Protein 4ZD6 (pdb70)

Foldseek 3Di:
DFLQAPAEEEEELLVFDLNVLLCVVVVVRHYHYDRDNDQLLDPPVLLVSQVVRPDHAEYEQEWDDALQAQQDPVNCDPVNLVCLCSTRPPSVCSNCVNPLVVCLVVLHHAYEYEAALLLVDPDPRRPSNSVSSVNVLVCLQVVFVVSVVSLYAGEYEHEDLEDGCRHHDPVNCPDPVNQVVQCVQAQQSHGHYSNVVSVVVSCRSGPVCSVHTSYYHYHYNPRND/DFLQAPAEEEEELQVADLNPLLVVLVVVSHYHYDRDNDQLLDPPRQLVVVVVRPDHAEYEQEFDDALQAQQDPVNCDPVNLVVLCSGRPVSVCSNCVNPLVVCLVVLHHAYEYEAALLLVDPDHRRPSNSVRSVNVLVCLQVVFVVSVVSLYAGEYEHEDLEDGCRPCNPVVCVDPVVQVCLVPQQQQSHGHYSNVVSVVVSCRSGPVCSVHTSYYHYHYNPRND/DLQAPAEEEEELLVFDLNVLLVVQVVVVHYHYDRDNDDLLDPPGLLVSPVVRDDHAEYEQEWDDALQAQQDPVRCDPVNLVCLCSTRPVSVCVNCVNNVVVLLVVLHHAYEYEAALLLVDPDHRRPSNSVNSVNVLVCLQVVFVVSVVSLYAHEYEHEDLEDGCRHHDPVNCVDPVNLVVCCVQAVQSHGHYSNVVSVVVSCRSGPVNSVHTSYYHYHYNPRND/DLQAPAEEEEELLVFDLNVLLCVQVVVVHYHYDRDRDQLLDPPVLLVSDVVSPDHAEYEQEFDDALQAQQDPVRCDPVNLVCLCSGRPVSVCVNVVNNLVVCLVVLHHAYEYEAALLLVDPDHRRPSNSVRSVNVLVCLQVVFVVSVVSLYAHEYEHEDLADGCRHCNPVVCPDPCNQVVCVVQQQQSHGHYSNVVSVVVSCRSGPVNSVHTSYYHYHYNPRND/DLQAPAEEEEECLVADLNVLLVVLVVVVHYHYDRDNDQLLDPPVLLVSDVVSDDHAEYEQEWDDAQQAQQDPVRCDPVNLVVLCSTRPVSVCVNCVNNLVVLLVVLHHAYEYEAALLLVDPDPRRPSNSVNSVNVLVCLQVVFVVSVVSLYAGEYEHEDLEEGDRHHDPVVCPDPVNQVVLCVQAQQSHGHYSNVVSVVVSCRSGPVNSVHTSYYHYHYNPRND/DALQAPAEEEEELLVADLNVLLVVVVVVRHYHYDRDNDQLLDPPVLLVSPVVSDDHAEYEQEWDDALQAQQDPVRCDPVNLVCLCSTRPPSVCVNCVNNLVVLLVVLHHAYEYEAACLLVDPDPRRPSNSVNSVNVLVCLQVVFVVSVVSLYAHEYEHEDLEDGCRHHDVVNCPDPVNLVVQCVQAVQSHGHYSNVVSVVVSCRSGPVNSPHTSYYHYHYNPRND

Solvent-accessible surface area: 45880 Å² total; per-residue (Å²): 193,30,51,2,43,75,58,58,0,0,0,0,35,5,127,35,21,1,0,147,12,0,38,103,2,0,94,101,41,42,10,95,19,39,45,18,113,39,91,4,54,139,92,21,3,1,84,89,6,14,151,176,11,39,81,0,28,1,0,0,0,0,6,19,16,86,4,63,69,56,37,57,1,72,106,2,70,48,122,26,5,37,53,3,0,68,36,0,4,2,1,2,2,8,0,0,42,17,0,0,64,36,0,41,115,71,76,52,1,4,2,0,0,0,0,5,0,1,0,30,32,53,20,114,21,3,6,3,7,2,0,0,0,2,1,0,33,0,1,0,11,4,0,0,0,20,0,1,120,62,44,0,2,0,0,0,0,0,7,17,13,1,75,17,166,44,12,8,77,100,126,68,42,61,71,110,122,16,97,111,31,26,54,97,94,0,13,19,34,76,18,0,61,30,104,21,0,0,24,1,0,0,1,1,3,1,63,23,0,18,0,0,0,4,10,33,5,22,2,0,0,2,36,0,14,198,27,49,1,55,73,54,58,0,0,0,1,36,3,84,38,20,2,0,95,17,0,26,120,11,0,87,144,34,40,9,92,18,38,44,10,112,39,91,4,58,134,75,23,10,0,69,110,6,13,137,166,13,41,82,0,28,1,0,0,0,0,4,21,18,87,3,66,71,56,36,55,0,70,109,2,78,49,132,30,7,36,53,4,0,84,35,0,3,8,0,2,2,16,0,0,38,16,0,0,66,34,0,38,149,94,76,52,1,4,1,0,0,0,0,6,0,1,0,26,56,51,18,136,21,2,8,3,7,1,0,0,0,2,1,1,33,0,2,0,11,4,0,0,2,30,0,1,104,64,42,0,1,0,1,0,0,0,8,14,6,0,36,12,62,50,15,15,50,18,19,42,18,62,43,119,127,15,112,76,38,25,88,141,64,4,19,19,41,45,23,1,12,11,67,6,0,1,20,0,0,0,2,2,3,2,70,25,1,18,0,0,0,4,10,33,6,31,1,0,0,2,21,5,16,78,50,1,65,75,54,58,0,0,0,0,36,7,118,36,19,1,0,141,13,0,36,96,0,0,93,86,36,42,9,94,18,39,42,19,118,42,70,4,51,123,109,43,12,5,96,93,6,11,123,162,11,38,85,0,29,1,0,0,0,0,4,18,16,84,4,67,66,56,43,65,0,62,124,2,77,45,133,27,5,34,53,4,0,84,38,0,3,7,1,1,2,19,0,0,57,12,0,0,66,32,0,43,153,84,76,54,1,4,1,0,0,0,0,4,0,1,0,25,64,36,19,108,14,2,6,3,8,1,0,0,0,2,1,0,32,0,2,0,11,5,0,0,3,39,0,1,121,65,42,0,2,0,1,0,0,0,7,17,14,0,72,16,169,43,12,7,85,94,129,71,26,65,69,117,136,22,116,95,42,11,41,118,103,0,13,17,35,78,24,0,61,31,102,21,0,0,21,2,0,0,1,1,3,1,68,26,1,18,0,0,0,5,10,33,5,28,2,0,0,2,40,4,17,78,50,2,62,74,56,58,0,0,0,0,38,3,96,33,19,2,0,125,6,0,36,84,1,0,94,105,40,42,8,94,18,40,45,18,111,50,58,4,58,120,106,19,10,0,89,102,14,14,129,213,10,38,83,0,27,1,0,0,0,0,5,18,16,82,3,65,62,56,43,64,0,61,121,2,80,48,132,28,5,31,47,4,0,84,37,0,3,8,0,2,2,16,0,0,43,16,0,0,64,36,0,44,155,91,72,53,1,3,1,0,0,0,0,5,0,1,0,28,18,32,18,126,14,2,5,3,7,1,0,0,0,2,1,1,32,0,2,0,10,4,0,0,3,38,0,1,121,63,41,0,1,0,0,0,0,0,7,18,14,1,65,9,145,42,12,5,91,105,136,60,44,68,56,114,144,14,81,111,53,34,42,80,61,0,13,18,33,75,29,2,71,27,93,22,0,0,20,3,0,0,4,2,3,1,68,25,1,19,1,1,0,4,9,30,6,26,2,0,0,2,21,0,12,77,105,2,61,74,55,59,0,0,0,0,37,4,102,36,20,1,0,114,13,0,37,126,1,0,92,98,33,41,9,94,18,41,45,11,117,38,88,4,54,148,98,21,8,0,88,109,3,12,140,152,8,36,81,0,30,1,0,0,0,0,5,19,17,58,4,33,35,28,21,59,0,59,66,2,44,35,75,16,6,39,68,3,0,68,36,0,2,2,1,2,2,10,0,0,40,18,0,0,65,33,0,38,152,92,75,53,1,3,1,0,0,0,0,8,0,5,0,32,126,70,32,88,15,3,6,3,12,1,0,0,0,1,1,0,34,0,2,0,21,4,0,0,34,30,0,34,182,63,65,0,4,0,0,0,0,0,6,22,9,0,66,17,138,37,10,8,18,92,124,19,34,64,32,101,94,0,106,110,31,28,78,166,99,2,104,110,38,105,18,17,58,31,107,56,0,0,67,34,0,0,68,1,3,1,74,92,2,57,199,43,38,11,114,32,49,74,35,10,30,21,36,10,153,148,38,109,1,49,74,57,82,0,0,0,0,36,4,92,32,12,1,0,106,13,0,38,113,3,0,91,110,40,18,8,98,12,46,42,15,115,41,94,4,50,141,94,26,6,0,89,110,4,16,92,164,5,39,79,1,28,2,0,0,0,0,5,19,16,86,4,64,65,56,43,66,0,63,118,2,70,48,118,19,6,40,48,4,0,69,40,0,3,4,1,2,2,10,0,0,44,17,0,0,64,29,0,41,148,92,78,54,1,3,1,0,0,0,0,6,0,1,0,27,148,56,19,109,14,1,6,3,7,0,0,0,0,2,1,0,34,0,2,0,20,4,0,0,38,27,0,34,212,62,66,0,5,0,1,0,0,0,6,18,15,0,72,17,116,42,12,7,75,105,126,66,29,66,62,120,136,16,115,127,47,19,67,209,116,1,102,111,40,106,20,17,58,31,114,57,0,0,68,31,0,0,67,1,2,1,76,102,2,59,199,40,40,11,114,31,49,70,36,8,33,22,45,14,161

Radius of gyration: 34.37 Å; Cα contacts (8 Å, |Δi|>4): 3088; chains: 6; bounding box: 72×103×83 Å

B-factor: mean 18.22, std 7.5, range [6.45, 67.37]

Organism: Corynebacterium sp. (NCBI:txid1720)

Structure (mmCIF, N/CA/C/O backbone):
data_4ZD6
#
_entry.id   4ZD6
#
_cell.length_a   121.484
_cell.length_b   216.380
_cell.length_c   104.517
_cell.angle_alpha   90.00
_cell.angle_beta   90.00
_cell.angle_gamma   90.00
#
_symmetry.space_group_name_H-M   'C 2 2 21'
#
loop_
_entity.id
_entity.type
_entity.pdbx_description
1 polymer 'Halohydrin epoxidase B'
2 non-polymer 'CHLORIDE ION'
3 non-polymer '2-(N-MORPHOLINO)-ETHANESULFONIC ACID'
4 non-polymer 'MAGNESIUM ION'
5 water water
#
loop_
_atom_site.group_PDB
_atom_site.id
_atom_site.type_symbol
_atom_site.label_atom_id
_atom_site.label_alt_id
_atom_site.label_comp_id
_atom_site.label_asym_id
_atom_site.label_entity_id
_atom_site.label_seq_id
_atom_site.pdbx_PDB_ins_code
_atom_site.Cartn_x
_atom_site.Cartn_y
_atom_site.Cartn_z
_atom_site.occupancy
_atom_site.B_iso_or_equiv
_atom_site.auth_seq_id
_atom_site.auth_comp_id
_atom_site.auth_asym_id
_atom_site.auth_atom_id
_atom_site.pdbx_PDB_model_num
ATOM 1 N N . ASN A 1 3 ? -28.106 -1.242 -9.093 1.00 35.31 3 ASN A N 1
ATOM 2 C CA . ASN A 1 3 ? -27.017 -0.705 -8.282 1.00 29.66 3 ASN A CA 1
ATOM 3 C C . ASN A 1 3 ? -27.389 0.644 -7.663 1.00 24.32 3 ASN A C 1
ATOM 4 O O . ASN A 1 3 ? -28.474 1.178 -7.914 1.00 29.93 3 ASN A O 1
ATOM 9 N N . GLY A 1 4 ? -26.467 1.182 -6.854 1.00 17.65 4 GLY A N 1
ATOM 10 C CA . GLY A 1 4 ? -26.678 2.451 -6.191 1.00 16.52 4 GLY A CA 1
ATOM 11 C C . GLY A 1 4 ? -26.396 3.627 -7.094 1.00 15.66 4 GLY A C 1
ATOM 12 O O . GLY A 1 4 ? -25.820 3.500 -8.176 1.00 16.18 4 GLY A O 1
ATOM 13 N N . ARG A 1 5 ? -26.789 4.810 -6.611 1.00 13.73 5 ARG A N 1
ATOM 14 C CA . ARG A 1 5 ? -26.741 6.012 -7.442 1.00 12.21 5 ARG A CA 1
ATOM 15 C C . ARG A 1 5 ? -25.334 6.586 -7.591 1.00 16.54 5 ARG A C 1
ATOM 16 O O . ARG A 1 5 ? -25.142 7.470 -8.432 1.00 14.71 5 ARG A O 1
ATOM 24 N N . LEU A 1 6 ? -24.359 6.107 -6.804 1.00 12.64 6 LEU A N 1
ATOM 25 C CA . LEU A 1 6 ? -22.944 6.421 -6.976 1.00 15.63 6 LEU A CA 1
ATOM 26 C C . LEU A 1 6 ? -22.124 5.154 -7.214 1.00 14.09 6 LEU A C 1
ATOM 27 O O . LEU A 1 6 ? -20.937 5.095 -6.867 1.00 14.83 6 LEU A O 1
ATOM 32 N N . ALA A 1 7 ? -22.748 4.126 -7.785 1.00 14.13 7 ALA A N 1
ATOM 33 C CA . ALA A 1 7 ? -22.043 2.874 -8.036 1.00 12.46 7 ALA A CA 1
ATOM 34 C C . ALA A 1 7 ? -20.778 3.130 -8.845 1.00 14.97 7 ALA A C 1
ATOM 35 O O . ALA A 1 7 ? -20.802 3.856 -9.843 1.00 18.14 7 ALA A O 1
ATOM 37 N N . GLY A 1 8 ? -19.672 2.529 -8.400 1.00 16.62 8 GLY A N 1
ATOM 38 C CA . GLY A 1 8 ? -18.400 2.633 -9.088 1.00 15.27 8 GLY A CA 1
ATOM 39 C C . GLY A 1 8 ? -17.653 3.925 -8.864 1.00 17.83 8 GLY A C 1
ATOM 40 O O . GLY A 1 8 ? -16.512 4.048 -9.326 1.00 22.43 8 GLY A O 1
ATOM 41 N N . LYS A 1 9 ? -18.248 4.888 -8.176 1.00 15.61 9 LYS A N 1
ATOM 42 C CA . LYS A 1 9 ? -17.643 6.203 -8.028 1.00 13.45 9 LYS A CA 1
ATOM 43 C C . LYS A 1 9 ? -16.737 6.274 -6.805 1.00 15.35 9 LYS A C 1
ATOM 44 O O . LYS A 1 9 ? -16.989 5.643 -5.775 1.00 16.83 9 LYS A O 1
ATOM 50 N N . ARG A 1 10 ? -15.685 7.082 -6.920 1.00 13.81 10 ARG A N 1
ATOM 51 C CA . ARG A 1 10 ? -14.774 7.356 -5.813 1.00 13.12 10 ARG A CA 1
ATOM 52 C C . ARG A 1 10 ? -14.892 8.825 -5.432 1.00 11.81 10 ARG A C 1
ATOM 53 O O . ARG A 1 10 ? -14.830 9.703 -6.303 1.00 13.88 10 ARG A O 1
ATOM 61 N N . VAL A 1 11 ? -15.091 9.081 -4.142 1.00 13.23 11 VAL A N 1
ATOM 62 C CA . VAL A 1 11 ? -15.425 10.407 -3.633 1.00 11.62 11 VAL A CA 1
ATOM 63 C C . VAL A 1 11 ? -14.363 10.831 -2.635 1.00 15.34 11 VAL A C 1
ATOM 64 O O . VAL A 1 11 ? -14.123 10.128 -1.644 1.00 14.50 11 VAL A O 1
ATOM 68 N N . LEU A 1 12 ? -13.756 11.996 -2.875 1.00 13.23 12 LEU A N 1
ATOM 69 C CA . LEU A 1 12 ? -12.841 12.611 -1.922 1.00 14.55 12 LEU A CA 1
ATOM 70 C C . LEU A 1 12 ? -13.617 13.587 -1.045 1.00 12.00 12 LEU A C 1
ATOM 71 O O . LEU A 1 12 ? -14.182 14.565 -1.548 1.00 15.29 12 LEU A O 1
ATOM 76 N N . LEU A 1 13 ? -13.636 13.331 0.257 1.00 11.31 13 LEU A N 1
ATOM 77 C CA . LEU A 1 13 ? -14.363 14.150 1.217 1.00 12.95 13 LEU A CA 1
ATOM 78 C C . LEU A 1 13 ? -13.358 14.835 2.136 1.00 15.48 13 LEU A C 1
ATOM 79 O O . LEU A 1 13 ? -12.575 14.159 2.810 1.00 16.14 13 LEU A O 1
ATOM 84 N N . THR A 1 14 ? -13.374 16.168 2.156 1.00 13.63 14 THR A N 1
ATOM 85 C CA . THR A 1 14 ? -12.481 16.920 3.033 1.00 14.52 14 THR A CA 1
ATOM 86 C C . THR A 1 14 ? -13.034 16.998 4.450 1.00 14.42 14 THR A C 1
ATOM 87 O O . THR A 1 14 ? -14.246 16.938 4.673 1.00 18.16 14 THR A O 1
ATOM 91 N N . ASN A 1 15 ? -12.117 17.137 5.404 1.00 15.92 15 ASN A N 1
ATOM 92 C CA . ASN A 1 15 ? -12.426 17.337 6.821 1.00 16.33 15 ASN A CA 1
ATOM 93 C C . ASN A 1 15 ? -13.576 16.435 7.262 1.00 17.92 15 ASN A C 1
ATOM 94 O O . ASN A 1 15 ? -14.607 16.873 7.777 1.00 18.32 15 ASN A O 1
ATOM 99 N N . ALA A 1 16 ? -13.359 15.132 7.050 1.00 17.06 16 ALA A N 1
ATOM 100 C CA . ALA A 1 16 ? -14.450 14.168 7.052 1.00 17.52 16 ALA A CA 1
ATOM 101 C C . ALA A 1 16 ? -15.100 13.989 8.418 1.00 21.42 16 ALA A C 1
ATOM 102 O O . ALA A 1 16 ? -16.242 13.526 8.480 1.00 20.04 16 ALA A O 1
ATOM 104 N N . ASP A 1 17 ? -14.413 14.326 9.509 1.00 21.81 17 ASP A N 1
ATOM 105 C CA . ASP A 1 17 ? -15.050 14.280 10.821 1.00 22.82 17 ASP A CA 1
ATOM 106 C C . ASP A 1 17 ? -15.851 15.534 11.143 1.00 23.43 17 ASP A C 1
ATOM 107 O O . ASP A 1 17 ? -16.647 15.515 12.091 1.00 26.67 17 ASP A O 1
ATOM 112 N N . ALA A 1 18 ? -15.667 16.609 10.389 1.00 19.72 18 ALA A N 1
ATOM 113 C CA . ALA A 1 18 ? -16.263 17.896 10.711 1.00 19.83 18 ALA A CA 1
ATOM 114 C C . ALA A 1 18 ? -17.522 18.133 9.887 1.00 17.70 18 ALA A C 1
ATOM 115 O O . ALA A 1 18 ? -17.755 17.469 8.871 1.00 15.65 18 ALA A O 1
ATOM 117 N N . TYR A 1 19 ? -18.332 19.096 10.350 1.00 16.58 19 TYR A N 1
ATOM 118 C CA . TYR A 1 19 ? -19.463 19.651 9.604 1.00 15.31 19 TYR A CA 1
ATOM 119 C C . TYR A 1 19 ? -20.371 18.546 9.074 1.00 14.13 19 TYR A C 1
ATOM 120 O O . TYR A 1 19 ? -20.975 17.820 9.868 1.00 13.80 19 TYR A O 1
ATOM 129 N N . MET A 1 20 ? -20.471 18.391 7.751 1.00 14.43 20 MET A N 1
ATOM 130 C CA . MET A 1 20 ? -21.411 17.441 7.166 1.00 12.99 20 MET A CA 1
ATOM 131 C C . MET A 1 20 ? -20.743 16.144 6.722 1.00 15.93 20 MET A C 1
ATOM 132 O O . MET A 1 20 ? -21.302 15.412 5.894 1.00 16.86 20 MET A O 1
ATOM 137 N N . GLY A 1 21 ? -19.571 15.831 7.266 1.00 14.74 21 GLY A N 1
ATOM 138 C CA . GLY A 1 21 ? -18.834 14.683 6.776 1.00 15.62 21 GLY A CA 1
ATOM 139 C C . GLY A 1 21 ? -19.472 13.363 7.150 1.00 14.85 21 GLY A C 1
ATOM 140 O O . GLY A 1 21 ? -19.545 12.449 6.326 1.00 15.57 21 GLY A O 1
ATOM 141 N N . GLU A 1 22 ? -19.930 13.229 8.397 1.00 16.28 22 GLU A N 1
ATOM 142 C CA . GLU A 1 22 ? -20.439 11.926 8.828 1.00 19.73 22 GLU A CA 1
ATOM 143 C C . GLU A 1 22 ? -21.635 11.489 7.989 1.00 16.71 22 GLU A C 1
ATOM 144 O O . GLU A 1 22 ? -21.715 10.327 7.565 1.00 20.93 22 GLU A O 1
ATOM 150 N N . ALA A 1 23 ? -22.567 12.407 7.724 1.00 14.51 23 ALA A N 1
ATOM 151 C CA . ALA A 1 23 ? -23.750 12.037 6.961 1.00 15.54 23 ALA A CA 1
ATOM 152 C C . ALA A 1 23 ? -23.406 11.794 5.500 1.00 17.05 23 ALA A C 1
ATOM 153 O O . ALA A 1 23 ? -24.050 10.970 4.843 1.00 15.15 23 ALA A O 1
ATOM 155 N N . THR A 1 24 ? -22.406 12.510 4.981 1.00 13.06 24 THR A N 1
ATOM 156 C CA . THR A 1 24 ? -21.933 12.264 3.621 1.00 13.57 24 THR A CA 1
ATOM 157 C C . THR A 1 24 ? -21.415 10.841 3.474 1.00 12.78 24 THR A C 1
ATOM 158 O O . THR A 1 24 ? -21.747 10.142 2.512 1.00 13.46 24 THR A O 1
ATOM 162 N N . VAL A 1 25 ? -20.587 10.392 4.418 1.00 13.10 25 VAL A N 1
ATOM 163 C CA . VAL A 1 25 ? -20.078 9.025 4.357 1.00 13.59 25 VAL A CA 1
ATOM 164 C C . VAL A 1 25 ? -21.233 8.030 4.364 1.00 15.68 25 VAL A C 1
ATOM 165 O O . VAL A 1 25 ? -21.273 7.090 3.559 1.00 17.01 25 VAL A O 1
ATOM 169 N N . GLN A 1 26 ? -22.199 8.234 5.265 1.00 15.44 26 GLN A N 1
ATOM 170 C CA . GLN A 1 26 ? -23.309 7.294 5.399 1.00 15.62 26 GLN A CA 1
ATOM 171 C C . GLN A 1 26 ? -24.126 7.208 4.116 1.00 17.56 26 GLN A C 1
ATOM 172 O O . GLN A 1 26 ? -24.309 6.122 3.555 1.00 16.86 26 GLN A O 1
ATOM 178 N N . VAL A 1 27 ? -24.602 8.352 3.622 1.00 15.32 27 VAL A N 1
ATOM 179 C CA . VAL A 1 27 ? -25.457 8.360 2.440 1.00 15.45 27 VAL A CA 1
ATOM 180 C C . VAL A 1 27 ? -24.679 7.894 1.216 1.00 16.38 27 VAL A C 1
ATOM 181 O O . VAL A 1 27 ? -25.162 7.071 0.434 1.00 15.34 27 VAL A O 1
ATOM 185 N N . PHE A 1 28 ? -23.462 8.409 1.029 1.00 12.30 28 PHE A N 1
ATOM 186 C CA . PHE A 1 28 ? -22.745 8.104 -0.203 1.00 12.09 28 PHE A CA 1
ATOM 187 C C . PHE A 1 28 ? -22.335 6.639 -0.254 1.00 14.34 28 PHE A C 1
ATOM 188 O O . PHE A 1 28 ? -22.402 6.016 -1.321 1.00 14.51 28 PHE A O 1
ATOM 196 N N . GLU A 1 29 ? -21.926 6.065 0.887 1.00 13.72 29 GLU A N 1
ATOM 197 C CA . GLU A 1 29 ? -21.553 4.647 0.898 1.00 15.89 29 GLU A CA 1
ATOM 198 C C . GLU A 1 29 ? -22.762 3.750 0.679 1.00 16.82 29 GLU A C 1
ATOM 199 O O . GLU A 1 29 ? -22.657 2.715 0.008 1.00 17.49 29 GLU A O 1
ATOM 205 N N . GLU A 1 30 ? -23.920 4.126 1.225 1.00 14.36 30 GLU A N 1
ATOM 206 C CA . GLU A 1 30 ? -25.129 3.356 0.947 1.00 15.24 30 GLU A CA 1
ATOM 207 C C . GLU A 1 30 ? -25.477 3.349 -0.530 1.00 18.22 30 GLU A C 1
ATOM 208 O O . GLU A 1 30 ? -26.109 2.397 -0.998 1.00 16.41 30 GLU A O 1
ATOM 214 N N . GLU A 1 31 ? -25.072 4.376 -1.278 1.00 15.43 31 GLU A N 1
ATOM 215 C CA . GLU A 1 31 ? -25.346 4.444 -2.708 1.00 13.44 31 GLU A CA 1
ATOM 216 C C . GLU A 1 31 ? -24.193 3.906 -3.558 1.00 15.60 31 GLU A C 1
ATOM 217 O O . GLU A 1 31 ? -24.161 4.147 -4.768 1.00 14.62 31 GLU A O 1
ATOM 223 N N . GLY A 1 32 ? -23.264 3.155 -2.962 1.00 15.62 32 GLY A N 1
ATOM 224 C CA . GLY A 1 32 ? -22.258 2.438 -3.716 1.00 16.39 32 GLY A CA 1
ATOM 225 C C . GLY A 1 32 ? -20.921 3.126 -3.871 1.00 15.97 32 GLY A C 1
ATOM 226 O O . GLY A 1 32 ? -20.028 2.563 -4.518 1.00 18.78 32 GLY A O 1
ATOM 227 N N . ALA A 1 33 ? -20.748 4.316 -3.308 1.00 13.70 33 ALA A N 1
ATOM 228 C CA . ALA A 1 33 ? -19.508 5.049 -3.499 1.00 13.15 33 ALA A CA 1
ATOM 229 C C . ALA A 1 33 ? -18.413 4.529 -2.577 1.00 15.29 33 ALA A C 1
ATOM 230 O O . ALA A 1 33 ? -18.675 4.068 -1.464 1.00 19.45 33 ALA A O 1
ATOM 232 N N . GLU A 1 34 ? -17.172 4.635 -3.052 1.00 15.63 34 GLU A N 1
ATOM 233 C CA . GLU A 1 34 ? -15.993 4.533 -2.198 1.00 17.68 34 GLU A CA 1
ATOM 234 C C . GLU A 1 34 ? -15.651 5.949 -1.752 1.00 13.96 34 GLU A C 1
ATOM 235 O O . GLU A 1 34 ? -15.318 6.797 -2.584 1.00 15.37 34 GLU A O 1
ATOM 241 N N . VAL A 1 35 ? -15.780 6.218 -0.454 1.00 13.75 35 VAL A N 1
ATOM 242 C CA . VAL A 1 35 ? -15.557 7.551 0.095 1.00 15.96 35 VAL A CA 1
ATOM 243 C C . VAL A 1 35 ? -14.185 7.582 0.752 1.00 18.25 35 VAL A C 1
ATOM 244 O O . VAL A 1 35 ? -13.926 6.850 1.717 1.00 19.94 35 VAL A O 1
ATOM 248 N N . ILE A 1 36 ? -13.306 8.423 0.217 1.00 16.28 36 ILE A N 1
ATOM 249 C CA . ILE A 1 36 ? -12.014 8.694 0.834 1.00 15.27 36 ILE A CA 1
ATOM 250 C C . ILE A 1 36 ? -12.237 9.780 1.882 1.00 17.80 36 ILE A C 1
ATOM 251 O O . ILE A 1 36 ? -12.428 10.949 1.544 1.00 19.48 36 ILE A O 1
ATOM 256 N N . ALA A 1 37 ? -12.224 9.391 3.156 1.00 20.03 37 ALA A N 1
ATOM 257 C CA . ALA A 1 37 ? -12.527 10.298 4.264 1.00 17.88 37 ALA A CA 1
ATOM 258 C C . ALA A 1 37 ? -11.231 10.953 4.719 1.00 21.12 37 ALA A C 1
ATOM 259 O O . ALA A 1 37 ? -10.522 10.439 5.583 1.00 24.36 37 ALA A O 1
ATOM 261 N N . ASP A 1 38 ? -10.915 12.105 4.138 1.00 18.53 38 ASP A N 1
ATOM 262 C CA . ASP A 1 38 ? -9.662 12.780 4.438 1.00 19.24 38 ASP A CA 1
ATOM 263 C C . ASP A 1 38 ? -9.810 13.643 5.682 1.00 21.09 38 ASP A C 1
ATOM 264 O O . ASP A 1 38 ? -10.871 14.216 5.939 1.00 18.52 38 ASP A O 1
ATOM 269 N N . HIS A 1 39 ? -8.725 13.722 6.461 1.00 17.90 39 HIS A N 1
ATOM 270 C CA . HIS A 1 39 ? -8.677 14.526 7.678 1.00 21.55 39 HIS A CA 1
ATOM 271 C C . HIS A 1 39 ? -7.511 15.505 7.658 1.00 24.33 39 HIS A C 1
ATOM 272 O O . HIS A 1 39 ? -7.106 16.001 8.713 1.00 29.20 39 HIS A O 1
ATOM 279 N N . THR A 1 40 ? -6.964 15.788 6.485 1.00 20.00 40 THR A N 1
ATOM 280 C CA . THR A 1 40 ? -5.829 16.694 6.386 1.00 20.81 40 THR A CA 1
ATOM 281 C C . THR A 1 40 ? -6.260 18.145 6.581 1.00 21.61 40 THR A C 1
ATOM 282 O O . THR A 1 40 ? -7.336 18.566 6.138 1.00 21.22 40 THR A O 1
ATOM 286 N N . ASP A 1 41 ? -5.398 18.913 7.245 1.00 17.36 41 ASP A N 1
ATOM 287 C CA . ASP A 1 41 ? -5.573 20.352 7.394 1.00 19.53 41 ASP A CA 1
ATOM 288 C C . ASP A 1 41 ? -5.153 21.028 6.096 1.00 20.74 41 ASP A C 1
ATOM 289 O O . ASP A 1 41 ? -3.958 21.137 5.800 1.00 20.05 41 ASP A O 1
ATOM 294 N N . LEU A 1 42 ? -6.126 21.496 5.322 1.00 16.77 42 LEU A N 1
ATOM 295 C CA . LEU A 1 42 ? -5.833 22.113 4.044 1.00 16.72 42 LEU A CA 1
ATOM 296 C C . LEU A 1 42 ? -5.527 23.604 4.155 1.00 20.31 42 LEU A C 1
ATOM 297 O O . LEU A 1 42 ? -5.428 24.271 3.124 1.00 18.74 42 LEU A O 1
ATOM 302 N N . THR A 1 43 ? -5.348 24.134 5.372 1.00 18.37 43 THR A N 1
ATOM 303 C CA . THR A 1 43 ? -4.786 25.479 5.505 1.00 20.42 43 THR A CA 1
ATOM 304 C C . THR A 1 43 ? -3.293 25.503 5.229 1.00 23.15 43 THR A C 1
ATOM 305 O O . THR A 1 43 ? -2.721 26.586 5.069 1.00 23.84 43 THR A O 1
ATOM 309 N N . LYS A 1 44 ? -2.648 24.346 5.185 1.00 23.50 44 LYS A N 1
ATOM 310 C CA . LYS A 1 44 ? -1.234 24.280 4.858 1.00 22.03 44 LYS A CA 1
ATOM 311 C C . LYS A 1 44 ? -1.046 24.297 3.348 1.00 24.52 44 LYS A C 1
ATOM 312 O O . LYS A 1 44 ? -1.630 23.476 2.632 1.00 21.25 44 LYS A O 1
ATOM 318 N N . VAL A 1 45 ? -0.223 25.233 2.865 1.00 21.88 45 VAL A N 1
ATOM 319 C CA . VAL A 1 45 ? 0.043 25.309 1.434 1.00 21.74 45 VAL A CA 1
ATOM 320 C C . VAL A 1 45 ? 0.766 24.048 0.988 1.00 24.24 45 VAL A C 1
ATOM 321 O O . VAL A 1 45 ? 1.753 23.624 1.604 1.00 26.77 45 VAL A O 1
ATOM 325 N N . GLY A 1 46 ? 0.265 23.432 -0.081 1.00 22.52 46 GLY A N 1
ATOM 326 C CA . GLY A 1 46 ? 0.821 22.217 -0.621 1.00 22.28 46 GLY A CA 1
ATOM 327 C C . GLY A 1 46 ? 0.121 20.951 -0.173 1.00 23.33 46 GLY A C 1
ATOM 328 O O . GLY A 1 46 ? 0.321 19.900 -0.793 1.00 23.14 46 GLY A O 1
ATOM 329 N N . ALA A 1 47 ? -0.702 21.027 0.877 1.00 21.86 47 ALA A N 1
ATOM 330 C CA . ALA A 1 47 ? -1.339 19.825 1.405 1.00 21.40 47 ALA A CA 1
ATOM 331 C C . ALA A 1 47 ? -2.368 19.271 0.430 1.00 22.79 47 ALA A C 1
ATOM 332 O O . ALA A 1 47 ? -2.510 18.050 0.301 1.00 23.48 47 ALA A O 1
ATOM 334 N N . ALA A 1 48 ? -3.079 20.153 -0.274 1.00 22.80 48 ALA A N 1
ATOM 335 C CA . ALA A 1 48 ? -4.153 19.708 -1.159 1.00 20.26 48 ALA A CA 1
ATOM 336 C C . ALA A 1 48 ? -3.623 18.818 -2.279 1.00 20.59 48 ALA A C 1
ATOM 337 O O . ALA A 1 48 ? -4.216 17.776 -2.588 1.00 20.48 48 ALA A O 1
ATOM 339 N N . GLU A 1 49 ? -2.510 19.209 -2.909 1.00 19.21 49 GLU A N 1
ATOM 340 C CA . GLU A 1 49 ? -1.976 18.375 -3.982 1.00 18.90 49 GLU A CA 1
ATOM 341 C C . GLU A 1 49 ? -1.544 17.014 -3.456 1.00 21.66 49 GLU A C 1
ATOM 342 O O . GLU A 1 49 ? -1.666 16.006 -4.163 1.00 20.92 49 GLU A O 1
ATOM 348 N N . GLU A 1 50 ? -1.062 16.958 -2.210 1.00 19.66 50 GLU A N 1
ATOM 349 C CA . GLU A 1 50 ? -0.663 15.675 -1.636 1.00 21.77 50 GLU A CA 1
ATOM 350 C C . GLU A 1 50 ? -1.865 14.782 -1.362 1.00 22.23 50 GLU A C 1
ATOM 351 O O . GLU A 1 50 ? -1.814 13.573 -1.616 1.00 22.31 50 GLU A O 1
ATOM 357 N N . VAL A 1 51 ? -2.954 15.349 -0.840 1.00 18.83 51 VAL A N 1
ATOM 358 C CA . VAL A 1 51 ? -4.156 14.555 -0.593 1.00 18.50 51 VAL A CA 1
ATOM 359 C C . VAL A 1 51 ? -4.676 13.965 -1.895 1.00 20.02 51 VAL A C 1
ATOM 360 O O . VAL A 1 51 ? -5.050 12.787 -1.959 1.00 19.73 51 VAL A O 1
ATOM 364 N N . VAL A 1 52 ? -4.686 14.767 -2.959 1.00 18.71 52 VAL A N 1
ATOM 365 C CA . VAL A 1 52 ? -5.227 14.308 -4.232 1.00 17.38 52 VAL A CA 1
ATOM 366 C C . VAL A 1 52 ? -4.325 13.253 -4.852 1.00 22.54 52 VAL A C 1
ATOM 367 O O . VAL A 1 52 ? -4.808 12.251 -5.398 1.00 21.25 52 VAL A O 1
ATOM 371 N N . GLU A 1 53 ? -3.006 13.453 -4.771 1.00 21.37 53 GLU A N 1
ATOM 372 C CA . GLU A 1 53 ? -2.078 12.468 -5.316 1.00 27.78 53 GLU A CA 1
ATOM 373 C C . GLU A 1 53 ? -2.201 11.134 -4.589 1.00 25.58 53 GLU A C 1
ATOM 374 O O . GLU A 1 53 ? -2.147 10.070 -5.218 1.00 30.02 53 GLU A O 1
ATOM 380 N N . ARG A 1 54 ? -2.396 11.166 -3.268 1.00 25.79 54 ARG A N 1
ATOM 381 C CA . ARG A 1 54 ? -2.570 9.924 -2.521 1.00 24.82 54 ARG A CA 1
ATOM 382 C C . ARG A 1 54 ? -3.921 9.276 -2.768 1.00 26.53 54 ARG A C 1
ATOM 383 O O . ARG A 1 54 ? -4.047 8.060 -2.590 1.00 26.28 54 ARG A O 1
ATOM 391 N N . ALA A 1 55 ? -4.929 10.057 -3.158 1.00 25.34 55 ALA A N 1
ATOM 392 C CA . ALA A 1 55 ? -6.272 9.515 -3.314 1.00 23.79 55 ALA A CA 1
ATOM 393 C C . ALA A 1 55 ? -6.411 8.675 -4.573 1.00 21.97 55 ALA A C 1
ATOM 394 O O . ALA A 1 55 ? -7.240 7.761 -4.608 1.00 26.68 55 ALA A O 1
ATOM 396 N N . GLY A 1 56 ? -5.623 8.966 -5.608 1.00 23.09 56 GLY A N 1
ATOM 397 C CA . GLY A 1 56 ? -5.773 8.282 -6.876 1.00 23.32 56 GLY A CA 1
ATOM 398 C C . GLY A 1 56 ? -6.913 8.832 -7.710 1.00 17.68 56 GLY A C 1
ATOM 399 O O . GLY A 1 56 ? -7.098 10.047 -7.809 1.00 22.72 56 GLY A O 1
ATOM 400 N N . HIS A 1 57 ? -7.692 7.934 -8.308 1.00 18.13 57 HIS A N 1
ATOM 401 C CA . HIS A 1 57 ? -8.787 8.335 -9.181 1.00 17.66 57 HIS A CA 1
ATOM 402 C C . HIS A 1 57 ? -9.940 8.904 -8.361 1.00 16.28 57 HIS A C 1
ATOM 403 O O . HIS A 1 57 ? -10.454 8.244 -7.454 1.00 20.02 57 HIS A O 1
ATOM 410 N N . ILE A 1 58 ? -10.354 10.123 -8.689 1.00 14.41 58 ILE A N 1
ATOM 411 C CA . ILE A 1 58 ? -11.428 10.812 -7.989 1.00 17.64 58 ILE A CA 1
ATOM 412 C C . ILE A 1 58 ? -12.512 11.146 -9.003 1.00 13.79 58 ILE A C 1
ATOM 413 O O . ILE A 1 58 ? -12.218 11.745 -10.037 1.00 15.67 58 ILE A O 1
ATOM 418 N N . ASP A 1 59 ? -13.759 10.763 -8.705 1.00 10.71 59 ASP A N 1
ATOM 419 C CA . ASP A 1 59 ? -14.911 11.172 -9.512 1.00 13.11 59 ASP A CA 1
ATOM 420 C C . ASP A 1 59 ? -15.644 12.374 -8.942 1.00 12.64 59 ASP A C 1
ATOM 421 O O . ASP A 1 59 ? -16.261 13.136 -9.700 1.00 15.82 59 ASP A O 1
ATOM 426 N N . VAL A 1 60 ? -15.609 12.545 -7.626 1.00 12.30 60 VAL A N 1
ATOM 427 C CA . VAL A 1 60 ? -16.399 13.546 -6.919 1.00 13.04 60 VAL A CA 1
ATOM 428 C C . VAL A 1 60 ? -15.527 14.118 -5.817 1.00 12.65 60 VAL A C 1
ATOM 429 O O . VAL A 1 60 ? -14.938 13.362 -5.039 1.00 13.51 60 VAL A O 1
ATOM 433 N N . LEU A 1 61 ? -15.482 15.443 -5.721 1.00 13.42 61 LEU A N 1
ATOM 434 C CA . LEU A 1 61 ? -14.915 16.135 -4.571 1.00 13.02 61 LEU A CA 1
ATOM 435 C C . LEU A 1 61 ? -16.054 16.731 -3.768 1.00 12.12 61 LEU A C 1
ATOM 436 O O . LEU A 1 61 ? -16.849 17.500 -4.307 1.00 13.27 61 LEU A O 1
ATOM 441 N N . VAL A 1 62 ? -16.136 16.378 -2.488 1.00 11.71 62 VAL A N 1
ATOM 442 C CA . VAL A 1 62 ? -17.049 17.048 -1.567 1.00 11.39 62 VAL A CA 1
ATOM 443 C C . VAL A 1 62 ? -16.212 17.993 -0.714 1.00 12.95 62 VAL A C 1
ATOM 444 O O . VAL A 1 62 ? -15.430 17.554 0.138 1.00 13.93 62 VAL A O 1
ATOM 448 N N . ALA A 1 63 ? -16.363 19.295 -0.963 1.00 13.47 63 ALA A N 1
ATOM 449 C CA . ALA A 1 63 ? -15.608 20.335 -0.271 1.00 15.27 63 ALA A CA 1
ATOM 450 C C . ALA A 1 63 ? -16.368 20.715 0.995 1.00 15.61 63 ALA A C 1
ATOM 451 O O . ALA A 1 63 ? -17.332 21.487 0.959 1.00 15.91 63 ALA A O 1
ATOM 453 N N . ASN A 1 64 ? -15.921 20.171 2.122 1.00 15.20 64 ASN A N 1
ATOM 454 C CA . ASN A 1 64 ? -16.623 20.211 3.400 1.00 14.49 64 ASN A CA 1
ATOM 455 C C . ASN A 1 64 ? -15.712 20.992 4.342 1.00 18.06 64 ASN A C 1
ATOM 456 O O . ASN A 1 64 ? -14.695 20.469 4.808 1.00 16.73 64 ASN A O 1
ATOM 461 N N . PHE A 1 65 ? -16.039 22.261 4.564 1.00 14.48 65 PHE A N 1
ATOM 462 C CA . PHE A 1 65 ? -15.215 23.160 5.364 1.00 15.36 65 PHE A CA 1
ATOM 463 C C . PHE A 1 65 ? -16.112 23.905 6.327 1.00 14.86 65 PHE A C 1
ATOM 464 O O . PHE A 1 65 ? -17.205 24.339 5.947 1.00 13.64 65 PHE A O 1
ATOM 472 N N . ALA A 1 66 ? -15.637 24.095 7.557 1.00 16.65 66 ALA A N 1
ATOM 473 C CA . ALA A 1 66 ? -16.410 24.855 8.525 1.00 16.40 66 ALA A CA 1
ATOM 474 C C . ALA A 1 66 ? -15.475 25.621 9.448 1.00 14.77 66 ALA A C 1
ATOM 475 O O . ALA A 1 66 ? -14.309 25.262 9.626 1.00 17.27 66 ALA A O 1
ATOM 477 N N . VAL A 1 67 ? -16.014 26.692 10.026 1.00 13.54 67 VAL A N 1
ATOM 478 C CA . VAL A 1 67 ? -15.306 27.509 11.004 1.00 16.54 67 VAL A CA 1
ATOM 479 C C . VAL A 1 67 ? -16.343 28.055 11.972 1.00 13.94 67 VAL A C 1
ATOM 480 O O . VAL A 1 67 ? -17.506 28.256 11.613 1.00 16.12 67 VAL A O 1
ATOM 484 N N . ASP A 1 68 ? -15.915 28.282 13.212 1.00 14.61 68 ASP A N 1
ATOM 485 C CA . ASP A 1 68 ? -16.748 28.955 14.200 1.00 17.99 68 ASP A CA 1
ATOM 486 C C . ASP A 1 68 ? -17.369 30.212 13.598 1.00 16.85 68 ASP A C 1
ATOM 487 O O . ASP A 1 68 ? -16.668 31.050 13.030 1.00 17.21 68 ASP A O 1
ATOM 492 N N . ALA A 1 69 ? -18.696 30.325 13.690 1.00 15.77 69 ALA A N 1
ATOM 493 C CA . ALA A 1 69 ? -19.352 31.517 13.162 1.00 16.37 69 ALA A CA 1
ATOM 494 C C . ALA A 1 69 ? -19.251 32.705 14.113 1.00 17.14 69 ALA A C 1
ATOM 495 O O . ALA A 1 69 ? -19.480 33.849 13.688 1.00 16.28 69 ALA A O 1
ATOM 497 N N . HIS A 1 70 ? -18.925 32.453 15.382 1.00 17.29 70 HIS A N 1
ATOM 498 C CA . HIS A 1 70 ? -18.824 33.499 16.404 1.00 18.36 70 HIS A CA 1
ATOM 499 C C . HIS A 1 70 ? -20.147 34.252 16.536 1.00 17.19 70 HIS A C 1
ATOM 500 O O . HIS A 1 70 ? -20.206 35.487 16.455 1.00 15.86 70 HIS A O 1
ATOM 507 N N . PHE A 1 71 ? -21.220 33.480 16.748 1.00 17.25 71 PHE A N 1
ATOM 508 C CA . PHE A 1 71 ? -22.566 34.015 16.912 1.00 18.13 71 PHE A CA 1
ATOM 509 C C . PHE A 1 71 ? -22.577 35.157 17.908 1.00 17.46 71 PHE A C 1
ATOM 510 O O . PHE A 1 71 ? -22.149 34.994 19.055 1.00 20.37 71 PHE A O 1
ATOM 518 N N . GLY A 1 72 ? -23.064 36.316 17.463 1.00 17.44 72 GLY A N 1
ATOM 519 C CA . GLY A 1 72 ? -23.254 37.459 18.326 1.00 18.95 72 GLY A CA 1
ATOM 520 C C . GLY A 1 72 ? -22.095 38.424 18.380 1.00 17.78 72 GLY A C 1
ATOM 521 O O . GLY A 1 72 ? -22.245 39.520 18.942 1.00 21.21 72 GLY A O 1
ATOM 522 N N . VAL A 1 73 ? -20.944 38.062 17.818 1.00 16.75 73 VAL A N 1
ATOM 523 C CA . VAL A 1 73 ? -19.818 38.984 17.770 1.00 15.03 73 VAL A CA 1
ATOM 524 C C . VAL A 1 73 ? -20.118 40.091 16.768 1.00 20.49 73 VAL A C 1
ATOM 525 O O . VAL A 1 73 ? -20.477 39.827 15.611 1.00 18.49 73 VAL A O 1
ATOM 529 N N . THR A 1 74 ? -19.980 41.339 17.212 1.00 14.30 74 THR A N 1
ATOM 530 C CA . THR A 1 74 ? -20.343 42.494 16.404 1.00 15.38 74 THR A CA 1
ATOM 531 C C . THR A 1 74 ? -19.224 42.863 15.430 1.00 13.72 74 THR A C 1
ATOM 532 O O . THR A 1 74 ? -18.111 42.346 15.491 1.00 15.38 74 THR A O 1
ATOM 536 N N . VAL A 1 75 ? -19.533 43.816 14.544 1.00 15.32 75 VAL A N 1
ATOM 537 C CA . VAL A 1 75 ? -18.537 44.308 13.596 1.00 12.64 75 VAL A CA 1
ATOM 538 C C . VAL A 1 75 ? -17.347 44.920 14.329 1.00 12.86 75 VAL A C 1
ATOM 539 O O . VAL A 1 75 ? -16.192 44.711 13.942 1.00 16.17 75 VAL A O 1
ATOM 543 N N . LEU A 1 76 ? -17.604 45.675 15.403 1.00 14.73 76 LEU A N 1
ATOM 544 C CA . LEU A 1 76 ? -16.496 46.305 16.112 1.00 16.23 76 LEU A CA 1
ATOM 545 C C . LEU A 1 76 ? -15.684 45.299 16.903 1.00 14.82 76 LEU A C 1
ATOM 546 O O . LEU A 1 76 ? -14.506 45.551 17.172 1.00 16.34 76 LEU A O 1
ATOM 551 N N . GLU A 1 77 ? -16.278 44.157 17.255 1.00 16.74 77 GLU A N 1
ATOM 552 C CA . GLU A 1 77 ? -15.569 43.091 17.951 1.00 15.55 77 GLU A CA 1
ATOM 553 C C . GLU A 1 77 ? -14.921 42.087 17.004 1.00 14.58 77 GLU A C 1
ATOM 554 O O . GLU A 1 77 ? -14.266 41.147 17.476 1.00 18.70 77 GLU A O 1
ATOM 560 N N . THR A 1 78 ? -15.070 42.265 15.690 1.00 14.28 78 THR A N 1
ATOM 561 C CA . THR A 1 78 ? -14.501 41.330 14.721 1.00 15.19 78 THR A CA 1
ATOM 562 C C . THR A 1 78 ? -13.061 41.769 14.466 1.00 16.45 78 THR A C 1
ATOM 563 O O . THR A 1 78 ? -12.766 42.589 13.595 1.00 16.56 78 THR A O 1
ATOM 567 N N . ASP A 1 79 ? -12.151 41.230 15.266 1.00 17.35 79 ASP A N 1
ATOM 568 C CA . ASP A 1 79 ? -10.768 41.657 15.222 1.00 16.87 79 ASP A CA 1
ATOM 569 C C . ASP A 1 79 ? -10.050 41.034 14.034 1.00 18.87 79 ASP A C 1
ATOM 570 O O . ASP A 1 79 ? -10.577 40.161 13.335 1.00 18.37 79 ASP A O 1
ATOM 575 N N . GLU A 1 80 ? -8.797 41.455 13.851 1.00 18.83 80 GLU A N 1
ATOM 576 C CA . GLU A 1 80 ? -8.000 40.993 12.722 1.00 18.56 80 GLU A CA 1
ATOM 577 C C . GLU A 1 80 ? -7.874 39.473 12.706 1.00 18.71 80 GLU A C 1
ATOM 578 O O . GLU A 1 80 ? -8.026 38.847 11.651 1.00 17.77 80 GLU A O 1
ATOM 584 N N . GLU A 1 81 ? -7.608 38.858 13.859 1.00 18.38 81 GLU A N 1
ATOM 585 C CA . GLU A 1 81 ? -7.402 37.413 13.857 1.00 19.08 81 GLU A CA 1
ATOM 586 C C . GLU A 1 81 ? -8.701 36.664 13.574 1.00 23.61 81 GLU A C 1
ATOM 587 O O . GLU A 1 81 ? -8.699 35.678 12.824 1.00 21.35 81 GLU A O 1
ATOM 593 N N . LEU A 1 82 ? -9.814 37.106 14.162 1.00 17.56 82 LEU A N 1
ATOM 594 C CA . LEU A 1 82 ? -11.098 36.462 13.882 1.00 17.30 82 LEU A CA 1
ATOM 595 C C . LEU A 1 82 ? -11.420 36.550 12.398 1.00 18.99 82 LEU A C 1
ATOM 596 O O . LEU A 1 82 ? -11.818 35.560 11.769 1.00 17.50 82 LEU A O 1
ATOM 601 N N . TRP A 1 83 ? -11.240 37.738 11.822 1.00 16.87 83 TRP A N 1
ATOM 602 C CA . TRP A 1 83 ? -11.490 37.934 10.402 1.00 15.27 83 TRP A CA 1
ATOM 603 C C . TRP A 1 83 ? -10.617 37.015 9.554 1.00 16.95 83 TRP A C 1
ATOM 604 O O . TRP A 1 83 ? -11.123 36.264 8.712 1.00 16.81 83 TRP A O 1
ATOM 615 N N . GLN A 1 84 ? -9.301 37.041 9.781 1.00 14.87 84 GLN A N 1
ATOM 616 C CA . GLN A 1 84 ? -8.397 36.228 8.974 1.00 14.51 84 GLN A CA 1
ATOM 617 C C . GLN A 1 84 ? -8.708 34.738 9.109 1.00 17.18 84 GLN A C 1
ATOM 618 O O . GLN A 1 84 ? -8.600 33.983 8.133 1.00 18.74 84 GLN A O 1
ATOM 624 N N . THR A 1 85 ? -9.097 34.290 10.308 1.00 15.57 85 THR A N 1
ATOM 625 C CA . THR A 1 85 ? -9.307 32.859 10.510 1.00 16.89 85 THR A CA 1
ATOM 626 C C . THR A 1 85 ? -10.487 32.342 9.688 1.00 15.77 85 THR A C 1
ATOM 627 O O . THR A 1 85 ? -10.454 31.205 9.198 1.00 17.74 85 THR A O 1
ATOM 631 N N . ALA A 1 86 ? -11.515 33.166 9.483 1.00 16.64 86 ALA A N 1
ATOM 632 C CA . ALA A 1 86 ? -12.620 32.743 8.624 1.00 15.26 86 ALA A CA 1
ATOM 633 C C . ALA A 1 86 ? -12.120 32.437 7.216 1.00 15.42 86 ALA A C 1
ATOM 634 O O . ALA A 1 86 ? -12.464 31.401 6.630 1.00 16.47 86 ALA A O 1
ATOM 636 N N . TYR A 1 87 ? -11.293 33.325 6.667 1.00 16.54 87 TYR A N 1
ATOM 637 C CA . TYR A 1 87 ? -10.787 33.143 5.312 1.00 14.69 87 TYR A CA 1
ATOM 638 C C . TYR A 1 87 ? -9.786 32.000 5.240 1.00 16.21 87 TYR A C 1
ATOM 639 O O . TYR A 1 87 ? -9.826 31.193 4.306 1.00 16.36 87 TYR A O 1
ATOM 648 N N . GLU A 1 88 ? -8.897 31.896 6.229 1.00 16.29 88 GLU A N 1
ATOM 649 C CA . GLU A 1 88 ? -7.898 30.830 6.215 1.00 15.24 88 GLU A CA 1
ATOM 650 C C . GLU A 1 88 ? -8.542 29.457 6.301 1.00 13.19 88 GLU A C 1
ATOM 651 O O . GLU A 1 88 ? -8.011 28.485 5.752 1.00 16.16 88 GLU A O 1
ATOM 657 N N . THR A 1 89 ? -9.677 29.356 6.990 1.00 15.32 89 THR A N 1
ATOM 658 C CA . THR A 1 89 ? -10.263 28.062 7.301 1.00 13.54 89 THR A CA 1
ATOM 659 C C . THR A 1 89 ? -11.166 27.547 6.186 1.00 15.32 89 THR A C 1
ATOM 660 O O . THR A 1 89 ? -11.093 26.361 5.851 1.00 14.26 89 THR A O 1
ATOM 664 N N . ILE A 1 90 ? -12.008 28.392 5.584 1.00 14.44 90 ILE A N 1
ATOM 665 C CA . ILE A 1 90 ? -12.986 27.898 4.617 1.00 14.11 90 ILE A CA 1
ATOM 666 C C . ILE A 1 90 ? -12.850 28.504 3.229 1.00 15.16 90 ILE A C 1
ATOM 667 O O . ILE A 1 90 ? -13.484 27.989 2.299 1.00 13.48 90 ILE A O 1
ATOM 672 N N . VAL A 1 91 ? -12.057 29.565 3.034 1.00 12.02 91 VAL A N 1
ATOM 673 C CA . VAL A 1 91 ? -11.950 30.188 1.714 1.00 13.38 91 VAL A CA 1
ATOM 674 C C . VAL A 1 91 ? -10.704 29.742 0.952 1.00 15.71 91 VAL A C 1
ATOM 675 O O . VAL A 1 91 ? -10.803 29.159 -0.137 1.00 14.21 91 VAL A O 1
ATOM 679 N N . HIS A 1 92 ? -9.519 30.033 1.486 1.00 14.81 92 HIS A N 1
ATOM 680 C CA . HIS A 1 92 ? -8.313 29.673 0.748 1.00 12.60 92 HIS A CA 1
ATOM 681 C C . HIS A 1 92 ? -8.202 28.173 0.523 1.00 14.25 92 HIS A C 1
ATOM 682 O O . HIS A 1 92 ? -7.790 27.780 -0.582 1.00 14.15 92 HIS A O 1
ATOM 689 N N . PRO A 1 93 ? -8.552 27.295 1.475 1.00 15.36 93 PRO A N 1
ATOM 690 C CA . PRO A 1 93 ? -8.461 25.855 1.187 1.00 14.09 93 PRO A CA 1
ATOM 691 C C . PRO A 1 93 ? -9.416 25.388 0.108 1.00 14.31 93 PRO A C 1
ATOM 692 O O . PRO A 1 93 ? -9.140 24.375 -0.541 1.00 14.47 93 PRO A O 1
ATOM 696 N N . LEU A 1 94 ? -10.531 26.093 -0.108 1.00 14.03 94 LEU A N 1
ATOM 697 C CA . LEU A 1 94 ? -11.465 25.674 -1.145 1.00 14.65 94 LEU A CA 1
ATOM 698 C C . LEU A 1 94 ? -10.817 25.737 -2.520 1.00 14.73 94 LEU A C 1
ATOM 699 O O . LEU A 1 94 ? -10.913 24.792 -3.309 1.00 14.92 94 LEU A O 1
ATOM 704 N N . HIS A 1 95 ? -10.126 26.838 -2.824 1.00 13.01 95 HIS A N 1
ATOM 705 C CA . HIS A 1 95 ? -9.472 26.917 -4.123 1.00 12.45 95 HIS A CA 1
ATOM 706 C C . HIS A 1 95 ? -8.307 25.933 -4.219 1.00 12.83 95 HIS A C 1
ATOM 707 O O . HIS A 1 95 ? -8.086 25.330 -5.272 1.00 12.99 95 HIS A O 1
ATOM 714 N N . ARG A 1 96 ? -7.574 25.727 -3.123 1.00 13.29 96 ARG A N 1
ATOM 715 C CA . ARG A 1 96 ? -6.454 24.788 -3.170 1.00 14.13 96 ARG A CA 1
ATOM 716 C C . ARG A 1 96 ? -6.916 23.387 -3.542 1.00 15.80 96 ARG A C 1
ATOM 717 O O . ARG A 1 96 ? -6.311 22.743 -4.407 1.00 15.24 96 ARG A O 1
ATOM 725 N N . ILE A 1 97 ? -7.995 22.904 -2.918 1.00 14.80 97 ILE A N 1
ATOM 726 C CA . ILE A 1 97 ? -8.414 21.527 -3.164 1.00 13.22 97 ILE A CA 1
ATOM 727 C C . ILE A 1 97 ? -9.082 21.410 -4.533 1.00 13.73 97 ILE A C 1
ATOM 728 O O . ILE A 1 97 ? -8.866 20.432 -5.259 1.00 14.50 97 ILE A O 1
ATOM 733 N N . CYS A 1 98 ? -9.866 22.415 -4.937 1.00 14.84 98 CYS A N 1
ATOM 734 C CA . CYS A 1 98 ? -10.468 22.340 -6.264 1.00 13.89 98 CYS A CA 1
ATOM 735 C C . CYS A 1 98 ? -9.402 22.407 -7.348 1.00 17.35 98 CYS A C 1
ATOM 736 O O . CYS A 1 98 ? -9.422 21.623 -8.304 1.00 15.53 98 CYS A O 1
ATOM 739 N N . ARG A 1 99 ? -8.452 23.332 -7.214 1.00 13.91 99 ARG A N 1
ATOM 740 C CA . ARG A 1 99 ? -7.377 23.403 -8.200 1.00 16.32 99 ARG A CA 1
ATOM 741 C C . ARG A 1 99 ? -6.608 22.090 -8.277 1.00 17.11 99 ARG A C 1
ATOM 742 O O . ARG A 1 99 ? -6.112 21.724 -9.348 1.00 15.82 99 ARG A O 1
ATOM 750 N N . ALA A 1 100 ? -6.515 21.364 -7.161 1.00 15.64 100 ALA A N 1
ATOM 751 C CA . ALA A 1 100 ? -5.748 20.122 -7.156 1.00 14.67 100 ALA A CA 1
ATOM 752 C C . ALA A 1 100 ? -6.479 19.001 -7.888 1.00 18.65 100 ALA A C 1
ATOM 753 O O . ALA A 1 100 ? -5.836 18.160 -8.521 1.00 17.34 100 ALA A O 1
ATOM 755 N N . VAL A 1 101 ? -7.814 18.959 -7.806 1.00 15.28 101 VAL A N 1
ATOM 756 C CA . VAL A 1 101 ? -8.565 17.872 -8.433 1.00 15.31 101 VAL A CA 1
ATOM 757 C C . VAL A 1 101 ? -8.909 18.148 -9.893 1.00 15.83 101 VAL A C 1
ATOM 758 O O . VAL A 1 101 ? -9.118 17.200 -10.665 1.00 14.27 101 VAL A O 1
ATOM 762 N N . LEU A 1 102 ? -8.983 19.413 -10.299 1.00 13.44 102 LEU A N 1
ATOM 763 C CA . LEU A 1 102 ? -9.471 19.705 -11.641 1.00 13.76 102 LEU A CA 1
ATOM 764 C C . LEU A 1 102 ? -8.620 19.112 -12.763 1.00 14.80 102 LEU A C 1
ATOM 765 O O . LEU A 1 102 ? -9.214 18.703 -13.774 1.00 15.42 102 LEU A O 1
ATOM 770 N N . PRO A 1 103 ? -7.285 18.993 -12.666 1.00 14.57 103 PRO A N 1
ATOM 771 C CA . PRO A 1 103 ? -6.547 18.386 -13.788 1.00 14.88 103 PRO A CA 1
ATOM 772 C C . PRO A 1 103 ? -7.036 17.015 -14.203 1.00 13.75 103 PRO A C 1
ATOM 773 O O . PRO A 1 103 ? -7.193 16.772 -15.407 1.00 15.10 103 PRO A O 1
ATOM 777 N N . GLN A 1 104 ? -7.299 16.108 -13.257 1.00 15.30 104 GLN A N 1
ATOM 778 C CA . GLN A 1 104 ? -7.766 14.790 -13.678 1.00 13.96 104 GLN A CA 1
ATOM 779 C C . GLN A 1 104 ? -9.202 14.850 -14.192 1.00 14.78 104 GLN A C 1
ATOM 780 O O . GLN A 1 104 ? -9.560 14.100 -15.110 1.00 15.65 104 GLN A O 1
ATOM 786 N N . PHE A 1 105 ? -10.023 15.754 -13.641 1.00 11.61 105 PHE A N 1
ATOM 787 C CA . PHE A 1 105 ? -11.351 15.980 -14.203 1.00 13.92 105 PHE A CA 1
ATOM 788 C C . PHE A 1 105 ? -11.252 16.452 -15.646 1.00 15.41 105 PHE A C 1
ATOM 789 O O . PHE A 1 105 ? -11.997 15.986 -16.519 1.00 13.98 105 PHE A O 1
ATOM 797 N N . TYR A 1 106 ? -10.348 17.399 -15.911 1.00 14.72 106 TYR A N 1
ATOM 798 C CA . TYR A 1 106 ? -10.196 17.924 -17.263 1.00 14.76 106 TYR A CA 1
ATOM 799 C C . TYR A 1 106 ? -9.658 16.863 -18.216 1.00 15.22 106 TYR A C 1
ATOM 800 O O . TYR A 1 106 ? -10.045 16.825 -19.387 1.00 15.78 106 TYR A O 1
ATOM 809 N N . GLU A 1 107 ? -8.754 16.005 -17.740 1.00 16.19 107 GLU A N 1
ATOM 810 C CA . GLU A 1 107 ? -8.231 14.941 -18.589 1.00 18.21 107 GLU A CA 1
ATOM 811 C C . GLU A 1 107 ? -9.348 14.011 -19.062 1.00 19.08 107 GLU A C 1
ATOM 812 O O . GLU A 1 107 ? -9.364 13.575 -20.222 1.00 21.01 107 GLU A O 1
ATOM 818 N N . ARG A 1 108 ? -10.304 13.720 -18.189 1.00 15.85 108 ARG A N 1
ATOM 819 C CA . ARG A 1 108 ? -11.389 12.807 -18.515 1.00 16.00 108 ARG A CA 1
ATOM 820 C C . ARG A 1 108 ? -12.635 13.521 -19.006 1.00 19.15 108 ARG A C 1
ATOM 821 O O . ARG A 1 108 ? -13.623 12.854 -19.333 1.00 18.25 108 ARG A O 1
ATOM 829 N N . ASN A 1 109 ? -12.609 14.853 -19.066 1.00 16.18 109 ASN A N 1
ATOM 830 C CA . ASN A 1 109 ? -13.772 15.658 -19.425 1.00 14.61 109 ASN A CA 1
ATOM 831 C C . ASN A 1 109 ? -15.001 15.241 -18.610 1.00 15.32 109 ASN A C 1
ATOM 832 O O . ASN A 1 109 ? -16.087 15.026 -19.149 1.00 14.80 109 ASN A O 1
ATOM 837 N N . LYS A 1 110 ? -14.811 15.096 -17.295 1.00 14.64 110 LYS A N 1
ATOM 838 C CA . LYS A 1 110 ? -15.894 14.727 -16.390 1.00 14.36 110 LYS A CA 1
ATOM 839 C C . LYS A 1 110 ? -15.460 14.979 -14.950 1.00 13.41 110 LYS A C 1
ATOM 840 O O . LYS A 1 110 ? -14.330 14.656 -14.575 1.00 16.23 110 LYS A O 1
ATOM 846 N N . GLY A 1 111 ? -16.364 15.525 -14.146 1.00 13.34 111 GLY A N 1
ATOM 847 C CA . GLY A 1 111 ? -16.088 15.641 -12.723 1.00 11.94 111 GLY A CA 1
ATOM 848 C C . GLY A 1 111 ? -17.239 16.309 -12.002 1.00 12.09 111 GLY A C 1
ATOM 849 O O . GLY A 1 111 ? -18.151 16.873 -12.620 1.00 12.41 111 GLY A O 1
ATOM 850 N N . LYS A 1 112 ? -17.173 16.232 -10.671 1.00 11.42 112 LYS A N 1
ATOM 851 C CA . LYS A 1 112 ? -18.213 16.714 -9.769 1.00 13.13 112 LYS A CA 1
ATOM 852 C C . LYS A 1 112 ? -17.564 17.334 -8.544 1.00 14.67 112 LYS A C 1
ATOM 853 O O . LYS A 1 112 ? -16.695 16.715 -7.925 1.00 14.10 112 LYS A O 1
ATOM 859 N N . ILE A 1 113 ? -17.986 18.547 -8.200 1.00 11.39 113 ILE A N 1
ATOM 860 C CA . ILE A 1 113 ? -17.582 19.216 -6.967 1.00 11.49 113 ILE A CA 1
ATOM 861 C C . ILE A 1 113 ? -18.844 19.715 -6.282 1.00 10.77 113 ILE A C 1
ATOM 862 O O . ILE A 1 113 ? -19.636 20.436 -6.896 1.00 13.35 113 ILE A O 1
ATOM 867 N N . VAL A 1 114 ? -19.032 19.331 -5.026 1.00 10.84 114 VAL A N 1
ATOM 868 C CA . VAL A 1 114 ? -20.143 19.792 -4.204 1.00 11.15 114 VAL A CA 1
ATOM 869 C C . VAL A 1 114 ? -19.559 20.525 -3.006 1.00 12.63 114 VAL A C 1
ATOM 870 O O . VAL A 1 114 ? -18.743 19.959 -2.269 1.00 13.17 114 VAL A O 1
ATOM 874 N N . VAL A 1 115 ? -19.985 21.769 -2.802 1.00 14.35 115 VAL A N 1
ATOM 875 C CA . VAL A 1 115 ? -19.526 22.587 -1.684 1.00 10.41 115 VAL A CA 1
ATOM 876 C C . VAL A 1 115 ? -20.643 22.678 -0.660 1.00 14.11 115 VAL A C 1
ATOM 877 O O . VAL A 1 115 ? -21.737 23.165 -0.973 1.00 14.96 115 VAL A O 1
ATOM 881 N N . TYR A 1 116 ? -20.367 22.252 0.576 1.00 13.33 116 TYR A N 1
ATOM 882 C CA . TYR A 1 116 ? -21.309 22.504 1.659 1.00 14.67 116 TYR A CA 1
ATOM 883 C C . TYR A 1 116 ? -21.053 23.919 2.150 1.00 14.25 116 TYR A C 1
ATOM 884 O O . TYR A 1 116 ? -20.023 24.185 2.778 1.00 13.91 116 TYR A O 1
ATOM 893 N N . GLY A 1 117 ? -21.981 24.820 1.865 1.00 13.40 117 GLY A N 1
ATOM 894 C CA . GLY A 1 117 ? -21.777 26.225 2.155 1.00 12.91 117 GLY A CA 1
ATOM 895 C C . GLY A 1 117 ? -22.694 26.707 3.253 1.00 15.43 117 GLY A C 1
ATOM 896 O O . GLY A 1 117 ? -22.805 26.066 4.299 1.00 17.42 117 GLY A O 1
ATOM 897 N N . SER A 1 118 ? -23.365 27.831 3.026 1.00 12.47 118 SER A N 1
ATOM 898 C CA . SER A 1 118 ? -24.221 28.402 4.051 1.00 12.47 118 SER A CA 1
ATOM 899 C C . SER A 1 118 ? -25.216 29.338 3.387 1.00 13.14 118 SER A C 1
ATOM 900 O O . SER A 1 118 ? -24.891 30.001 2.402 1.00 14.40 118 SER A O 1
ATOM 903 N N . ALA A 1 119 ? -26.431 29.370 3.919 1.00 12.28 119 ALA A N 1
ATOM 904 C CA . ALA A 1 119 ? -27.392 30.375 3.492 1.00 12.80 119 ALA A CA 1
ATOM 905 C C . ALA A 1 119 ? -26.987 31.780 3.911 1.00 13.70 119 ALA A C 1
ATOM 906 O O . ALA A 1 119 ? -27.553 32.745 3.392 1.00 14.44 119 ALA A O 1
ATOM 908 N N . ALA A 1 120 ? -26.017 31.915 4.818 1.00 14.27 120 ALA A N 1
ATOM 909 C CA . ALA A 1 120 ? -25.457 33.231 5.105 1.00 14.25 120 ALA A CA 1
ATOM 910 C C . ALA A 1 120 ? -24.697 33.803 3.921 1.00 15.16 120 ALA A C 1
ATOM 911 O O . ALA A 1 120 ? -24.366 34.996 3.938 1.00 16.24 120 ALA A O 1
ATOM 913 N N . ALA A 1 121 ? -24.403 32.987 2.907 1.00 13.11 121 ALA A N 1
ATOM 914 C CA . ALA A 1 121 ? -23.873 33.496 1.651 1.00 14.99 121 ALA A CA 1
ATOM 915 C C . ALA A 1 121 ? -24.958 34.024 0.729 1.00 11.45 121 ALA A C 1
ATOM 916 O O . ALA A 1 121 ? -24.630 34.538 -0.349 1.00 13.62 121 ALA A O 1
ATOM 918 N N . MET A 1 122 ? -26.230 33.918 1.117 1.00 14.16 122 MET A N 1
ATOM 919 C CA . MET A 1 122 ? -27.343 34.343 0.273 1.00 16.47 122 MET A CA 1
ATOM 920 C C . MET A 1 122 ? -28.071 35.557 0.813 1.00 14.09 122 MET A C 1
ATOM 921 O O . MET A 1 122 ? -28.454 36.442 0.040 1.00 18.58 122 MET A O 1
ATOM 926 N N . ARG A 1 123 ? -28.275 35.603 2.126 1.00 15.43 123 ARG A N 1
ATOM 927 C CA . ARG A 1 123 ? -29.024 36.670 2.771 1.00 15.80 123 ARG A CA 1
ATOM 928 C C . ARG A 1 123 ? -28.401 36.946 4.132 1.00 16.93 123 ARG A C 1
ATOM 929 O O . ARG A 1 123 ? -27.567 36.181 4.629 1.00 18.26 123 ARG A O 1
ATOM 937 N N . TYR A 1 124 ? -28.811 38.069 4.726 1.00 15.92 124 TYR A N 1
ATOM 938 C CA . TYR A 1 124 ? -28.291 38.492 6.022 1.00 14.17 124 TYR A CA 1
ATOM 939 C C . TYR A 1 124 ? -28.628 37.485 7.111 1.00 14.69 124 TYR A C 1
ATOM 940 O O . TYR A 1 124 ? -29.796 37.154 7.322 1.00 15.44 124 TYR A O 1
ATOM 949 N N . GLN A 1 125 ? -27.598 37.018 7.814 1.00 15.72 125 GLN A N 1
ATOM 950 C CA . GLN A 1 125 ? -27.751 36.178 8.995 1.00 17.91 125 GLN A CA 1
ATOM 951 C C . GLN A 1 125 ? -27.173 36.943 10.174 1.00 16.44 125 GLN A C 1
ATOM 952 O O . GLN A 1 125 ? -25.979 37.257 10.179 1.00 20.63 125 GLN A O 1
ATOM 958 N N . GLU A 1 126 ? -28.010 37.254 11.159 1.00 18.16 126 GLU A N 1
ATOM 959 C CA . GLU A 1 126 ? -27.588 38.201 12.185 1.00 18.39 126 GLU A CA 1
ATOM 960 C C . GLU A 1 126 ? -26.470 37.622 13.052 1.00 18.59 126 GLU A C 1
ATOM 961 O O . GLU A 1 126 ? -26.436 36.421 13.346 1.00 20.72 126 GLU A O 1
ATOM 967 N N . GLY A 1 127 ? -25.507 38.479 13.394 1.00 18.34 127 GLY A N 1
ATOM 968 C CA . GLY A 1 127 ? -24.453 38.128 14.329 1.00 16.44 127 GLY A CA 1
ATOM 969 C C . GLY A 1 127 ? -23.432 37.117 13.851 1.00 18.26 127 GLY A C 1
ATOM 970 O O . GLY A 1 127 ? -22.940 36.331 14.657 1.00 18.41 127 GLY A O 1
ATOM 971 N N . ALA A 1 128 ? -23.101 37.114 12.564 1.00 16.45 128 ALA A N 1
ATOM 972 C CA . ALA A 1 128 ? -22.114 36.178 12.027 1.00 16.09 128 ALA A CA 1
ATOM 973 C C . ALA A 1 128 ? -21.339 36.837 10.883 1.00 16.24 128 ALA A C 1
ATOM 974 O O . ALA A 1 128 ? -21.259 36.313 9.772 1.00 14.88 128 ALA A O 1
ATOM 976 N N . LEU A 1 129 ? -20.745 37.998 11.152 1.00 16.25 129 LEU A N 1
ATOM 977 C CA . LEU A 1 129 ? -20.210 38.870 10.113 1.00 16.66 129 LEU A CA 1
ATOM 978 C C . LEU A 1 129 ? -19.064 38.257 9.317 1.00 17.69 129 LEU A C 1
ATOM 979 O O . LEU A 1 129 ? -19.209 38.017 8.113 1.00 15.71 129 LEU A O 1
ATOM 984 N N . ALA A 1 130 ? -17.914 38.017 9.954 1.00 15.01 130 ALA A N 1
ATOM 985 C CA . ALA A 1 130 ? -16.777 37.479 9.206 1.00 13.90 130 ALA A CA 1
ATOM 986 C C . ALA A 1 130 ? -17.151 36.167 8.529 1.00 14.39 130 ALA A C 1
ATOM 987 O O . ALA A 1 130 ? -16.807 35.934 7.362 1.00 13.53 130 ALA A O 1
ATOM 989 N N . TYR A 1 131 ? -17.889 35.320 9.247 1.00 14.23 131 TYR A N 1
ATOM 990 C CA . TYR A 1 131 ? -18.301 34.029 8.713 1.00 13.10 131 TYR A CA 1
ATOM 991 C C . TYR A 1 131 ? -19.104 34.204 7.432 1.00 13.39 131 TYR A C 1
ATOM 992 O O . TYR A 1 131 ? -18.868 33.503 6.440 1.00 12.75 131 TYR A O 1
ATOM 1001 N N . SER A 1 132 ? -20.075 35.124 7.453 1.00 14.42 132 SER A N 1
ATOM 1002 C CA . SER A 1 132 ? -20.939 35.353 6.298 1.00 13.65 132 SER A CA 1
ATOM 1003 C C . SER A 1 132 ? -20.125 35.770 5.091 1.00 14.88 132 SER A C 1
ATOM 1004 O O . SER A 1 132 ? -20.353 35.290 3.974 1.00 13.95 132 SER A O 1
ATOM 1007 N N . THR A 1 133 ? -19.191 36.699 5.289 1.00 12.31 133 THR A N 1
ATOM 1008 C CA . THR A 1 133 ? -18.395 37.163 4.159 1.00 13.16 133 THR A CA 1
ATOM 1009 C C . THR A 1 133 ? -17.550 36.023 3.600 1.00 13.86 133 THR A C 1
ATOM 1010 O O . THR A 1 133 ? -17.381 35.906 2.384 1.00 13.68 133 THR A O 1
ATOM 1014 N N . ALA A 1 134 ? -17.056 35.142 4.469 1.00 14.10 134 ALA A N 1
ATOM 1015 C CA . ALA A 1 134 ? -16.263 34.021 3.982 1.00 11.29 134 ALA A CA 1
ATOM 1016 C C . ALA A 1 134 ? -17.133 33.021 3.224 1.00 12.58 134 ALA A C 1
ATOM 1017 O O . ALA A 1 134 ? -16.702 32.460 2.206 1.00 12.96 134 ALA A O 1
ATOM 1019 N N . ARG A 1 135 ? -18.370 32.807 3.678 1.00 11.79 135 ARG A N 1
ATOM 1020 C CA . ARG A 1 135 ? -19.273 31.954 2.911 1.00 12.38 135 ARG A CA 1
ATOM 1021 C C . ARG A 1 135 ? -19.665 32.600 1.584 1.00 14.66 135 ARG A C 1
ATOM 1022 O O . ARG A 1 135 ? -19.778 31.901 0.570 1.00 12.06 135 ARG A O 1
ATOM 1030 N N . PHE A 1 136 ? -19.846 33.933 1.555 1.00 12.92 136 PHE A N 1
ATOM 1031 C CA . PHE A 1 136 ? -20.012 34.626 0.275 1.00 10.74 136 PHE A CA 1
ATOM 1032 C C . PHE A 1 136 ? -18.834 34.369 -0.660 1.00 11.86 136 PHE A C 1
ATOM 1033 O O . PHE A 1 136 ? -19.021 34.179 -1.867 1.00 11.51 136 PHE A O 1
ATOM 1041 N N . ALA A 1 137 ? -17.607 34.391 -0.133 1.00 12.17 137 ALA A N 1
ATOM 1042 C CA . ALA A 1 137 ? -16.454 34.104 -0.978 1.00 13.04 137 ALA A CA 1
ATOM 1043 C C . ALA A 1 137 ? -16.524 32.692 -1.559 1.00 12.01 137 ALA A C 1
ATOM 1044 O O . ALA A 1 137 ? -16.191 32.486 -2.732 1.00 14.20 137 ALA A O 1
ATOM 1046 N N . GLN A 1 138 ? -16.968 31.715 -0.761 1.00 11.35 138 GLN A N 1
ATOM 1047 C CA . GLN A 1 138 ? -17.159 30.354 -1.270 1.00 11.46 138 GLN A CA 1
ATOM 1048 C C . GLN A 1 138 ? -18.209 30.323 -2.366 1.00 12.68 138 GLN A C 1
ATOM 1049 O O . GLN A 1 138 ? -18.031 29.646 -3.389 1.00 11.80 138 GLN A O 1
ATOM 1055 N N . ARG A 1 139 ? -19.330 31.018 -2.142 1.00 11.80 139 ARG A N 1
ATOM 1056 C CA . ARG A 1 139 ? -20.385 31.071 -3.146 1.00 11.35 139 ARG A CA 1
ATOM 1057 C C . ARG A 1 139 ? -19.870 31.712 -4.419 1.00 13.06 139 ARG A C 1
ATOM 1058 O O . ARG A 1 139 ? -20.202 31.274 -5.534 1.00 13.82 139 ARG A O 1
ATOM 1066 N N . GLY A 1 140 ? -19.034 32.743 -4.274 1.00 10.89 140 GLY A N 1
ATOM 1067 C CA . GLY A 1 140 ? -18.453 33.365 -5.446 1.00 12.57 140 GLY A CA 1
ATOM 1068 C C . GLY A 1 140 ? -17.515 32.435 -6.185 1.00 13.19 140 GLY A C 1
ATOM 1069 O O . GLY A 1 140 ? -17.432 32.471 -7.414 1.00 13.94 140 GLY A O 1
ATOM 1070 N N . TYR A 1 141 ? -16.788 31.597 -5.449 1.00 11.66 141 TYR A N 1
ATOM 1071 C CA . TYR A 1 141 ? -15.908 30.643 -6.110 1.00 12.66 141 TYR A CA 1
ATOM 1072 C C . TYR A 1 141 ? -16.712 29.671 -6.963 1.00 13.06 141 TYR A C 1
ATOM 1073 O O . TYR A 1 141 ? -16.332 29.359 -8.099 1.00 13.32 141 TYR A O 1
ATOM 1082 N N . VAL A 1 142 ? -17.856 29.218 -6.453 1.00 10.88 142 VAL A N 1
ATOM 1083 C CA . VAL A 1 142 ? -18.693 28.321 -7.244 1.00 11.72 142 VAL A CA 1
ATOM 1084 C C . VAL A 1 142 ? -19.284 29.063 -8.435 1.00 11.47 142 VAL A C 1
ATOM 1085 O O . VAL A 1 142 ? -19.374 28.525 -9.548 1.00 11.45 142 VAL A O 1
ATOM 1089 N N . THR A 1 143 ? -19.707 30.308 -8.215 1.00 11.76 143 THR A N 1
ATOM 1090 C CA . THR A 1 143 ? -20.307 31.099 -9.285 1.00 12.32 143 THR A CA 1
ATOM 1091 C C . THR A 1 143 ? -19.312 31.360 -10.410 1.00 12.58 143 THR A C 1
ATOM 1092 O O . THR A 1 143 ? -19.673 31.316 -11.594 1.00 14.50 143 THR A O 1
ATOM 1096 N N . ALA A 1 144 ? -18.060 31.655 -10.059 1.00 10.68 144 ALA A N 1
ATOM 1097 C CA . ALA A 1 144 ? -17.054 31.975 -11.060 1.00 13.56 144 ALA A CA 1
ATOM 1098 C C . ALA A 1 144 ? -16.438 30.715 -11.663 1.00 16.05 144 ALA A C 1
ATOM 1099 O O . ALA A 1 144 ? -16.197 30.660 -12.876 1.00 16.70 144 ALA A O 1
ATOM 1101 N N . LEU A 1 145 ? -16.173 29.687 -10.851 1.00 13.66 145 LEU A N 1
ATOM 1102 C CA . LEU A 1 145 ? -15.551 28.486 -11.409 1.00 11.04 145 LEU A CA 1
ATOM 1103 C C . LEU A 1 145 ? -16.553 27.633 -12.177 1.00 14.07 145 LEU A C 1
ATOM 1104 O O . LEU A 1 145 ? -16.200 27.027 -13.189 1.00 14.88 145 LEU A O 1
ATOM 1109 N N . GLY A 1 146 ? -17.796 27.580 -11.707 1.00 15.46 146 GLY A N 1
ATOM 1110 C CA . GLY A 1 146 ? -18.815 26.731 -12.284 1.00 12.40 146 GLY A CA 1
ATOM 1111 C C . GLY A 1 146 ? -18.888 26.782 -13.801 1.00 13.58 146 GLY A C 1
ATOM 1112 O O . GLY A 1 146 ? -18.754 25.762 -14.477 1.00 13.67 146 GLY A O 1
ATOM 1113 N N . PRO A 1 147 ? -19.105 27.970 -14.370 1.00 13.14 147 PRO A N 1
ATOM 1114 C CA . PRO A 1 147 ? -19.221 28.054 -15.831 1.00 13.16 147 PRO A CA 1
ATOM 1115 C C . PRO A 1 147 ? -17.922 27.780 -16.551 1.00 14.50 147 PRO A C 1
ATOM 1116 O O . PRO A 1 147 ? -17.948 27.277 -17.680 1.00 18.34 147 PRO A O 1
ATOM 1120 N N . GLU A 1 148 ? -16.785 28.104 -15.937 1.00 14.10 148 GLU A N 1
ATOM 1121 C CA . GLU A 1 148 ? -15.493 27.764 -16.524 1.00 16.29 148 GLU A CA 1
ATOM 1122 C C . GLU A 1 148 ? -15.296 26.251 -16.574 1.00 15.36 148 GLU A C 1
ATOM 1123 O O . GLU A 1 148 ? -14.931 25.692 -17.619 1.00 16.39 148 GLU A O 1
ATOM 1129 N N . ALA A 1 149 ? -15.559 25.563 -15.458 1.00 12.61 149 ALA A N 1
ATOM 1130 C CA . ALA A 1 149 ? -15.362 24.119 -15.420 1.00 11.61 149 ALA A CA 1
ATOM 1131 C C . ALA A 1 149 ? -16.395 23.373 -16.257 1.00 15.55 149 ALA A C 1
ATOM 1132 O O . ALA A 1 149 ? -16.119 22.254 -16.710 1.00 12.39 149 ALA A O 1
ATOM 1134 N N . ALA A 1 150 ? -17.570 23.971 -16.477 1.00 12.92 150 ALA A N 1
ATOM 1135 C CA . ALA A 1 150 ? -18.622 23.305 -17.241 1.00 13.77 150 ALA A CA 1
ATOM 1136 C C . ALA A 1 150 ? -18.208 23.071 -18.683 1.00 11.81 150 ALA A C 1
ATOM 1137 O O . ALA A 1 150 ? -18.726 22.156 -19.339 1.00 13.34 150 ALA A O 1
ATOM 1139 N N . ARG A 1 151 ? -17.289 23.886 -19.196 1.00 13.11 151 ARG A N 1
ATOM 1140 C CA . ARG A 1 151 ? -16.815 23.680 -20.556 1.00 13.51 151 ARG A CA 1
ATOM 1141 C C . ARG A 1 151 ? -16.023 22.389 -20.681 1.00 15.50 151 ARG A C 1
ATOM 1142 O O . ARG A 1 151 ? -15.833 21.890 -21.798 1.00 19.52 151 ARG A O 1
ATOM 1150 N N . HIS A 1 152 ? -15.588 21.828 -19.555 1.00 13.90 152 HIS A N 1
ATOM 1151 C CA . HIS A 1 152 ? -14.936 20.529 -19.491 1.00 13.90 152 HIS A CA 1
ATOM 1152 C C . HIS A 1 152 ? -15.860 19.455 -18.929 1.00 16.72 152 HIS A C 1
ATOM 1153 O O . HIS A 1 152 ? -15.381 18.402 -18.500 1.00 15.63 152 HIS A O 1
ATOM 1160 N N . ASN A 1 153 ? -17.179 19.709 -18.917 1.00 13.84 153 ASN A N 1
ATOM 1161 C CA . ASN A 1 153 ? -18.168 18.749 -18.420 1.00 15.12 153 ASN A CA 1
ATOM 1162 C C . ASN A 1 153 ? -17.933 18.434 -16.939 1.00 12.86 153 ASN A C 1
ATOM 1163 O O . ASN A 1 153 ? -18.143 17.312 -16.478 1.00 14.08 153 ASN A O 1
ATOM 1168 N N . VAL A 1 154 ? -17.505 19.445 -16.179 1.00 11.92 154 VAL A N 1
ATOM 1169 C CA . VAL A 1 154 ? -17.349 19.342 -14.732 1.00 12.50 154 VAL A CA 1
ATOM 1170 C C . VAL A 1 154 ? -18.412 20.214 -14.070 1.00 11.36 154 VAL A C 1
ATOM 1171 O O . VAL A 1 154 ? -18.576 21.383 -14.438 1.00 11.98 154 VAL A O 1
ATOM 1175 N N . ASN A 1 155 ? -19.145 19.642 -13.117 1.00 11.50 155 ASN A N 1
ATOM 1176 C CA . ASN A 1 155 ? -20.157 20.361 -12.349 1.00 11.92 155 ASN A CA 1
ATOM 1177 C C . ASN A 1 155 ? -19.582 20.835 -11.025 1.00 12.43 155 ASN A C 1
ATOM 1178 O O . ASN A 1 155 ? -18.984 20.042 -10.285 1.00 14.19 155 ASN A O 1
ATOM 1183 N N . VAL A 1 156 ? -19.809 22.112 -10.716 1.00 11.41 156 VAL A N 1
ATOM 1184 C CA . VAL A 1 156 ? -19.453 22.714 -9.434 1.00 12.77 156 VAL A CA 1
ATOM 1185 C C . VAL A 1 156 ? -20.689 23.414 -8.885 1.00 10.89 156 VAL A C 1
ATOM 1186 O O . VAL A 1 156 ? -21.233 24.317 -9.534 1.00 11.07 156 VAL A O 1
ATOM 1190 N N . ASN A 1 157 ? -21.125 23.013 -7.692 1.00 10.34 157 ASN A N 1
ATOM 1191 C CA . ASN A 1 157 ? -22.356 23.546 -7.120 1.00 9.08 157 ASN A CA 1
ATOM 1192 C C . ASN A 1 157 ? -22.219 23.758 -5.613 1.00 10.51 157 ASN A C 1
ATOM 1193 O O . ASN A 1 157 ? -21.420 23.108 -4.941 1.00 11.82 157 ASN A O 1
ATOM 1198 N N . PHE A 1 158 ? -23.054 24.660 -5.092 1.00 10.67 158 PHE A N 1
ATOM 1199 C CA . PHE A 1 158 ? -22.943 25.185 -3.730 1.00 11.92 158 PHE A CA 1
ATOM 1200 C C . PHE A 1 158 ? -24.250 24.927 -2.992 1.00 12.04 158 PHE A C 1
ATOM 1201 O O . PHE A 1 158 ? -25.315 25.337 -3.467 1.00 13.65 158 PHE A O 1
ATOM 1209 N N . ILE A 1 159 ? -24.174 24.242 -1.847 1.00 11.60 159 ILE A N 1
ATOM 1210 C CA . ILE A 1 159 ? -25.335 24.024 -0.984 1.00 9.12 159 ILE A CA 1
ATOM 1211 C C . ILE A 1 159 ? -25.366 25.148 0.044 1.00 12.09 159 ILE A C 1
ATOM 1212 O O . ILE A 1 159 ? -24.511 25.212 0.932 1.00 14.30 159 ILE A O 1
ATOM 1217 N N . ALA A 1 160 ? -26.366 26.020 -0.057 1.00 14.05 160 ALA A N 1
ATOM 1218 C CA . ALA A 1 160 ? -26.485 27.166 0.847 1.00 11.66 160 ALA A CA 1
ATOM 1219 C C . ALA A 1 160 ? -27.373 26.750 2.015 1.00 10.99 160 ALA A C 1
ATOM 1220 O O . ALA A 1 160 ? -28.560 27.062 2.077 1.00 11.45 160 ALA A O 1
ATOM 1222 N N . GLN A 1 161 ? -26.773 26.027 2.954 1.00 13.78 161 GLN A N 1
ATOM 1223 C CA . GLN A 1 161 ? -27.537 25.399 4.024 1.00 11.38 161 GLN A CA 1
ATOM 1224 C C . GLN A 1 161 ? -27.646 26.294 5.254 1.00 12.43 161 GLN A C 1
ATOM 1225 O O . GLN A 1 161 ? -26.807 27.167 5.511 1.00 14.62 161 GLN A O 1
ATOM 1231 N N . HIS A 1 162 ? -28.710 26.054 6.010 1.00 12.37 162 HIS A N 1
ATOM 1232 C CA . HIS A 1 162 ? -28.977 26.716 7.274 1.00 13.60 162 HIS A CA 1
ATOM 1233 C C . HIS A 1 162 ? -29.917 25.801 8.038 1.00 13.00 162 HIS A C 1
ATOM 1234 O O . HIS A 1 162 ? -30.549 24.922 7.453 1.00 13.11 162 HIS A O 1
ATOM 1241 N N . TRP A 1 163 ? -29.965 25.980 9.357 1.00 13.16 163 TRP A N 1
ATOM 1242 C CA . TRP A 1 163 ? -30.907 25.253 10.209 1.00 13.20 163 TRP A CA 1
ATOM 1243 C C . TRP A 1 163 ? -30.785 23.742 10.027 1.00 14.04 163 TRP A C 1
ATOM 1244 O O . TRP A 1 163 ? -31.789 23.028 9.966 1.00 13.46 163 TRP A O 1
ATOM 1255 N N . THR A 1 164 ? -29.549 23.253 9.915 1.00 13.31 164 THR A N 1
ATOM 1256 C CA . THR A 1 164 ? -29.271 21.841 9.688 1.00 12.24 164 THR A CA 1
ATOM 1257 C C . THR A 1 164 ? -28.415 21.316 10.830 1.00 17.70 164 THR A C 1
ATOM 1258 O O . THR A 1 164 ? -27.490 21.991 11.289 1.00 18.07 164 THR A O 1
ATOM 1262 N N . GLN A 1 165 ? -28.698 20.097 11.266 1.00 16.83 165 GLN A N 1
ATOM 1263 C CA . GLN A 1 165 ? -28.013 19.577 12.442 1.00 16.44 165 GLN A CA 1
ATOM 1264 C C . GLN A 1 165 ? -26.529 19.350 12.156 1.00 18.45 165 GLN A C 1
ATOM 1265 O O . GLN A 1 165 ? -26.160 18.692 11.177 1.00 18.82 165 GLN A O 1
ATOM 1271 N N . ASN A 1 166 ? -25.680 19.955 12.989 1.00 14.97 166 ASN A N 1
ATOM 1272 C CA . ASN A 1 166 ? -24.237 19.776 12.941 1.00 14.22 166 ASN A CA 1
ATOM 1273 C C . ASN A 1 166 ? -23.664 20.298 14.250 1.00 17.18 166 ASN A C 1
ATOM 1274 O O . ASN A 1 166 ? -24.332 21.026 14.986 1.00 16.89 166 ASN A O 1
ATOM 1279 N N . LYS A 1 167 ? -22.405 19.938 14.518 1.00 16.71 167 LYS A N 1
ATOM 1280 C CA . LYS A 1 167 ? -21.775 20.340 15.774 1.00 19.87 167 LYS A CA 1
ATOM 1281 C C . LYS A 1 167 ? -21.377 21.815 15.770 1.00 20.78 167 LYS A C 1
ATOM 1282 O O . LYS A 1 167 ? -21.380 22.463 16.826 1.00 20.32 167 LYS A O 1
ATOM 1288 N N . GLU A 1 168 ? -21.067 22.371 14.598 1.00 18.35 168 GLU A N 1
ATOM 1289 C CA . GLU A 1 168 ? -20.491 23.709 14.535 1.00 17.98 168 GLU A CA 1
ATOM 1290 C C . GLU A 1 168 ? -21.533 24.799 14.736 1.00 19.48 168 GLU A C 1
ATOM 1291 O O . GLU A 1 168 ? -21.225 25.850 15.312 1.00 22.17 168 GLU A O 1
ATOM 1297 N N . TYR A 1 169 ? -22.751 24.594 14.238 1.00 15.63 169 TYR A N 1
ATOM 1298 C CA . TYR A 1 169 ? -23.739 25.661 14.234 1.00 17.38 169 TYR A CA 1
ATOM 1299 C C . TYR A 1 169 ? -25.038 25.315 14.938 1.00 17.70 169 TYR A C 1
ATOM 1300 O O . TYR A 1 169 ? -25.694 26.223 15.443 1.00 15.81 169 TYR A O 1
ATOM 1309 N N . PHE A 1 170 ? -25.432 24.042 14.995 1.00 20.14 170 PHE A N 1
ATOM 1310 C CA . PHE A 1 170 ? -26.703 23.655 15.604 1.00 18.46 170 PHE A CA 1
ATOM 1311 C C . PHE A 1 170 ? -26.478 22.439 16.502 1.00 21.95 170 PHE A C 1
ATOM 1312 O O . PHE A 1 170 ? -27.094 21.384 16.357 1.00 28.25 170 PHE A O 1
ATOM 1320 N N . TRP A 1 171 ? -25.558 22.592 17.447 1.00 19.67 171 TRP A N 1
ATOM 1321 C CA . TRP A 1 171 ? -25.190 21.496 18.315 1.00 27.25 171 TRP A CA 1
ATOM 1322 C C . TRP A 1 171 ? -26.333 21.216 19.289 1.00 29.42 171 TRP A C 1
ATOM 1323 O O . TRP A 1 171 ? -27.185 22.078 19.520 1.00 26.46 171 TRP A O 1
ATOM 1334 N N . PRO A 1 172 ? -26.406 19.990 19.823 1.00 29.54 172 PRO A N 1
ATOM 1335 C CA . PRO A 1 172 ? -27.580 19.602 20.631 1.00 29.92 172 PRO A CA 1
ATOM 1336 C C . PRO A 1 172 ? -27.940 20.567 21.753 1.00 30.72 172 PRO A C 1
ATOM 1337 O O . PRO A 1 172 ? -29.134 20.814 21.979 1.00 31.78 172 PRO A O 1
ATOM 1341 N N . GLU A 1 173 ? -26.953 21.127 22.457 1.00 29.87 173 GLU A N 1
ATOM 1342 C CA . GLU A 1 173 ? -27.258 22.021 23.573 1.00 30.58 173 GLU A CA 1
ATOM 1343 C C . GLU A 1 173 ? -27.886 23.325 23.093 1.00 31.67 173 GLU A C 1
ATOM 1344 O O . GLU A 1 173 ? -28.776 23.873 23.754 1.00 29.76 173 GLU A O 1
ATOM 1350 N N . ARG A 1 174 ? -27.429 23.843 21.951 1.00 32.63 174 ARG A N 1
ATOM 1351 C CA . ARG A 1 174 ? -27.963 25.104 21.447 1.00 27.68 174 ARG A CA 1
ATOM 1352 C C . ARG A 1 174 ? -29.416 24.962 21.012 1.00 25.08 174 ARG A C 1
ATOM 1353 O O . ARG A 1 174 ? -30.234 25.854 21.264 1.00 25.36 174 ARG A O 1
ATOM 1361 N N . ILE A 1 175 ? -29.762 23.845 20.364 1.00 24.19 175 ILE A N 1
ATOM 1362 C CA . ILE A 1 175 ? -31.090 23.698 19.770 1.00 23.25 175 ILE A CA 1
ATOM 1363 C C . ILE A 1 175 ? -32.149 23.281 20.777 1.00 28.22 175 ILE A C 1
ATOM 1364 O O . ILE A 1 175 ? -33.337 23.233 20.426 1.00 30.46 175 ILE A O 1
ATOM 1369 N N . ALA A 1 176 ? -31.766 23.005 22.023 1.00 29.73 176 ALA A N 1
ATOM 1370 C CA . ALA A 1 176 ? -32.706 22.542 23.036 1.00 30.65 176 ALA A CA 1
ATOM 1371 C C . ALA A 1 176 ? -33.410 23.669 23.783 1.00 35.31 176 ALA A C 1
ATOM 1372 O O . ALA A 1 176 ? -34.480 23.432 24.360 1.00 36.21 176 ALA A O 1
ATOM 1374 N N . THR A 1 177 ? -32.852 24.880 23.789 1.00 33.23 177 THR A N 1
ATOM 1375 C CA . THR A 1 177 ? -33.420 25.952 24.595 1.00 32.15 177 THR A CA 1
ATOM 1376 C C . THR A 1 177 ? -34.750 26.438 24.022 1.00 36.12 177 THR A C 1
ATOM 1377 O O . THR A 1 177 ? -35.034 26.317 22.824 1.00 31.13 177 THR A O 1
ATOM 1381 N N . ASP A 1 178 ? -35.567 27.010 24.911 1.00 34.50 178 ASP A N 1
ATOM 1382 C CA . ASP A 1 178 ? -36.823 27.624 24.492 1.00 35.76 178 ASP A CA 1
ATOM 1383 C C . ASP A 1 178 ? -36.576 28.785 23.534 1.00 34.13 178 ASP A C 1
ATOM 1384 O O . ASP A 1 178 ? -37.319 28.970 22.562 1.00 33.58 178 ASP A O 1
ATOM 1389 N N . GLU A 1 179 ? -35.543 29.587 23.804 1.00 31.30 179 GLU A N 1
ATOM 1390 C CA . GLU A 1 179 ? -35.255 30.744 22.963 1.00 35.60 179 GLU A CA 1
ATOM 1391 C C . GLU A 1 179 ? -34.918 30.323 21.537 1.00 32.26 179 GLU A C 1
ATOM 1392 O O . GLU A 1 179 ? -35.385 30.938 20.571 1.00 31.33 179 GLU A O 1
ATOM 1398 N N . PHE A 1 180 ? -34.112 29.270 21.382 1.00 29.85 180 PHE A N 1
ATOM 1399 C CA . PHE A 1 180 ? -33.817 28.787 20.037 1.00 27.32 180 PHE A CA 1
ATOM 1400 C C . PHE A 1 180 ? -35.079 28.289 19.345 1.00 26.39 180 PHE A C 1
ATOM 1401 O O . PHE A 1 180 ? -35.296 28.562 18.156 1.00 22.51 180 PHE A O 1
ATOM 1409 N N . LYS A 1 181 ? -35.917 27.548 20.071 1.00 26.00 181 LYS A N 1
ATOM 1410 C CA . LYS A 1 181 ? -37.104 26.958 19.462 1.00 26.57 181 LYS A CA 1
ATOM 1411 C C . LYS A 1 181 ? -38.061 28.030 18.967 1.00 26.32 181 LYS A C 1
ATOM 1412 O O . LYS A 1 181 ? -38.636 27.903 17.882 1.00 25.79 181 LYS A O 1
ATOM 1418 N N . GLU A 1 182 ? -38.248 29.096 19.750 1.00 27.95 182 GLU A N 1
ATOM 1419 C CA . GLU A 1 182 ? -39.137 30.168 19.318 1.00 28.59 182 GLU A CA 1
ATOM 1420 C C . GLU A 1 182 ? -38.551 30.918 18.131 1.00 27.24 182 GLU A C 1
ATOM 1421 O O . GLU A 1 182 ? -39.285 31.327 17.224 1.00 25.21 182 GLU A O 1
ATOM 1427 N N . ASP A 1 183 ? -37.225 31.074 18.105 1.00 25.20 183 ASP A N 1
ATOM 1428 C CA . ASP A 1 183 ? -36.583 31.741 16.979 1.00 26.52 183 ASP A CA 1
ATOM 1429 C C . ASP A 1 183 ? -36.675 30.894 15.711 1.00 25.01 183 ASP A C 1
ATOM 1430 O O . ASP A 1 183 ? -36.860 31.430 14.612 1.00 21.68 183 ASP A O 1
ATOM 1435 N N . MET A 1 184 ? -36.564 29.568 15.842 1.00 25.27 184 MET A N 1
ATOM 1436 C CA . MET A 1 184 ? -36.716 28.706 14.669 1.00 23.78 184 MET A CA 1
ATOM 1437 C C . MET A 1 184 ? -38.142 28.744 14.138 1.00 24.11 184 MET A C 1
ATOM 1438 O O . MET A 1 184 ? -38.355 28.784 12.921 1.00 25.06 184 MET A O 1
ATOM 1443 N N . ALA A 1 185 ? -39.137 28.737 15.030 1.00 25.97 185 ALA A N 1
ATOM 1444 C CA . ALA A 1 185 ? -40.520 28.779 14.570 1.00 24.08 185 ALA A CA 1
ATOM 1445 C C . ALA A 1 185 ? -40.851 30.103 13.899 1.00 24.68 185 ALA A C 1
ATOM 1446 O O . ALA A 1 185 ? -41.715 30.151 13.018 1.00 29.05 185 ALA A O 1
ATOM 1448 N N . ARG A 1 186 ? -40.185 31.185 14.296 1.00 21.86 186 ARG A N 1
ATOM 1449 C CA . ARG A 1 186 ? -40.448 32.466 13.655 1.00 23.51 186 ARG A CA 1
ATOM 1450 C C . ARG A 1 186 ? -39.850 32.535 12.252 1.00 20.53 186 ARG A C 1
ATOM 1451 O O . ARG A 1 186 ? -40.493 33.042 11.326 1.00 25.19 186 ARG A O 1
ATOM 1459 N N . ARG A 1 187 ? -38.637 32.014 12.072 1.00 20.17 187 ARG A N 1
ATOM 1460 C CA . ARG A 1 187 ? -37.838 32.300 10.888 1.00 18.21 187 ARG A CA 1
ATOM 1461 C C . ARG A 1 187 ? -37.746 31.156 9.883 1.00 17.50 187 ARG A C 1
ATOM 1462 O O . ARG A 1 187 ? -37.276 31.387 8.760 1.00 17.07 187 ARG A O 1
ATOM 1470 N N . VAL A 1 188 ? -38.158 29.942 10.237 1.00 16.44 188 VAL A N 1
ATOM 1471 C CA . VAL A 1 188 ? -38.045 28.785 9.356 1.00 14.84 188 VAL A CA 1
ATOM 1472 C C . VAL A 1 188 ? -39.458 28.365 8.964 1.00 14.25 188 VAL A C 1
ATOM 1473 O O . VAL A 1 188 ? -40.180 27.808 9.801 1.00 15.77 188 VAL A O 1
ATOM 1477 N N . PRO A 1 189 ? -39.900 28.604 7.723 1.00 15.63 189 PRO A N 1
ATOM 1478 C CA . PRO A 1 189 ? -41.273 28.221 7.351 1.00 15.88 189 PRO A CA 1
ATOM 1479 C C . PRO A 1 189 ? -41.615 26.761 7.618 1.00 17.02 189 PRO A C 1
ATOM 1480 O O . PRO A 1 189 ? -42.728 26.465 8.071 1.00 17.11 189 PRO A O 1
ATOM 1484 N N . LEU A 1 190 ? -40.694 25.834 7.347 1.00 15.53 190 LEU A N 1
ATOM 1485 C CA . LEU A 1 190 ? -40.978 24.427 7.613 1.00 14.29 190 LEU A CA 1
ATOM 1486 C C . LEU A 1 190 ? -41.086 24.130 9.107 1.00 19.24 190 LEU A C 1
ATOM 1487 O O . LEU A 1 190 ? -41.714 23.135 9.486 1.00 18.29 190 LEU A O 1
ATOM 1492 N N . GLY A 1 191 ? -40.501 24.966 9.960 1.00 15.19 191 GLY A N 1
ATOM 1493 C CA . GLY A 1 191 ? -40.711 24.842 11.392 1.00 17.77 191 GLY A CA 1
ATOM 1494 C C . GLY A 1 191 ? -39.880 23.787 12.084 1.00 20.10 191 GLY A C 1
ATOM 1495 O O . GLY A 1 191 ? -40.196 23.414 13.224 1.00 20.73 191 GLY A O 1
ATOM 1496 N N . ARG A 1 192 ? -38.837 23.283 11.432 1.00 16.52 192 ARG A N 1
ATOM 1497 C CA . ARG A 1 192 ? -37.968 22.278 12.016 1.00 13.95 192 ARG A CA 1
ATOM 1498 C C . ARG A 1 192 ? -36.574 22.428 11.432 1.00 13.54 192 ARG A C 1
ATOM 1499 O O . ARG A 1 192 ? -36.373 23.067 10.392 1.00 17.71 192 ARG A O 1
ATOM 1507 N N . LEU A 1 193 ? -35.614 21.822 12.115 1.00 15.72 193 LEU A N 1
ATOM 1508 C CA . LEU A 1 193 ? -34.278 21.669 11.570 1.00 16.29 193 LEU A CA 1
ATOM 1509 C C . LEU A 1 193 ? -34.250 20.513 10.575 1.00 14.53 193 LEU A C 1
ATOM 1510 O O . LEU A 1 193 ? -35.004 19.540 10.696 1.00 17.10 193 LEU A O 1
ATOM 1515 N N . ALA A 1 194 ? -33.358 20.618 9.591 1.00 13.28 194 ALA A N 1
ATOM 1516 C CA . ALA A 1 194 ? -33.051 19.477 8.743 1.00 13.03 194 ALA A CA 1
ATOM 1517 C C . ALA A 1 194 ? -32.168 18.488 9.487 1.00 13.21 194 ALA A C 1
ATOM 1518 O O . ALA A 1 194 ? -31.385 18.866 10.354 1.00 16.34 194 ALA A O 1
ATOM 1520 N N . THR A 1 195 ? -32.287 17.214 9.126 1.00 14.89 195 THR A N 1
ATOM 1521 C CA . THR A 1 195 ? -31.299 16.251 9.573 1.00 12.29 195 THR A CA 1
ATOM 1522 C C . THR A 1 195 ? -30.058 16.337 8.689 1.00 13.78 195 THR A C 1
ATOM 1523 O O . THR A 1 195 ? -30.113 16.768 7.529 1.00 13.95 195 THR A O 1
ATOM 1527 N N . ALA A 1 196 ? -28.927 15.879 9.233 1.00 14.70 196 ALA A N 1
ATOM 1528 C CA . ALA A 1 196 ? -27.704 15.839 8.440 1.00 14.31 196 ALA A CA 1
ATOM 1529 C C . ALA A 1 196 ? -27.874 14.949 7.214 1.00 13.84 196 ALA A C 1
ATOM 1530 O O . ALA A 1 196 ? -27.338 15.246 6.139 1.00 15.16 196 ALA A O 1
ATOM 1532 N N . ARG A 1 197 ? -28.639 13.868 7.351 1.00 15.53 197 ARG A N 1
ATOM 1533 C CA . ARG A 1 197 ? -28.887 12.987 6.212 1.00 14.51 197 ARG A CA 1
ATOM 1534 C C . ARG A 1 197 ? -29.610 13.711 5.079 1.00 13.30 197 ARG A C 1
ATOM 1535 O O . ARG A 1 197 ? -29.285 13.509 3.899 1.00 12.91 197 ARG A O 1
ATOM 1543 N N . GLU A 1 198 ? -30.610 14.542 5.409 1.00 12.92 198 GLU A N 1
ATOM 1544 C CA . GLU A 1 198 ? -31.313 15.289 4.362 1.00 12.82 198 GLU A CA 1
ATOM 1545 C C . GLU A 1 198 ? -30.351 16.164 3.564 1.00 13.52 198 GLU A C 1
ATOM 1546 O O . GLU A 1 198 ? -30.469 16.272 2.334 1.00 13.33 198 GLU A O 1
ATOM 1552 N N . ASP A 1 199 ? -29.373 16.770 4.247 1.00 12.02 199 ASP A N 1
ATOM 1553 C CA . ASP A 1 199 ? -28.367 17.581 3.569 1.00 12.90 199 ASP A CA 1
ATOM 1554 C C . ASP A 1 199 ? -27.514 16.714 2.652 1.00 12.03 199 ASP A C 1
ATOM 1555 O O . ASP A 1 199 ? -27.259 17.073 1.499 1.00 12.25 199 ASP A O 1
ATOM 1560 N N . ALA A 1 200 ? -27.112 15.537 3.135 1.00 13.31 200 ALA A N 1
ATOM 1561 C CA . ALA A 1 200 ? -26.311 14.644 2.313 1.00 11.97 200 ALA A CA 1
ATOM 1562 C C . ALA A 1 200 ? -27.100 14.083 1.139 1.00 12.38 200 ALA A C 1
ATOM 1563 O O . ALA A 1 200 ? -26.498 13.699 0.126 1.00 12.85 200 ALA A O 1
ATOM 1565 N N . LEU A 1 201 ? -28.437 14.005 1.256 1.00 10.93 201 LEU A N 1
ATOM 1566 C CA . LEU A 1 201 ? -29.240 13.557 0.119 1.00 13.45 201 LEU A CA 1
ATOM 1567 C C . LEU A 1 201 ? -29.248 14.592 -1.002 1.00 13.98 201 LEU A C 1
ATOM 1568 O O . LEU A 1 201 ? -29.286 14.217 -2.183 1.00 11.35 201 LEU A O 1
ATOM 1573 N N . LEU A 1 202 ? -29.201 15.890 -0.662 1.00 11.18 202 LEU A N 1
ATOM 1574 C CA . LEU A 1 202 ? -29.034 16.902 -1.698 1.00 11.48 202 LEU A CA 1
ATOM 1575 C C . LEU A 1 202 ? -27.638 16.823 -2.291 1.00 12.12 202 LEU A C 1
ATOM 1576 O O . LEU A 1 202 ? -27.465 16.910 -3.510 1.00 10.74 202 LEU A O 1
ATOM 1581 N N . ALA A 1 203 ? -26.634 16.643 -1.439 1.00 13.62 203 ALA A N 1
ATOM 1582 C CA . ALA A 1 203 ? -25.278 16.473 -1.935 1.00 10.46 203 ALA A CA 1
ATOM 1583 C C . ALA A 1 203 ? -25.185 15.256 -2.848 1.00 9.62 203 ALA A C 1
ATOM 1584 O O . ALA A 1 203 ? -24.494 15.292 -3.872 1.00 11.41 203 ALA A O 1
ATOM 1586 N N . LEU A 1 204 ? -25.906 14.185 -2.508 1.00 9.83 204 LEU A N 1
ATOM 1587 C CA . LEU A 1 204 ? -25.933 12.990 -3.342 1.00 12.40 204 LEU A CA 1
ATOM 1588 C C . LEU A 1 204 ? -26.484 13.300 -4.729 1.00 12.69 204 LEU A C 1
ATOM 1589 O O . LEU A 1 204 ? -25.910 12.890 -5.746 1.00 11.11 204 LEU A O 1
ATOM 1594 N N . PHE A 1 205 ? -27.605 14.028 -4.790 1.00 11.10 205 PHE A N 1
ATOM 1595 C CA . PHE A 1 205 ? -28.146 14.423 -6.082 1.00 11.76 205 PHE A CA 1
ATOM 1596 C C . PHE A 1 205 ? -27.113 15.209 -6.887 1.00 12.37 205 PHE A C 1
ATOM 1597 O O . PHE A 1 205 ? -26.840 14.886 -8.046 1.00 11.22 205 PHE A O 1
ATOM 1605 N N . LEU A 1 206 ? -26.485 16.212 -6.261 1.00 12.41 206 LEU A N 1
ATOM 1606 C CA . LEU A 1 206 ? -25.506 17.057 -6.942 1.00 12.10 206 LEU A CA 1
ATOM 1607 C C . LEU A 1 206 ? -24.210 16.324 -7.275 1.00 13.22 206 LEU A C 1
ATOM 1608 O O . LEU A 1 206 ? -23.476 16.767 -8.168 1.00 12.26 206 LEU A O 1
ATOM 1613 N N . ALA A 1 207 ? -23.898 15.234 -6.565 1.00 10.86 207 ALA A N 1
ATOM 1614 C CA . ALA A 1 207 ? -22.702 14.464 -6.868 1.00 10.71 207 ALA A CA 1
ATOM 1615 C C . ALA A 1 207 ? -22.952 13.398 -7.918 1.00 11.75 207 ALA A C 1
ATOM 1616 O O . ALA A 1 207 ? -21.993 12.915 -8.531 1.00 14.58 207 ALA A O 1
ATOM 1618 N N . SER A 1 208 ? -24.217 13.043 -8.144 1.00 12.64 208 SER A N 1
ATOM 1619 C CA . SER A 1 208 ? -24.578 11.956 -9.035 1.00 12.40 208 SER A CA 1
ATOM 1620 C C . SER A 1 208 ? -24.645 12.443 -10.478 1.00 12.68 208 SER A C 1
ATOM 1621 O O . SER A 1 208 ? -24.699 13.639 -10.768 1.00 12.76 208 SER A O 1
ATOM 1624 N N . ASP A 1 209 ? -24.693 11.495 -11.397 1.00 13.22 209 ASP A N 1
ATOM 1625 C CA . ASP A 1 209 ? -24.866 11.859 -12.795 1.00 10.53 209 ASP A CA 1
ATOM 1626 C C . ASP A 1 209 ? -26.303 12.200 -13.146 1.00 12.78 209 ASP A C 1
ATOM 1627 O O . ASP A 1 209 ? -26.610 12.306 -14.339 1.00 15.95 209 ASP A O 1
ATOM 1632 N N . GLU A 1 210 ? -27.182 12.355 -12.148 1.00 13.10 210 GLU A N 1
ATOM 1633 C CA . GLU A 1 210 ? -28.541 12.842 -12.365 1.00 13.89 210 GLU A CA 1
ATOM 1634 C C . GLU A 1 210 ? -28.605 14.357 -12.425 1.00 12.12 210 GLU A C 1
ATOM 1635 O O . GLU A 1 210 ? -29.670 14.907 -12.727 1.00 14.53 210 GLU A O 1
ATOM 1641 N N . SER A 1 211 ? -27.491 15.037 -12.149 1.00 11.64 211 SER A N 1
ATOM 1642 C CA . SER A 1 211 ? -27.483 16.485 -11.983 1.00 12.25 211 SER A CA 1
ATOM 1643 C C . SER A 1 211 ? -26.490 17.174 -12.912 1.00 11.48 211 SER A C 1
ATOM 1644 O O . SER A 1 211 ? -26.052 18.291 -12.626 1.00 12.76 211 SER A O 1
ATOM 1647 N N . ASP A 1 212 ? -26.133 16.536 -14.032 1.00 11.81 212 ASP A N 1
ATOM 1648 C CA . ASP A 1 212 ? -25.126 17.077 -14.941 1.00 13.95 212 ASP A CA 1
ATOM 1649 C C . ASP A 1 212 ? -25.482 18.445 -15.515 1.00 14.13 212 ASP A C 1
ATOM 1650 O O . ASP A 1 212 ? -24.584 19.181 -15.937 1.00 14.41 212 ASP A O 1
ATOM 1655 N N . PHE A 1 213 ? -26.754 18.804 -15.576 1.00 10.96 213 PHE A N 1
ATOM 1656 C CA . PHE A 1 213 ? -27.113 20.085 -16.163 1.00 11.67 213 PHE A CA 1
ATOM 1657 C C . PHE A 1 213 ? -27.114 21.221 -15.145 1.00 12.59 213 PHE A C 1
ATOM 1658 O O . PHE A 1 213 ? -27.465 22.349 -15.500 1.00 14.60 213 PHE A O 1
ATOM 1666 N N . ILE A 1 214 ? -26.735 20.962 -13.895 1.00 12.49 214 ILE A N 1
ATOM 1667 C CA . ILE A 1 214 ? -26.735 21.981 -12.850 1.00 12.64 214 ILE A CA 1
ATOM 1668 C C . ILE A 1 214 ? -25.306 22.500 -12.718 1.00 10.44 214 ILE A C 1
ATOM 1669 O O . ILE A 1 214 ? -24.384 21.732 -12.427 1.00 12.69 214 ILE A O 1
ATOM 1674 N N . VAL A 1 215 ? -25.113 23.796 -12.988 1.00 12.35 215 VAL A N 1
ATOM 1675 C CA . VAL A 1 215 ? -23.795 24.383 -13.222 1.00 11.04 215 VAL A CA 1
ATOM 1676 C C . VAL A 1 215 ? -23.657 25.675 -12.426 1.00 11.66 215 VAL A C 1
ATOM 1677 O O . VAL A 1 215 ? -24.314 26.676 -12.737 1.00 12.36 215 VAL A O 1
ATOM 1681 N N . GLY A 1 216 ? -22.742 25.679 -11.454 1.00 12.23 216 GLY A N 1
ATOM 1682 C CA . GLY A 1 216 ? -22.415 26.902 -10.744 1.00 12.02 216 GLY A CA 1
ATOM 1683 C C . GLY A 1 216 ? -23.524 27.462 -9.883 1.00 11.29 216 GLY A C 1
ATOM 1684 O O . GLY A 1 216 ? -23.556 28.675 -9.634 1.00 13.06 216 GLY A O 1
ATOM 1685 N N . LYS A 1 217 ? -24.435 26.620 -9.421 1.00 11.73 217 LYS A N 1
ATOM 1686 C CA . LYS A 1 217 ? -25.637 27.086 -8.753 1.00 12.41 217 LYS A CA 1
ATOM 1687 C C . LYS A 1 217 ? -25.488 27.077 -7.240 1.00 11.27 217 LYS A C 1
ATOM 1688 O O . LYS A 1 217 ? -24.706 26.312 -6.666 1.00 13.42 217 LYS A O 1
ATOM 1694 N N . SER A 1 218 ? -26.267 27.950 -6.597 1.00 12.40 218 SER A N 1
ATOM 1695 C CA . SER A 1 218 ? -26.430 27.980 -5.145 1.00 13.63 218 SER A CA 1
ATOM 1696 C C . SER A 1 218 ? -27.824 27.451 -4.832 1.00 13.72 218 SER A C 1
ATOM 1697 O O . SER A 1 218 ? -28.825 28.096 -5.166 1.00 19.49 218 SER A O 1
ATOM 1700 N N . ILE A 1 219 ? -27.896 26.279 -4.208 1.00 13.17 219 ILE A N 1
ATOM 1701 C CA . ILE A 1 219 ? -29.171 25.655 -3.864 1.00 12.62 219 ILE A CA 1
ATOM 1702 C C . ILE A 1 219 ? -29.443 25.910 -2.391 1.00 12.73 219 ILE A C 1
ATOM 1703 O O . ILE A 1 219 ? -28.683 25.460 -1.523 1.00 15.74 219 ILE A O 1
ATOM 1708 N N . GLU A 1 220 ? -30.520 26.642 -2.104 1.00 15.03 220 GLU A N 1
ATOM 1709 C CA . GLU A 1 220 ? -30.816 27.034 -0.730 1.00 13.71 220 GLU A CA 1
ATOM 1710 C C . GLU A 1 220 ? -31.471 25.879 0.008 1.00 15.14 220 GLU A C 1
ATOM 1711 O O . GLU A 1 220 ? -32.565 25.429 -0.355 1.00 17.31 220 GLU A O 1
ATOM 1717 N N . PHE A 1 221 ? -30.796 25.412 1.051 1.00 13.00 221 PHE A N 1
ATOM 1718 C CA . PHE A 1 221 ? -31.193 24.241 1.826 1.00 13.57 221 PHE A CA 1
ATOM 1719 C C . PHE A 1 221 ? -31.470 24.751 3.229 1.00 12.84 221 PHE A C 1
ATOM 1720 O O . PHE A 1 221 ? -30.616 24.675 4.107 1.00 13.33 221 PHE A O 1
ATOM 1728 N N . ASP A 1 222 ? -32.661 25.324 3.427 1.00 12.56 222 ASP A N 1
ATOM 1729 C CA . ASP A 1 222 ? -32.850 26.138 4.628 1.00 12.38 222 ASP A CA 1
ATOM 1730 C C . ASP A 1 222 ? -34.293 26.173 5.124 1.00 12.41 222 ASP A C 1
ATOM 1731 O O . ASP A 1 222 ? -34.654 27.087 5.878 1.00 13.20 222 ASP A O 1
ATOM 1736 N N . GLY A 1 223 ? -35.126 25.214 4.736 1.00 13.92 223 GLY A N 1
ATOM 1737 C CA . GLY A 1 223 ? -36.483 25.153 5.238 1.00 11.88 223 GLY A CA 1
ATOM 1738 C C . GLY A 1 223 ? -37.323 26.339 4.811 1.00 13.57 223 GLY A C 1
ATOM 1739 O O . GLY A 1 223 ? -38.427 26.544 5.312 1.00 12.61 223 GLY A O 1
ATOM 1740 N N . GLY A 1 224 ? -36.822 27.120 3.858 1.00 13.19 224 GLY A N 1
ATOM 1741 C CA . GLY A 1 224 ? -37.533 28.298 3.400 1.00 13.42 224 GLY A CA 1
ATOM 1742 C C . GLY A 1 224 ? -37.043 29.600 3.990 1.00 13.62 224 GLY A C 1
ATOM 1743 O O . GLY A 1 224 ? -37.620 30.649 3.689 1.00 15.04 224 GLY A O 1
ATOM 1744 N N . TRP A 1 225 ? -35.987 29.560 4.805 1.00 13.84 225 TRP A N 1
ATOM 1745 C CA . TRP A 1 225 ? -35.549 30.734 5.552 1.00 14.13 225 TRP A CA 1
ATOM 1746 C C . TRP A 1 225 ? -35.259 31.926 4.641 1.00 14.37 225 TRP A C 1
ATOM 1747 O O . TRP A 1 225 ? -35.645 33.061 4.953 1.00 16.53 225 TRP A O 1
ATOM 1758 N N . ALA A 1 226 ? -34.586 31.693 3.516 1.00 12.98 226 ALA A N 1
ATOM 1759 C CA . ALA A 1 226 ? -34.165 32.768 2.619 1.00 16.34 226 ALA A CA 1
ATOM 1760 C C . ALA A 1 226 ? -35.147 33.042 1.495 1.00 17.00 226 ALA A C 1
ATOM 1761 O O . ALA A 1 226 ? -34.889 33.932 0.676 1.00 18.02 226 ALA A O 1
ATOM 1763 N N . THR A 1 227 ? -36.252 32.312 1.425 1.00 14.21 227 THR A N 1
ATOM 1764 C CA . THR A 1 227 ? -37.251 32.565 0.396 1.00 16.39 227 THR A CA 1
ATOM 1765 C C . THR A 1 227 ? -37.909 33.931 0.606 1.00 19.19 227 THR A C 1
ATOM 1766 O O . THR A 1 227 ? -38.094 34.400 1.738 1.00 21.66 227 THR A O 1
ATOM 1771 N N . ASN B 1 3 ? -38.694 -0.528 -4.044 1.00 42.20 3 ASN B N 1
ATOM 1772 C CA . ASN B 1 3 ? -37.608 0.331 -3.588 1.00 36.67 3 ASN B CA 1
ATOM 1773 C C . ASN B 1 3 ? -37.363 1.451 -4.587 1.00 29.73 3 ASN B C 1
ATOM 1774 O O . ASN B 1 3 ? -36.270 2.017 -4.664 1.00 29.94 3 ASN B O 1
ATOM 1779 N N . GLY B 1 4 ? -38.399 1.768 -5.357 1.00 22.55 4 GLY B N 1
ATOM 1780 C CA . GLY B 1 4 ? -38.372 2.980 -6.142 1.00 18.77 4 GLY B CA 1
ATOM 1781 C C . GLY B 1 4 ? -38.456 4.205 -5.251 1.00 14.38 4 GLY B C 1
ATOM 1782 O O . GLY B 1 4 ? -39.049 4.185 -4.172 1.00 16.30 4 GLY B O 1
ATOM 1783 N N . ARG B 1 5 ? -37.853 5.297 -5.722 1.00 14.16 5 ARG B N 1
ATOM 1784 C CA . ARG B 1 5 ? -37.804 6.516 -4.920 1.00 14.37 5 ARG B CA 1
ATOM 1785 C C . ARG B 1 5 ? -39.155 7.215 -4.814 1.00 13.72 5 ARG B C 1
ATOM 1786 O O . ARG B 1 5 ? -39.300 8.111 -3.977 1.00 15.93 5 ARG B O 1
ATOM 1794 N N . LEU B 1 6 ? -40.142 6.828 -5.623 1.00 13.67 6 LEU B N 1
ATOM 1795 C CA . LEU B 1 6 ? -41.515 7.310 -5.492 1.00 13.20 6 LEU B CA 1
ATOM 1796 C C . LEU B 1 6 ? -42.477 6.164 -5.212 1.00 14.39 6 LEU B C 1
ATOM 1797 O O . LEU B 1 6 ? -43.660 6.234 -5.566 1.00 15.56 6 LEU B O 1
ATOM 1802 N N . ALA B 1 7 ? -41.973 5.101 -4.592 1.00 13.88 7 ALA B N 1
ATOM 1803 C CA . ALA B 1 7 ? -42.776 3.913 -4.340 1.00 16.72 7 ALA B CA 1
ATOM 1804 C C . ALA B 1 7 ? -44.036 4.268 -3.565 1.00 15.39 7 ALA B C 1
ATOM 1805 O O . ALA B 1 7 ? -43.980 4.970 -2.554 1.00 19.28 7 ALA B O 1
ATOM 1807 N N . GLY B 1 8 ? -45.173 3.805 -4.063 1.00 18.68 8 GLY B N 1
ATOM 1808 C CA . GLY B 1 8 ? -46.438 4.039 -3.398 1.00 19.32 8 GLY B CA 1
ATOM 1809 C C . GLY B 1 8 ? -47.060 5.402 -3.616 1.00 20.51 8 GLY B C 1
ATOM 1810 O O . GLY B 1 8 ? -48.161 5.645 -3.104 1.00 27.27 8 GLY B O 1
ATOM 1811 N N . LYS B 1 9 ? -46.409 6.295 -4.357 1.00 18.71 9 LYS B N 1
ATOM 1812 C CA . LYS B 1 9 ? -46.901 7.656 -4.520 1.00 14.69 9 LYS B CA 1
ATOM 1813 C C . LYS B 1 9 ? -47.789 7.772 -5.750 1.00 14.37 9 LYS B C 1
ATOM 1814 O O . LYS B 1 9 ? -47.566 7.109 -6.763 1.00 18.35 9 LYS B O 1
ATOM 1820 N N . ARG 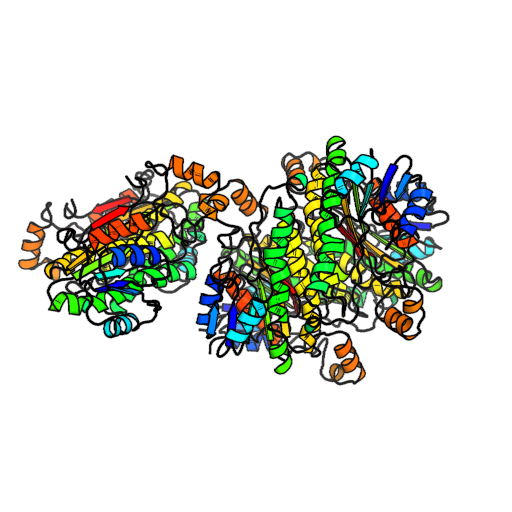B 1 10 ? -48.805 8.629 -5.651 1.00 14.21 10 ARG B N 1
ATOM 1821 C CA . ARG B 1 10 ? -49.675 8.952 -6.773 1.00 13.21 10 ARG B CA 1
ATOM 1822 C C . ARG B 1 10 ? -49.435 10.397 -7.185 1.00 12.25 10 ARG B C 1
ATOM 1823 O O . ARG B 1 10 ? -49.484 11.304 -6.347 1.00 13.16 10 ARG B O 1
ATOM 1831 N N . VAL B 1 11 ? -49.156 10.603 -8.470 1.00 12.48 11 VAL B N 1
ATOM 1832 C CA . VAL B 1 11 ? -48.688 11.886 -8.995 1.00 13.45 11 VAL B CA 1
ATOM 1833 C C . VAL B 1 11 ? -49.709 12.396 -10.005 1.00 13.15 11 VAL B C 1
ATOM 1834 O O . VAL B 1 11 ? -50.009 11.707 -10.984 1.00 15.40 11 VAL B O 1
ATOM 1838 N N . LEU B 1 12 ? -50.225 13.604 -9.787 1.00 11.81 12 LEU B N 1
ATOM 1839 C CA . LEU B 1 12 ? -51.069 14.261 -10.782 1.00 11.83 12 LEU B CA 1
ATOM 1840 C C . LEU B 1 12 ? -50.199 15.141 -11.670 1.00 10.88 12 LEU B C 1
ATOM 1841 O O . LEU B 1 12 ? -49.551 16.076 -11.181 1.00 12.01 12 LEU B O 1
ATOM 1846 N N . LEU B 1 13 ? -50.175 14.832 -12.966 1.00 10.42 13 LEU B N 1
ATOM 1847 C CA . LEU B 1 13 ? -49.384 15.564 -13.955 1.00 12.32 13 LEU B CA 1
ATOM 1848 C C . LEU B 1 13 ? -50.325 16.301 -14.904 1.00 13.21 13 LEU B C 1
ATOM 1849 O O . LEU B 1 13 ? -51.176 15.673 -15.543 1.00 14.76 13 LEU B O 1
ATOM 1854 N N . THR B 1 14 ? -50.190 17.627 -14.982 1.00 11.27 14 THR B N 1
ATOM 1855 C CA . THR B 1 14 ? -51.008 18.413 -15.894 1.00 10.57 14 THR B CA 1
ATOM 1856 C C . THR B 1 14 ? -50.441 18.373 -17.304 1.00 11.81 14 THR B C 1
ATOM 1857 O O . THR B 1 14 ? -49.233 18.191 -17.511 1.00 11.49 14 THR B O 1
ATOM 1861 N N . ASN B 1 15 ? -51.334 18.545 -18.271 1.00 12.49 15 ASN B N 1
ATOM 1862 C CA . ASN B 1 15 ? -50.992 18.646 -19.689 1.00 12.24 15 ASN B CA 1
ATOM 1863 C C . ASN B 1 15 ? -49.915 17.631 -20.054 1.00 14.16 15 ASN B C 1
ATOM 1864 O O . ASN B 1 15 ? -48.823 17.962 -20.516 1.00 12.39 15 ASN B O 1
ATOM 1869 N N . ALA B 1 16 ? -50.245 16.360 -19.817 1.00 13.08 16 ALA B N 1
ATOM 1870 C CA . ALA B 1 16 ? -49.203 15.342 -19.717 1.00 12.30 16 ALA B CA 1
ATOM 1871 C C . ALA B 1 16 ? -48.483 15.053 -21.031 1.00 13.65 16 ALA B C 1
ATOM 1872 O O . ALA B 1 16 ? -47.373 14.503 -21.000 1.00 16.73 16 ALA B O 1
ATOM 1874 N N . ASP B 1 17 ? -49.083 15.367 -22.180 1.00 14.32 17 ASP B N 1
ATOM 1875 C CA . ASP B 1 17 ? -48.413 15.172 -23.459 1.00 18.42 17 ASP B CA 1
ATOM 1876 C C . ASP B 1 17 ? -47.554 16.357 -23.868 1.00 18.80 17 ASP B C 1
ATOM 1877 O O . ASP B 1 17 ? -46.820 16.258 -24.856 1.00 22.65 17 ASP B O 1
ATOM 1882 N N . ALA B 1 18 ? -47.644 17.468 -23.158 1.00 11.87 18 ALA B N 1
ATOM 1883 C CA . ALA B 1 18 ? -46.986 18.702 -23.553 1.00 12.60 18 ALA B CA 1
ATOM 1884 C C . ALA B 1 18 ? -45.719 18.923 -22.741 1.00 11.52 18 ALA B C 1
ATOM 1885 O O . ALA B 1 18 ? -45.507 18.297 -21.698 1.00 11.89 18 ALA B O 1
ATOM 1887 N N . TYR B 1 19 ? -44.883 19.844 -23.234 1.00 11.44 19 TYR B N 1
ATOM 1888 C CA . TYR B 1 19 ? -43.741 20.363 -22.483 1.00 11.02 19 TYR B CA 1
ATOM 1889 C C . TYR B 1 19 ? -42.913 19.242 -21.877 1.00 10.70 19 TYR B C 1
ATOM 1890 O O . TYR B 1 19 ? -42.310 18.459 -22.623 1.00 11.86 19 TYR B O 1
ATOM 1899 N N . MET B 1 20 ? -42.876 19.133 -20.545 1.00 9.83 20 MET B N 1
ATOM 1900 C CA . MET B 1 20 ? -42.007 18.150 -19.905 1.00 9.68 20 MET B CA 1
ATOM 1901 C C . MET B 1 20 ? -42.758 16.907 -19.448 1.00 9.86 20 MET B C 1
ATOM 1902 O O . MET B 1 20 ? -42.214 16.106 -18.680 1.00 11.52 20 MET B O 1
ATOM 1907 N N . GLY B 1 21 ? -43.988 16.710 -19.933 1.00 11.37 21 GLY B N 1
ATOM 1908 C CA . GLY B 1 21 ? -44.829 15.658 -19.380 1.00 13.41 21 GLY B CA 1
ATOM 1909 C C . GLY B 1 21 ? -44.356 14.249 -19.684 1.00 12.23 21 GLY B C 1
ATOM 1910 O O . GLY B 1 21 ? -44.431 13.367 -18.824 1.00 13.43 21 GLY B O 1
ATOM 1911 N N . GLU B 1 22 ? -43.895 13.996 -20.908 1.00 11.28 22 GLU B N 1
ATOM 1912 C CA . GLU B 1 22 ? -43.647 12.601 -21.267 1.00 11.49 22 GLU B CA 1
ATOM 1913 C C . GLU B 1 22 ? -42.467 12.025 -20.491 1.00 13.71 22 GLU B C 1
ATOM 1914 O O . GLU B 1 22 ? -42.535 10.887 -20.000 1.00 14.57 22 GLU B O 1
ATOM 1920 N N . ALA B 1 23 ? -41.392 12.803 -20.322 1.00 13.60 23 ALA B N 1
ATOM 1921 C CA . ALA B 1 23 ? -40.275 12.297 -19.539 1.00 14.44 23 ALA B CA 1
ATOM 1922 C C . ALA B 1 23 ? -40.633 12.181 -18.068 1.00 11.39 23 ALA B C 1
ATOM 1923 O O . ALA B 1 23 ? -40.084 11.323 -17.370 1.00 13.29 23 ALA B O 1
ATOM 1925 N N . THR B 1 24 ? -41.534 13.039 -17.582 1.00 11.66 24 THR B N 1
ATOM 1926 C CA . THR B 1 24 ? -42.002 12.918 -16.207 1.00 12.25 24 THR B CA 1
ATOM 1927 C C . THR B 1 24 ? -42.688 11.578 -15.992 1.00 11.96 24 THR B C 1
ATOM 1928 O O . THR B 1 24 ? -42.426 10.887 -14.997 1.00 13.32 24 THR B O 1
ATOM 1932 N N . VAL B 1 25 ? -43.568 11.193 -16.923 1.00 13.44 25 VAL B N 1
ATOM 1933 C CA . VAL B 1 25 ? -44.239 9.900 -16.825 1.00 13.26 25 VAL B CA 1
ATOM 1934 C C . VAL B 1 25 ? -43.212 8.781 -16.785 1.00 12.69 25 VAL B C 1
ATOM 1935 O O . VAL B 1 25 ? -43.251 7.913 -15.907 1.00 14.47 25 VAL B O 1
ATOM 1939 N N . GLN B 1 26 ? -42.247 8.809 -17.714 1.00 16.41 26 GLN B N 1
ATOM 1940 C CA . GLN B 1 26 ? -41.291 7.711 -17.815 1.00 15.37 26 GLN B CA 1
ATOM 1941 C C . GLN B 1 26 ? -40.419 7.618 -16.573 1.00 15.12 26 GLN B C 1
ATOM 1942 O O . GLN B 1 26 ? -40.290 6.542 -15.964 1.00 16.59 26 GLN B O 1
ATOM 1948 N N . VAL B 1 27 ? -39.813 8.735 -16.172 1.00 13.17 27 VAL B N 1
ATOM 1949 C CA . VAL B 1 27 ? -38.912 8.704 -15.026 1.00 12.75 27 VAL B CA 1
ATOM 1950 C C . VAL B 1 27 ? -39.675 8.386 -13.740 1.00 15.50 27 VAL B C 1
ATOM 1951 O O . VAL B 1 27 ? -39.209 7.595 -12.914 1.00 15.53 27 VAL B O 1
ATOM 1955 N N . PHE B 1 28 ? -40.850 8.992 -13.539 1.00 14.02 28 PHE B N 1
ATOM 1956 C CA . PHE B 1 28 ? -41.549 8.789 -12.268 1.00 10.46 28 PHE B CA 1
ATOM 1957 C C . PHE B 1 28 ? -42.098 7.372 -12.158 1.00 14.50 28 PHE B C 1
ATOM 1958 O O . PHE B 1 28 ? -42.082 6.777 -11.073 1.00 15.51 28 PHE B O 1
ATOM 1966 N N . GLU B 1 29 ? -42.623 6.827 -13.257 1.00 13.61 29 GLU B N 1
ATOM 1967 C CA . GLU B 1 29 ? -43.115 5.454 -13.220 1.00 16.33 29 GLU B CA 1
ATOM 1968 C C . GLU B 1 29 ? -41.987 4.460 -12.999 1.00 16.87 29 GLU B C 1
ATOM 1969 O O . GLU B 1 29 ? -42.198 3.431 -12.356 1.00 14.99 29 GLU B O 1
ATOM 1975 N N . GLU B 1 30 ? -40.791 4.738 -13.523 1.00 14.04 30 GLU B N 1
ATOM 1976 C CA . GLU B 1 30 ? -39.677 3.828 -13.278 1.00 18.11 30 GLU B CA 1
ATOM 1977 C C . GLU B 1 30 ? -39.289 3.804 -11.805 1.00 18.06 30 GLU B C 1
ATOM 1978 O O . GLU B 1 30 ? -38.767 2.795 -11.316 1.00 17.62 30 GLU B O 1
ATOM 1984 N N . GLU B 1 31 ? -39.555 4.888 -11.078 1.00 14.89 31 GLU B N 1
ATOM 1985 C CA . GLU B 1 31 ? -39.312 4.947 -9.647 1.00 13.55 31 GLU B CA 1
ATOM 1986 C C . GLU B 1 31 ? -40.536 4.556 -8.817 1.00 16.10 31 GLU B C 1
ATOM 1987 O O . GLU B 1 31 ? -40.574 4.839 -7.615 1.00 15.02 31 GLU B O 1
ATOM 1993 N N . GLY B 1 32 ? -41.529 3.911 -9.420 1.00 15.25 32 GLY B N 1
ATOM 1994 C CA . GLY B 1 32 ? -42.605 3.305 -8.654 1.00 16.59 32 GLY B CA 1
ATOM 1995 C C . GLY B 1 32 ? -43.853 4.143 -8.487 1.00 15.51 32 GLY B C 1
ATOM 1996 O O . GLY B 1 32 ? -44.805 3.685 -7.847 1.00 17.45 32 GLY B O 1
ATOM 1997 N N . ALA B 1 33 ? -43.887 5.345 -9.040 1.00 14.36 33 ALA B N 1
ATOM 1998 C CA . ALA B 1 33 ? -45.056 6.192 -8.915 1.00 11.05 33 ALA B CA 1
ATOM 1999 C C . ALA B 1 33 ? -46.191 5.710 -9.814 1.00 14.91 33 ALA B C 1
ATOM 2000 O O . ALA B 1 33 ? -45.971 5.139 -10.884 1.00 15.63 33 ALA B O 1
ATOM 2002 N N . GLU B 1 34 ? -47.418 5.938 -9.361 1.00 14.86 34 GLU B N 1
ATOM 2003 C CA . GLU B 1 34 ? -48.575 5.900 -10.243 1.00 14.92 34 GLU B CA 1
ATOM 2004 C C . GLU B 1 34 ? -48.804 7.320 -10.736 1.00 14.86 34 GLU B C 1
ATOM 2005 O O . GLU B 1 34 ? -49.014 8.231 -9.927 1.00 15.61 34 GLU B O 1
ATOM 2011 N N . VAL B 1 35 ? -48.710 7.525 -12.042 1.00 13.74 35 VAL B N 1
ATOM 2012 C CA . VAL B 1 35 ? -48.832 8.860 -12.618 1.00 13.73 35 VAL B CA 1
ATOM 2013 C C . VAL B 1 35 ? -50.202 9.001 -13.267 1.00 16.20 35 VAL B C 1
ATOM 2014 O O . VAL B 1 35 ? -50.525 8.284 -14.225 1.00 19.71 35 VAL B O 1
ATOM 2018 N N . ILE B 1 36 ? -51.006 9.923 -12.739 1.00 13.01 36 ILE B N 1
ATOM 2019 C CA . ILE B 1 36 ? -52.286 10.290 -13.328 1.00 13.88 36 ILE B CA 1
ATOM 2020 C C . ILE B 1 36 ? -51.973 11.352 -14.376 1.00 15.90 36 ILE B C 1
ATOM 2021 O O . ILE B 1 36 ? -51.701 12.514 -14.046 1.00 17.43 36 ILE B O 1
ATOM 2026 N N . ALA B 1 37 ? -51.969 10.940 -15.644 1.00 17.42 37 ALA B N 1
ATOM 2027 C CA . ALA B 1 37 ? -51.540 11.798 -16.746 1.00 16.37 37 ALA B CA 1
ATOM 2028 C C . ALA B 1 37 ? -52.767 12.516 -17.280 1.00 17.53 37 ALA B C 1
ATOM 2029 O O . ALA B 1 37 ? -53.524 11.962 -18.082 1.00 24.08 37 ALA B O 1
ATOM 2031 N N . ASP B 1 38 ? -52.967 13.754 -16.841 1.00 14.95 38 ASP B N 1
ATOM 2032 C CA . ASP B 1 38 ? -54.165 14.491 -17.196 1.00 16.29 38 ASP B CA 1
ATOM 2033 C C . ASP B 1 38 ? -53.938 15.303 -18.464 1.00 15.95 38 ASP B C 1
ATOM 2034 O O . ASP B 1 38 ? -52.845 15.812 -18.711 1.00 15.10 38 ASP B O 1
ATOM 2039 N N . HIS B 1 39 ? -54.993 15.418 -19.270 1.00 16.16 39 HIS B N 1
ATOM 2040 C CA . HIS B 1 39 ? -54.953 16.175 -20.516 1.00 19.43 39 HIS B CA 1
ATOM 2041 C C . HIS B 1 39 ? -56.036 17.250 -20.566 1.00 22.03 39 HIS B C 1
ATOM 2042 O O . HIS B 1 39 ? -56.376 17.737 -21.648 1.00 22.52 39 HIS B O 1
ATOM 2049 N N . THR B 1 40 ? -56.562 17.649 -19.413 1.00 17.70 40 THR B N 1
ATOM 2050 C CA . THR B 1 40 ? -57.641 18.625 -19.351 1.00 19.22 40 THR B CA 1
ATOM 2051 C C . THR B 1 40 ? -57.121 20.039 -19.600 1.00 18.77 40 THR B C 1
ATOM 2052 O O . THR B 1 40 ? -56.032 20.404 -19.145 1.00 20.03 40 THR B O 1
ATOM 2056 N N . ASP B 1 41 ? -57.920 20.837 -20.314 1.00 18.53 41 ASP B N 1
ATOM 2057 C CA . ASP B 1 41 ? -57.627 22.253 -20.533 1.00 18.36 41 ASP B CA 1
ATOM 2058 C C . ASP B 1 41 ? -57.968 23.028 -19.262 1.00 18.11 41 ASP B C 1
ATOM 2059 O O . ASP B 1 41 ? -59.146 23.231 -18.940 1.00 19.82 41 ASP B O 1
ATOM 2064 N N . LEU B 1 42 ? -56.943 23.463 -18.530 1.00 16.93 42 LEU B N 1
ATOM 2065 C CA . LEU B 1 42 ? -57.135 24.094 -17.236 1.00 14.98 42 LEU B CA 1
ATOM 2066 C C . LEU B 1 42 ? -57.311 25.605 -17.338 1.00 15.40 42 LEU B C 1
ATOM 2067 O O . LEU B 1 42 ? -57.378 26.280 -16.307 1.00 17.67 42 LEU B O 1
ATOM 2072 N N . THR B 1 43 ? -57.401 26.142 -18.558 1.00 18.20 43 THR B N 1
ATOM 2073 C CA . THR B 1 43 ? -57.758 27.545 -18.729 1.00 17.32 43 THR B CA 1
ATOM 2074 C C . THR B 1 43 ? -59.233 27.803 -18.443 1.00 18.10 43 THR B C 1
ATOM 2075 O O . THR B 1 43 ? -59.638 28.968 -18.372 1.00 22.96 43 THR B O 1
ATOM 2079 N N . LYS B 1 44 ? -60.043 26.755 -18.288 1.00 17.85 44 LYS B N 1
ATOM 2080 C CA . LYS B 1 44 ? -61.470 26.905 -18.011 1.00 22.79 44 LYS B CA 1
ATOM 2081 C C . LYS B 1 44 ? -61.681 26.898 -16.501 1.00 22.71 44 LYS B C 1
ATOM 2082 O O . LYS B 1 44 ? -61.243 25.970 -15.809 1.00 20.00 44 LYS B O 1
ATOM 2088 N N . VAL B 1 45 ? -62.334 27.948 -15.989 1.00 19.45 45 VAL B N 1
ATOM 2089 C CA . VAL B 1 45 ? -62.689 27.996 -14.577 1.00 19.72 45 VAL B CA 1
ATOM 2090 C C . VAL B 1 45 ? -63.475 26.749 -14.206 1.00 22.80 45 VAL B C 1
ATOM 2091 O O . VAL B 1 45 ? -64.388 26.329 -14.928 1.00 24.45 45 VAL B O 1
ATOM 2095 N N . GLY B 1 46 ? -63.117 26.150 -13.074 1.00 19.58 46 GLY B N 1
ATOM 2096 C CA . GLY B 1 46 ? -63.770 24.958 -12.585 1.00 20.17 46 GLY B CA 1
ATOM 2097 C C . GLY B 1 46 ? -63.099 23.660 -12.977 1.00 22.88 46 GLY B C 1
ATOM 2098 O O . GLY B 1 46 ? -63.287 22.649 -12.290 1.00 21.20 46 GLY B O 1
ATOM 2099 N N . ALA B 1 47 ? -62.320 23.663 -14.058 1.00 18.02 47 ALA B N 1
ATOM 2100 C CA . ALA B 1 47 ? -61.735 22.426 -14.562 1.00 15.30 47 ALA B CA 1
ATOM 2101 C C . ALA B 1 47 ? -60.733 21.830 -13.578 1.00 19.29 47 ALA B C 1
ATOM 2102 O O . ALA B 1 47 ? -60.619 20.602 -13.484 1.00 19.54 47 ALA B O 1
ATOM 2104 N N . ALA B 1 48 ? -60.032 22.668 -12.806 1.00 18.26 48 ALA B N 1
ATOM 2105 C CA . ALA B 1 48 ? -58.983 22.154 -11.926 1.00 17.33 48 ALA B CA 1
ATOM 2106 C C . ALA B 1 48 ? -59.564 21.340 -10.777 1.00 17.65 48 ALA B C 1
ATOM 2107 O O . ALA B 1 48 ? -59.053 20.260 -10.454 1.00 17.33 48 ALA B O 1
ATOM 2109 N N . GLU B 1 49 ? -60.625 21.841 -10.134 1.00 18.94 49 GLU B N 1
ATOM 2110 C CA . GLU B 1 49 ? -61.192 21.079 -9.027 1.00 20.55 49 GLU B CA 1
ATOM 2111 C C . GLU B 1 49 ? -61.801 19.784 -9.529 1.00 19.80 49 GLU B C 1
ATOM 2112 O O . GLU B 1 49 ? -61.756 18.764 -8.835 1.00 21.87 49 GLU B O 1
ATOM 2118 N N . GLU B 1 50 ? -62.351 19.801 -10.743 1.00 20.71 50 GLU B N 1
ATOM 2119 C CA . GLU B 1 50 ? -62.947 18.589 -11.291 1.00 20.92 50 GLU B CA 1
ATOM 2120 C C . GLU B 1 50 ? -61.882 17.545 -11.596 1.00 17.47 50 GLU B C 1
ATOM 2121 O O . GLU B 1 50 ? -62.061 16.363 -11.288 1.00 21.62 50 GLU B O 1
ATOM 2127 N N . VAL B 1 51 ? -60.741 17.967 -12.148 1.00 16.45 51 VAL B N 1
ATOM 2128 C CA . VAL B 1 51 ? -59.631 17.032 -12.329 1.00 15.24 51 VAL B CA 1
ATOM 2129 C C . VAL B 1 51 ? -59.183 16.447 -10.989 1.00 17.15 51 VAL B C 1
ATOM 2130 O O . VAL B 1 51 ? -58.955 15.242 -10.873 1.00 15.98 51 VAL B O 1
ATOM 2134 N N . VAL B 1 52 ? -59.051 17.284 -9.959 1.00 17.50 52 VAL B N 1
ATOM 2135 C CA . VAL B 1 52 ? -58.520 16.812 -8.680 1.00 15.63 52 VAL B CA 1
ATOM 2136 C C . VAL B 1 52 ? -59.518 15.895 -7.984 1.00 18.06 52 VAL B C 1
ATOM 2137 O O . VAL B 1 52 ? -59.138 14.877 -7.386 1.00 19.42 52 VAL B O 1
ATOM 2141 N N . GLU B 1 53 ? -60.803 16.236 -8.036 1.00 17.93 53 GLU B N 1
ATOM 2142 C CA . GLU B 1 53 ? -61.808 15.346 -7.473 1.00 18.72 53 GLU B CA 1
ATOM 2143 C C . GLU B 1 53 ? -61.765 13.985 -8.158 1.00 22.42 53 GLU B C 1
ATOM 2144 O O . GLU B 1 53 ? -61.703 12.945 -7.486 1.00 22.38 53 GLU B O 1
ATOM 2150 N N . ARG B 1 54 ? -61.749 13.972 -9.500 1.00 18.49 54 ARG B N 1
ATOM 2151 C CA . ARG B 1 54 ? -61.708 12.706 -10.233 1.00 18.01 54 ARG B CA 1
ATOM 2152 C C . ARG B 1 54 ? -60.474 11.891 -9.887 1.00 18.51 54 ARG B C 1
ATOM 2153 O O . ARG B 1 54 ? -60.510 10.656 -9.951 1.00 21.25 54 ARG B O 1
ATOM 2161 N N . ALA B 1 55 ? -59.372 12.560 -9.543 1.00 18.13 55 ALA B N 1
ATOM 2162 C CA . ALA B 1 55 ? -58.083 11.886 -9.438 1.00 15.81 55 ALA B CA 1
ATOM 2163 C C . ALA B 1 55 ? -57.990 10.985 -8.218 1.00 16.88 55 ALA B C 1
ATOM 2164 O O . ALA B 1 55 ? -57.224 10.017 -8.236 1.00 18.77 55 ALA B O 1
ATOM 2166 N N . GLY B 1 56 ? -58.740 11.285 -7.158 1.00 19.10 56 GLY B N 1
ATOM 2167 C CA . GLY B 1 56 ? -58.574 10.576 -5.904 1.00 19.40 56 GLY B CA 1
ATOM 2168 C C . GLY B 1 56 ? -57.349 11.019 -5.123 1.00 15.77 56 GLY B C 1
ATOM 2169 O O . GLY B 1 56 ? -57.031 12.213 -5.074 1.00 19.80 56 GLY B O 1
ATOM 2170 N N . HIS B 1 57 ? -56.660 10.066 -4.503 1.00 17.48 57 HIS B N 1
ATOM 2171 C CA . HIS B 1 57 ? -55.570 10.391 -3.587 1.00 14.54 57 HIS B CA 1
ATOM 2172 C C . HIS B 1 57 ? -54.355 10.862 -4.376 1.00 12.81 57 HIS B C 1
ATOM 2173 O O . HIS B 1 57 ? -53.873 10.149 -5.259 1.00 16.74 57 HIS B O 1
ATOM 2180 N N . ILE B 1 58 ? -53.877 12.067 -4.066 1.00 13.66 58 ILE B N 1
ATOM 2181 C CA . ILE B 1 58 ? -52.738 12.679 -4.740 1.00 16.37 58 ILE B CA 1
ATOM 2182 C C . ILE B 1 58 ? -51.657 12.957 -3.707 1.00 12.81 58 ILE B C 1
ATOM 2183 O O . ILE B 1 58 ? -51.930 13.585 -2.679 1.00 13.48 58 ILE B O 1
ATOM 2188 N N . ASP B 1 59 ? -50.424 12.527 -3.997 1.00 11.93 59 ASP B N 1
ATOM 2189 C CA . ASP B 1 59 ? -49.265 12.836 -3.158 1.00 14.03 59 ASP B CA 1
ATOM 2190 C C . ASP B 1 59 ? -48.386 13.933 -3.737 1.00 13.38 59 ASP B C 1
ATOM 2191 O O . ASP B 1 59 ? -47.735 14.656 -2.978 1.00 13.27 59 ASP B O 1
ATOM 2196 N N . VAL B 1 60 ? -48.357 14.049 -5.062 1.00 12.88 60 VAL B N 1
ATOM 2197 C CA . VAL B 1 60 ? -47.467 14.941 -5.794 1.00 11.36 60 VAL B CA 1
ATOM 2198 C C . VAL B 1 60 ? -48.261 15.576 -6.922 1.00 11.77 60 VAL B C 1
ATOM 2199 O O . VAL B 1 60 ? -48.936 14.870 -7.676 1.00 14.55 60 VAL B O 1
ATOM 2203 N N . LEU B 1 61 ? -48.184 16.899 -7.042 1.00 12.46 61 LEU B N 1
ATOM 2204 C CA . LEU B 1 61 ? -48.678 17.618 -8.211 1.00 12.13 61 LEU B CA 1
ATOM 2205 C C . LEU B 1 61 ? -47.490 18.112 -9.024 1.00 11.51 61 LEU B C 1
ATOM 2206 O O . LEU B 1 61 ? -46.630 18.823 -8.492 1.00 11.35 61 LEU B O 1
ATOM 2211 N N . VAL B 1 62 ? -47.449 17.742 -10.303 1.00 10.05 62 VAL B N 1
ATOM 2212 C CA . VAL B 1 62 ? -46.465 18.274 -11.243 1.00 12.09 62 VAL B CA 1
ATOM 2213 C C . VAL B 1 62 ? -47.200 19.251 -12.144 1.00 11.90 62 VAL B C 1
ATOM 2214 O O . VAL B 1 62 ? -48.022 18.847 -12.976 1.00 11.16 62 VAL B O 1
ATOM 2218 N N . ALA B 1 63 ? -46.930 20.542 -11.947 1.00 11.78 63 ALA B N 1
ATOM 2219 C CA . ALA B 1 63 ? -47.589 21.631 -12.663 1.00 11.21 63 ALA B CA 1
ATOM 2220 C C . ALA B 1 63 ? -46.767 21.922 -13.911 1.00 14.32 63 ALA B C 1
ATOM 2221 O O . ALA B 1 63 ? -45.746 22.619 -13.858 1.00 13.12 63 ALA B O 1
ATOM 2223 N N . ASN B 1 64 ? -47.234 21.382 -15.027 1.00 11.96 64 ASN B N 1
ATOM 2224 C CA . ASN B 1 64 ? -46.554 21.350 -16.318 1.00 10.50 64 ASN B CA 1
ATOM 2225 C C . ASN B 1 64 ? -47.396 22.188 -17.277 1.00 11.45 64 ASN B C 1
ATOM 2226 O O . ASN B 1 64 ? -48.449 21.745 -17.746 1.00 12.87 64 ASN B O 1
ATOM 2231 N N . PHE B 1 65 ? -46.983 23.431 -17.487 1.00 10.08 65 PHE B N 1
ATOM 2232 C CA . PHE B 1 65 ? -47.691 24.377 -18.338 1.00 10.22 65 PHE B CA 1
ATOM 2233 C C . PHE B 1 65 ? -46.718 25.020 -19.312 1.00 9.93 65 PHE B C 1
ATOM 2234 O O . PHE B 1 65 ? -45.589 25.358 -18.944 1.00 11.11 65 PHE B O 1
ATOM 2242 N N . ALA B 1 66 ? -47.167 25.209 -20.545 1.00 11.98 66 ALA B N 1
ATOM 2243 C CA . ALA B 1 66 ? -46.357 25.885 -21.550 1.00 11.55 66 ALA B CA 1
ATOM 2244 C C . ALA B 1 66 ? -47.256 26.691 -22.476 1.00 12.03 66 ALA B C 1
ATOM 2245 O O . ALA B 1 66 ? -48.451 26.415 -22.628 1.00 12.25 66 ALA B O 1
ATOM 2247 N N . VAL B 1 67 ? -46.651 27.705 -23.091 1.00 13.00 67 VAL B N 1
ATOM 2248 C CA . VAL B 1 67 ? -47.304 28.526 -24.103 1.00 12.08 67 VAL B CA 1
ATOM 2249 C C . VAL B 1 67 ? -46.223 28.994 -25.063 1.00 10.78 67 VAL B C 1
ATOM 2250 O O . VAL B 1 67 ? -45.048 29.108 -24.696 1.00 13.27 67 VAL B O 1
ATOM 2254 N N . ASP B 1 68 ? -46.626 29.231 -26.313 1.00 11.20 68 ASP B N 1
ATOM 2255 C CA . ASP B 1 68 ? -45.767 29.864 -27.307 1.00 13.34 68 ASP B CA 1
ATOM 2256 C C . ASP B 1 68 ? -45.092 31.083 -26.699 1.00 16.00 68 ASP B C 1
ATOM 2257 O O . ASP B 1 68 ? -45.770 31.959 -26.155 1.00 14.10 68 ASP B O 1
ATOM 2262 N N . ALA B 1 69 ? -43.753 31.116 -26.770 1.00 13.18 69 ALA B N 1
ATOM 2263 C CA . ALA B 1 69 ? -42.990 32.272 -26.303 1.00 13.96 69 ALA B CA 1
ATOM 2264 C C . ALA B 1 69 ? -43.079 33.453 -27.257 1.00 12.05 69 ALA B C 1
ATOM 2265 O O . ALA B 1 69 ? -42.748 34.580 -26.859 1.00 13.61 69 ALA B O 1
ATOM 2267 N N . HIS B 1 70 ? -43.493 33.216 -28.502 1.00 13.13 70 HIS B N 1
ATOM 2268 C CA . HIS B 1 70 ? -43.550 34.258 -29.531 1.00 14.78 70 HIS B CA 1
ATOM 2269 C C . HIS B 1 70 ? -42.193 34.938 -29.684 1.00 14.74 70 HIS B C 1
ATOM 2270 O O . HIS B 1 70 ? -42.072 36.163 -29.625 1.00 13.58 70 HIS B O 1
ATOM 2277 N N . PHE B 1 71 ? -41.164 34.119 -29.910 1.00 14.64 71 PHE B N 1
ATOM 2278 C CA . PHE B 1 71 ? -39.812 34.638 -30.060 1.00 13.17 71 PHE B CA 1
ATOM 2279 C C . PHE B 1 71 ? -39.744 35.689 -31.156 1.00 15.52 71 PHE B C 1
ATOM 2280 O O . PHE B 1 71 ? -40.253 35.490 -32.265 1.00 16.52 71 PHE B O 1
ATOM 2288 N N . GLY B 1 72 ? -39.109 36.806 -30.834 1.00 15.10 72 GLY B N 1
ATOM 2289 C CA . GLY B 1 72 ? -38.920 37.880 -31.773 1.00 15.26 72 GLY B CA 1
ATOM 2290 C C . GLY B 1 72 ? -40.026 38.905 -31.809 1.00 16.57 72 GLY B C 1
ATOM 2291 O O . GLY B 1 72 ? -39.840 39.966 -32.423 1.00 19.21 72 GLY B O 1
ATOM 2292 N N . VAL B 1 73 ? -41.185 38.626 -31.207 1.00 13.45 73 VAL B N 1
ATOM 2293 C CA . VAL B 1 73 ? -42.243 39.624 -31.177 1.00 13.48 73 VAL B CA 1
ATOM 2294 C C . VAL B 1 73 ? -41.835 40.739 -30.225 1.00 14.60 73 VAL B C 1
ATOM 2295 O O . VAL B 1 73 ? -41.436 40.485 -29.078 1.00 15.70 73 VAL B O 1
ATOM 2299 N N . THR B 1 74 ? -41.879 41.981 -30.712 1.00 14.60 74 THR B N 1
ATOM 2300 C CA . THR B 1 74 ? -41.396 43.109 -29.930 1.00 15.91 74 THR B CA 1
ATOM 2301 C C . THR B 1 74 ? -42.451 43.611 -28.944 1.00 15.24 74 THR B C 1
ATOM 2302 O O . THR B 1 74 ? -43.624 43.228 -28.982 1.00 12.05 74 THR B O 1
ATOM 2306 N N . VAL B 1 75 ? -42.022 44.528 -28.072 1.00 14.36 75 VAL B N 1
ATOM 2307 C CA . VAL B 1 75 ? -42.949 45.116 -27.106 1.00 12.74 75 VAL B CA 1
ATOM 2308 C C . VAL B 1 75 ? -44.117 45.794 -27.822 1.00 13.93 75 VAL B C 1
ATOM 2309 O O . VAL B 1 75 ? -45.274 45.657 -27.410 1.00 14.21 75 VAL B O 1
ATOM 2313 N N . LEU B 1 76 ? -43.845 46.474 -28.946 1.00 13.85 76 LEU B N 1
ATOM 2314 C CA . LEU B 1 76 ? -44.908 47.176 -29.654 1.00 15.25 76 LEU B CA 1
ATOM 2315 C C . LEU B 1 76 ? -45.833 46.221 -30.399 1.00 14.38 76 LEU B C 1
ATOM 2316 O O . LEU B 1 76 ? -46.987 46.576 -30.662 1.00 17.87 76 LEU B O 1
ATOM 2321 N N . GLU B 1 77 ? -45.354 45.019 -30.729 1.00 14.01 77 GLU B N 1
ATOM 2322 C CA . GLU B 1 77 ? -46.143 44.007 -31.422 1.00 15.37 77 GLU B CA 1
ATOM 2323 C C . GLU B 1 77 ? -46.846 43.058 -30.464 1.00 14.87 77 GLU B C 1
ATOM 2324 O O . GLU B 1 77 ? -47.592 42.178 -30.911 1.00 16.73 77 GLU B O 1
ATOM 2330 N N . THR B 1 78 ? -46.644 43.232 -29.161 1.00 14.86 78 THR B N 1
ATOM 2331 C CA . THR B 1 78 ? -47.269 42.369 -28.169 1.00 14.31 78 THR B CA 1
ATOM 2332 C C . THR B 1 78 ? -48.651 42.948 -27.905 1.00 14.76 78 THR B C 1
ATOM 2333 O O . THR B 1 78 ? -48.835 43.837 -27.070 1.00 13.04 78 THR B O 1
ATOM 2337 N N . ASP B 1 79 ? -49.645 42.462 -28.648 1.00 13.77 79 ASP B N 1
ATOM 2338 C CA . ASP B 1 79 ? -50.966 43.056 -28.547 1.00 16.02 79 ASP B CA 1
ATOM 2339 C C . ASP B 1 79 ? -51.740 42.438 -27.385 1.00 15.39 79 ASP B C 1
ATOM 2340 O O . ASP B 1 79 ? -51.268 41.532 -26.688 1.00 14.02 79 ASP B O 1
ATOM 2345 N N . GLU B 1 80 ? -52.94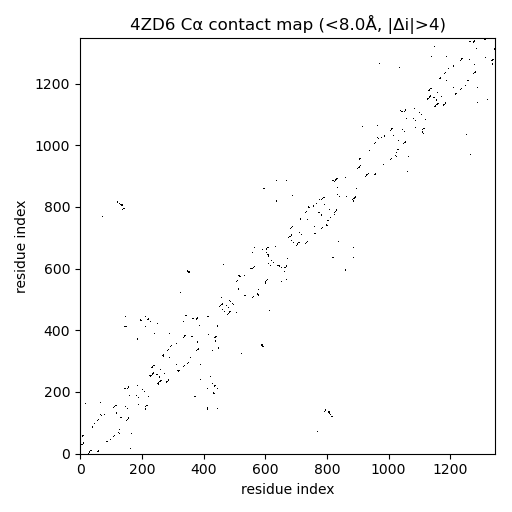2 42.970 -27.160 1.00 15.04 80 GLU B N 1
ATOM 2346 C CA . GLU B 1 80 ? -53.759 42.566 -26.021 1.00 15.01 80 GLU B CA 1
ATOM 2347 C C . GLU B 1 80 ? -53.955 41.052 -25.984 1.00 15.97 80 GLU B C 1
ATOM 2348 O O . GLU B 1 80 ? -53.793 40.421 -24.938 1.00 15.16 80 GLU B O 1
ATOM 2354 N N . GLU B 1 81 ? -54.288 40.453 -27.133 1.00 16.42 81 GLU B N 1
ATOM 2355 C CA . GLU B 1 81 ? -54.571 39.018 -27.182 1.00 16.68 81 GLU B CA 1
ATOM 2356 C C . GLU B 1 81 ? -53.337 38.196 -26.840 1.00 15.23 81 GLU B C 1
ATOM 2357 O O . GLU B 1 81 ? -53.408 37.258 -26.034 1.00 16.03 81 GLU B O 1
ATOM 2363 N N . LEU B 1 82 ? -52.202 38.518 -27.458 1.00 15.80 82 LEU B N 1
ATOM 2364 C CA . LEU B 1 82 ? -50.979 37.777 -27.166 1.00 11.51 82 LEU B CA 1
ATOM 2365 C C . LEU B 1 82 ? -50.621 37.893 -25.688 1.00 12.07 82 LEU B C 1
ATOM 2366 O O . LEU B 1 82 ? -50.264 36.895 -25.044 1.00 15.35 82 LEU B O 1
ATOM 2371 N N . TRP B 1 83 ? -50.711 39.109 -25.135 1.00 12.40 83 TRP B N 1
ATOM 2372 C CA . TRP B 1 83 ? -50.434 39.322 -23.715 1.00 12.12 83 TRP B CA 1
ATOM 2373 C C . TRP B 1 83 ? -51.358 38.491 -22.828 1.00 14.46 83 TRP B C 1
ATOM 2374 O O . TRP B 1 83 ? -50.897 37.764 -21.934 1.00 14.18 83 TRP B O 1
ATOM 2385 N N . GLN B 1 84 ? -52.678 38.627 -23.027 1.00 14.01 84 GLN B N 1
ATOM 2386 C CA . GLN B 1 84 ? -53.630 37.898 -22.192 1.00 14.11 84 GLN B CA 1
ATOM 2387 C C . GLN B 1 84 ? -53.423 36.396 -22.296 1.00 14.89 84 GLN B C 1
ATOM 2388 O O . GLN B 1 84 ? -53.569 35.675 -21.300 1.00 14.47 84 GLN B O 1
ATOM 2394 N N . THR B 1 85 ? -53.090 35.903 -23.495 1.00 13.97 85 THR B N 1
ATOM 2395 C CA . THR B 1 85 ? -53.012 34.461 -23.693 1.00 13.06 85 THR B CA 1
ATOM 2396 C C . THR B 1 85 ? -51.871 33.849 -22.890 1.00 11.75 85 THR B C 1
ATOM 2397 O O . THR B 1 85 ? -52.008 32.730 -22.384 1.00 12.19 85 THR B O 1
ATOM 2401 N N . ALA B 1 86 ? -50.772 34.585 -22.695 1.00 11.62 86 ALA B N 1
ATOM 2402 C CA . ALA B 1 86 ? -49.695 34.065 -21.857 1.00 11.86 86 ALA B CA 1
ATOM 2403 C C . ALA B 1 86 ? -50.185 33.835 -20.433 1.00 13.36 86 ALA B C 1
ATOM 2404 O O . ALA B 1 86 ? -49.957 32.774 -19.848 1.00 13.50 86 ALA B O 1
ATOM 2406 N N . TYR B 1 87 ? -50.902 34.813 -19.870 1.00 12.06 87 TYR B N 1
ATOM 2407 C CA . TYR B 1 87 ? -51.413 34.664 -18.514 1.00 11.97 87 TYR B CA 1
ATOM 2408 C C . TYR B 1 87 ? -52.503 33.599 -18.440 1.00 13.07 87 TYR B C 1
ATOM 2409 O O . TYR B 1 87 ? -52.515 32.772 -17.519 1.00 12.32 87 TYR B O 1
ATOM 2418 N N . GLU B 1 88 ? -53.416 33.585 -19.407 1.00 12.42 88 GLU B N 1
ATOM 2419 C CA . GLU B 1 88 ? -54.481 32.588 -19.384 1.00 13.52 88 GLU B CA 1
ATOM 2420 C C . GLU B 1 88 ? -53.937 31.174 -19.464 1.00 12.77 88 GLU B C 1
ATOM 2421 O O . GLU B 1 88 ? -54.529 30.248 -18.904 1.00 14.03 88 GLU B O 1
ATOM 2427 N N . THR B 1 89 ? -52.811 30.986 -20.144 1.00 12.73 89 THR B N 1
ATOM 2428 C CA . THR B 1 89 ? -52.366 29.634 -20.436 1.00 12.26 89 THR B CA 1
ATOM 2429 C C . THR B 1 89 ? -51.485 29.062 -19.331 1.00 15.06 89 THR B C 1
ATOM 2430 O O . THR B 1 89 ? -51.605 27.874 -19.014 1.00 14.19 89 THR B O 1
ATOM 2434 N N . ILE B 1 90 ? -50.624 29.875 -18.710 1.00 12.55 90 ILE B N 1
ATOM 2435 C CA . ILE B 1 90 ? -49.694 29.293 -17.743 1.00 10.61 90 ILE B CA 1
ATOM 2436 C C . ILE B 1 90 ? -49.727 29.940 -16.363 1.00 10.75 90 ILE B C 1
ATOM 2437 O O . ILE B 1 90 ? -49.096 29.422 -15.431 1.00 11.98 90 ILE B O 1
ATOM 2442 N N . VAL B 1 91 ? -50.426 31.068 -16.201 1.00 10.97 91 VAL B N 1
ATOM 2443 C CA . VAL B 1 91 ? -50.443 31.722 -14.891 1.00 9.99 91 VAL B CA 1
ATOM 2444 C C . VAL B 1 91 ? -51.710 31.401 -14.107 1.00 10.52 91 VAL B C 1
ATOM 2445 O O . VAL B 1 91 ? -51.647 30.811 -13.024 1.00 11.78 91 VAL B O 1
ATOM 2449 N N . HIS B 1 92 ? -52.864 31.830 -14.609 1.00 12.13 92 HIS B N 1
ATOM 2450 C CA . HIS B 1 92 ? -54.097 31.560 -13.871 1.00 12.41 92 HIS B CA 1
ATOM 2451 C C . HIS B 1 92 ? -54.319 30.075 -13.603 1.00 13.27 92 HIS B C 1
ATOM 2452 O O . HIS B 1 92 ? -54.692 29.737 -12.464 1.00 12.49 92 HIS B O 1
ATOM 2459 N N . PRO B 1 93 ? -54.085 29.155 -14.550 1.00 11.48 93 PRO B N 1
ATOM 2460 C CA . PRO B 1 93 ? -54.273 27.730 -14.240 1.00 12.25 93 PRO B CA 1
ATOM 2461 C C . PRO B 1 93 ? -53.386 27.228 -13.120 1.00 11.86 93 PRO B C 1
ATOM 2462 O O . PRO B 1 93 ? -53.761 26.271 -12.435 1.00 12.38 93 PRO B O 1
ATOM 2466 N N . LEU B 1 94 ? -52.200 27.816 -12.935 1.00 11.43 94 LEU B N 1
ATOM 2467 C CA . LEU B 1 94 ? -51.306 27.335 -11.889 1.00 11.56 94 LEU B CA 1
ATOM 2468 C C . LEU B 1 94 ? -51.922 27.521 -10.510 1.00 12.12 94 LEU B C 1
ATOM 2469 O O . LEU B 1 94 ? -51.879 26.609 -9.677 1.00 13.38 94 LEU B O 1
ATOM 2474 N N . HIS B 1 95 ? -52.522 28.686 -10.253 1.00 11.73 95 HIS B N 1
ATOM 2475 C CA . HIS B 1 95 ? -53.166 28.881 -8.960 1.00 10.69 95 HIS B CA 1
ATOM 2476 C C . HIS B 1 95 ? -54.385 27.977 -8.821 1.00 11.92 95 HIS B C 1
ATOM 2477 O O . HIS B 1 95 ? -54.616 27.397 -7.755 1.00 12.92 95 HIS B O 1
ATOM 2484 N N . ARG B 1 96 ? -55.145 27.803 -9.899 1.00 10.65 96 ARG B N 1
ATOM 2485 C CA . ARG B 1 96 ? -56.353 26.990 -9.810 1.00 11.44 96 ARG B CA 1
ATOM 2486 C C . ARG B 1 96 ? -56.030 25.554 -9.438 1.00 14.32 96 ARG B C 1
ATOM 2487 O O . ARG B 1 96 ? -56.712 24.959 -8.593 1.00 14.59 96 ARG B O 1
ATOM 2495 N N . ILE B 1 97 ? -55.008 24.962 -10.074 1.00 12.28 97 ILE B N 1
ATOM 2496 C CA . ILE B 1 97 ? -54.729 23.558 -9.798 1.00 10.79 97 ILE B CA 1
ATOM 2497 C C . ILE B 1 97 ? -54.063 23.401 -8.429 1.00 13.93 97 ILE B C 1
ATOM 2498 O O . ILE B 1 97 ? -54.363 22.454 -7.690 1.00 12.52 97 ILE B O 1
ATOM 2503 N N . CYS B 1 98 ? -53.200 24.348 -8.034 1.00 12.46 98 CYS B N 1
ATOM 2504 C CA . CYS B 1 98 ? -52.588 24.237 -6.708 1.00 12.21 98 CYS B CA 1
ATOM 2505 C C . CYS B 1 98 ? -53.625 24.440 -5.611 1.00 12.96 98 CYS B C 1
ATOM 2506 O O . CYS B 1 98 ? -53.650 23.690 -4.626 1.00 13.67 98 CYS B O 1
ATOM 2509 N N . ARG B 1 99 ? -54.497 25.440 -5.764 1.00 13.69 99 ARG B N 1
ATOM 2510 C CA . ARG B 1 99 ? -55.550 25.655 -4.779 1.00 13.24 99 ARG B CA 1
ATOM 2511 C C . ARG B 1 99 ? -56.456 24.435 -4.680 1.00 14.51 99 ARG B C 1
ATOM 2512 O O . ARG B 1 99 ? -56.926 24.110 -3.590 1.00 14.43 99 ARG B O 1
ATOM 2520 N N . ALA B 1 100 ? -56.628 23.695 -5.778 1.00 12.87 100 ALA B N 1
ATOM 2521 C CA . ALA B 1 100 ? -57.487 22.514 -5.756 1.00 13.42 100 ALA B CA 1
ATOM 2522 C C . ALA B 1 100 ? -56.843 21.341 -5.016 1.00 16.15 100 ALA B C 1
ATOM 2523 O O . ALA B 1 100 ? -57.550 20.564 -4.362 1.00 13.91 100 ALA B O 1
ATOM 2525 N N A VAL B 1 101 ? -55.517 21.204 -5.097 0.53 13.40 101 VAL B N 1
ATOM 2526 N N B VAL B 1 101 ? -55.517 21.192 -5.099 0.47 13.40 101 VAL B N 1
ATOM 2527 C CA A VAL B 1 101 ? -54.841 20.056 -4.501 0.53 13.39 101 VAL B CA 1
ATOM 2528 C CA B VAL B 1 101 ? -54.861 20.038 -4.492 0.47 13.40 101 VAL B CA 1
ATOM 2529 C C A VAL B 1 101 ? -54.524 20.292 -3.028 0.53 13.70 101 VAL B C 1
ATOM 2530 C C B VAL B 1 101 ? -54.436 20.284 -3.047 0.47 13.71 101 VAL B C 1
ATOM 2531 O O A VAL B 1 101 ? -54.490 19.344 -2.236 0.53 13.41 101 VAL B O 1
ATOM 2532 O O B VAL B 1 101 ? -54.245 19.318 -2.294 0.47 13.31 101 VAL B O 1
ATOM 2539 N N . LEU B 1 102 ? -54.296 21.540 -2.633 1.00 12.97 102 LEU B N 1
ATOM 2540 C CA . LEU B 1 102 ? -53.786 21.810 -1.292 1.00 12.58 102 LEU B CA 1
ATOM 2541 C C . LEU B 1 102 ? -54.676 21.317 -0.155 1.00 14.36 102 LEU B C 1
ATOM 2542 O O . LEU B 1 102 ? -54.117 20.896 0.874 1.00 15.03 102 LEU B O 1
ATOM 2547 N N . PRO B 1 103 ? -56.016 21.342 -0.237 1.00 14.06 103 PRO B N 1
ATOM 2548 C CA . PRO B 1 103 ? -56.792 20.866 0.924 1.00 15.13 103 PRO B CA 1
ATOM 2549 C C . PRO B 1 103 ? -56.440 19.454 1.370 1.00 15.09 103 PRO B C 1
ATOM 2550 O O . PRO B 1 103 ? -56.296 19.219 2.578 1.00 16.63 103 PRO B O 1
ATOM 2554 N N . GLN B 1 104 ? -56.275 18.504 0.449 1.00 14.25 104 GLN B N 1
ATOM 2555 C CA . GLN B 1 104 ? -55.942 17.154 0.891 1.00 13.29 104 GLN B CA 1
ATOM 2556 C C . GLN B 1 104 ? -54.507 17.072 1.400 1.00 13.66 104 GLN B C 1
ATOM 2557 O O . GLN B 1 104 ? -54.233 16.314 2.338 1.00 14.07 104 GLN B O 1
ATOM 2563 N N . PHE B 1 105 ? -53.589 17.862 0.829 1.00 13.61 105 PHE B N 1
ATOM 2564 C CA . PHE B 1 105 ? -52.243 17.940 1.395 1.00 14.16 105 PHE B CA 1
ATOM 2565 C C . PHE B 1 105 ? -52.288 18.476 2.819 1.00 14.65 105 PHE B C 1
ATOM 2566 O O . PHE B 1 105 ? -51.577 17.980 3.703 1.00 16.36 105 PHE B O 1
ATOM 2574 N N . TYR B 1 106 ? -53.088 19.528 3.044 1.00 15.01 106 TYR B N 1
ATOM 2575 C CA . TYR B 1 106 ? -53.179 20.123 4.371 1.00 14.24 106 TYR B CA 1
ATOM 2576 C C . TYR B 1 106 ? -53.798 19.140 5.358 1.00 18.14 106 TYR B C 1
ATOM 2577 O O . TYR B 1 106 ? -53.361 19.049 6.513 1.00 19.45 106 TYR B O 1
ATOM 2586 N N . GLU B 1 107 ? -54.789 18.368 4.910 1.00 13.86 107 GLU B N 1
ATOM 2587 C CA . GLU B 1 107 ? -55.406 17.379 5.796 1.00 15.13 107 GLU B CA 1
ATOM 2588 C C . GLU B 1 107 ? -54.391 16.352 6.289 1.00 16.40 107 GLU B C 1
ATOM 2589 O O . GLU B 1 107 ? -54.410 15.967 7.467 1.00 21.22 107 GLU B O 1
ATOM 2595 N N . ARG B 1 108 ? -53.500 15.890 5.408 1.00 13.83 108 ARG B N 1
ATOM 2596 C CA . ARG B 1 108 ? -52.483 14.908 5.768 1.00 13.95 108 ARG B CA 1
ATOM 2597 C C . ARG B 1 108 ? -51.177 15.536 6.246 1.00 16.57 108 ARG B C 1
ATOM 2598 O O . ARG B 1 108 ? -50.252 14.798 6.608 1.00 18.44 108 ARG B O 1
ATOM 2606 N N . ASN B 1 109 ? -51.085 16.864 6.269 1.00 17.96 109 ASN B N 1
ATOM 2607 C CA . ASN B 1 109 ? -49.845 17.569 6.619 1.00 15.63 109 ASN B CA 1
ATOM 2608 C C . ASN B 1 109 ? -48.662 17.017 5.822 1.00 15.74 109 ASN B C 1
ATOM 2609 O O . ASN B 1 109 ? -47.588 16.709 6.359 1.00 14.79 109 ASN B O 1
ATOM 2614 N N . LYS B 1 110 ? -48.882 16.866 4.515 1.00 15.83 110 LYS B N 1
ATOM 2615 C CA . LYS B 1 110 ? -47.856 16.351 3.613 1.00 13.42 110 LYS B CA 1
ATOM 2616 C C . LYS B 1 110 ? -48.241 16.627 2.164 1.00 14.32 110 LYS B C 1
ATOM 2617 O O . LYS B 1 110 ? -49.381 16.384 1.770 1.00 15.51 110 LYS B O 1
ATOM 2623 N N . GLY B 1 111 ? -47.302 17.098 1.353 1.00 13.89 111 GLY B N 1
ATOM 2624 C CA . GLY B 1 111 ? -47.589 17.288 -0.058 1.00 10.60 111 GLY B CA 1
ATOM 2625 C C . GLY B 1 111 ? -46.356 17.770 -0.788 1.00 11.96 111 GLY B C 1
ATOM 2626 O O . GLY B 1 111 ? -45.380 18.223 -0.177 1.00 13.63 111 GLY B O 1
ATOM 2627 N N . LYS B 1 112 ? -46.426 17.659 -2.115 1.00 11.27 112 LYS B N 1
ATOM 2628 C CA . LYS B 1 112 ? -45.336 18.022 -3.009 1.00 11.12 112 LYS B CA 1
ATOM 2629 C C . LYS B 1 112 ? -45.922 18.673 -4.246 1.00 12.28 112 LYS B C 1
ATOM 2630 O O . LYS B 1 112 ? -46.849 18.130 -4.855 1.00 12.87 112 LYS B O 1
ATOM 2636 N N . ILE B 1 113 ? -45.385 19.832 -4.610 1.00 10.35 113 ILE B N 1
ATOM 2637 C CA . ILE B 1 113 ? -45.740 20.491 -5.861 1.00 10.36 113 ILE B CA 1
ATOM 2638 C C . ILE B 1 113 ? -44.444 20.866 -6.558 1.00 10.51 113 ILE B C 1
ATOM 2639 O O . ILE B 1 113 ? -43.610 21.568 -5.970 1.00 11.77 113 ILE B O 1
ATOM 2644 N N . VAL B 1 114 ? -44.281 20.420 -7.805 1.00 9.78 114 VAL B N 1
ATOM 2645 C CA . VAL B 1 114 ? -43.134 20.776 -8.642 1.00 8.61 114 VAL B CA 1
ATOM 2646 C C . VAL B 1 114 ? -43.657 21.517 -9.859 1.00 11.32 114 VAL B C 1
ATOM 2647 O O . VAL B 1 114 ? -44.538 21.008 -10.560 1.00 12.36 114 VAL B O 1
ATOM 2651 N N . VAL B 1 115 ? -43.131 22.717 -10.108 1.00 10.06 115 VAL B N 1
ATOM 2652 C CA . VAL B 1 115 ? -43.538 23.538 -11.245 1.00 11.72 115 VAL B CA 1
ATOM 2653 C C . VAL B 1 115 ? -42.419 23.517 -12.275 1.00 11.96 115 VAL B C 1
ATOM 2654 O O . VAL B 1 115 ? -41.286 23.907 -11.972 1.00 12.34 115 VAL B O 1
ATOM 2658 N N . TYR B 1 116 ? -42.726 23.080 -13.495 1.00 11.52 116 TYR B N 1
ATOM 2659 C CA . TYR B 1 116 ? -41.770 23.243 -14.586 1.00 10.38 116 TYR B CA 1
ATOM 2660 C C . TYR B 1 116 ? -41.901 24.666 -15.112 1.00 11.91 116 TYR B C 1
ATOM 2661 O O . TYR B 1 116 ? -42.866 24.988 -15.813 1.00 13.33 116 TYR B O 1
ATOM 2670 N N . GLY B 1 117 ? -40.922 25.513 -14.794 1.00 10.54 117 GLY B N 1
ATOM 2671 C CA . GLY B 1 117 ? -40.985 26.909 -15.189 1.00 9.40 117 GLY B CA 1
ATOM 2672 C C . GLY B 1 117 ? -40.000 27.231 -16.290 1.00 12.61 117 GLY B C 1
ATOM 2673 O O . GLY B 1 117 ? -39.898 26.507 -17.286 1.00 15.40 117 GLY B O 1
ATOM 2674 N N . SER B 1 118 ? -39.252 28.312 -16.116 1.00 13.06 118 SER B N 1
ATOM 2675 C CA . SER B 1 118 ? -38.354 28.763 -17.166 1.00 11.33 118 SER B CA 1
ATOM 2676 C C . SER B 1 118 ? -37.324 29.690 -16.548 1.00 13.25 118 SER B C 1
ATOM 2677 O O . SER B 1 118 ? -37.634 30.438 -15.618 1.00 12.24 118 SER B O 1
ATOM 2680 N N . ALA B 1 119 ? -36.095 29.612 -17.065 1.00 10.87 119 ALA B N 1
ATOM 2681 C CA . ALA B 1 119 ? -35.043 30.553 -16.707 1.00 11.97 119 ALA B CA 1
ATOM 2682 C C . ALA B 1 119 ? -35.394 31.977 -17.104 1.00 14.25 119 ALA B C 1
ATOM 2683 O O . ALA B 1 119 ? -34.754 32.914 -16.610 1.00 13.85 119 ALA B O 1
ATOM 2685 N N . ALA B 1 120 ? -36.384 32.161 -17.987 1.00 12.14 120 ALA B N 1
ATOM 2686 C CA . ALA B 1 120 ? -36.874 33.495 -18.306 1.00 10.82 120 ALA B CA 1
ATOM 2687 C C . ALA B 1 120 ? -37.525 34.164 -17.107 1.00 13.10 120 ALA B C 1
ATOM 2688 O O . ALA B 1 120 ? -37.753 35.379 -17.140 1.00 15.64 120 ALA B O 1
ATOM 2690 N N . ALA B 1 121 ? -37.849 33.401 -16.067 1.00 13.15 121 ALA B N 1
ATOM 2691 C CA . ALA B 1 121 ? -38.329 33.958 -14.811 1.00 12.57 121 ALA B CA 1
ATOM 2692 C C . ALA B 1 121 ? -37.197 34.437 -13.923 1.00 11.96 121 ALA B C 1
ATOM 2693 O O . ALA B 1 121 ? -37.471 34.996 -12.855 1.00 14.31 121 ALA B O 1
ATOM 2695 N N . MET B 1 122 ? -35.943 34.219 -14.329 1.00 13.71 122 MET B N 1
ATOM 2696 C CA . MET B 1 122 ? -34.769 34.553 -13.528 1.00 15.81 122 MET B CA 1
ATOM 2697 C C . MET B 1 122 ? -33.941 35.681 -14.117 1.00 14.45 122 MET B C 1
ATOM 2698 O O . MET B 1 122 ? -33.428 36.524 -13.375 1.00 18.43 122 MET B O 1
ATOM 2703 N N . ARG B 1 123 ? -33.785 35.697 -15.435 1.00 14.05 123 ARG B N 1
ATOM 2704 C CA . ARG B 1 123 ? -32.963 36.684 -16.111 1.00 13.06 123 ARG B CA 1
ATOM 2705 C C . ARG B 1 123 ? -33.590 36.987 -17.461 1.00 13.97 123 ARG B C 1
ATOM 2706 O O . ARG B 1 123 ? -34.422 36.231 -17.966 1.00 17.10 123 ARG B O 1
ATOM 2714 N N . TYR B 1 124 ? -33.146 38.094 -18.052 1.00 13.86 124 TYR B N 1
ATOM 2715 C CA . TYR B 1 124 ? -33.602 38.484 -19.378 1.00 14.24 124 TYR B CA 1
ATOM 2716 C C . TYR B 1 124 ? -33.325 37.401 -20.412 1.00 11.77 124 TYR B C 1
ATOM 2717 O O . TYR B 1 124 ? -32.207 36.887 -20.534 1.00 15.89 124 TYR B O 1
ATOM 2726 N N . GLN B 1 125 ? -34.363 37.066 -21.163 1.00 14.70 125 GLN B N 1
ATOM 2727 C CA . GLN B 1 125 ? -34.286 36.147 -22.280 1.00 14.06 125 GLN B CA 1
ATOM 2728 C C . GLN B 1 125 ? -34.745 36.906 -23.514 1.00 13.30 125 GLN B C 1
ATOM 2729 O O . GLN B 1 125 ? -35.818 37.518 -23.501 1.00 18.83 125 GLN B O 1
ATOM 2735 N N . GLU B 1 126 ? -33.928 36.892 -24.561 1.00 13.07 126 GLU B N 1
ATOM 2736 C CA . GLU B 1 126 ? -34.169 37.771 -25.700 1.00 16.40 126 GLU B CA 1
ATOM 2737 C C . GLU B 1 126 ? -35.471 37.455 -26.436 1.00 16.61 126 GLU B C 1
ATOM 2738 O O . GLU B 1 126 ? -35.729 36.307 -26.815 1.00 17.69 126 GLU B O 1
ATOM 2744 N N . GLY B 1 127 ? -36.276 38.493 -26.659 1.00 15.49 127 GLY B N 1
ATOM 2745 C CA . GLY B 1 127 ? -37.420 38.455 -27.557 1.00 16.18 127 GLY B CA 1
ATOM 2746 C C . GLY B 1 127 ? -38.592 37.586 -27.155 1.00 17.13 127 GLY B C 1
ATOM 2747 O O . GLY B 1 127 ? -39.238 37.003 -28.029 1.00 13.17 127 GLY B O 1
ATOM 2748 N N . ALA B 1 128 ? -38.922 37.533 -25.862 1.00 12.73 128 ALA B N 1
ATOM 2749 C CA . ALA B 1 128 ? -40.000 36.685 -25.347 1.00 14.59 128 ALA B CA 1
ATOM 2750 C C . ALA B 1 128 ? -40.729 37.430 -24.229 1.00 13.95 128 ALA B C 1
ATOM 2751 O O . ALA B 1 128 ? -40.827 36.967 -23.097 1.00 14.32 128 ALA B O 1
ATOM 2753 N N . LEU B 1 129 ? -41.261 38.609 -24.551 1.00 11.14 129 LEU B N 1
ATOM 2754 C CA . LEU B 1 129 ? -41.635 39.556 -23.501 1.00 11.77 129 LEU B CA 1
ATOM 2755 C C . LEU B 1 129 ? -42.830 39.071 -22.679 1.00 13.22 129 LEU B C 1
ATOM 2756 O O . LEU B 1 129 ? -42.710 38.870 -21.461 1.00 12.75 129 LEU B O 1
ATOM 2761 N N . ALA B 1 130 ? -44.007 38.915 -23.302 1.00 12.70 130 ALA B N 1
ATOM 2762 C CA . ALA B 1 130 ? -45.179 38.520 -22.523 1.00 9.04 130 ALA B CA 1
ATOM 2763 C C . ALA B 1 130 ? -44.919 37.203 -21.809 1.00 12.56 130 ALA B C 1
ATOM 2764 O O . ALA B 1 130 ? -45.229 37.050 -20.620 1.00 12.34 130 ALA B O 1
ATOM 2766 N N . TYR B 1 131 ? -44.283 36.269 -22.516 1.00 12.24 131 TYR B N 1
ATOM 2767 C CA . TYR B 1 131 ? -43.959 34.962 -21.956 1.00 10.62 131 TYR B CA 1
ATOM 2768 C C . TYR B 1 131 ? -43.095 35.078 -20.708 1.00 11.44 131 TYR B C 1
ATOM 2769 O O . TYR B 1 131 ? -43.349 34.402 -19.701 1.00 11.17 131 TYR B O 1
ATOM 2778 N N . SER B 1 132 ? -42.034 35.887 -20.774 1.00 11.61 132 SER B N 1
ATOM 2779 C CA . SER B 1 132 ? -41.157 36.065 -19.617 1.00 10.16 132 SER B CA 1
ATOM 2780 C C . SER B 1 132 ? -41.928 36.565 -18.403 1.00 11.06 132 SER B C 1
ATOM 2781 O O . SER B 1 132 ? -41.705 36.084 -17.284 1.00 11.91 132 SER B O 1
ATOM 2784 N N . THR B 1 133 ? -42.810 37.552 -18.592 1.00 11.06 133 THR B N 1
ATOM 2785 C CA . THR B 1 133 ? -43.548 38.077 -17.445 1.00 12.21 133 THR B CA 1
ATOM 2786 C C . THR B 1 133 ? -44.465 37.007 -16.855 1.00 10.76 133 THR B C 1
ATOM 2787 O O . THR B 1 133 ? -44.622 36.928 -15.633 1.00 12.47 133 THR B O 1
ATOM 2791 N N . ALA B 1 134 ? -45.055 36.152 -17.707 1.00 10.99 134 ALA B N 1
ATOM 2792 C CA . ALA B 1 134 ? -45.920 35.088 -17.206 1.00 9.20 134 ALA B CA 1
ATOM 2793 C C . ALA B 1 134 ? -45.120 34.053 -16.427 1.00 9.58 134 ALA B C 1
ATOM 2794 O O . ALA B 1 134 ? -45.568 33.570 -15.376 1.00 10.87 134 ALA B O 1
ATOM 2796 N N . ARG B 1 135 ? -43.919 33.724 -16.909 1.00 10.16 135 ARG B N 1
ATOM 2797 C CA . ARG B 1 135 ? -43.046 32.837 -16.147 1.00 9.65 135 ARG B CA 1
ATOM 2798 C C . ARG B 1 135 ? -42.600 33.490 -14.842 1.00 10.66 135 ARG B C 1
ATOM 2799 O O . ARG B 1 135 ? -42.483 32.806 -13.820 1.00 10.39 135 ARG B O 1
ATOM 2807 N N . PHE B 1 136 ? -42.347 34.812 -14.843 1.00 9.38 136 PHE B N 1
ATOM 2808 C CA . PHE B 1 136 ? -42.050 35.492 -13.581 1.00 8.60 136 PHE B CA 1
ATOM 2809 C C . PHE B 1 136 ? -43.208 35.355 -12.615 1.00 12.00 136 PHE B C 1
ATOM 2810 O O . PHE B 1 136 ? -43.002 35.188 -11.409 1.00 11.64 136 PHE B O 1
ATOM 2818 N N . ALA B 1 137 ? -44.436 35.461 -13.122 1.00 9.97 137 ALA B N 1
ATOM 2819 C CA . ALA B 1 137 ? -45.593 35.291 -12.250 1.00 10.06 137 ALA B CA 1
ATOM 2820 C C . ALA B 1 137 ? -45.629 33.897 -11.638 1.00 10.20 137 ALA B C 1
ATOM 2821 O O . ALA B 1 137 ? -45.986 33.746 -10.463 1.00 10.88 137 ALA B O 1
ATOM 2823 N N . GLN B 1 138 ? -45.292 32.861 -12.421 1.00 9.96 138 GLN B N 1
ATOM 2824 C CA . GLN B 1 138 ? -45.228 31.510 -11.871 1.00 9.74 138 GLN B CA 1
ATOM 2825 C C . GLN B 1 138 ? -44.169 31.411 -10.785 1.00 11.01 138 GLN B C 1
ATOM 2826 O O . GLN B 1 138 ? -44.380 30.758 -9.752 1.00 10.50 138 GLN B O 1
ATOM 2832 N N . ARG B 1 139 ? -42.989 31.992 -11.038 1.00 10.37 139 ARG B N 1
ATOM 2833 C CA . ARG B 1 139 ? -41.933 31.986 -10.029 1.00 11.54 139 ARG B CA 1
ATOM 2834 C C . ARG B 1 139 ? -42.391 32.698 -8.770 1.00 12.03 139 ARG B C 1
ATOM 2835 O O . ARG B 1 139 ? -42.124 32.234 -7.655 1.00 12.86 139 ARG B O 1
ATOM 2843 N N . GLY B 1 140 ? -43.111 33.813 -8.939 1.00 10.51 140 GLY B N 1
ATOM 2844 C CA . GLY B 1 140 ? -43.676 34.502 -7.794 1.00 10.14 140 GLY B CA 1
ATOM 2845 C C . GLY B 1 140 ? -44.666 33.648 -7.033 1.00 11.04 140 GLY B C 1
ATOM 2846 O O . GLY B 1 140 ? -44.720 33.693 -5.805 1.00 11.66 140 GLY B O 1
ATOM 2847 N N . TYR B 1 141 ? -45.469 32.865 -7.754 1.00 11.13 141 TYR B N 1
ATOM 2848 C CA . TYR B 1 141 ? -46.421 31.985 -7.088 1.00 9.69 141 TYR B CA 1
ATOM 2849 C C . TYR B 1 141 ? -45.711 30.979 -6.197 1.00 11.91 141 TYR B C 1
ATOM 2850 O O . TYR B 1 141 ? -46.120 30.757 -5.053 1.00 12.23 141 TYR B O 1
ATOM 2859 N N . VAL B 1 142 ? -44.611 30.396 -6.681 1.00 10.63 142 VAL B N 1
ATOM 2860 C CA . VAL B 1 142 ? -43.841 29.467 -5.857 1.00 12.38 142 VAL B CA 1
ATOM 2861 C C . VAL B 1 142 ? -43.196 30.188 -4.683 1.00 10.66 142 VAL B C 1
ATOM 2862 O O . VAL B 1 142 ? -43.178 29.676 -3.553 1.00 11.08 142 VAL B O 1
ATOM 2866 N N . THR B 1 143 ? -42.660 31.388 -4.929 1.00 11.05 143 THR B N 1
ATOM 2867 C CA . THR B 1 143 ? -42.011 32.157 -3.874 1.00 12.51 143 THR B CA 1
ATOM 2868 C C . THR B 1 143 ? -43.003 32.525 -2.776 1.00 13.45 143 THR B C 1
ATOM 2869 O O . THR B 1 143 ? -42.681 32.448 -1.585 1.00 14.27 143 THR B O 1
ATOM 2873 N N . ALA B 1 144 ? -44.215 32.923 -3.164 1.00 12.72 144 ALA B N 1
ATOM 2874 C CA . ALA B 1 144 ? -45.218 33.347 -2.193 1.00 13.57 144 ALA B CA 1
ATOM 2875 C C . ALA B 1 144 ? -45.909 32.158 -1.533 1.00 13.72 144 ALA B C 1
ATOM 2876 O O . ALA B 1 144 ? -46.139 32.169 -0.319 1.00 16.45 144 ALA B O 1
ATOM 2878 N N . LEU B 1 145 ? -46.235 31.115 -2.305 1.00 13.68 145 LEU B N 1
ATOM 2879 C CA . LEU B 1 145 ? -46.930 29.962 -1.732 1.00 12.32 145 LEU B CA 1
ATOM 2880 C C . LEU B 1 145 ? -45.999 29.086 -0.903 1.00 14.15 145 LEU B C 1
ATOM 2881 O O . LEU B 1 145 ? -46.404 28.560 0.138 1.00 14.35 145 LEU B O 1
ATOM 2886 N N . GLY B 1 146 ? -44.767 28.897 -1.358 1.00 13.02 146 GLY B N 1
ATOM 2887 C CA . GLY B 1 146 ? -43.845 27.971 -0.736 1.00 12.91 146 GLY B CA 1
ATOM 2888 C C . GLY B 1 146 ? -43.771 28.055 0.777 1.00 13.16 146 GLY B C 1
ATOM 2889 O O . GLY B 1 146 ? -44.003 27.068 1.478 1.00 12.60 146 GLY B O 1
ATOM 2890 N N . PRO B 1 147 ? -43.417 29.221 1.314 1.00 12.31 147 PRO B N 1
ATOM 2891 C CA . PRO B 1 147 ? -43.300 29.328 2.775 1.00 12.80 147 PRO B CA 1
ATOM 2892 C C . PRO B 1 147 ? -44.631 29.204 3.488 1.00 17.18 147 PRO B C 1
ATOM 2893 O O . PRO B 1 147 ? -44.668 28.773 4.650 1.00 17.91 147 PRO B O 1
ATOM 2897 N N . GLU B 1 148 ? -45.726 29.587 2.834 1.00 12.55 148 GLU B N 1
ATOM 2898 C CA . GLU B 1 148 ? -47.043 29.412 3.434 1.00 15.17 148 GLU B CA 1
ATOM 2899 C C . GLU B 1 148 ? -47.410 27.932 3.519 1.00 15.26 148 GLU B C 1
ATOM 2900 O O . GLU B 1 148 ? -47.877 27.448 4.562 1.00 15.74 148 GLU B O 1
ATOM 2906 N N . ALA B 1 149 ? -47.175 27.189 2.438 1.00 12.59 149 ALA B N 1
ATOM 2907 C CA . ALA B 1 149 ? -47.500 25.767 2.419 1.00 13.39 149 ALA B CA 1
ATOM 2908 C C . ALA B 1 149 ? -46.552 24.960 3.292 1.00 14.54 149 ALA B C 1
ATOM 2909 O O . ALA B 1 149 ? -46.930 23.900 3.798 1.00 15.02 149 ALA B O 1
ATOM 2911 N N . ALA B 1 150 ? -45.316 25.438 3.473 1.00 13.91 150 ALA B N 1
ATOM 2912 C CA . ALA B 1 150 ? -44.341 24.709 4.272 1.00 13.79 150 ALA B CA 1
ATOM 2913 C C . ALA B 1 150 ? -44.784 24.564 5.721 1.00 14.09 150 ALA B C 1
ATOM 2914 O O . ALA B 1 150 ? -44.372 23.617 6.398 1.00 14.57 150 ALA B O 1
ATOM 2916 N N . ARG B 1 151 ? -45.631 25.477 6.205 1.00 14.65 151 ARG B N 1
ATOM 2917 C CA . ARG B 1 151 ? -46.131 25.352 7.566 1.00 14.94 151 ARG B CA 1
ATOM 2918 C C . ARG B 1 151 ? -47.015 24.125 7.718 1.00 16.16 151 ARG B C 1
ATOM 2919 O O . ARG B 1 151 ? -47.257 23.682 8.847 1.00 17.92 151 ARG B O 1
ATOM 2927 N N . HIS B 1 152 ? -47.497 23.574 6.603 1.00 14.57 152 HIS B N 1
ATOM 2928 C CA . HIS B 1 152 ? -48.254 22.334 6.577 1.00 17.02 152 HIS B CA 1
ATOM 2929 C C . HIS B 1 152 ? -47.427 21.174 6.038 1.00 16.08 152 HIS B C 1
ATOM 2930 O O . HIS B 1 152 ? -47.996 20.168 5.603 1.00 15.54 152 HIS B O 1
ATOM 2937 N N . ASN B 1 153 ? -46.096 21.306 6.034 1.00 16.01 153 ASN B N 1
ATOM 2938 C CA . ASN B 1 153 ? -45.196 20.245 5.567 1.00 14.25 153 ASN B CA 1
ATOM 2939 C C . ASN B 1 153 ? -45.442 19.919 4.091 1.00 13.66 153 ASN B C 1
ATOM 2940 O O . ASN B 1 153 ? -45.322 18.763 3.664 1.00 14.61 153 ASN B O 1
ATOM 2945 N N . VAL B 1 154 ? -45.785 20.944 3.305 1.00 14.74 154 VAL B N 1
ATOM 2946 C CA . VAL B 1 154 ? -45.956 20.827 1.861 1.00 11.48 154 VAL B CA 1
ATOM 2947 C C . VAL B 1 154 ? -44.830 21.588 1.180 1.00 10.51 154 VAL B C 1
ATOM 2948 O O . VAL B 1 154 ? -44.590 22.755 1.507 1.00 13.71 154 VAL B O 1
ATOM 2952 N N . ASN B 1 155 ? -44.149 20.930 0.236 1.00 13.67 155 ASN B N 1
ATOM 2953 C CA . ASN B 1 155 ? -43.051 21.527 -0.531 1.00 12.92 155 ASN B CA 1
ATOM 2954 C C . ASN B 1 155 ? -43.553 22.018 -1.881 1.00 13.77 155 ASN B C 1
ATOM 2955 O O . ASN B 1 155 ? -44.200 21.264 -2.617 1.00 14.98 155 ASN B O 1
ATOM 2960 N N . VAL B 1 156 ? -43.248 23.272 -2.204 1.00 10.47 156 VAL B N 1
ATOM 2961 C CA . VAL B 1 156 ? -43.581 23.868 -3.496 1.00 10.13 156 VAL B CA 1
ATOM 2962 C C . VAL B 1 156 ? -42.297 24.457 -4.054 1.00 11.85 156 VAL B C 1
ATOM 2963 O O . VAL B 1 156 ? -41.685 25.314 -3.409 1.00 11.32 156 VAL B O 1
ATOM 2967 N N . ASN B 1 157 ? -41.898 24.017 -5.246 1.00 11.07 157 ASN B N 1
ATOM 2968 C CA . ASN B 1 157 ? -40.624 24.428 -5.818 1.00 10.21 157 ASN B CA 1
ATOM 2969 C C . ASN B 1 157 ? -40.754 24.607 -7.324 1.00 12.09 157 ASN B C 1
ATOM 2970 O O . ASN B 1 157 ? -41.645 24.044 -7.970 1.00 11.47 157 ASN B O 1
ATOM 2975 N N . PHE B 1 158 ? -39.822 25.393 -7.871 1.00 10.53 158 PHE B N 1
ATOM 2976 C CA . PHE B 1 158 ? -39.879 25.906 -9.236 1.00 11.06 158 PHE B CA 1
ATOM 2977 C C . PHE B 1 158 ? -38.610 25.492 -9.960 1.00 10.94 158 PHE B C 1
ATOM 2978 O O . PHE B 1 158 ? -37.506 25.799 -9.501 1.00 13.00 158 PHE B O 1
ATOM 2986 N N . ILE B 1 159 ? -38.756 24.818 -11.093 1.00 10.29 159 ILE B N 1
ATOM 2987 C CA . ILE B 1 159 ? -37.612 24.482 -11.936 1.00 9.30 159 ILE B CA 1
ATOM 2988 C C . ILE B 1 159 ? -37.489 25.550 -13.016 1.00 9.52 159 ILE B C 1
ATOM 2989 O O . ILE B 1 159 ? -38.337 25.644 -13.911 1.00 13.58 159 ILE B O 1
ATOM 2994 N N . ALA B 1 160 ? -36.409 26.339 -12.950 1.00 9.20 160 ALA B N 1
ATOM 2995 C CA . ALA B 1 160 ? -36.173 27.449 -13.873 1.00 12.47 160 ALA B CA 1
ATOM 2996 C C . ALA B 1 160 ? -35.301 26.947 -15.012 1.00 12.02 160 ALA B C 1
ATOM 2997 O O . ALA B 1 160 ? -34.088 27.136 -15.039 1.00 13.34 160 ALA B O 1
ATOM 2999 N N . GLN B 1 161 ? -35.935 26.298 -15.977 1.00 11.49 161 GLN B N 1
ATOM 3000 C CA . GLN B 1 161 ? -35.186 25.572 -16.993 1.00 8.59 161 GLN B CA 1
ATOM 3001 C C . GLN B 1 161 ? -34.930 26.404 -18.244 1.00 9.12 161 GLN B C 1
ATOM 3002 O O . GLN B 1 161 ? -35.665 27.337 -18.577 1.00 10.63 161 GLN B O 1
ATOM 3008 N N . HIS B 1 162 ? -33.859 26.040 -18.940 1.00 10.76 162 HIS B N 1
ATOM 3009 C CA . HIS B 1 162 ? -33.523 26.616 -20.234 1.00 10.57 162 HIS B CA 1
ATOM 3010 C C . HIS B 1 162 ? -32.711 25.554 -20.950 1.00 10.47 162 HIS B C 1
ATOM 3011 O O . HIS B 1 162 ? -32.231 24.610 -20.324 1.00 10.75 162 HIS B O 1
ATOM 3018 N N . TRP B 1 163 ? -32.604 25.683 -22.276 1.00 10.25 163 TRP B N 1
ATOM 3019 C CA . TRP B 1 163 ? -31.747 24.798 -23.080 1.00 11.04 163 TRP B CA 1
ATOM 3020 C C . TRP B 1 163 ? -32.059 23.328 -22.805 1.00 10.72 163 TRP B C 1
ATOM 3021 O O . TRP B 1 163 ? -31.168 22.491 -22.664 1.00 11.32 163 TRP B O 1
ATOM 3032 N N . THR B 1 164 ? -33.348 23.011 -22.731 1.00 10.23 164 THR B N 1
ATOM 3033 C CA . THR B 1 164 ? -33.816 21.676 -22.376 1.00 10.71 164 THR B CA 1
ATOM 3034 C C . THR B 1 164 ? -34.734 21.150 -23.469 1.00 11.48 164 THR B C 1
ATOM 3035 O O . THR B 1 164 ? -35.546 21.902 -24.021 1.00 13.50 164 THR B O 1
ATOM 3039 N N . GLN B 1 165 ? -34.597 19.862 -23.776 1.00 13.23 165 GLN B N 1
ATOM 3040 C CA . GLN B 1 165 ? -35.432 19.219 -24.787 1.00 9.91 165 GLN B CA 1
ATOM 3041 C C . GLN B 1 165 ? -36.918 19.463 -24.540 1.00 9.63 165 GLN B C 1
ATOM 3042 O O . GLN B 1 165 ? -37.433 19.143 -23.469 1.00 13.03 165 GLN B O 1
ATOM 3048 N N . ASN B 1 166 ? -37.600 20.017 -25.546 1.00 9.49 166 ASN B N 1
ATOM 3049 C CA . ASN B 1 166 ? -39.057 20.117 -25.599 1.00 11.74 166 ASN B CA 1
ATOM 3050 C C . ASN B 1 166 ? -39.431 20.682 -26.958 1.00 12.76 166 ASN B C 1
ATOM 3051 O O . ASN B 1 166 ? -38.635 21.368 -27.616 1.00 12.14 166 ASN B O 1
ATOM 3056 N N . LYS B 1 167 ? -40.666 20.392 -27.358 1.00 11.20 167 LYS B N 1
ATOM 3057 C CA . LYS B 1 167 ? -41.141 20.804 -28.671 1.00 12.94 167 LYS B CA 1
ATOM 3058 C C . LYS B 1 167 ? -41.461 22.286 -28.708 1.00 11.24 167 LYS B C 1
ATOM 3059 O O . LYS B 1 167 ? -41.346 22.918 -29.769 1.00 12.35 167 LYS B O 1
ATOM 3065 N N . GLU B 1 168 ? -41.844 22.847 -27.559 1.00 11.23 168 GLU B N 1
ATOM 3066 C CA . GLU B 1 168 ? -42.348 24.211 -27.517 1.00 11.72 168 GLU B CA 1
ATOM 3067 C C . GLU B 1 168 ? -41.252 25.235 -27.743 1.00 12.25 168 GLU B C 1
ATOM 3068 O O . GLU B 1 168 ? -41.499 26.281 -28.357 1.00 13.56 168 GLU B O 1
ATOM 3074 N N . TYR B 1 169 ? -40.047 24.975 -27.232 1.00 11.49 169 TYR B N 1
ATOM 3075 C CA . TYR B 1 169 ? -38.992 25.972 -27.287 1.00 10.64 169 TYR B CA 1
ATOM 3076 C C . TYR B 1 169 ? -37.742 25.502 -28.005 1.00 10.50 169 TYR B C 1
ATOM 3077 O O . TYR B 1 169 ? -36.927 26.347 -28.384 1.00 12.94 169 TYR B O 1
ATOM 3086 N N . PHE B 1 170 ? -37.577 24.195 -28.240 1.00 11.67 170 PHE B N 1
ATOM 3087 C CA . PHE B 1 170 ? -36.379 23.667 -28.901 1.00 10.21 170 PHE B CA 1
ATOM 3088 C C . PHE B 1 170 ? -36.799 22.664 -29.974 1.00 12.66 170 PHE B C 1
ATOM 3089 O O . PHE B 1 170 ? -36.351 21.521 -30.043 1.00 12.46 170 PHE B O 1
ATOM 3097 N N . TRP B 1 171 ? -37.656 23.153 -30.865 1.00 12.03 171 TRP B N 1
ATOM 3098 C CA . TRP B 1 171 ? -38.056 22.390 -32.031 1.00 13.39 171 TRP B CA 1
ATOM 3099 C C . TRP B 1 171 ? -36.880 22.292 -33.009 1.00 12.72 171 TRP B C 1
ATOM 3100 O O . TRP B 1 171 ? -35.900 23.035 -32.899 1.00 12.84 171 TRP B O 1
ATOM 3111 N N . PRO B 1 172 ? -36.945 21.378 -33.979 1.00 11.28 172 PRO B N 1
ATOM 3112 C CA . PRO B 1 172 ? -35.718 21.065 -34.737 1.00 11.73 172 PRO B CA 1
ATOM 3113 C C . PRO B 1 172 ? -35.162 22.239 -35.524 1.00 14.49 172 PRO B C 1
ATOM 3114 O O . PRO B 1 172 ? -33.936 22.415 -35.590 1.00 14.74 172 PRO B O 1
ATOM 3118 N N . GLU B 1 173 ? -36.031 23.051 -36.129 1.00 13.88 173 GLU B N 1
ATOM 3119 C CA . GLU B 1 173 ? -35.539 24.150 -36.948 1.00 13.10 173 GLU B CA 1
ATOM 3120 C C . GLU B 1 173 ? -34.789 25.177 -36.114 1.00 15.04 173 GLU B C 1
ATOM 3121 O O . GLU B 1 173 ? -33.852 25.807 -36.621 1.00 18.77 173 GLU B O 1
ATOM 3127 N N . ARG B 1 174 ? -35.164 25.360 -34.839 1.00 13.69 174 ARG B N 1
ATOM 3128 C CA . ARG B 1 174 ? -34.412 26.303 -34.010 1.00 13.08 174 ARG B CA 1
ATOM 3129 C C . ARG B 1 174 ? -32.985 25.814 -33.781 1.00 15.27 174 ARG B C 1
ATOM 3130 O O . ARG B 1 174 ? -32.022 26.586 -33.900 1.00 14.70 174 ARG B O 1
ATOM 3138 N N . ILE B 1 175 ? -32.834 24.522 -33.479 1.00 14.53 175 ILE B N 1
ATOM 3139 C CA . ILE B 1 175 ? -31.533 23.944 -33.168 1.00 12.40 175 ILE B CA 1
ATOM 3140 C C . ILE B 1 175 ? -30.622 24.017 -34.380 1.00 13.82 175 ILE B C 1
ATOM 3141 O O . ILE B 1 175 ? -29.395 24.084 -34.254 1.00 16.78 175 ILE B O 1
ATOM 3146 N N . ALA B 1 176 ? -31.209 24.049 -35.570 1.00 15.32 176 ALA B N 1
ATOM 3147 C CA . ALA B 1 176 ? -30.436 24.114 -36.797 1.00 18.49 176 ALA B CA 1
ATOM 3148 C C . ALA B 1 176 ? -29.973 25.521 -37.153 1.00 17.87 176 ALA B C 1
ATOM 3149 O O . ALA B 1 176 ? -29.185 25.659 -38.097 1.00 23.97 176 ALA B O 1
ATOM 3151 N N . THR B 1 177 ? -30.423 26.560 -36.441 1.00 18.09 177 THR B N 1
ATOM 3152 C CA . THR B 1 177 ? -30.066 27.939 -36.781 1.00 15.16 177 THR B CA 1
ATOM 3153 C C . THR B 1 177 ? -28.660 28.317 -36.321 1.00 18.83 177 THR B C 1
ATOM 3154 O O . THR B 1 177 ? -28.137 27.805 -35.324 1.00 18.12 177 THR B O 1
ATOM 3158 N N . ASP B 1 178 ? -28.068 29.259 -37.057 1.00 18.21 178 ASP B N 1
ATOM 3159 C CA . ASP B 1 178 ? -26.766 29.805 -36.682 1.00 19.41 178 ASP B CA 1
ATOM 3160 C C . ASP B 1 178 ? -26.818 30.472 -35.318 1.00 18.82 178 ASP B C 1
ATOM 3161 O O . ASP B 1 178 ? -25.847 30.405 -34.555 1.00 17.78 178 ASP B O 1
ATOM 3166 N N . GLU B 1 179 ? -27.937 31.137 -35.002 1.00 21.28 179 GLU B N 1
ATOM 3167 C CA . GLU B 1 179 ? -28.062 31.828 -33.721 1.00 17.92 179 GLU B CA 1
ATOM 3168 C C . GLU B 1 179 ? -28.055 30.848 -32.556 1.00 16.95 179 GLU B C 1
ATOM 3169 O O . GLU B 1 179 ? -27.438 31.115 -31.520 1.00 17.51 179 GLU B O 1
ATOM 3175 N N . PHE B 1 180 ? -28.758 29.721 -32.688 1.00 17.86 180 PHE B N 1
ATOM 3176 C CA . PHE B 1 180 ? -28.710 28.712 -31.636 1.00 14.61 180 PHE B CA 1
ATOM 3177 C C . PHE B 1 180 ? -27.299 28.164 -31.466 1.00 15.86 180 PHE B C 1
ATOM 3178 O O . PHE B 1 180 ? -26.833 27.970 -30.339 1.00 15.90 180 PHE B O 1
ATOM 3186 N N . LYS B 1 181 ? -26.602 27.896 -32.577 1.00 16.64 181 LYS B N 1
ATOM 3187 C CA . LYS B 1 181 ? -25.239 27.400 -32.474 1.00 18.04 181 LYS B CA 1
ATOM 3188 C C . LYS B 1 181 ? -24.339 28.423 -31.793 1.00 16.44 181 LYS B C 1
ATOM 3189 O O . LYS B 1 181 ? -23.458 28.058 -31.006 1.00 17.46 181 LYS B O 1
ATOM 3195 N N . GLU B 1 182 ? -24.564 29.707 -32.076 1.00 16.91 182 GLU B N 1
ATOM 3196 C CA . GLU B 1 182 ? -23.817 30.773 -31.411 1.00 18.59 182 GLU B CA 1
ATOM 3197 C C . GLU B 1 182 ? -24.101 30.799 -29.912 1.00 16.42 182 GLU B C 1
ATOM 3198 O O . GLU B 1 182 ? -23.184 30.946 -29.096 1.00 16.44 182 GLU B O 1
ATOM 3204 N N . ASP B 1 183 ? -25.365 30.645 -29.526 1.00 15.47 183 ASP B N 1
ATOM 3205 C CA . ASP B 1 183 ? -25.682 30.591 -28.103 1.00 16.40 183 ASP B CA 1
ATOM 3206 C C . ASP B 1 183 ? -25.026 29.396 -27.426 1.00 15.42 183 ASP B C 1
ATOM 3207 O O . ASP B 1 183 ? -24.590 29.493 -26.273 1.00 15.54 183 ASP B O 1
ATOM 3212 N N . MET B 1 184 ? -24.979 28.247 -28.102 1.00 14.63 184 MET B N 1
ATOM 3213 C CA . MET B 1 184 ? -24.339 27.088 -27.492 1.00 14.95 184 MET B CA 1
ATOM 3214 C C . MET B 1 184 ? -22.837 27.285 -27.366 1.00 18.99 184 MET B C 1
ATOM 3215 O O . MET B 1 184 ? -22.217 26.734 -26.451 1.00 18.41 184 MET B O 1
ATOM 3220 N N . ALA B 1 185 ? -22.242 28.064 -28.269 1.00 18.07 185 ALA B N 1
ATOM 3221 C CA . ALA B 1 185 ? -20.816 28.339 -28.176 1.00 20.33 185 ALA B CA 1
ATOM 3222 C C . ALA B 1 185 ? -20.497 29.387 -27.112 1.00 19.35 185 ALA B C 1
ATOM 3223 O O . ALA B 1 185 ? -19.448 29.294 -26.461 1.00 21.66 185 ALA B O 1
ATOM 3225 N N . ARG B 1 186 ? -21.381 30.370 -26.907 1.00 17.14 186 ARG B N 1
ATOM 3226 C CA . ARG B 1 186 ? -21.064 31.543 -26.098 1.00 16.09 186 ARG B CA 1
ATOM 3227 C C . ARG B 1 186 ? -21.849 31.664 -24.804 1.00 17.70 186 ARG B C 1
ATOM 3228 O O . ARG B 1 186 ? -21.324 32.228 -23.841 1.00 20.70 186 ARG B O 1
ATOM 3236 N N . ARG B 1 187 ? -23.094 31.181 -24.755 1.00 14.10 187 ARG B N 1
ATOM 3237 C CA . ARG B 1 187 ? -23.998 31.509 -23.659 1.00 14.58 187 ARG B CA 1
ATOM 3238 C C . ARG B 1 187 ? -24.384 30.326 -22.782 1.00 14.79 187 ARG B C 1
ATOM 3239 O O . ARG B 1 187 ? -24.988 30.539 -21.724 1.00 14.88 187 ARG B O 1
ATOM 3247 N N . VAL B 1 188 ? -24.095 29.096 -23.191 1.00 13.97 188 VAL B N 1
ATOM 3248 C CA . VAL B 1 188 ? -24.439 27.906 -22.429 1.00 12.92 188 VAL B CA 1
ATOM 3249 C C . VAL B 1 188 ? -23.147 27.229 -21.998 1.00 13.46 188 VAL B C 1
ATOM 3250 O O . VAL B 1 188 ? -22.525 26.515 -22.784 1.00 12.26 188 VAL B O 1
ATOM 3254 N N . PRO B 1 189 ? -22.711 27.431 -20.757 1.00 12.05 189 PRO B N 1
ATOM 3255 C CA . PRO B 1 189 ? -21.398 26.904 -20.340 1.00 13.33 189 PRO B CA 1
ATOM 3256 C C . PRO B 1 189 ? -21.200 25.414 -20.624 1.00 12.53 189 PRO B C 1
ATOM 3257 O O . PRO B 1 189 ? -20.130 25.014 -21.095 1.00 14.89 189 PRO B O 1
ATOM 3261 N N . LEU B 1 190 ? -22.219 24.585 -20.381 1.00 11.51 190 LEU B N 1
ATOM 3262 C CA . LEU B 1 190 ? -22.066 23.154 -20.624 1.00 12.57 190 LEU B CA 1
ATOM 3263 C C . LEU B 1 190 ? -22.037 22.815 -22.106 1.00 13.48 190 LEU B C 1
ATOM 3264 O O . LEU B 1 190 ? -21.572 21.725 -22.470 1.00 15.46 190 LEU B O 1
ATOM 3269 N N . GLY B 1 191 ? -22.565 23.698 -22.951 1.00 12.88 191 GLY B N 1
ATOM 3270 C CA . GLY B 1 191 ? -22.409 23.562 -24.387 1.00 12.41 191 GLY B CA 1
ATOM 3271 C C . GLY B 1 191 ? -23.302 22.536 -25.047 1.00 14.13 191 GLY B C 1
ATOM 3272 O O . GLY B 1 191 ? -23.006 22.109 -26.171 1.00 16.84 191 GLY B O 1
ATOM 3273 N N . ARG B 1 192 ? -24.372 22.113 -24.381 1.00 13.68 192 ARG B N 1
ATOM 3274 C CA . ARG B 1 192 ? -25.328 21.172 -24.951 1.00 12.18 192 ARG B CA 1
ATOM 3275 C C . ARG B 1 192 ? -26.712 21.449 -24.378 1.00 12.22 192 ARG B C 1
ATOM 3276 O O . ARG B 1 192 ? -26.863 22.163 -23.381 1.00 13.22 192 ARG B O 1
ATOM 3284 N N . LEU B 1 193 ? -27.725 20.863 -25.017 1.00 14.26 193 LEU B N 1
ATOM 3285 C CA . LEU B 1 193 ? -29.058 20.794 -24.432 1.00 11.92 193 LEU B CA 1
ATOM 3286 C C . LEU B 1 193 ? -29.109 19.699 -23.378 1.00 12.13 193 LEU B C 1
ATOM 3287 O O . LEU B 1 193 ? -28.371 18.709 -23.438 1.00 13.15 193 LEU B O 1
ATOM 3292 N N . ALA B 1 194 ? -29.993 19.882 -22.406 1.00 9.54 194 ALA B N 1
ATOM 3293 C CA . ALA B 1 194 ? -30.350 18.794 -21.519 1.00 9.47 194 ALA B CA 1
ATOM 3294 C C . ALA B 1 194 ? -31.302 17.858 -22.237 1.00 10.20 194 ALA B C 1
ATOM 3295 O O . ALA B 1 194 ? -32.082 18.280 -23.098 1.00 12.04 194 ALA B O 1
ATOM 3297 N N . THR B 1 195 ? -31.249 16.583 -21.880 1.00 11.70 195 THR B N 1
ATOM 3298 C CA . THR B 1 195 ? -32.357 15.741 -22.309 1.00 11.14 195 THR B CA 1
ATOM 3299 C C . THR B 1 195 ? -33.511 15.879 -21.326 1.00 13.00 195 THR B C 1
ATOM 3300 O O . THR B 1 195 ? -33.337 16.282 -20.172 1.00 12.43 195 THR B O 1
ATOM 3304 N N . ALA B 1 196 ? -34.717 15.551 -21.799 1.00 11.16 196 ALA B N 1
ATOM 3305 C CA . ALA B 1 196 ? -35.889 15.679 -20.936 1.00 11.87 196 ALA B CA 1
ATOM 3306 C C . ALA B 1 196 ? -35.771 14.790 -19.703 1.00 10.86 196 ALA B C 1
ATOM 3307 O O . ALA B 1 196 ? -36.212 15.175 -18.611 1.00 12.57 196 ALA B O 1
ATOM 3309 N N . ARG B 1 197 ? -35.147 13.618 -19.855 1.00 11.02 197 ARG B N 1
ATOM 3310 C CA . ARG B 1 197 ? -34.860 12.729 -18.731 1.00 11.14 197 ARG B CA 1
ATOM 3311 C C . ARG B 1 197 ? -34.174 13.474 -17.598 1.00 12.73 197 ARG B C 1
ATOM 3312 O O . ARG B 1 197 ? -34.554 13.336 -16.430 1.00 12.54 197 ARG B O 1
ATOM 3320 N N . GLU B 1 198 ? -33.151 14.270 -17.935 1.00 11.78 198 GLU B N 1
ATOM 3321 C CA . GLU B 1 198 ? -32.389 14.981 -16.911 1.00 12.74 198 GLU B CA 1
ATOM 3322 C C . GLU B 1 198 ? -33.265 15.957 -16.142 1.00 11.19 198 GLU B C 1
ATOM 3323 O O . GLU B 1 198 ? -33.155 16.072 -14.914 1.00 12.50 198 GLU B O 1
ATOM 3329 N N . ASP B 1 199 ? -34.139 16.668 -16.849 1.00 12.83 199 ASP B N 1
ATOM 3330 C CA . ASP B 1 199 ? -35.060 17.590 -16.194 1.00 10.07 199 ASP B CA 1
ATOM 3331 C C . ASP B 1 199 ? -36.010 16.837 -15.276 1.00 11.66 199 ASP B C 1
ATOM 3332 O O . ASP B 1 199 ? -36.259 17.250 -14.138 1.00 12.18 199 ASP B O 1
ATOM 3337 N N . ALA B 1 200 ? -36.518 15.705 -15.752 1.00 12.38 200 ALA B N 1
ATOM 3338 C CA . ALA B 1 200 ? -37.399 14.883 -14.935 1.00 12.18 200 ALA B CA 1
ATOM 3339 C C . ALA B 1 200 ? -36.677 14.308 -13.721 1.00 11.18 200 ALA B C 1
ATOM 3340 O O . ALA B 1 200 ? -37.317 14.046 -12.700 1.00 13.15 200 ALA B O 1
ATOM 3342 N N . LEU B 1 201 ? -35.347 14.127 -13.794 1.00 10.78 201 LEU B N 1
ATOM 3343 C CA . LEU B 1 201 ? -34.614 13.640 -12.626 1.00 11.37 201 LEU B CA 1
ATOM 3344 C C . LEU B 1 201 ? -34.514 14.708 -11.543 1.00 11.00 201 LEU B C 1
ATOM 3345 O O . LEU B 1 201 ? -34.527 14.379 -10.352 1.00 11.24 201 LEU B O 1
ATOM 3350 N N . LEU B 1 202 ? -34.440 15.987 -11.933 1.00 11.24 202 LEU B N 1
ATOM 3351 C CA . LEU B 1 202 ? -34.525 17.056 -10.942 1.00 9.63 202 LEU B CA 1
ATOM 3352 C C . LEU B 1 202 ? -35.927 17.126 -10.345 1.00 10.40 202 LEU B C 1
ATOM 3353 O O . LEU B 1 202 ? -36.080 17.221 -9.118 1.00 11.33 202 LEU B O 1
ATOM 3358 N N . ALA B 1 203 ? -36.959 17.039 -11.193 1.00 10.50 203 ALA B N 1
ATOM 3359 C CA . ALA B 1 203 ? -38.329 16.973 -10.685 1.00 10.37 203 ALA B CA 1
ATOM 3360 C C . ALA B 1 203 ? -38.521 15.776 -9.758 1.00 12.29 203 ALA B C 1
ATOM 3361 O O . ALA B 1 203 ? -39.225 15.877 -8.742 1.00 11.73 203 ALA B O 1
ATOM 3363 N N . LEU B 1 204 ? -37.921 14.630 -10.100 1.00 11.00 204 LEU B N 1
ATOM 3364 C CA . LEU B 1 204 ? -38.013 13.447 -9.244 1.00 11.66 204 LEU B CA 1
ATOM 3365 C C . LEU B 1 204 ? -37.457 13.731 -7.853 1.00 13.38 204 LEU B C 1
ATOM 3366 O O . LEU B 1 204 ? -38.085 13.394 -6.836 1.00 12.18 204 LEU B O 1
ATOM 3371 N N . PHE B 1 205 ? -36.260 14.327 -7.792 1.00 10.21 205 PHE B N 1
ATOM 3372 C CA . PHE B 1 205 ? -35.678 14.725 -6.516 1.00 10.96 205 PHE B CA 1
ATOM 3373 C C . PHE B 1 205 ? -36.636 15.610 -5.729 1.00 12.05 205 PHE B C 1
ATOM 3374 O O . PHE B 1 205 ? -36.911 15.350 -4.548 1.00 11.29 205 PHE B O 1
ATOM 3382 N N . LEU B 1 206 ? -37.180 16.647 -6.383 1.00 11.22 206 LEU B N 1
ATOM 3383 C CA . LEU B 1 206 ? -38.063 17.605 -5.726 1.00 10.51 206 LEU B CA 1
ATOM 3384 C C . LEU B 1 206 ? -39.426 17.021 -5.369 1.00 12.43 206 LEU B C 1
ATOM 3385 O O . LEU B 1 206 ? -40.093 17.562 -4.481 1.00 12.82 206 LEU B O 1
ATOM 3390 N N . ALA B 1 207 ? -39.855 15.938 -6.041 1.00 11.21 207 ALA B N 1
ATOM 3391 C CA . ALA B 1 207 ? -41.113 15.265 -5.737 1.00 12.31 207 ALA B CA 1
ATOM 3392 C C . ALA B 1 207 ? -40.964 14.208 -4.650 1.00 12.69 207 ALA B C 1
ATOM 3393 O O . ALA B 1 207 ? -41.966 13.828 -4.024 1.00 12.59 207 ALA B O 1
ATOM 3395 N N . SER B 1 208 ? -39.739 13.744 -4.413 1.00 12.84 208 SER B N 1
ATOM 3396 C CA . SER B 1 208 ? -39.437 12.661 -3.492 1.00 12.62 208 SER B CA 1
ATOM 3397 C C . SER B 1 208 ? -39.335 13.173 -2.059 1.00 15.53 208 SER B C 1
ATOM 3398 O O . SER B 1 208 ? -39.198 14.368 -1.796 1.00 13.92 208 SER B O 1
ATOM 3401 N N . ASP B 1 209 ? -39.341 12.240 -1.119 1.00 15.74 209 ASP B N 1
ATOM 3402 C CA . ASP B 1 209 ? -39.183 12.608 0.279 1.00 18.13 209 ASP B CA 1
ATOM 3403 C C . ASP B 1 209 ? -37.729 12.827 0.676 1.00 15.04 209 ASP B C 1
ATOM 3404 O O . ASP B 1 209 ? -37.441 12.960 1.873 1.00 16.79 209 ASP B O 1
ATOM 3409 N N . GLU B 1 210 ? -36.813 12.878 -0.297 1.00 12.74 210 GLU B N 1
ATOM 3410 C CA . GLU B 1 210 ? -35.424 13.276 -0.091 1.00 12.79 210 GLU B CA 1
ATOM 3411 C C . GLU B 1 210 ? -35.225 14.787 -0.082 1.00 13.06 210 GLU B C 1
ATOM 3412 O O . GLU B 1 210 ? -34.107 15.232 0.194 1.00 15.40 210 GLU B O 1
ATOM 3418 N N . SER B 1 211 ? -36.271 15.578 -0.352 1.00 12.70 211 SER B N 1
ATOM 3419 C CA . SER B 1 211 ? -36.139 17.013 -0.588 1.00 13.92 211 SER B CA 1
ATOM 3420 C C . SER B 1 211 ? -37.108 17.817 0.273 1.00 14.85 211 SER B C 1
ATOM 3421 O O . SER B 1 211 ? -37.471 18.948 -0.073 1.00 13.65 211 SER B O 1
ATOM 3424 N N . ASP B 1 212 ? -37.523 17.257 1.409 1.00 15.71 212 ASP B N 1
ATOM 3425 C CA . ASP B 1 212 ? -38.514 17.927 2.241 1.00 13.85 212 ASP B CA 1
ATOM 3426 C C . ASP B 1 212 ? -38.024 19.261 2.790 1.00 13.28 212 ASP B C 1
ATOM 3427 O O . ASP B 1 212 ? -38.847 20.083 3.203 1.00 17.33 212 ASP B O 1
ATOM 3432 N N . PHE B 1 213 ? -36.716 19.496 2.825 1.00 12.69 213 PHE B N 1
ATOM 3433 C CA . PHE B 1 213 ? -36.217 20.752 3.358 1.00 13.55 213 PHE B CA 1
ATOM 3434 C C . PHE B 1 213 ? -36.152 21.853 2.305 1.00 13.08 213 PHE B C 1
ATOM 3435 O O . PHE B 1 213 ? -35.804 22.989 2.647 1.00 14.40 213 PHE B O 1
ATOM 3443 N N . ILE B 1 214 ? -36.490 21.557 1.048 1.00 11.99 214 ILE B N 1
ATOM 3444 C CA . ILE B 1 214 ? -36.441 22.546 -0.034 1.00 12.35 214 ILE B CA 1
ATOM 3445 C C . ILE B 1 214 ? -37.802 23.234 -0.128 1.00 12.31 214 ILE B C 1
ATOM 3446 O O . ILE B 1 214 ? -38.807 22.586 -0.427 1.00 13.83 214 ILE B O 1
ATOM 3451 N N . VAL B 1 215 ? -37.841 24.547 0.118 1.00 11.92 215 VAL B N 1
ATOM 3452 C CA . VAL B 1 215 ? -39.108 25.261 0.321 1.00 12.46 215 VAL B CA 1
ATOM 3453 C C . VAL B 1 215 ? -39.126 26.532 -0.524 1.00 15.01 215 VAL B C 1
ATOM 3454 O O . VAL B 1 215 ? -38.399 27.494 -0.229 1.00 12.89 215 VAL B O 1
ATOM 3458 N N . GLY B 1 216 ? -39.981 26.554 -1.547 1.00 11.69 216 GLY B N 1
ATOM 3459 C CA . GLY B 1 216 ? -40.227 27.768 -2.313 1.00 12.16 216 GLY B CA 1
ATOM 3460 C C . GLY B 1 216 ? -39.060 28.229 -3.152 1.00 10.82 216 GLY B C 1
ATOM 3461 O O . GLY B 1 216 ? -38.911 29.436 -3.383 1.00 13.22 216 GLY B O 1
ATOM 3462 N N . LYS B 1 217 ? -38.219 27.310 -3.604 1.00 10.95 217 LYS B N 1
ATOM 3463 C CA . LYS B 1 217 ? -36.982 27.661 -4.278 1.00 10.91 217 LYS B CA 1
ATOM 3464 C C . LYS B 1 217 ? -37.150 27.638 -5.790 1.00 12.12 217 LYS B C 1
ATOM 3465 O O . LYS B 1 217 ? -37.990 26.922 -6.341 1.00 14.23 217 LYS B O 1
ATOM 3471 N N . SER B 1 218 ? -36.330 28.444 -6.454 1.00 13.98 218 SER B N 1
ATOM 3472 C CA . SER B 1 218 ? -36.163 28.415 -7.899 1.00 13.10 218 SER B CA 1
ATOM 3473 C C . SER B 1 218 ? -34.822 27.760 -8.193 1.00 18.55 218 SER B C 1
ATOM 3474 O O . SER B 1 218 ? -33.772 28.341 -7.899 1.00 20.42 218 SER B O 1
ATOM 3477 N N . ILE B 1 219 ? -34.851 26.551 -8.750 1.00 14.17 219 ILE B N 1
ATOM 3478 C CA . ILE B 1 219 ? -33.630 25.805 -9.059 1.00 13.75 219 ILE B CA 1
ATOM 3479 C C . ILE B 1 219 ? -33.328 25.982 -10.537 1.00 13.85 219 ILE B C 1
ATOM 3480 O O . ILE B 1 219 ? -34.137 25.611 -11.396 1.00 14.94 219 ILE B O 1
ATOM 3485 N N . GLU B 1 220 ? -32.178 26.575 -10.834 1.00 13.86 220 GLU B N 1
ATOM 3486 C CA . GLU B 1 220 ? -31.844 26.932 -12.206 1.00 14.82 220 GLU B CA 1
ATOM 3487 C C . GLU B 1 220 ? -31.293 25.712 -12.918 1.00 15.05 220 GLU B C 1
ATOM 3488 O O . GLU B 1 220 ? -30.255 25.166 -12.533 1.00 18.47 220 GLU B O 1
ATOM 3494 N N . PHE B 1 221 ? -31.989 25.295 -13.966 1.00 13.11 221 PHE B N 1
ATOM 3495 C CA . PHE B 1 221 ? -31.683 24.078 -14.704 1.00 13.19 221 PHE B CA 1
ATOM 3496 C C . PHE B 1 221 ? -31.379 24.529 -16.122 1.00 11.01 221 PHE B C 1
ATOM 3497 O O . PHE B 1 221 ? -32.236 24.491 -17.002 1.00 11.62 221 PHE B O 1
ATOM 3505 N N . ASP B 1 222 ? -30.141 24.995 -16.341 1.00 11.33 222 ASP B N 1
ATOM 3506 C CA . ASP B 1 222 ? -29.900 25.751 -17.563 1.00 11.60 222 ASP B CA 1
ATOM 3507 C C . ASP B 1 222 ? -28.479 25.616 -18.087 1.00 11.23 222 ASP B C 1
ATOM 3508 O O . ASP B 1 222 ? -28.038 26.480 -18.855 1.00 11.58 222 ASP B O 1
ATOM 3513 N N . GLY B 1 223 ? -27.748 24.576 -17.687 1.00 11.96 223 GLY B N 1
ATOM 3514 C CA . GLY B 1 223 ? -26.399 24.401 -18.192 1.00 12.17 223 GLY B CA 1
ATOM 3515 C C . GLY B 1 223 ? -25.445 25.514 -17.826 1.00 12.02 223 GLY B C 1
ATOM 3516 O O . GLY B 1 223 ? -24.365 25.607 -18.412 1.00 11.36 223 GLY B O 1
ATOM 3517 N N . GLY B 1 224 ? -25.809 26.350 -16.850 1.00 11.85 224 GLY B N 1
ATOM 3518 C CA . GLY B 1 224 ? -25.005 27.477 -16.423 1.00 12.01 224 GLY B CA 1
ATOM 3519 C C . GLY B 1 224 ? -25.406 28.821 -16.992 1.00 12.15 224 GLY B C 1
ATOM 3520 O O . GLY B 1 224 ? -24.735 29.812 -16.705 1.00 14.90 224 GLY B O 1
ATOM 3521 N N . TRP B 1 225 ? -26.488 28.884 -17.773 1.00 13.30 225 TRP B N 1
ATOM 3522 C CA . TRP B 1 225 ? -26.796 30.077 -18.555 1.00 12.56 225 TRP B CA 1
ATOM 3523 C C . TRP B 1 225 ? -27.015 31.307 -17.681 1.00 13.43 225 TRP B C 1
ATOM 3524 O O . TRP B 1 225 ? -26.567 32.407 -18.026 1.00 15.48 225 TRP B O 1
ATOM 3535 N N . ALA B 1 226 ? -27.727 31.154 -16.568 1.00 13.58 226 ALA B N 1
ATOM 3536 C CA . ALA B 1 226 ? -28.038 32.289 -15.709 1.00 13.98 226 ALA B CA 1
ATOM 3537 C C . ALA B 1 226 ? -27.002 32.498 -14.629 1.00 15.01 226 ALA B C 1
ATOM 3538 O O . ALA B 1 226 ? -27.152 33.413 -13.817 1.00 17.01 226 ALA B O 1
ATOM 3540 N N . THR B 1 227 ? -25.972 31.669 -14.581 1.00 12.49 227 THR B N 1
ATOM 3541 C CA . THR B 1 227 ? -24.995 31.815 -13.515 1.00 15.40 227 THR B CA 1
ATOM 3542 C C . THR B 1 227 ? -24.219 33.121 -13.714 1.00 19.75 227 THR B C 1
ATOM 3543 O O . THR B 1 227 ? -23.951 33.557 -14.841 1.00 21.60 227 THR B O 1
ATOM 3548 N N . GLY C 1 4 ? -32.890 72.652 -11.596 1.00 25.50 4 GLY C N 1
ATOM 3549 C CA . GLY C 1 4 ? -33.471 71.429 -11.069 1.00 23.45 4 GLY C CA 1
ATOM 3550 C C . GLY C 1 4 ? -33.055 70.180 -11.829 1.00 21.89 4 GLY C C 1
ATOM 3551 O O . GLY C 1 4 ? -32.706 70.228 -13.004 1.00 20.06 4 GLY C O 1
ATOM 3552 N N . ARG C 1 5 ? -33.104 69.040 -11.145 1.00 19.44 5 ARG C N 1
ATOM 3553 C CA . ARG C 1 5 ? -32.600 67.803 -11.723 1.00 18.08 5 ARG C CA 1
ATOM 3554 C C . ARG C 1 5 ? -33.492 67.243 -12.829 1.00 18.09 5 ARG C C 1
ATOM 3555 O O . ARG C 1 5 ? -33.032 66.383 -13.593 1.00 19.55 5 ARG C O 1
ATOM 3563 N N . LEU C 1 6 ? -34.734 67.718 -12.949 1.00 16.78 6 LEU C N 1
ATOM 3564 C CA . LEU C 1 6 ? -35.612 67.372 -14.060 1.00 19.85 6 LEU C CA 1
ATOM 3565 C C . LEU C 1 6 ? -36.019 68.617 -14.843 1.00 19.54 6 LEU C C 1
ATOM 3566 O O . LEU C 1 6 ? -37.129 68.694 -15.368 1.00 20.83 6 LEU C O 1
ATOM 3571 N N . ALA C 1 7 ? -35.135 69.606 -14.902 1.00 18.25 7 ALA C N 1
ATOM 3572 C CA . ALA C 1 7 ? -35.457 70.853 -15.588 1.00 20.52 7 ALA C CA 1
ATOM 3573 C C . ALA C 1 7 ? -35.864 70.594 -17.037 1.00 22.27 7 ALA C C 1
ATOM 3574 O O . ALA C 1 7 ? -35.192 69.860 -17.769 1.00 22.36 7 ALA C O 1
ATOM 3576 N N . GLY C 1 8 ? -36.993 71.176 -17.436 1.00 20.75 8 GLY C N 1
ATOM 3577 C CA . GLY C 1 8 ? -37.475 71.065 -18.792 1.00 24.54 8 GLY C CA 1
ATOM 3578 C C . GLY C 1 8 ? -38.072 69.727 -19.165 1.00 21.06 8 GLY C C 1
ATOM 3579 O O . GLY C 1 8 ? -38.423 69.534 -20.332 1.00 23.09 8 GLY C O 1
ATOM 3580 N N . LYS C 1 9 ? -38.200 68.801 -18.221 1.00 18.28 9 LYS C N 1
ATOM 3581 C CA . LYS C 1 9 ? -38.750 67.480 -18.487 1.00 19.88 9 LYS C CA 1
ATOM 3582 C C . LYS C 1 9 ? -40.254 67.462 -18.246 1.00 16.60 9 LYS C C 1
ATOM 3583 O O . LYS C 1 9 ? -40.765 68.138 -17.348 1.00 20.11 9 LYS C O 1
ATOM 3589 N N . ARG C 1 10 ? -40.962 66.668 -19.050 1.00 19.39 10 ARG C N 1
ATOM 3590 C CA . ARG C 1 10 ? -42.384 66.409 -18.854 1.00 17.09 10 ARG C CA 1
ATOM 3591 C C . ARG C 1 10 ? -42.563 64.950 -18.461 1.00 16.21 10 ARG C C 1
ATOM 3592 O O . ARG C 1 10 ? -41.973 64.060 -19.086 1.00 17.96 10 ARG C O 1
ATOM 3600 N N . VAL C 1 11 ? -43.331 64.721 -17.398 1.00 15.04 11 VAL C N 1
ATOM 3601 C CA . VAL C 1 11 ? -43.444 63.424 -16.739 1.00 16.26 11 VAL C CA 1
ATOM 3602 C C . VAL C 1 11 ? -44.907 63.005 -16.747 1.00 17.47 11 VAL C C 1
ATOM 3603 O O . VAL C 1 11 ? -45.769 63.738 -16.249 1.00 18.68 11 VAL C O 1
ATOM 3607 N N . LEU C 1 12 ? -45.190 61.824 -17.296 1.00 13.87 12 LEU C N 1
ATOM 3608 C CA . LEU C 1 12 ? -46.526 61.248 -17.230 1.00 13.71 12 LEU C CA 1
ATOM 3609 C C . LEU C 1 12 ? -46.606 60.329 -16.019 1.00 14.90 12 LEU C C 1
ATOM 3610 O O . LEU C 1 12 ? -45.864 59.346 -15.929 1.00 17.00 12 LEU C O 1
ATOM 3615 N N . LEU C 1 13 ? -47.496 60.655 -15.088 1.00 13.10 13 LEU C N 1
ATOM 3616 C CA . LEU C 1 13 ? -47.691 59.890 -13.861 1.00 17.26 13 LEU C CA 1
ATOM 3617 C C . LEU C 1 13 ? -49.065 59.233 -13.892 1.00 17.42 13 LEU C C 1
ATOM 3618 O O . LEU C 1 13 ? -50.087 59.926 -13.983 1.00 17.59 13 LEU C O 1
ATOM 3623 N N . THR C 1 14 ? -49.094 57.898 -13.831 1.00 15.17 14 THR C N 1
ATOM 3624 C CA . THR C 1 14 ? -50.367 57.192 -13.799 1.00 16.10 14 THR C CA 1
ATOM 3625 C C . THR C 1 14 ? -50.960 57.184 -12.397 1.00 14.70 14 THR C C 1
ATOM 3626 O O . THR C 1 14 ? -50.245 57.254 -11.390 1.00 16.68 14 THR C O 1
ATOM 3630 N N . ASN C 1 15 ? -52.289 57.107 -12.348 1.00 16.56 15 ASN C N 1
ATOM 3631 C CA . ASN C 1 15 ? -53.046 56.963 -11.105 1.00 16.80 15 ASN C CA 1
ATOM 3632 C C . ASN C 1 15 ? -52.537 57.930 -10.037 1.00 16.95 15 ASN C C 1
ATOM 3633 O O . ASN C 1 15 ? -52.194 57.547 -8.914 1.00 16.06 15 ASN C O 1
ATOM 3638 N N . ALA C 1 16 ? -52.491 59.209 -10.420 1.00 17.26 16 ALA C N 1
ATOM 3639 C CA . ALA C 1 16 ? -51.738 60.195 -9.653 1.00 17.71 16 ALA C CA 1
ATOM 3640 C C . ALA C 1 16 ? -52.291 60.413 -8.254 1.00 18.96 16 ALA C C 1
ATOM 3641 O O . ALA C 1 16 ? -51.542 60.871 -7.380 1.00 20.56 16 ALA C O 1
ATOM 3643 N N . ASP C 1 17 ? -53.573 60.092 -8.032 1.00 22.26 17 ASP C N 1
ATOM 3644 C CA . ASP C 1 17 ? -54.201 60.148 -6.718 1.00 25.82 17 ASP C CA 1
ATOM 3645 C C . ASP C 1 17 ? -53.776 59.004 -5.811 1.00 27.13 17 ASP C C 1
ATOM 3646 O O . ASP C 1 17 ? -53.918 59.116 -4.589 1.00 33.01 17 ASP C O 1
ATOM 3651 N N . ALA C 1 18 ? -53.306 57.897 -6.372 1.00 20.84 18 ALA C N 1
ATOM 3652 C CA . ALA C 1 18 ? -53.132 56.661 -5.627 1.00 20.29 18 ALA C CA 1
ATOM 3653 C C . ALA C 1 18 ? -51.658 56.395 -5.358 1.00 16.71 18 ALA C C 1
ATOM 3654 O O . ALA C 1 18 ? -50.772 57.006 -5.962 1.00 18.66 18 ALA C O 1
ATOM 3656 N N . TYR C 1 19 ? -51.420 55.466 -4.430 1.00 17.06 19 TYR C N 1
ATOM 3657 C CA . TYR C 1 19 ? -50.100 54.900 -4.154 1.00 16.12 19 TYR C CA 1
ATOM 3658 C C . TYR C 1 19 ? -49.064 55.994 -3.920 1.00 17.22 19 TYR C C 1
ATOM 3659 O O . TYR C 1 19 ? -49.196 56.769 -2.969 1.00 19.21 19 TYR C O 1
ATOM 3668 N N . MET C 1 20 ? -48.034 56.076 -4.763 1.00 14.85 20 MET C N 1
ATOM 3669 C CA . MET C 1 20 ? -46.947 57.018 -4.534 1.00 14.89 20 MET C CA 1
ATOM 3670 C C . MET C 1 20 ? -47.087 58.274 -5.377 1.00 15.91 20 MET C C 1
ATOM 3671 O O . MET C 1 20 ? -46.116 59.021 -5.534 1.00 17.30 20 MET C O 1
ATOM 3676 N N . GLY C 1 21 ? -48.287 58.526 -5.907 1.00 16.86 21 GLY C N 1
ATOM 3677 C CA . GLY C 1 21 ? -48.459 59.629 -6.836 1.00 18.69 21 GLY C CA 1
ATOM 3678 C C . GLY C 1 21 ? -48.231 60.994 -6.210 1.00 18.17 21 GLY C C 1
ATOM 3679 O O . GLY C 1 21 ? -47.546 61.836 -6.790 1.00 15.55 21 GLY C O 1
ATOM 3680 N N . GLU C 1 22 ? -48.796 61.234 -5.024 1.00 17.72 22 GLU C N 1
ATOM 3681 C CA . GLU C 1 22 ? -48.738 62.579 -4.452 1.00 19.97 22 GLU C CA 1
ATOM 3682 C C . GLU C 1 22 ? -47.303 62.997 -4.158 1.00 20.71 22 GLU C C 1
ATOM 3683 O O . GLU C 1 22 ? -46.900 64.124 -4.477 1.00 19.41 22 GLU C O 1
ATOM 3689 N N . ALA C 1 23 ? -46.509 62.095 -3.580 1.00 18.39 23 ALA C N 1
ATOM 3690 C CA . ALA C 1 23 ? -45.111 62.415 -3.320 1.00 15.77 23 ALA C CA 1
ATOM 3691 C C . ALA C 1 23 ? -44.325 62.593 -4.611 1.00 16.67 23 ALA C C 1
ATOM 3692 O O . ALA C 1 23 ? -43.403 63.415 -4.661 1.00 18.01 23 ALA C O 1
ATOM 3694 N N . THR C 1 24 ? -44.683 61.851 -5.666 1.00 15.23 24 THR C N 1
ATOM 3695 C CA . THR C 1 24 ? -44.026 62.018 -6.959 1.00 15.10 24 THR C CA 1
ATOM 3696 C C . THR C 1 24 ? -44.256 63.415 -7.514 1.00 16.55 24 THR C C 1
ATOM 3697 O O . THR C 1 24 ? -43.325 64.058 -8.011 1.00 18.58 24 THR C O 1
ATOM 3701 N N . VAL C 1 25 ? -45.506 63.880 -7.472 1.00 17.81 25 VAL C N 1
ATOM 3702 C CA . VAL C 1 25 ? -45.816 65.233 -7.921 1.00 19.07 25 VAL C CA 1
ATOM 3703 C C . VAL C 1 25 ? -44.975 66.244 -7.158 1.00 17.63 25 VAL C C 1
ATOM 3704 O O . VAL C 1 25 ? -44.364 67.141 -7.751 1.00 19.26 25 VAL C O 1
ATOM 3708 N N . GLN C 1 26 ? -44.925 66.105 -5.830 1.00 17.68 26 GLN C N 1
ATOM 3709 C CA . GLN C 1 26 ? -44.233 67.088 -5.001 1.00 19.13 26 GLN C CA 1
ATOM 3710 C C . GLN C 1 26 ? -42.745 67.128 -5.313 1.00 19.47 26 GLN C C 1
ATOM 3711 O O . GLN C 1 26 ? -42.179 68.199 -5.556 1.00 23.39 26 GLN C O 1
ATOM 3717 N N . VAL C 1 27 ? -42.090 65.965 -5.311 1.00 16.38 27 VAL C N 1
ATOM 3718 C CA . VAL C 1 27 ? -40.645 65.930 -5.499 1.00 15.27 27 VAL C CA 1
ATOM 3719 C C . VAL C 1 27 ? -40.277 66.306 -6.929 1.00 18.04 27 VAL C C 1
ATOM 3720 O O . VAL C 1 27 ? -39.326 67.063 -7.162 1.00 20.78 27 VAL C O 1
ATOM 3724 N N . PHE C 1 28 ? -41.010 65.776 -7.913 1.00 16.44 28 PHE C N 1
ATOM 3725 C CA . PHE C 1 28 ? -40.620 65.995 -9.299 1.00 16.43 28 PHE C CA 1
ATOM 3726 C C . PHE C 1 28 ? -40.841 67.446 -9.710 1.00 21.32 28 PHE C C 1
ATOM 3727 O O . PHE C 1 28 ? -40.054 68.005 -10.483 1.00 19.75 28 PHE C O 1
ATOM 3735 N N . GLU C 1 29 ? -41.908 68.070 -9.207 1.00 18.89 29 GLU C N 1
ATOM 3736 C CA . GLU C 1 29 ? -42.133 69.481 -9.507 1.00 21.41 29 GLU C CA 1
ATOM 3737 C C . GLU C 1 29 ? -41.103 70.365 -8.817 1.00 23.17 29 GLU C C 1
ATOM 3738 O O . GLU C 1 29 ? -40.716 71.401 -9.372 1.00 21.50 29 GLU C O 1
ATOM 3744 N N . GLU C 1 30 ? -40.632 69.970 -7.624 1.00 18.15 30 GLU C N 1
ATOM 3745 C CA . GLU C 1 30 ? -39.539 70.706 -6.986 1.00 20.29 30 GLU C CA 1
ATOM 3746 C C . GLU C 1 30 ? -38.301 70.735 -7.858 1.00 19.85 30 GLU C C 1
ATOM 3747 O O . GLU C 1 30 ? -37.501 71.675 -7.778 1.00 22.70 30 GLU C O 1
ATOM 3753 N N . GLU C 1 31 ? -38.100 69.700 -8.666 1.00 17.74 31 GLU C N 1
ATOM 3754 C CA . GLU C 1 31 ? -36.894 69.564 -9.462 1.00 18.46 31 GLU C CA 1
ATOM 3755 C C . GLU C 1 31 ? -37.081 70.054 -10.887 1.00 18.20 31 GLU C C 1
ATOM 3756 O O . GLU C 1 31 ? -36.236 69.782 -11.743 1.00 19.77 31 GLU C O 1
ATOM 3762 N N . GLY C 1 32 ? -38.157 70.791 -11.150 1.00 21.99 32 GLY C N 1
ATOM 3763 C CA . GLY C 1 32 ? -38.329 71.479 -12.410 1.00 19.32 32 GLY C CA 1
ATOM 3764 C C . GLY C 1 32 ? -39.193 70.765 -13.425 1.00 19.09 32 GLY C C 1
ATOM 3765 O O . GLY C 1 32 ? -39.372 71.289 -14.531 1.00 20.70 32 GLY C O 1
ATOM 3766 N N . ALA C 1 33 ? -39.731 69.592 -13.095 1.00 19.58 33 ALA C N 1
ATOM 3767 C CA . ALA C 1 33 ? -40.529 68.851 -14.060 1.00 18.92 33 ALA C CA 1
ATOM 3768 C C . ALA C 1 33 ? -41.950 69.390 -14.152 1.00 18.64 33 ALA C C 1
ATOM 3769 O O . ALA C 1 33 ? -42.529 69.885 -13.177 1.00 23.37 33 ALA C O 1
ATOM 3771 N N . GLU C 1 34 ? -42.520 69.271 -15.341 1.00 22.41 34 GLU C N 1
ATOM 3772 C CA . GLU C 1 34 ? -43.957 69.383 -15.519 1.00 20.22 34 GLU C CA 1
ATOM 3773 C C . GLU C 1 34 ? -44.548 67.984 -15.378 1.00 21.23 34 GLU C C 1
ATOM 3774 O O . GLU C 1 34 ? -44.225 67.092 -16.168 1.00 22.75 34 GLU C O 1
ATOM 3780 N N . VAL C 1 35 ? -45.383 67.779 -14.364 1.00 20.78 35 VAL C N 1
ATOM 3781 C CA . VAL C 1 35 ? -45.930 66.459 -14.072 1.00 19.03 35 VAL C CA 1
ATOM 3782 C C . VAL C 1 35 ? -47.365 66.409 -14.563 1.00 19.83 35 VAL C C 1
ATOM 3783 O O . VAL C 1 35 ? -48.226 67.148 -14.072 1.00 23.25 35 VAL C O 1
ATOM 3787 N N . ILE C 1 36 ? -47.620 65.533 -15.529 1.00 17.47 36 ILE C N 1
ATOM 3788 C CA . ILE C 1 36 ? -48.975 65.277 -15.996 1.00 18.17 36 ILE C CA 1
ATOM 3789 C C . ILE C 1 36 ? -49.576 64.238 -15.061 1.00 21.09 36 ILE C C 1
ATOM 3790 O O . ILE C 1 36 ? -49.210 63.058 -15.108 1.00 19.23 36 ILE C O 1
ATOM 3795 N N . ALA C 1 37 ? -50.500 64.680 -14.207 1.00 20.62 37 ALA C N 1
ATOM 3796 C CA . ALA C 1 37 ? -51.049 63.862 -13.126 1.00 19.58 37 ALA C CA 1
ATOM 3797 C C . ALA C 1 37 ? -52.318 63.175 -13.621 1.00 22.30 37 ALA C C 1
ATOM 3798 O O . ALA C 1 37 ? -53.444 63.631 -13.404 1.00 24.64 37 ALA C O 1
ATOM 3800 N N . ASP C 1 38 ? -52.128 62.040 -14.288 1.00 18.03 38 ASP C N 1
ATOM 3801 C CA . ASP C 1 38 ? -53.235 61.374 -14.961 1.00 19.10 38 ASP C CA 1
ATOM 3802 C C . ASP C 1 38 ? -54.043 60.526 -13.986 1.00 19.58 38 ASP C C 1
ATOM 3803 O O . ASP C 1 38 ? -53.486 59.887 -13.095 1.00 20.65 38 ASP C O 1
ATOM 3808 N N . HIS C 1 39 ? -55.367 60.510 -14.170 1.00 20.10 39 HIS C N 1
ATOM 3809 C CA . HIS C 1 39 ? -56.262 59.724 -13.327 1.00 21.42 39 HIS C CA 1
ATOM 3810 C C . HIS C 1 39 ? -57.064 58.708 -14.134 1.00 23.51 39 HIS C C 1
ATOM 3811 O O . HIS C 1 39 ? -58.073 58.188 -13.649 1.00 25.64 39 HIS C O 1
ATOM 3818 N N . THR C 1 40 ? -56.615 58.394 -15.343 1.00 22.26 40 THR C N 1
ATOM 3819 C CA . THR C 1 40 ? -57.381 57.535 -16.231 1.00 21.49 40 THR C CA 1
ATOM 3820 C C . THR C 1 40 ? -57.332 56.081 -15.780 1.00 20.88 40 THR C C 1
ATOM 3821 O O . THR C 1 40 ? -56.294 55.578 -15.340 1.00 24.36 40 THR C O 1
ATOM 3825 N N . ASP C 1 41 ? -58.476 55.410 -15.908 1.00 17.95 41 ASP C N 1
ATOM 3826 C CA . ASP C 1 41 ? -58.595 53.979 -15.670 1.00 19.23 41 ASP C CA 1
ATOM 3827 C C . ASP C 1 41 ? -57.928 53.223 -16.812 1.00 18.44 41 ASP C C 1
ATOM 3828 O O . ASP C 1 41 ? -58.464 53.143 -17.922 1.00 19.51 41 ASP C O 1
ATOM 3833 N N . LEU C 1 42 ? -56.757 52.659 -16.551 1.00 17.85 42 LEU C N 1
ATOM 3834 C CA . LEU C 1 42 ? -55.998 51.991 -17.593 1.00 16.82 42 LEU C CA 1
ATOM 3835 C C . LEU C 1 42 ? -56.276 50.494 -17.655 1.00 17.61 42 LEU C C 1
ATOM 3836 O O . LEU C 1 42 ? -55.578 49.779 -18.377 1.00 17.74 42 LEU C O 1
ATOM 3841 N N . THR C 1 43 ? -57.283 50.008 -16.929 1.00 20.54 43 THR C N 1
ATOM 3842 C CA . THR C 1 43 ? -57.790 48.663 -17.161 1.00 20.31 43 THR C CA 1
ATOM 3843 C C . THR C 1 43 ? -58.649 48.589 -18.415 1.00 19.49 43 THR C C 1
ATOM 3844 O O . THR C 1 43 ? -59.012 47.486 -18.842 1.00 24.72 43 THR C O 1
ATOM 3848 N N . LYS C 1 44 ? -58.970 49.731 -19.018 1.00 21.08 44 LYS C N 1
ATOM 3849 C CA . LYS C 1 44 ? -59.807 49.778 -20.208 1.00 18.81 44 LYS C CA 1
ATOM 3850 C C . LYS C 1 44 ? -58.926 49.725 -21.447 1.00 20.24 44 LYS C C 1
ATOM 3851 O O . LYS C 1 44 ? -58.001 50.529 -21.594 1.00 20.72 44 LYS C O 1
ATOM 3857 N N . VAL C 1 45 ? -59.223 48.783 -22.342 1.00 18.00 45 VAL C N 1
ATOM 3858 C CA . VAL C 1 45 ? -58.500 48.719 -23.603 1.00 19.38 45 VAL C CA 1
ATOM 3859 C C . VAL C 1 45 ? -58.701 50.023 -24.366 1.00 23.40 45 VAL C C 1
ATOM 3860 O O . VAL C 1 45 ? -59.819 50.543 -24.469 1.00 25.95 45 VAL C O 1
ATOM 3864 N N . GLY C 1 46 ? -57.608 50.579 -24.874 1.00 20.82 46 GLY C N 1
ATOM 3865 C CA . GLY C 1 46 ? -57.639 51.808 -25.633 1.00 18.52 46 GLY C CA 1
ATOM 3866 C C . GLY C 1 46 ? -57.320 53.053 -24.831 1.00 22.42 46 GLY C C 1
ATOM 3867 O O . GLY C 1 46 ? -56.994 54.087 -25.424 1.00 23.93 46 GLY C O 1
ATOM 3868 N N . ALA C 1 47 ? -57.375 52.973 -23.501 1.00 18.89 47 ALA C N 1
ATOM 3869 C CA . ALA C 1 47 ? -57.224 54.178 -22.692 1.00 16.62 47 ALA C CA 1
ATOM 3870 C C . ALA C 1 47 ? -55.796 54.705 -22.720 1.00 20.72 47 ALA C C 1
ATOM 3871 O O . ALA C 1 47 ? -55.587 55.921 -22.795 1.00 19.38 47 ALA C O 1
ATOM 3873 N N . ALA C 1 48 ? -54.806 53.808 -22.652 1.00 17.72 48 ALA C N 1
ATOM 3874 C CA . ALA C 1 48 ? -53.409 54.232 -22.545 1.00 13.07 48 ALA C CA 1
ATOM 3875 C C . ALA C 1 48 ? -52.980 55.058 -23.744 1.00 17.68 48 ALA C C 1
ATOM 3876 O O . ALA C 1 48 ? -52.241 56.044 -23.602 1.00 18.40 48 ALA C O 1
ATOM 3878 N N . GLU C 1 49 ? -53.405 54.660 -24.940 1.00 19.38 49 GLU C N 1
ATOM 3879 C CA . GLU C 1 49 ? -52.981 55.407 -26.111 1.00 20.09 49 GLU C CA 1
ATOM 3880 C C . GLU C 1 49 ? -53.618 56.794 -26.134 1.00 18.62 49 GLU C C 1
ATOM 3881 O O . GLU C 1 49 ? -52.989 57.766 -26.570 1.00 19.81 49 GLU C O 1
ATOM 3887 N N . GLU C 1 50 ? -54.830 56.925 -25.614 1.00 18.44 50 GLU C N 1
ATOM 3888 C CA . GLU C 1 50 ? -55.435 58.245 -25.564 1.00 21.97 50 GLU C CA 1
ATOM 3889 C C . GLU C 1 50 ? -54.768 59.123 -24.517 1.00 24.86 50 GLU C C 1
ATOM 3890 O O . GLU C 1 50 ? -54.609 60.333 -24.726 1.00 24.51 50 GLU C O 1
ATOM 3896 N N . VAL C 1 51 ? -54.368 58.537 -23.384 1.00 17.44 51 VAL C N 1
ATOM 3897 C CA . VAL C 1 51 ? -53.641 59.312 -22.378 1.00 18.28 51 VAL C CA 1
ATOM 3898 C C . VAL C 1 51 ? -52.369 59.888 -22.984 1.00 20.33 51 VAL C C 1
ATOM 3899 O O . VAL C 1 51 ? -52.051 61.070 -22.802 1.00 19.35 51 VAL C O 1
ATOM 3903 N N . VAL C 1 52 ? -51.632 59.069 -23.734 1.00 16.91 52 VAL C N 1
ATOM 3904 C CA . VAL C 1 52 ? -50.372 59.534 -24.301 1.00 19.04 52 VAL C CA 1
ATOM 3905 C C . VAL C 1 52 ? -50.625 60.556 -25.401 1.00 22.95 52 VAL C C 1
ATOM 3906 O O . VAL C 1 52 ? -49.881 61.535 -25.539 1.00 20.69 52 VAL C O 1
ATOM 3910 N N . GLU C 1 53 ? -51.682 60.357 -26.189 1.00 20.12 53 GLU C N 1
ATOM 3911 C CA . GLU C 1 53 ? -52.011 61.331 -27.223 1.00 26.84 53 GLU C CA 1
ATOM 3912 C C . GLU C 1 53 ? -52.327 62.690 -26.605 1.00 26.64 53 GLU C C 1
ATOM 3913 O O . GLU C 1 53 ? -51.861 63.725 -27.097 1.00 24.76 53 GLU C O 1
ATOM 3919 N N . ARG C 1 54 ? -53.095 62.706 -25.513 1.00 22.86 54 ARG C N 1
ATOM 3920 C CA . ARG C 1 54 ? -53.382 63.971 -24.846 1.00 26.40 54 ARG C CA 1
ATOM 3921 C C . ARG C 1 54 ? -52.136 64.584 -24.212 1.00 25.72 54 ARG C C 1
ATOM 3922 O O . ARG C 1 54 ? -51.998 65.812 -24.188 1.00 27.39 54 ARG C O 1
ATOM 3930 N N . ALA C 1 55 ? -51.213 63.761 -23.710 1.00 24.15 55 ALA C N 1
ATOM 3931 C CA . ALA C 1 55 ? -50.059 64.297 -22.997 1.00 23.71 55 ALA C CA 1
ATOM 3932 C C . ALA C 1 55 ? -49.030 64.914 -23.938 1.00 26.11 55 ALA C C 1
ATOM 3933 O O . ALA C 1 55 ? -48.304 65.831 -23.540 1.00 29.82 55 ALA C O 1
ATOM 3935 N N . GLY C 1 56 ? -48.949 64.435 -25.171 1.00 22.35 56 GLY C N 1
ATOM 3936 C CA . GLY C 1 56 ? -47.959 64.975 -26.090 1.00 24.02 56 GLY C CA 1
ATOM 3937 C C . GLY C 1 56 ? -46.570 64.455 -25.770 1.00 23.70 56 GLY C C 1
ATOM 3938 O O . GLY C 1 56 ? -46.368 63.254 -25.556 1.00 23.93 56 GLY C O 1
ATOM 3939 N N . HIS C 1 57 ? -45.598 65.371 -25.742 1.00 23.51 57 HIS C N 1
ATOM 3940 C CA . HIS C 1 57 ? -44.201 65.025 -25.503 1.00 20.86 57 HIS C CA 1
ATOM 3941 C C . HIS C 1 57 ? -44.005 64.589 -24.058 1.00 21.72 57 HIS C C 1
ATOM 3942 O O . HIS C 1 57 ? -44.305 65.339 -23.124 1.00 24.40 57 HIS C O 1
ATOM 3949 N N . ILE C 1 58 ? -43.490 63.376 -23.881 1.00 18.75 58 ILE C N 1
ATOM 3950 C CA . ILE C 1 58 ? -43.250 62.774 -22.576 1.00 20.16 58 ILE C CA 1
ATOM 3951 C C . ILE C 1 58 ? -41.779 62.389 -22.519 1.00 15.68 58 ILE C C 1
ATOM 3952 O O . ILE C 1 58 ? -41.278 61.725 -23.430 1.00 18.99 58 ILE C O 1
ATOM 3957 N N . ASP C 1 59 ? -41.085 62.813 -21.461 1.00 14.54 59 ASP C N 1
ATOM 3958 C CA . ASP C 1 59 ? -39.715 62.374 -21.227 1.00 16.63 59 ASP C CA 1
ATOM 3959 C C . ASP C 1 59 ? -39.635 61.199 -20.263 1.00 14.34 59 ASP C C 1
ATOM 3960 O O . ASP C 1 59 ? -38.713 60.384 -20.368 1.00 16.74 59 ASP C O 1
ATOM 3965 N N . VAL C 1 60 ? -40.576 61.109 -19.329 1.00 16.47 60 VAL C N 1
ATOM 3966 C CA . VAL C 1 60 ? -40.551 60.134 -18.244 1.00 14.71 60 VAL C CA 1
ATOM 3967 C C . VAL C 1 60 ? -41.958 59.595 -18.050 1.00 14.92 60 VAL C C 1
ATOM 3968 O O . VAL C 1 60 ? -42.919 60.368 -17.987 1.00 15.75 60 VAL C O 1
ATOM 3972 N N . LEU C 1 61 ? -42.084 58.277 -17.946 1.00 12.54 61 LEU C N 1
ATOM 3973 C CA . LEU C 1 61 ? -43.305 57.637 -17.477 1.00 11.82 61 LEU C CA 1
ATOM 3974 C C . LEU C 1 61 ? -43.058 57.089 -16.075 1.00 14.92 61 LEU C C 1
ATOM 3975 O O . LEU C 1 61 ? -42.122 56.312 -15.856 1.00 14.02 61 LEU C O 1
ATOM 3980 N N . VAL C 1 62 ? -43.877 57.505 -15.120 1.00 13.44 62 VAL C N 1
ATOM 3981 C CA . VAL C 1 62 ? -43.863 56.909 -13.791 1.00 14.23 62 VAL C CA 1
ATOM 3982 C C . VAL C 1 62 ? -45.075 55.992 -13.719 1.00 15.35 62 VAL C C 1
ATOM 3983 O O . VAL C 1 62 ? -46.220 56.457 -13.678 1.00 15.81 62 VAL C O 1
ATOM 3987 N N . ALA C 1 63 ? -44.820 54.683 -13.757 1.00 12.20 63 ALA C N 1
ATOM 3988 C CA . ALA C 1 63 ? -45.870 53.672 -13.759 1.00 14.99 63 ALA C CA 1
ATOM 3989 C C . ALA C 1 63 ? -46.240 53.378 -12.315 1.00 13.82 63 ALA C C 1
ATOM 3990 O O . ALA C 1 63 ? -45.578 52.586 -11.636 1.00 14.52 63 ALA C O 1
ATOM 3992 N N . ASN C 1 64 ? -47.324 54.011 -11.869 1.00 15.00 64 ASN C N 1
ATOM 3993 C CA . ASN C 1 64 ? -47.802 54.018 -10.491 1.00 14.24 64 ASN C CA 1
ATOM 3994 C C . ASN C 1 64 ? -49.125 53.258 -10.457 1.00 14.26 64 ASN C C 1
ATOM 3995 O O . ASN C 1 64 ? -50.172 53.785 -10.848 1.00 15.90 64 ASN C O 1
ATOM 4000 N N . PHE C 1 65 ? -49.064 52.000 -10.028 1.00 13.06 65 PHE C N 1
ATOM 4001 C CA . PHE C 1 65 ? -50.224 51.120 -9.957 1.00 12.42 65 PHE C CA 1
ATOM 4002 C C . PHE C 1 65 ? -50.269 50.436 -8.599 1.00 13.50 65 PHE C C 1
ATOM 4003 O O . PHE C 1 65 ? -49.234 50.008 -8.087 1.00 14.30 65 PHE C O 1
ATOM 4011 N N . ALA C 1 66 ? -51.469 50.317 -8.023 1.00 16.12 66 ALA C N 1
ATOM 4012 C CA . ALA C 1 66 ? -51.612 49.638 -6.741 1.00 16.12 66 ALA C CA 1
ATOM 4013 C C . ALA C 1 66 ? -52.950 48.914 -6.669 1.00 15.63 66 ALA C C 1
ATOM 4014 O O . ALA C 1 66 ? -53.922 49.278 -7.338 1.00 16.88 66 ALA C O 1
ATOM 4016 N N . VAL C 1 67 ? -52.985 47.882 -5.826 1.00 14.73 67 VAL C N 1
ATOM 4017 C CA . VAL C 1 67 ? -54.198 47.113 -5.576 1.00 15.79 67 VAL C CA 1
ATOM 4018 C C . VAL C 1 67 ? -54.144 46.621 -4.135 1.00 17.62 67 VAL C C 1
ATOM 4019 O O . VAL C 1 67 ? -53.063 46.409 -3.580 1.00 17.82 67 VAL C O 1
ATOM 4023 N N . ASP C 1 68 ? -55.323 46.475 -3.520 1.00 17.16 68 ASP C N 1
ATOM 4024 C CA . ASP C 1 68 ? -55.430 45.884 -2.190 1.00 18.47 68 ASP C CA 1
ATOM 4025 C C . ASP C 1 68 ? -54.658 44.574 -2.142 1.00 19.27 68 ASP C C 1
ATOM 4026 O O . ASP C 1 68 ? -54.862 43.693 -2.983 1.00 18.92 68 ASP C O 1
ATOM 4031 N N . ALA C 1 69 ? -53.737 44.462 -1.178 1.00 17.55 69 ALA C N 1
ATOM 4032 C CA . ALA C 1 69 ? -52.972 43.228 -1.031 1.00 14.51 69 ALA C CA 1
ATOM 4033 C C . ALA C 1 69 ? -53.771 42.112 -0.364 1.00 18.77 69 ALA C C 1
ATOM 4034 O O . ALA C 1 69 ? -53.358 40.944 -0.433 1.00 18.60 69 ALA C O 1
ATOM 4036 N N . HIS C 1 70 ? -54.896 42.438 0.273 1.00 18.88 70 HIS C N 1
ATOM 4037 C CA . HIS C 1 70 ? -55.697 41.468 1.022 1.00 16.13 70 HIS C CA 1
ATOM 4038 C C . HIS C 1 70 ? -54.840 40.749 2.061 1.00 18.77 70 HIS C C 1
ATOM 4039 O O . HIS C 1 70 ? -54.770 39.519 2.104 1.00 18.57 70 HIS C O 1
ATOM 4046 N N . PHE C 1 71 ? -54.177 41.541 2.908 1.00 18.02 71 PHE C N 1
ATOM 4047 C CA . PHE C 1 71 ? -53.332 40.999 3.965 1.00 18.23 71 PHE C CA 1
ATOM 4048 C C . PHE C 1 71 ? -54.052 39.911 4.750 1.00 21.73 71 PHE C C 1
ATOM 4049 O O . PHE C 1 71 ? -55.182 40.101 5.212 1.00 20.77 71 PHE C O 1
ATOM 4057 N N . GLY C 1 72 ? -53.382 38.772 4.900 1.00 21.11 72 GLY C N 1
ATOM 4058 C CA . GLY C 1 72 ? -53.879 37.677 5.697 1.00 20.54 72 GLY C CA 1
ATOM 4059 C C . GLY C 1 72 ? -54.674 36.639 4.940 1.00 20.62 72 GLY C C 1
ATOM 4060 O O . GLY C 1 72 ? -54.884 35.536 5.466 1.00 22.23 72 GLY C O 1
ATOM 4061 N N . VAL C 1 73 ? -55.132 36.950 3.727 1.00 19.93 73 VAL C N 1
ATOM 4062 C CA . VAL C 1 73 ? -55.909 35.986 2.965 1.00 17.09 73 VAL C CA 1
ATOM 4063 C C . VAL C 1 73 ? -54.983 34.884 2.473 1.00 18.94 73 VAL C C 1
ATOM 4064 O O . VAL C 1 73 ? -53.941 35.150 1.859 1.00 20.72 73 VAL C O 1
ATOM 4068 N N . THR C 1 74 ? -55.347 33.645 2.777 1.00 19.13 74 THR C N 1
ATOM 4069 C CA . THR C 1 74 ? -54.528 32.481 2.498 1.00 19.40 74 THR C CA 1
ATOM 4070 C C . THR C 1 74 ? -54.749 32.007 1.066 1.00 17.26 74 THR C C 1
ATOM 4071 O O . THR C 1 74 ? -55.643 32.475 0.356 1.00 15.85 74 THR C O 1
ATOM 4075 N N . VAL C 1 75 ? -53.934 31.036 0.650 1.00 16.96 75 VAL C N 1
ATOM 4076 C CA . VAL C 1 75 ? -54.029 30.511 -0.709 1.00 15.33 75 VAL C CA 1
ATOM 4077 C C . VAL C 1 75 ? -55.411 29.929 -0.963 1.00 15.09 75 VAL C C 1
ATOM 4078 O O . VAL C 1 75 ? -55.964 30.070 -2.061 1.00 16.87 75 VAL C O 1
ATOM 4082 N N . LEU C 1 76 ? -56.004 29.291 0.050 1.00 15.93 76 LEU C N 1
ATOM 4083 C CA . LEU C 1 76 ? -57.277 28.613 -0.161 1.00 16.18 76 LEU C CA 1
ATOM 4084 C C . LEU C 1 76 ? -58.425 29.601 -0.315 1.00 17.47 76 LEU C C 1
ATOM 4085 O O . LEU C 1 76 ? -59.428 29.278 -0.959 1.00 18.54 76 LEU C O 1
ATOM 4090 N N . GLU C 1 77 ? -58.293 30.805 0.246 1.00 16.03 77 GLU C N 1
ATOM 4091 C CA . GLU C 1 77 ? -59.331 31.823 0.159 1.00 20.89 77 GLU C CA 1
ATOM 4092 C C . GLU C 1 77 ? -59.044 32.857 -0.921 1.00 19.60 77 GLU C C 1
ATOM 4093 O O . GLU C 1 77 ? -59.769 33.846 -1.031 1.00 18.68 77 GLU C O 1
ATOM 4099 N N . THR C 1 78 ? -58.007 32.650 -1.720 1.00 16.64 78 THR C N 1
ATOM 4100 C CA . THR C 1 78 ? -57.721 33.536 -2.841 1.00 15.89 78 THR C CA 1
ATOM 4101 C C . THR C 1 78 ? -58.561 33.039 -4.009 1.00 15.59 78 THR C C 1
ATOM 4102 O O . THR C 1 78 ? -58.168 32.155 -4.776 1.00 14.29 78 THR C O 1
ATOM 4106 N N . ASP C 1 79 ? -59.763 33.587 -4.126 1.00 16.63 79 ASP C N 1
ATOM 4107 C CA . ASP C 1 79 ? -60.682 33.080 -5.128 1.00 16.46 79 ASP C CA 1
ATOM 4108 C C . ASP C 1 79 ? -60.412 33.742 -6.474 1.00 15.25 79 ASP C C 1
ATOM 4109 O O . ASP C 1 79 ? -59.566 34.632 -6.608 1.00 16.39 79 ASP C O 1
ATOM 4114 N N . GLU C 1 80 ? -61.139 33.276 -7.490 1.00 15.45 80 GLU C N 1
ATOM 4115 C CA . GLU C 1 80 ? -60.904 33.717 -8.861 1.00 15.32 80 GLU C CA 1
ATOM 4116 C C . GLU C 1 80 ? -60.960 35.235 -8.988 1.00 15.50 80 GLU C C 1
ATOM 4117 O O . GLU C 1 80 ? -60.113 35.844 -9.657 1.00 15.45 80 GLU C O 1
ATOM 4123 N N . GLU C 1 81 ? -61.952 35.862 -8.354 1.00 15.95 81 GLU C N 1
ATOM 4124 C CA . GLU C 1 81 ? -62.124 37.305 -8.472 1.00 19.41 81 GLU C CA 1
ATOM 4125 C C . GLU C 1 81 ? -60.960 38.055 -7.834 1.00 17.52 81 GLU C C 1
ATOM 4126 O O . GLU C 1 81 ? -60.438 39.012 -8.417 1.00 19.00 81 GLU C O 1
ATOM 4132 N N . LEU C 1 82 ? -60.549 37.643 -6.629 1.00 15.56 82 LEU C N 1
ATOM 4133 C CA . LEU C 1 82 ? -59.406 38.281 -5.981 1.00 15.59 82 LEU C CA 1
ATOM 4134 C C . LEU C 1 82 ? -58.163 38.145 -6.850 1.00 15.83 82 LEU C C 1
ATOM 4135 O O . LEU C 1 82 ? -57.441 39.121 -7.088 1.00 15.44 82 LEU C O 1
ATOM 4140 N N . TRP C 1 83 ? -57.929 36.936 -7.359 1.00 14.72 83 TRP C N 1
ATOM 4141 C CA . TRP C 1 83 ? -56.765 36.665 -8.193 1.00 12.99 83 TRP C CA 1
ATOM 4142 C C . TRP C 1 83 ? -56.772 37.517 -9.462 1.00 15.40 83 TRP C C 1
ATOM 4143 O O . TRP C 1 83 ? -55.793 38.214 -9.766 1.00 13.68 83 TRP C O 1
ATOM 4154 N N . GLN C 1 84 ? -57.862 37.452 -10.232 1.00 13.69 84 GLN C N 1
ATOM 4155 C CA . GLN C 1 84 ? -57.950 38.240 -11.463 1.00 15.24 84 GLN C CA 1
ATOM 4156 C C . GLN C 1 84 ? -57.772 39.729 -11.201 1.00 17.45 84 GLN C C 1
ATOM 4157 O O . GLN C 1 84 ? -57.098 40.423 -11.972 1.00 17.69 84 GLN C O 1
ATOM 4163 N N . THR C 1 85 ? -58.384 40.243 -10.131 1.00 15.81 85 THR C N 1
ATOM 4164 C CA . THR C 1 85 ? -58.336 41.678 -9.866 1.00 16.03 85 THR C CA 1
ATOM 4165 C C . THR C 1 85 ? -56.901 42.169 -9.699 1.00 17.97 85 THR C C 1
ATOM 4166 O O . THR C 1 85 ? -56.562 43.276 -10.139 1.00 16.96 85 THR C O 1
ATOM 4170 N N . ALA C 1 86 ? -56.040 41.357 -9.077 1.00 15.33 86 ALA C N 1
ATOM 4171 C CA . ALA C 1 86 ? -54.636 41.733 -8.940 1.00 14.85 86 ALA C CA 1
ATOM 4172 C C . ALA C 1 86 ? -53.995 41.962 -10.303 1.00 15.38 86 ALA C C 1
ATOM 4173 O O . ALA C 1 86 ? -53.332 42.979 -10.528 1.00 14.88 86 ALA C O 1
ATOM 4175 N N . TYR C 1 87 ? -54.183 41.021 -11.229 1.00 13.68 87 TYR C N 1
ATOM 4176 C CA . TYR C 1 87 ? -53.565 41.148 -12.544 1.00 12.54 87 TYR C CA 1
ATOM 4177 C C . TYR C 1 87 ? -54.212 42.262 -13.347 1.00 14.07 87 TYR C C 1
ATOM 4178 O O . TYR C 1 87 ? -53.520 43.011 -14.051 1.00 13.45 87 TYR C O 1
ATOM 4187 N N . GLU C 1 88 ? -55.534 42.395 -13.232 1.00 13.62 88 GLU C N 1
ATOM 4188 C CA . GLU C 1 88 ? -56.241 43.420 -13.979 1.00 14.51 88 GLU C CA 1
ATOM 4189 C C . GLU C 1 88 ? -55.837 44.809 -13.521 1.00 15.38 88 GLU C C 1
ATOM 4190 O O . GLU C 1 88 ? -55.853 45.746 -14.322 1.00 15.28 88 GLU C O 1
ATOM 4196 N N . THR C 1 89 ? -55.441 44.955 -12.252 1.00 13.46 89 THR C N 1
ATOM 4197 C CA . THR C 1 89 ? -55.203 46.292 -11.718 1.00 15.12 89 THR C CA 1
ATOM 4198 C C . THR C 1 89 ? -53.765 46.774 -11.913 1.00 16.10 89 THR C C 1
ATOM 4199 O O . THR C 1 89 ? -53.544 47.956 -12.203 1.00 15.37 89 THR C O 1
ATOM 4203 N N . ILE C 1 90 ? -52.763 45.911 -11.761 1.00 15.08 90 ILE C N 1
ATOM 4204 C CA . ILE C 1 90 ? -51.378 46.370 -11.777 1.00 14.50 90 ILE C CA 1
ATOM 4205 C C . ILE C 1 90 ? -50.512 45.678 -12.815 1.00 12.89 90 ILE C C 1
ATOM 4206 O O . ILE C 1 90 ? -49.378 46.121 -13.021 1.00 14.63 90 ILE C O 1
ATOM 4211 N N . VAL C 1 91 ? -50.975 44.601 -13.459 1.00 13.43 91 VAL C N 1
ATOM 4212 C CA . VAL C 1 91 ? -50.136 43.898 -14.426 1.00 10.93 91 VAL C CA 1
ATOM 4213 C C . VAL C 1 91 ? -50.487 44.299 -15.854 1.00 12.31 91 VAL C C 1
ATOM 4214 O O . VAL C 1 91 ? -49.655 44.858 -16.579 1.00 13.55 91 VAL C O 1
ATOM 4218 N N . HIS C 1 92 ? -51.697 43.976 -16.295 1.00 13.06 92 HIS C N 1
ATOM 4219 C CA . HIS C 1 92 ? -52.048 44.287 -17.678 1.00 12.68 92 HIS C CA 1
ATOM 4220 C C . HIS C 1 92 ? -51.976 45.776 -17.988 1.00 12.02 92 HIS C C 1
ATOM 4221 O O . HIS C 1 92 ? -51.530 46.126 -19.095 1.00 13.84 92 HIS C O 1
ATOM 4228 N N . PRO C 1 93 ? -52.382 46.687 -17.100 1.00 13.21 93 PRO C N 1
ATOM 4229 C CA . PRO C 1 93 ? -52.227 48.115 -17.422 1.00 14.97 93 PRO C CA 1
ATOM 4230 C C . PRO C 1 93 ? -50.787 48.552 -17.570 1.00 13.28 93 PRO C C 1
ATOM 4231 O O . PRO C 1 93 ? -50.518 49.517 -18.299 1.00 13.57 93 PRO C O 1
ATOM 4235 N N . LEU C 1 94 ? -49.846 47.878 -16.902 1.00 12.22 94 LEU C N 1
ATOM 4236 C CA . LEU C 1 94 ? -48.451 48.298 -17.014 1.00 10.53 94 LEU C CA 1
ATOM 4237 C C . LEU C 1 94 ? -47.940 48.140 -18.448 1.00 11.74 94 LEU C C 1
ATOM 4238 O O . LEU C 1 94 ? -47.271 49.037 -18.983 1.00 13.63 94 LEU C O 1
ATOM 4243 N N . HIS C 1 95 ? -48.253 47.018 -19.098 1.00 12.45 95 HIS C N 1
ATOM 4244 C CA . HIS C 1 95 ? -47.823 46.865 -20.485 1.00 12.19 95 HIS C CA 1
ATOM 4245 C C . HIS C 1 95 ? -48.569 47.821 -21.405 1.00 12.45 95 HIS C C 1
ATOM 4246 O O . HIS C 1 95 ? -47.984 48.344 -22.361 1.00 13.57 95 HIS C O 1
ATOM 4253 N N . ARG C 1 96 ? -49.852 48.075 -21.131 1.00 13.18 96 ARG C N 1
ATOM 4254 C CA . ARG C 1 96 ? -50.604 48.991 -21.986 1.00 12.67 96 ARG C CA 1
ATOM 4255 C C . ARG C 1 96 ? -49.975 50.379 -21.993 1.00 15.08 96 ARG C C 1
ATOM 4256 O O . ARG C 1 96 ? -49.805 50.980 -23.058 1.00 12.25 96 ARG C O 1
ATOM 4264 N N . ILE C 1 97 ? -49.595 50.898 -20.822 1.00 14.86 97 ILE C N 1
ATOM 4265 C CA . ILE C 1 97 ? -49.108 52.272 -20.780 1.00 13.88 97 ILE C CA 1
ATOM 4266 C C . ILE C 1 97 ? -47.665 52.352 -21.271 1.00 15.55 97 ILE C C 1
ATOM 4267 O O . ILE C 1 97 ? -47.293 53.309 -21.951 1.00 16.04 97 ILE C O 1
ATOM 4272 N N . CYS C 1 98 ? -46.833 51.339 -20.986 1.00 13.56 98 CYS C N 1
ATOM 4273 C CA . CYS C 1 98 ? -45.476 51.372 -21.517 1.00 12.72 98 CYS C CA 1
ATOM 4274 C C . CYS C 1 98 ? -45.483 51.235 -23.033 1.00 15.63 98 CYS C C 1
ATOM 4275 O O . CYS C 1 98 ? -44.778 51.977 -23.728 1.00 14.25 98 CYS C O 1
ATOM 4278 N N . ARG C 1 99 ? -46.293 50.308 -23.560 1.00 13.70 99 ARG C N 1
ATOM 4279 C CA . ARG C 1 99 ? -46.414 50.158 -25.006 1.00 14.80 99 ARG C CA 1
ATOM 4280 C C . ARG C 1 99 ? -46.850 51.460 -25.662 1.00 16.76 99 ARG C C 1
ATOM 4281 O O . ARG C 1 99 ? -46.410 51.767 -26.772 1.00 15.43 99 ARG C O 1
ATOM 4289 N N . ALA C 1 100 ? -47.688 52.247 -24.982 1.00 14.20 100 ALA C N 1
ATOM 4290 C CA . ALA C 1 100 ? -48.169 53.508 -25.547 1.00 16.28 100 ALA C CA 1
ATOM 4291 C C . ALA C 1 100 ? -47.103 54.605 -25.549 1.00 17.64 100 ALA C C 1
ATOM 4292 O O . ALA C 1 100 ? -47.128 55.480 -26.428 1.00 16.57 100 ALA C O 1
ATOM 4294 N N . VAL C 1 101 ? -46.172 54.593 -24.592 1.00 15.38 101 VAL C N 1
ATOM 4295 C CA . VAL C 1 101 ? -45.182 55.669 -24.494 1.00 14.76 101 VAL C CA 1
ATOM 4296 C C . VAL C 1 101 ? -43.911 55.352 -25.282 1.00 16.08 101 VAL C C 1
ATOM 4297 O O . VAL C 1 101 ? -43.233 56.263 -25.763 1.00 16.75 101 VAL C O 1
ATOM 4301 N N . LEU C 1 102 ? -43.591 54.075 -25.471 1.00 14.24 102 LEU C N 1
ATOM 4302 C CA . LEU C 1 102 ? -42.335 53.734 -26.120 1.00 13.89 102 LEU C CA 1
ATOM 4303 C C . LEU C 1 102 ? -42.184 54.256 -27.549 1.00 13.88 102 LEU C C 1
ATOM 4304 O O . LEU C 1 102 ? -41.042 54.573 -27.917 1.00 14.60 102 LEU C O 1
ATOM 4309 N N . PRO C 1 103 ? -43.229 54.365 -28.388 1.00 15.69 103 PRO C N 1
ATOM 4310 C CA . PRO C 1 103 ? -43.007 54.896 -29.749 1.00 16.21 103 PRO C CA 1
ATOM 4311 C C . PRO C 1 103 ? -42.287 56.235 -29.789 1.00 15.62 103 PRO C C 1
ATOM 4312 O O . PRO C 1 103 ? -41.360 56.404 -30.590 1.00 15.89 103 PRO C O 1
ATOM 4316 N N . GLN C 1 104 ? -42.661 57.188 -28.939 1.00 15.84 104 GLN C N 1
ATOM 4317 C CA . GLN C 1 104 ? -41.993 58.478 -29.011 1.00 13.19 104 GLN C CA 1
ATOM 4318 C C . GLN C 1 104 ? -40.596 58.404 -28.415 1.00 16.04 104 GLN C C 1
ATOM 4319 O O . GLN C 1 104 ? -39.684 59.091 -28.892 1.00 15.93 104 GLN C O 1
ATOM 4325 N N . PHE C 1 105 ? -40.395 57.540 -27.410 1.00 13.34 105 PHE C N 1
ATOM 4326 C CA . PHE C 1 105 ? -39.045 57.276 -26.932 1.00 13.88 105 PHE C CA 1
ATOM 4327 C C . PHE C 1 105 ? -38.166 56.728 -28.048 1.00 14.54 105 PHE C C 1
ATOM 4328 O O . PHE C 1 105 ? -36.975 57.044 -28.124 1.00 14.85 105 PHE C O 1
ATOM 4336 N N . TYR C 1 106 ? -38.729 55.859 -28.897 1.00 14.13 106 TYR C N 1
ATOM 4337 C CA . TYR C 1 106 ? -37.933 55.239 -29.945 1.00 14.46 106 TYR C CA 1
ATOM 4338 C C . TYR C 1 106 ? -37.597 56.231 -31.047 1.00 15.76 106 TYR C C 1
ATOM 4339 O O . TYR C 1 106 ? -36.513 56.156 -31.639 1.00 18.18 106 TYR C O 1
ATOM 4348 N N . GLU C 1 107 ? -38.498 57.166 -31.335 1.00 16.78 107 GLU C N 1
ATOM 4349 C CA . GLU C 1 107 ? -38.151 58.196 -32.306 1.00 18.06 107 GLU C CA 1
ATOM 4350 C C . GLU C 1 107 ? -36.965 59.010 -31.817 1.00 16.66 107 GLU C C 1
ATOM 4351 O O . GLU C 1 107 ? -36.049 59.317 -32.588 1.00 20.77 107 GLU C O 1
ATOM 4357 N N . ARG C 1 108 ? -36.957 59.355 -30.534 1.00 14.18 108 ARG C N 1
ATOM 4358 C CA . ARG C 1 108 ? -35.921 60.214 -29.980 1.00 15.82 108 ARG C CA 1
ATOM 4359 C C . ARG C 1 108 ? -34.700 59.460 -29.480 1.00 18.35 108 ARG C C 1
ATOM 4360 O O . ARG C 1 108 ? -33.712 60.102 -29.104 1.00 18.13 108 ARG C O 1
ATOM 4368 N N . ASN C 1 109 ? -34.733 58.129 -29.483 1.00 16.60 109 ASN C N 1
ATOM 4369 C CA . ASN C 1 109 ? -33.668 57.318 -28.905 1.00 16.75 109 ASN C CA 1
ATOM 4370 C C . ASN C 1 109 ? -33.346 57.783 -27.486 1.00 13.98 109 ASN C C 1
ATOM 4371 O O . ASN C 1 109 ? -32.190 57.991 -27.128 1.00 16.55 109 ASN C O 1
ATOM 4376 N N . LYS C 1 110 ? -34.393 57.958 -26.682 1.00 14.08 110 LYS C N 1
ATOM 4377 C CA . LYS C 1 110 ? -34.219 58.417 -25.310 1.00 14.85 110 LYS C CA 1
ATOM 4378 C C . LYS C 1 110 ? -35.534 58.264 -24.570 1.00 13.73 110 LYS C C 1
ATOM 4379 O O . LYS C 1 110 ? -36.590 58.583 -25.116 1.00 14.75 110 LYS C O 1
ATOM 4385 N N . GLY C 1 111 ? -35.469 57.800 -23.327 1.00 13.74 111 GLY C N 1
ATOM 4386 C CA . GLY C 1 111 ? -36.684 57.676 -22.541 1.00 14.48 111 GLY C CA 1
ATOM 4387 C C . GLY C 1 111 ? -36.381 57.126 -21.165 1.00 12.18 111 GLY C C 1
ATOM 4388 O O . GLY C 1 111 ? -35.309 56.568 -20.916 1.00 13.53 111 GLY C O 1
ATOM 4389 N N . LYS C 1 112 ? -37.364 57.282 -20.279 1.00 13.26 112 LYS C N 1
ATOM 4390 C CA . LYS C 1 112 ? -37.261 56.893 -18.877 1.00 13.78 112 LYS C CA 1
ATOM 4391 C C . LYS C 1 112 ? -38.593 56.312 -18.428 1.00 12.97 112 LYS C C 1
ATOM 4392 O O . LYS C 1 112 ? -39.637 56.929 -18.641 1.00 14.04 112 LYS C O 1
ATOM 4398 N N . ILE C 1 113 ? -38.556 55.116 -17.837 1.00 14.97 113 ILE C N 1
ATOM 4399 C CA . ILE C 1 113 ? -39.725 54.497 -17.212 1.00 10.26 113 ILE C CA 1
ATOM 4400 C C . ILE C 1 113 ? -39.328 54.054 -15.814 1.00 13.69 113 ILE C C 1
ATOM 4401 O O . ILE C 1 113 ? -38.348 53.321 -15.649 1.00 14.39 113 ILE C O 1
ATOM 4406 N N . VAL C 1 114 ? -40.093 54.479 -14.815 1.00 12.50 114 VAL C N 1
ATOM 4407 C CA . VAL C 1 114 ? -39.899 54.060 -13.433 1.00 11.02 114 VAL C CA 1
ATOM 4408 C C . VAL C 1 114 ? -41.186 53.391 -12.965 1.00 12.51 114 VAL C C 1
ATOM 4409 O O . VAL C 1 114 ? -42.272 53.965 -13.101 1.00 14.50 114 VAL C O 1
ATOM 4413 N N . VAL C 1 115 ? -41.070 52.174 -12.433 1.00 12.13 115 VAL C N 1
ATOM 4414 C CA . VAL C 1 115 ? -42.212 51.412 -11.938 1.00 11.99 115 VAL C CA 1
ATOM 4415 C C . VAL C 1 115 ? -42.124 51.368 -10.421 1.00 13.17 115 VAL C C 1
ATOM 4416 O O . VAL C 1 115 ? -41.138 50.874 -9.868 1.00 15.12 115 VAL C O 1
ATOM 4420 N N . TYR C 1 116 ? -43.152 51.873 -9.746 1.00 12.74 116 TYR C N 1
ATOM 4421 C CA . TYR C 1 116 ? -43.288 51.679 -8.306 1.00 13.10 116 TYR C CA 1
ATOM 4422 C C . TYR C 1 116 ? -43.826 50.272 -8.090 1.00 15.72 116 TYR C C 1
ATOM 4423 O O . TYR C 1 116 ? -45.011 50.013 -8.326 1.00 15.31 116 TYR C O 1
ATOM 4432 N N . GLY C 1 117 ? -42.964 49.365 -7.650 1.00 15.06 117 GLY C N 1
ATOM 4433 C CA . GLY C 1 117 ? -43.366 47.981 -7.477 1.00 14.91 117 GLY C CA 1
ATOM 4434 C C . GLY C 1 117 ? -43.477 47.584 -6.023 1.00 14.70 117 GLY C C 1
ATOM 4435 O O . GLY C 1 117 ? -44.099 48.291 -5.224 1.00 16.91 117 GLY C O 1
ATOM 4436 N N . SER C 1 118 ? -42.870 46.459 -5.665 1.00 13.72 118 SER C N 1
ATOM 4437 C CA . SER C 1 118 ? -42.981 45.948 -4.308 1.00 13.23 118 SER C CA 1
ATOM 4438 C C . SER C 1 118 ? -41.823 44.999 -4.024 1.00 15.05 118 SER C C 1
ATOM 4439 O O . SER C 1 118 ? -41.371 44.261 -4.905 1.00 15.31 118 SER C O 1
ATOM 4442 N N . ALA C 1 119 ? -41.364 45.016 -2.773 1.00 12.37 119 ALA C N 1
ATOM 4443 C CA . ALA C 1 119 ? -40.392 44.031 -2.322 1.00 14.95 119 ALA C CA 1
ATOM 4444 C C . ALA C 1 119 ? -40.991 42.630 -2.258 1.00 14.13 119 ALA C C 1
ATOM 4445 O O . ALA C 1 119 ? -40.241 41.650 -2.185 1.00 14.28 119 ALA C O 1
ATOM 4447 N N . ALA C 1 120 ? -42.318 42.519 -2.269 1.00 14.42 120 ALA C N 1
ATOM 4448 C CA . ALA C 1 120 ? -42.981 41.226 -2.426 1.00 14.73 120 ALA C CA 1
ATOM 4449 C C . ALA C 1 120 ? -42.703 40.596 -3.783 1.00 15.72 120 ALA C C 1
ATOM 4450 O O . ALA C 1 120 ? -42.999 39.405 -3.964 1.00 18.09 120 ALA C O 1
ATOM 4452 N N . ALA C 1 121 ? -42.149 41.352 -4.734 1.00 13.24 121 ALA C N 1
ATOM 4453 C CA . ALA C 1 121 ? -41.643 40.778 -5.980 1.00 16.21 121 ALA C CA 1
ATOM 4454 C C . ALA C 1 121 ? -40.239 40.200 -5.836 1.00 12.88 121 ALA C C 1
ATOM 4455 O O . ALA C 1 121 ? -39.710 39.645 -6.811 1.00 14.36 121 ALA C O 1
ATOM 4457 N N . MET C 1 122 ? -39.624 40.325 -4.660 1.00 13.77 122 MET C N 1
ATOM 4458 C CA . MET C 1 122 ? -38.256 39.878 -4.424 1.00 13.27 122 MET C CA 1
ATOM 4459 C C . MET C 1 122 ? -38.172 38.713 -3.459 1.00 17.50 122 MET C C 1
ATOM 4460 O O . MET C 1 122 ? -37.379 37.792 -3.671 1.00 20.21 122 MET C O 1
ATOM 4465 N N . ARG C 1 123 ? -38.953 38.754 -2.386 1.00 14.81 123 ARG C N 1
ATOM 4466 C CA . ARG C 1 123 ? -38.931 37.731 -1.350 1.00 15.17 123 ARG C CA 1
ATOM 4467 C C . ARG C 1 123 ? -40.336 37.549 -0.808 1.00 16.14 123 ARG C C 1
ATOM 4468 O O . ARG C 1 123 ? -41.211 38.396 -0.994 1.00 14.62 123 ARG C O 1
ATOM 4476 N N . TYR C 1 124 ? -40.520 36.428 -0.119 1.00 14.59 124 TYR C N 1
ATOM 4477 C CA . TYR C 1 124 ? -41.798 36.081 0.481 1.00 13.80 124 TYR C CA 1
ATOM 4478 C C . TYR C 1 124 ? -42.280 37.161 1.435 1.00 13.26 124 TYR C C 1
ATOM 4479 O O . TYR C 1 124 ? -41.586 37.518 2.395 1.00 16.83 124 TYR C O 1
ATOM 4488 N N . GLN C 1 125 ? -43.476 37.661 1.173 1.00 14.45 125 GLN C N 1
ATOM 4489 C CA . GLN C 1 125 ? -44.203 38.526 2.089 1.00 16.94 125 GLN C CA 1
ATOM 4490 C C . GLN C 1 125 ? -45.427 37.760 2.574 1.00 17.29 125 GLN C C 1
ATOM 4491 O O . GLN C 1 125 ? -46.286 37.384 1.767 1.00 21.82 125 GLN C O 1
ATOM 4497 N N . GLU C 1 126 ? -45.506 37.530 3.883 1.00 16.76 126 GLU C N 1
ATOM 4498 C CA . GLU C 1 126 ? -46.572 36.700 4.436 1.00 19.99 126 GLU C CA 1
ATOM 4499 C C . GLU C 1 126 ? -47.952 37.297 4.163 1.00 19.69 126 GLU C C 1
ATOM 4500 O O . GLU C 1 126 ? -48.165 38.507 4.289 1.00 21.69 126 GLU C O 1
ATOM 4506 N N . GLY C 1 127 ? -48.887 36.438 3.758 1.00 18.14 127 GLY C N 1
ATOM 4507 C CA . GLY C 1 127 ? -50.289 36.812 3.685 1.00 17.77 127 GLY C CA 1
ATOM 4508 C C . GLY C 1 127 ? -50.666 37.734 2.550 1.00 19.46 127 GLY C C 1
ATOM 4509 O O . GLY C 1 127 ? -51.623 38.506 2.680 1.00 20.89 127 GLY C O 1
ATOM 4510 N N . ALA C 1 128 ? -49.953 37.674 1.430 1.00 17.79 128 ALA C N 1
ATOM 4511 C CA . ALA C 1 128 ? -50.221 38.581 0.316 1.00 17.24 128 ALA C CA 1
ATOM 4512 C C . ALA C 1 128 ? -50.018 37.861 -1.013 1.00 15.32 128 ALA C C 1
ATOM 4513 O O . ALA C 1 128 ? -49.317 38.345 -1.903 1.00 16.77 128 ALA C O 1
ATOM 4515 N N . LEU C 1 129 ? -50.662 36.702 -1.169 1.00 14.14 129 LEU C N 1
ATOM 4516 C CA . LEU C 1 129 ? -50.300 35.776 -2.246 1.00 12.34 129 LEU C CA 1
ATOM 4517 C C . LEU C 1 129 ? -50.576 36.347 -3.637 1.00 14.78 129 LEU C C 1
ATOM 4518 O O . LEU C 1 129 ? -49.662 36.466 -4.458 1.00 13.17 129 LEU C O 1
ATOM 4523 N N . ALA C 1 130 ? -51.841 36.643 -3.963 1.00 15.28 130 ALA C N 1
ATOM 4524 C CA . ALA C 1 130 ? -52.116 37.103 -5.323 1.00 12.17 130 ALA C CA 1
ATOM 4525 C C . ALA C 1 130 ? -51.355 38.383 -5.617 1.00 14.40 130 ALA C C 1
ATOM 4526 O O . ALA C 1 130 ? -50.786 38.547 -6.701 1.00 13.30 130 ALA C O 1
ATOM 4528 N N . TYR C 1 131 ? -51.303 39.282 -4.637 1.00 14.53 131 TYR C N 1
ATOM 4529 C CA . TYR C 1 131 ? -50.599 40.545 -4.793 1.00 12.80 131 TYR C CA 1
ATOM 4530 C C . TYR C 1 131 ? -49.124 40.328 -5.109 1.00 12.87 131 TYR C C 1
ATOM 4531 O O . TYR C 1 131 ? -48.567 40.984 -6.000 1.00 13.39 131 TYR C O 1
ATOM 4540 N N . SER C 1 132 ? -48.473 39.414 -4.384 1.00 10.83 132 SER C N 1
ATOM 4541 C CA . SER C 1 132 ? -47.058 39.132 -4.632 1.00 9.72 132 SER C CA 1
ATOM 4542 C C . SER C 1 132 ? -46.827 38.654 -6.058 1.00 11.93 132 SER C C 1
ATOM 4543 O O . SER C 1 132 ? -45.856 39.066 -6.710 1.00 12.69 132 SER C O 1
ATOM 4546 N N . THR C 1 133 ? -47.664 37.724 -6.531 1.00 11.66 133 THR C N 1
ATOM 4547 C CA . THR C 1 133 ? -47.445 37.185 -7.870 1.00 13.16 133 THR C CA 1
ATOM 4548 C C . THR C 1 133 ? -47.633 38.262 -8.930 1.00 11.88 133 THR C C 1
ATOM 4549 O O . THR C 1 133 ? -46.882 38.300 -9.910 1.00 13.20 133 THR C O 1
ATOM 4553 N N . ALA C 1 134 ? -48.570 39.187 -8.713 1.00 11.82 134 ALA C N 1
ATOM 4554 C CA . ALA C 1 134 ? -48.777 40.265 -9.675 1.00 11.60 134 ALA C CA 1
ATOM 4555 C C . ALA C 1 134 ? -47.602 41.241 -9.667 1.00 12.90 134 ALA C C 1
ATOM 4556 O O . ALA C 1 134 ? -47.192 41.736 -10.723 1.00 11.69 134 ALA C O 1
ATOM 4558 N N . ARG C 1 135 ? -47.036 41.511 -8.486 1.00 10.69 135 ARG C N 1
ATOM 4559 C CA . ARG C 1 135 ? -45.821 42.323 -8.417 1.00 11.29 135 ARG C CA 1
ATOM 4560 C C . ARG C 1 135 ? -44.629 41.617 -9.062 1.00 10.24 135 ARG C C 1
ATOM 4561 O O . ARG C 1 135 ? -43.812 42.264 -9.730 1.00 11.76 135 ARG C O 1
ATOM 4569 N N . PHE C 1 136 ? -44.510 40.291 -8.891 1.00 12.71 136 PHE C N 1
ATOM 4570 C CA . PHE C 1 136 ? -43.476 39.534 -9.605 1.00 9.38 136 PHE C CA 1
ATOM 4571 C C . PHE C 1 136 ? -43.626 39.707 -11.113 1.00 11.89 136 PHE C C 1
ATOM 4572 O O . PHE C 1 136 ? -42.631 39.850 -11.837 1.00 11.07 136 PHE C O 1
ATOM 4580 N N . ALA C 1 137 ? -44.865 39.687 -11.602 1.00 10.76 137 ALA C N 1
ATOM 4581 C CA . ALA C 1 137 ? -45.089 39.889 -13.030 1.00 11.90 137 ALA C CA 1
ATOM 4582 C C . ALA C 1 137 ? -44.614 41.265 -13.470 1.00 11.68 137 ALA C C 1
ATOM 4583 O O . ALA C 1 137 ? -44.039 41.411 -14.558 1.00 11.26 137 ALA C O 1
ATOM 4585 N N . GLN C 1 138 ? -44.877 42.295 -12.656 1.00 10.11 138 GLN C N 1
ATOM 4586 C CA . GLN C 1 138 ? -44.340 43.624 -12.946 1.00 10.11 138 GLN C CA 1
ATOM 4587 C C . GLN C 1 138 ? -42.822 43.612 -12.991 1.00 11.43 138 GLN C C 1
ATOM 4588 O O . GLN C 1 138 ? -42.209 44.271 -13.844 1.00 10.37 138 GLN C O 1
ATOM 4594 N N . ARG C 1 139 ? -42.194 42.954 -12.004 1.00 9.80 139 ARG C N 1
ATOM 4595 C CA . ARG C 1 139 ? -40.742 42.844 -11.998 1.00 10.30 139 ARG C CA 1
ATOM 4596 C C . ARG C 1 139 ? -40.252 42.153 -13.253 1.00 11.66 139 ARG C C 1
ATOM 4597 O O . ARG C 1 139 ? -39.241 42.552 -13.842 1.00 11.98 139 ARG C O 1
ATOM 4605 N N . GLY C 1 140 ? -40.960 41.107 -13.675 1.00 10.17 140 GLY C N 1
ATOM 4606 C CA . GLY C 1 140 ? -40.590 40.434 -14.905 1.00 10.31 140 GLY C CA 1
ATOM 4607 C C . GLY C 1 140 ? -40.715 41.331 -16.122 1.00 12.17 140 GLY C C 1
ATOM 4608 O O . GLY C 1 140 ? -39.910 41.244 -17.049 1.00 10.77 140 GLY C O 1
ATOM 4609 N N . TYR C 1 141 ? -41.737 42.195 -16.141 1.00 11.01 141 TYR C N 1
ATOM 4610 C CA . TYR C 1 141 ? -41.885 43.139 -17.247 1.00 11.85 141 TYR C CA 1
ATOM 4611 C C . TYR C 1 141 ? -40.676 44.057 -17.341 1.00 11.94 141 TYR C C 1
ATOM 4612 O O . TYR C 1 141 ? -40.145 44.297 -18.432 1.00 12.71 141 TYR C O 1
ATOM 4621 N N . VAL C 1 142 ? -40.234 44.592 -16.205 1.00 10.21 142 VAL C N 1
ATOM 4622 C CA . VAL C 1 142 ? -39.045 45.441 -16.207 1.00 11.63 142 VAL C CA 1
ATOM 4623 C C . VAL C 1 142 ? -37.813 44.641 -16.620 1.00 10.63 142 VAL C C 1
ATOM 4624 O O . VAL C 1 142 ? -36.979 45.120 -17.400 1.00 11.62 142 VAL C O 1
ATOM 4628 N N . THR C 1 143 ? -37.678 43.412 -16.104 1.00 10.08 143 THR C N 1
ATOM 4629 C CA . THR C 1 143 ? -36.514 42.583 -16.419 1.00 10.84 143 THR C CA 1
ATOM 4630 C C . THR C 1 143 ? -36.436 42.258 -17.908 1.00 11.51 143 THR C C 1
ATOM 4631 O O . THR C 1 143 ? -35.348 42.253 -18.494 1.00 13.50 143 THR C O 1
ATOM 4635 N N . ALA C 1 144 ? -37.571 41.940 -18.523 1.00 10.54 144 ALA C N 1
ATOM 4636 C CA . ALA C 1 144 ? -37.590 41.547 -19.926 1.00 12.73 144 ALA C CA 1
ATOM 4637 C C . ALA C 1 144 ? -37.574 42.755 -20.856 1.00 14.73 144 ALA C C 1
ATOM 4638 O O . ALA C 1 144 ? -36.878 42.738 -21.874 1.00 14.51 144 ALA C O 1
ATOM 4640 N N . LEU C 1 145 ? -38.327 43.808 -20.524 1.00 12.97 145 LEU C N 1
ATOM 4641 C CA . LEU C 1 145 ? -38.359 44.995 -21.373 1.00 11.08 145 LEU C CA 1
ATOM 4642 C C . LEU C 1 145 ? -37.096 45.834 -21.237 1.00 14.66 145 LEU C C 1
ATOM 4643 O O . LEU C 1 145 ? -36.638 46.418 -22.226 1.00 12.38 145 LEU C O 1
ATOM 4648 N N . GLY C 1 146 ? -36.501 45.880 -20.051 1.00 13.18 146 GLY C N 1
ATOM 4649 C CA . GLY C 1 146 ? -35.330 46.700 -19.820 1.00 12.41 146 GLY C CA 1
ATOM 4650 C C . GLY C 1 146 ? -34.265 46.603 -20.897 1.00 13.53 146 GLY C C 1
ATOM 4651 O O . GLY C 1 146 ? -33.887 47.605 -21.505 1.00 13.01 146 GLY C O 1
ATOM 4652 N N . PRO C 1 147 ? -33.745 45.402 -21.146 1.00 11.51 147 PRO C N 1
ATOM 4653 C CA . PRO C 1 147 ? -32.661 45.284 -22.135 1.00 13.23 147 PRO C CA 1
ATOM 4654 C C . PRO C 1 147 ? -33.130 45.532 -23.558 1.00 13.07 147 PRO C C 1
ATOM 4655 O O . PRO C 1 147 ? -32.351 46.044 -24.371 1.00 18.43 147 PRO C O 1
ATOM 4659 N N . GLU C 1 148 ? -34.391 45.217 -23.871 1.00 12.10 148 GLU C N 1
ATOM 4660 C CA . GLU C 1 148 ? -34.934 45.536 -25.193 1.00 12.80 148 GLU C CA 1
ATOM 4661 C C . GLU C 1 148 ? -34.980 47.043 -25.424 1.00 14.67 148 GLU C C 1
ATOM 4662 O O . GLU C 1 148 ? -34.571 47.542 -26.484 1.00 14.83 148 GLU C O 1
ATOM 4668 N N . ALA C 1 149 ? -35.508 47.784 -24.443 1.00 13.68 149 ALA C N 1
ATOM 4669 C CA . ALA C 1 149 ? -35.619 49.231 -24.564 1.00 11.68 149 ALA C CA 1
ATOM 4670 C C . ALA C 1 149 ? -34.258 49.911 -24.481 1.00 13.64 149 ALA C C 1
ATOM 4671 O O . ALA C 1 149 ? -34.056 50.969 -25.092 1.00 13.31 149 ALA C O 1
ATOM 4673 N N . ALA C 1 150 ? -33.312 49.318 -23.752 1.00 10.25 150 ALA C N 1
ATOM 4674 C CA . ALA C 1 150 ? -31.995 49.935 -23.621 1.00 14.60 150 ALA C CA 1
ATOM 4675 C C . ALA C 1 150 ? -31.299 50.057 -24.965 1.00 13.72 150 ALA C C 1
ATOM 4676 O O . ALA C 1 150 ? -30.423 50.910 -25.132 1.00 17.40 150 ALA C O 1
ATOM 4678 N N . ARG C 1 151 ? -31.637 49.177 -25.909 1.00 13.36 151 ARG C N 1
ATOM 4679 C CA . ARG C 1 151 ? -31.098 49.269 -27.256 1.00 15.61 151 ARG C CA 1
ATOM 4680 C C . ARG C 1 151 ? -31.466 50.588 -27.917 1.00 16.80 151 ARG C C 1
ATOM 4681 O O . ARG C 1 151 ? -30.744 51.039 -28.815 1.00 20.32 151 ARG C O 1
ATOM 4689 N N . HIS C 1 152 ? -32.545 51.224 -27.457 1.00 12.81 152 HIS C N 1
ATOM 4690 C CA . HIS C 1 152 ? -32.984 52.540 -27.894 1.00 15.97 152 HIS C CA 1
ATOM 4691 C C . HIS C 1 152 ? -32.660 53.624 -26.868 1.00 14.00 152 HIS C C 1
ATOM 4692 O O . HIS C 1 152 ? -33.282 54.690 -26.891 1.00 14.59 152 HIS C O 1
ATOM 4699 N N . ASN C 1 153 ? -31.724 53.360 -25.950 1.00 14.47 153 ASN C N 1
ATOM 4700 C CA . ASN C 1 153 ? -31.320 54.330 -24.929 1.00 15.09 153 ASN C CA 1
ATOM 4701 C C . ASN C 1 153 ? -32.493 54.707 -24.016 1.00 14.72 153 ASN C C 1
ATOM 4702 O O . ASN C 1 153 ? -32.597 55.845 -23.554 1.00 16.05 153 ASN C O 1
ATOM 4707 N N . VAL C 1 154 ? -33.395 53.758 -23.762 1.00 15.39 154 VAL C N 1
ATOM 4708 C CA . VAL C 1 154 ? -34.517 53.940 -22.849 1.00 14.17 154 VAL C CA 1
ATOM 4709 C C . VAL C 1 154 ? -34.241 53.123 -21.598 1.00 13.15 154 VAL C C 1
ATOM 4710 O O . VAL C 1 154 ? -33.934 51.925 -21.696 1.00 14.27 154 VAL C O 1
ATOM 4714 N N . ASN C 1 155 ? -34.359 53.760 -20.431 1.00 11.87 155 ASN C N 1
ATOM 4715 C CA . ASN C 1 155 ? -34.186 53.101 -19.142 1.00 13.14 155 ASN C CA 1
ATOM 4716 C C . ASN C 1 155 ? -35.527 52.678 -18.578 1.00 14.33 155 ASN C C 1
ATOM 4717 O O . ASN C 1 155 ? -36.451 53.493 -18.497 1.00 15.40 155 ASN C O 1
ATOM 4722 N N . VAL C 1 156 ? -35.615 51.423 -18.140 1.00 12.23 156 VAL C N 1
ATOM 4723 C CA . VAL C 1 156 ? -36.810 50.897 -17.489 1.00 12.43 156 VAL C CA 1
ATOM 4724 C C . VAL C 1 156 ? -36.353 50.234 -16.196 1.00 10.71 156 VAL C C 1
ATOM 4725 O O . VAL C 1 156 ? -35.542 49.305 -16.235 1.00 11.61 156 VAL C O 1
ATOM 4729 N N . ASN C 1 157 ? -36.867 50.701 -15.055 1.00 11.33 157 ASN C N 1
ATOM 4730 C CA . ASN C 1 157 ? -36.417 50.185 -13.770 1.00 10.11 157 ASN C CA 1
ATOM 4731 C C . ASN C 1 157 ? -37.579 50.074 -12.789 1.00 9.93 157 ASN C C 1
ATOM 4732 O O . ASN C 1 157 ? -38.623 50.710 -12.950 1.00 12.62 157 ASN C O 1
ATOM 4737 N N . PHE C 1 158 ? -37.364 49.243 -11.763 1.00 13.48 158 PHE C N 1
ATOM 4738 C CA . PHE C 1 158 ? -38.396 48.754 -10.851 1.00 12.70 158 PHE C CA 1
ATOM 4739 C C . PHE C 1 158 ? -37.974 49.090 -9.427 1.00 12.49 158 PHE C C 1
ATOM 4740 O O . PHE C 1 158 ? -36.884 48.703 -8.997 1.00 13.73 158 PHE C O 1
ATOM 4748 N N . ILE C 1 159 ? -38.807 49.836 -8.711 1.00 12.32 159 ILE C N 1
ATOM 4749 C CA . ILE C 1 159 ? -38.557 50.115 -7.298 1.00 11.79 159 ILE C CA 1
ATOM 4750 C C . ILE C 1 159 ? -39.293 49.052 -6.494 1.00 13.78 159 ILE C C 1
ATOM 4751 O O . ILE C 1 159 ? -40.524 49.027 -6.469 1.00 13.40 159 ILE C O 1
ATOM 4756 N N . ALA C 1 160 ? -38.536 48.191 -5.813 1.00 12.56 160 ALA C N 1
ATOM 4757 C CA . ALA C 1 160 ? -39.114 47.106 -5.017 1.00 12.55 160 ALA C CA 1
ATOM 4758 C C . ALA C 1 160 ? -39.296 47.600 -3.583 1.00 12.82 160 ALA C C 1
ATOM 4759 O O . ALA C 1 160 ? -38.503 47.315 -2.682 1.00 13.46 160 ALA C O 1
ATOM 4761 N N . GLN C 1 161 ? -40.375 48.354 -3.376 1.00 12.80 161 GLN C N 1
ATOM 4762 C CA . GLN C 1 161 ? -40.575 49.044 -2.111 1.00 12.73 161 GLN C CA 1
ATOM 4763 C C . GLN C 1 161 ? -41.375 48.206 -1.117 1.00 14.57 161 GLN C C 1
ATOM 4764 O O . GLN C 1 161 ? -42.177 47.337 -1.475 1.00 15.11 161 GLN C O 1
ATOM 4770 N N . HIS C 1 162 ? -41.169 48.520 0.154 1.00 14.58 162 HIS C N 1
ATOM 4771 C CA . HIS C 1 162 ? -41.902 47.932 1.260 1.00 12.99 162 HIS C CA 1
ATOM 4772 C C . HIS C 1 162 ? -41.774 48.907 2.420 1.00 11.79 162 HIS C C 1
ATOM 4773 O O . HIS C 1 162 ? -40.876 49.754 2.438 1.00 15.57 162 HIS C O 1
ATOM 4780 N N . TRP C 1 163 ? -42.678 48.781 3.387 1.00 14.36 163 TRP C N 1
ATOM 4781 C CA . TRP C 1 163 ? -42.587 49.553 4.627 1.00 14.94 163 TRP C CA 1
ATOM 4782 C C . TRP C 1 163 ? -42.543 51.052 4.340 1.00 14.65 163 TRP C C 1
ATOM 4783 O O . TRP C 1 163 ? -41.816 51.809 4.985 1.00 15.04 163 TRP C O 1
ATOM 4794 N N . THR C 1 164 ? -43.334 51.485 3.365 1.00 13.78 164 THR C N 1
ATOM 4795 C CA . THR C 1 164 ? -43.366 52.872 2.923 1.00 16.42 164 THR C CA 1
ATOM 4796 C C . THR C 1 164 ? -44.760 53.439 3.123 1.00 17.03 164 THR C C 1
ATOM 4797 O O . THR C 1 164 ? -45.762 52.775 2.837 1.00 19.20 164 THR C O 1
ATOM 4801 N N . GLN C 1 165 ? -44.828 54.676 3.597 1.00 17.73 165 GLN C N 1
ATOM 4802 C CA . GLN C 1 165 ? -46.126 55.253 3.909 1.00 17.42 165 GLN C CA 1
ATOM 4803 C C . GLN C 1 165 ? -46.929 55.487 2.637 1.00 18.93 165 GLN C C 1
ATOM 4804 O O . GLN C 1 165 ? -46.445 56.096 1.676 1.00 20.09 165 GLN C O 1
ATOM 4810 N N . ASN C 1 166 ? -48.148 54.950 2.624 1.00 15.70 166 ASN C N 1
ATOM 4811 C CA . ASN C 1 166 ? -49.104 55.061 1.528 1.00 17.25 166 ASN C CA 1
ATOM 4812 C C . ASN C 1 166 ? -50.454 54.599 2.055 1.00 19.54 166 ASN C C 1
ATOM 4813 O O . ASN C 1 166 ? -50.535 53.947 3.098 1.00 20.90 166 ASN C O 1
ATOM 4818 N N . LYS C 1 167 ? -51.517 54.947 1.325 1.00 18.52 167 LYS C N 1
ATOM 4819 C CA . LYS C 1 167 ? -52.857 54.576 1.783 1.00 20.29 167 LYS C CA 1
ATOM 4820 C C . LYS C 1 167 ? -53.153 53.094 1.574 1.00 21.22 167 LYS C C 1
ATOM 4821 O O . LYS C 1 167 ? -53.937 52.511 2.333 1.00 20.14 167 LYS C O 1
ATOM 4827 N N . GLU C 1 168 ? -52.538 52.465 0.567 1.00 18.01 168 GLU C N 1
ATOM 4828 C CA . GLU C 1 168 ? -52.900 51.091 0.226 1.00 19.29 168 GLU C CA 1
ATOM 4829 C C . GLU C 1 168 ? -52.316 50.052 1.172 1.00 17.87 168 GLU C C 1
ATOM 4830 O O . GLU C 1 168 ? -52.947 49.014 1.401 1.00 18.76 168 GLU C O 1
ATOM 4836 N N . TYR C 1 169 ? -51.122 50.283 1.718 1.00 16.31 169 TYR C N 1
ATOM 4837 C CA . TYR C 1 169 ? -50.459 49.219 2.455 1.00 14.63 169 TYR C CA 1
ATOM 4838 C C . TYR C 1 169 ? -50.050 49.644 3.860 1.00 18.72 169 TYR C C 1
ATOM 4839 O O . TYR C 1 169 ? -49.976 48.806 4.761 1.00 17.85 169 TYR C O 1
ATOM 4848 N N . PHE C 1 170 ? -49.778 50.935 4.059 1.00 19.77 170 PHE C N 1
ATOM 4849 C CA . PHE C 1 170 ? -49.276 51.441 5.336 1.00 18.33 170 PHE C CA 1
ATOM 4850 C C . PHE C 1 170 ? -50.009 52.732 5.689 1.00 19.61 170 PHE C C 1
ATOM 4851 O O . PHE C 1 170 ? -49.426 53.802 5.823 1.00 24.88 170 PHE C O 1
ATOM 4859 N N . TRP C 1 171 ? -51.325 52.615 5.838 1.00 20.43 171 TRP C N 1
ATOM 4860 C CA . TRP C 1 171 ? -52.183 53.761 6.066 1.00 23.50 171 TRP C CA 1
ATOM 4861 C C . TRP C 1 171 ? -52.121 54.171 7.533 1.00 23.56 171 TRP C C 1
ATOM 4862 O O . TRP C 1 171 ? -51.752 53.367 8.393 1.00 24.47 171 TRP C O 1
ATOM 4873 N N . PRO C 1 172 ? -52.464 55.431 7.838 1.00 27.24 172 PRO C N 1
ATOM 4874 C CA . PRO C 1 172 ? -52.250 55.944 9.207 1.00 27.58 172 PRO C CA 1
ATOM 4875 C C . PRO C 1 172 ? -52.823 55.068 10.311 1.00 26.80 172 PRO C C 1
ATOM 4876 O O . PRO C 1 172 ? -52.140 54.820 11.312 1.00 26.30 172 PRO C O 1
ATOM 4880 N N . GLU C 1 173 ? -54.059 54.587 10.158 1.00 27.91 173 GLU C N 1
ATOM 4881 C CA . GLU C 1 173 ? -54.660 53.766 11.206 1.00 29.77 173 GLU C CA 1
ATOM 4882 C C . GLU C 1 173 ? -53.902 52.461 11.415 1.00 29.22 173 GLU C C 1
ATOM 4883 O O . GLU C 1 173 ? -53.800 51.977 12.549 1.00 32.35 173 GLU C O 1
ATOM 4889 N N . ARG C 1 174 ? -53.348 51.883 10.346 1.00 26.72 174 ARG C N 1
ATOM 4890 C CA . ARG C 1 174 ? -52.644 50.610 10.481 1.00 25.54 174 ARG C CA 1
ATOM 4891 C C . ARG C 1 174 ? -51.312 50.783 11.202 1.00 24.60 174 ARG C C 1
ATOM 4892 O O . ARG C 1 174 ? -50.927 49.941 12.022 1.00 26.99 174 ARG C O 1
ATOM 4900 N N . ILE C 1 175 ? -50.588 51.867 10.905 1.00 23.30 175 ILE C N 1
ATOM 4901 C CA . ILE C 1 175 ? -49.229 52.028 11.402 1.00 26.41 175 ILE C CA 1
ATOM 4902 C C . ILE C 1 175 ? -49.181 52.711 12.760 1.00 31.19 175 ILE C C 1
ATOM 4903 O O . ILE C 1 175 ? -48.090 52.858 13.329 1.00 30.51 175 ILE C O 1
ATOM 4908 N N . ALA C 1 176 ? -50.331 53.116 13.306 1.00 28.46 176 ALA C N 1
ATOM 4909 C CA . ALA C 1 176 ? -50.361 53.836 14.575 1.00 34.45 176 ALA C CA 1
ATOM 4910 C C . ALA C 1 176 ? -50.302 52.915 15.786 1.00 37.55 176 ALA C C 1
ATOM 4911 O O . ALA C 1 176 ? -49.941 53.373 16.877 1.00 35.99 176 ALA C O 1
ATOM 4913 N N . THR C 1 177 ? -50.637 51.639 15.624 1.00 34.11 177 THR C N 1
ATOM 4914 C CA . THR C 1 177 ? -50.765 50.747 16.764 1.00 37.61 177 THR C CA 1
ATOM 4915 C C . THR C 1 177 ? -49.398 50.286 17.255 1.00 37.67 177 THR C C 1
ATOM 4916 O O . THR C 1 177 ? -48.415 50.258 16.505 1.00 34.29 177 THR C O 1
ATOM 4920 N N . ASP C 1 178 ? -49.343 49.931 18.541 1.00 40.32 178 ASP C N 1
ATOM 4921 C CA . ASP C 1 178 ? -48.108 49.410 19.113 1.00 39.68 178 ASP C CA 1
ATOM 4922 C C . ASP C 1 178 ? -47.761 48.043 18.541 1.00 38.00 178 ASP C C 1
ATOM 4923 O O . ASP C 1 178 ? -46.576 47.722 18.394 1.00 36.23 178 ASP C O 1
ATOM 4928 N N . GLU C 1 179 ? -48.767 47.226 18.213 1.00 36.70 179 GLU C N 1
ATOM 4929 C CA . GLU C 1 179 ? -48.481 45.927 17.613 1.00 36.35 179 GLU C CA 1
ATOM 4930 C C . GLU C 1 179 ? -47.765 46.087 16.280 1.00 35.38 179 GLU C C 1
ATOM 4931 O O . GLU C 1 179 ? -46.806 45.360 15.992 1.00 36.20 179 GLU C O 1
ATOM 4937 N N . PHE C 1 180 ? -48.213 47.034 15.455 1.00 34.37 180 PHE C N 1
ATOM 4938 C CA . PHE C 1 180 ? -47.547 47.257 14.177 1.00 31.05 180 PHE C CA 1
ATOM 4939 C C . PHE C 1 180 ? -46.112 47.717 14.385 1.00 28.68 180 PHE C C 1
ATOM 4940 O O . PHE C 1 180 ? -45.179 47.183 13.770 1.00 29.48 180 PHE C O 1
ATOM 4948 N N . LYS C 1 181 ? -45.921 48.736 15.227 1.00 30.80 181 LYS C N 1
ATOM 4949 C CA . LYS C 1 181 ? -44.585 49.279 15.436 1.00 28.80 181 LYS C CA 1
ATOM 4950 C C . LYS C 1 181 ? -43.640 48.227 16.002 1.00 30.01 181 LYS C C 1
ATOM 4951 O O . LYS C 1 181 ? -42.454 48.204 15.651 1.00 29.02 181 LYS C O 1
ATOM 4957 N N . GLU C 1 182 ? -44.151 47.328 16.845 1.00 32.32 182 GLU C N 1
ATOM 4958 C CA . GLU C 1 182 ? -43.311 46.276 17.403 1.00 34.38 182 GLU C CA 1
ATOM 4959 C C . GLU C 1 182 ? -42.902 45.263 16.336 1.00 30.69 182 GLU C C 1
ATOM 4960 O O . GLU C 1 182 ? -41.730 44.874 16.249 1.00 33.42 182 GLU C O 1
ATOM 4966 N N . ASP C 1 183 ? -43.857 44.816 15.519 1.00 31.48 183 ASP C N 1
ATOM 4967 C CA . ASP C 1 183 ? -43.522 43.892 14.441 1.00 30.16 183 ASP C CA 1
ATOM 4968 C C . ASP C 1 183 ? -42.579 44.544 13.440 1.00 30.49 183 ASP C C 1
ATOM 4969 O O . ASP C 1 183 ? -41.656 43.900 12.924 1.00 26.86 183 ASP C O 1
ATOM 4974 N N . MET C 1 184 ? -42.781 45.833 13.174 1.00 26.44 184 MET C N 1
ATOM 4975 C CA . MET C 1 184 ? -41.947 46.529 12.205 1.00 21.99 184 MET C CA 1
ATOM 4976 C C . MET C 1 184 ? -40.506 46.617 12.688 1.00 27.92 184 MET C C 1
ATOM 4977 O O . MET C 1 184 ? -39.568 46.423 11.903 1.00 23.51 184 MET C O 1
ATOM 4982 N N . ALA C 1 185 ? -40.307 46.921 13.975 1.00 23.31 185 ALA C N 1
ATOM 4983 C CA . ALA C 1 185 ? -38.958 46.999 14.522 1.00 27.25 185 ALA C CA 1
ATOM 4984 C C . ALA C 1 185 ? -38.226 45.666 14.445 1.00 28.09 185 ALA C C 1
ATOM 4985 O O . ALA C 1 185 ? -36.992 45.648 14.429 1.00 31.88 185 ALA C O 1
ATOM 4987 N N . ARG C 1 186 ? -38.953 44.551 14.395 1.00 26.44 186 ARG C N 1
ATOM 4988 C CA . ARG C 1 186 ? -38.279 43.262 14.303 1.00 29.27 186 ARG C CA 1
ATOM 4989 C C . ARG C 1 186 ? -37.896 42.923 12.864 1.00 23.29 186 ARG C C 1
ATOM 4990 O O . ARG C 1 186 ? -36.861 42.289 12.633 1.00 25.78 186 ARG C O 1
ATOM 4998 N N . ARG C 1 187 ? -38.696 43.356 11.885 1.00 22.04 187 ARG C N 1
ATOM 4999 C CA . ARG C 1 187 ? -38.498 42.946 10.502 1.00 22.29 187 ARG C CA 1
ATOM 5000 C C . ARG C 1 187 ? -37.758 43.973 9.655 1.00 19.74 187 ARG C C 1
ATOM 5001 O O . ARG C 1 187 ? -37.304 43.632 8.559 1.00 18.59 187 ARG C O 1
ATOM 5009 N N . VAL C 1 188 ? -37.642 45.213 10.116 1.00 17.24 188 VAL C N 1
ATOM 5010 C CA . VAL C 1 188 ? -37.044 46.286 9.331 1.00 14.82 188 VAL C CA 1
ATOM 5011 C C . VAL C 1 188 ? -35.745 46.703 10.019 1.00 16.92 188 VAL C C 1
ATOM 5012 O O . VAL C 1 188 ? -35.792 47.337 11.084 1.00 16.89 188 VAL C O 1
ATOM 5016 N N . PRO C 1 189 ? -34.566 46.380 9.456 1.00 15.52 189 PRO C N 1
ATOM 5017 C CA . PRO C 1 189 ? -33.301 46.741 10.122 1.00 15.59 189 PRO C CA 1
ATOM 5018 C C . PRO C 1 189 ? -33.190 48.216 10.481 1.00 14.59 189 PRO C C 1
ATOM 5019 O O . PRO C 1 189 ? -32.724 48.546 11.579 1.00 16.65 189 PRO C O 1
ATOM 5023 N N . LEU C 1 190 ? -33.630 49.112 9.596 1.00 13.76 190 LEU C N 1
ATOM 5024 C CA . LEU C 1 190 ? -33.590 50.539 9.896 1.00 15.59 190 LEU C CA 1
ATOM 5025 C C . LEU C 1 190 ? -34.569 50.921 11.001 1.00 17.76 190 LEU C C 1
ATOM 5026 O O . LEU C 1 190 ? -34.404 51.974 11.630 1.00 21.01 190 LEU C O 1
ATOM 5031 N N . GLY C 1 191 ? -35.584 50.101 11.258 1.00 16.81 191 GLY C N 1
ATOM 5032 C CA . GLY C 1 191 ? -36.430 50.360 12.406 1.00 15.59 191 GLY C CA 1
ATOM 5033 C C . GLY C 1 191 ? -37.398 51.506 12.248 1.00 21.34 191 GLY C C 1
ATOM 5034 O O . GLY C 1 191 ? -37.932 51.995 13.251 1.00 20.78 191 GLY C O 1
ATOM 5035 N N . ARG C 1 192 ? -37.681 51.923 11.017 1.00 16.91 192 ARG C N 1
ATOM 5036 C CA . ARG C 1 192 ? -38.726 52.903 10.763 1.00 16.87 192 ARG C CA 1
ATOM 5037 C C . ARG C 1 192 ? -39.321 52.654 9.386 1.00 17.40 192 ARG C C 1
ATOM 5038 O O . ARG C 1 192 ? -38.747 51.938 8.562 1.00 16.57 192 ARG C O 1
ATOM 5046 N N . LEU C 1 193 ? -40.485 53.254 9.150 1.00 17.48 193 LEU C N 1
ATOM 5047 C CA . LEU C 1 193 ? -41.044 53.328 7.809 1.00 15.29 193 LEU C CA 1
ATOM 5048 C C . LEU C 1 193 ? -40.329 54.405 6.997 1.00 17.77 193 LEU C C 1
ATOM 5049 O O . LEU C 1 193 ? -39.766 55.366 7.536 1.00 17.70 193 LEU C O 1
ATOM 5054 N N . ALA C 1 194 ? -40.359 54.240 5.679 1.00 16.49 194 ALA C N 1
ATOM 5055 C CA . ALA C 1 194 ? -39.937 55.313 4.793 1.00 16.70 194 ALA C CA 1
ATOM 5056 C C . ALA C 1 194 ? -41.050 56.344 4.644 1.00 14.61 194 ALA C C 1
ATOM 5057 O O . ALA C 1 194 ? -42.240 56.028 4.748 1.00 15.03 194 ALA C O 1
ATOM 5059 N N . THR C 1 195 ? -40.657 57.591 4.412 1.00 17.23 195 THR C N 1
ATOM 5060 C CA . THR C 1 195 ? -41.647 58.561 3.981 1.00 17.52 195 THR C CA 1
ATOM 5061 C C . THR C 1 195 ? -41.917 58.390 2.493 1.00 19.80 195 THR C C 1
ATOM 5062 O O . THR C 1 195 ? -41.089 57.861 1.740 1.00 15.57 195 THR C O 1
ATOM 5066 N N . ALA C 1 196 ? -43.106 58.831 2.076 1.00 14.71 196 ALA C N 1
ATOM 5067 C CA . ALA C 1 196 ? -43.426 58.802 0.654 1.00 15.87 196 ALA C CA 1
ATOM 5068 C C . ALA C 1 196 ? -42.433 59.640 -0.140 1.00 17.45 196 ALA C C 1
ATOM 5069 O O . ALA C 1 196 ? -42.059 59.273 -1.260 1.00 18.04 196 ALA C O 1
ATOM 5071 N N . ARG C 1 197 ? -41.964 60.752 0.442 1.00 13.46 197 ARG C N 1
ATOM 5072 C CA . ARG C 1 197 ? -40.987 61.590 -0.246 1.00 16.28 197 ARG C CA 1
ATOM 5073 C C . ARG C 1 197 ? -39.686 60.829 -0.509 1.00 17.06 197 ARG C C 1
ATOM 5074 O O . ARG C 1 197 ? -39.100 60.955 -1.590 1.00 16.21 197 ARG C O 1
ATOM 5082 N N . GLU C 1 198 ? -39.227 60.020 0.457 1.00 16.70 198 GLU C N 1
ATOM 5083 C CA . GLU C 1 198 ? -38.004 59.243 0.255 1.00 15.36 198 GLU C CA 1
ATOM 5084 C C . GLU C 1 198 ? -38.133 58.301 -0.938 1.00 15.85 198 GLU C C 1
ATOM 5085 O O . GLU C 1 198 ? -37.196 58.154 -1.727 1.00 14.26 198 GLU C O 1
ATOM 5091 N N . ASP C 1 199 ? -39.291 57.664 -1.083 1.00 14.54 199 ASP C N 1
ATOM 5092 C CA . ASP C 1 199 ? -39.536 56.799 -2.235 1.00 14.80 199 ASP C CA 1
ATOM 5093 C C . ASP C 1 199 ? -39.473 57.607 -3.527 1.00 15.04 199 ASP C C 1
ATOM 5094 O O . ASP C 1 199 ? -38.832 57.200 -4.507 1.00 14.32 199 ASP C O 1
ATOM 5099 N N . ALA C 1 200 ? -40.087 58.791 -3.520 1.00 15.24 200 ALA C N 1
ATOM 5100 C CA . ALA C 1 200 ? -40.049 59.655 -4.690 1.00 15.20 200 ALA C CA 1
ATOM 5101 C C . ALA C 1 200 ? -38.639 60.155 -5.000 1.00 14.90 200 ALA C C 1
ATOM 5102 O O . ALA C 1 200 ? -38.342 60.454 -6.162 1.00 14.23 200 ALA C O 1
ATOM 5104 N N . LEU C 1 201 ? -37.760 60.266 -3.990 1.00 14.14 201 LEU C N 1
ATOM 5105 C CA . LEU C 1 201 ? -36.380 60.665 -4.275 1.00 12.91 201 LEU C CA 1
ATOM 5106 C C . LEU C 1 201 ? -35.611 59.562 -4.990 1.00 15.23 201 LEU C C 1
ATOM 5107 O O . LEU C 1 201 ? -34.700 59.853 -5.775 1.00 14.81 201 LEU C O 1
ATOM 5112 N N . LEU C 1 202 ? -35.962 58.299 -4.738 1.00 13.63 202 LEU C N 1
ATOM 5113 C CA . LEU C 1 202 ? -35.386 57.219 -5.527 1.00 12.82 202 LEU C CA 1
ATOM 5114 C C . LEU C 1 202 ? -35.923 57.259 -6.948 1.00 14.12 202 LEU C C 1
ATOM 5115 O O . LEU C 1 202 ? -35.155 57.140 -7.914 1.00 14.61 202 LEU C O 1
ATOM 5120 N N . ALA C 1 203 ? -37.238 57.445 -7.096 1.00 14.53 203 ALA C N 1
ATOM 5121 C CA . ALA C 1 203 ? -37.821 57.566 -8.430 1.00 12.27 203 ALA C CA 1
ATOM 5122 C C . ALA C 1 203 ? -37.209 58.744 -9.176 1.00 15.11 203 ALA C C 1
ATOM 5123 O O . ALA C 1 203 ? -36.931 58.659 -10.377 1.00 13.41 203 ALA C O 1
ATOM 5125 N N . LEU C 1 204 ? -36.967 59.845 -8.468 1.00 14.03 204 LEU C N 1
ATOM 5126 C CA . LEU C 1 204 ? -36.325 61.002 -9.077 1.00 14.15 204 LEU C CA 1
ATOM 5127 C C . LEU C 1 204 ? -34.966 60.635 -9.670 1.00 15.16 204 LEU C C 1
ATOM 5128 O O . LEU C 1 204 ? -34.684 60.946 -10.831 1.00 15.78 204 LEU C O 1
ATOM 5133 N N . PHE C 1 205 ? -34.118 59.951 -8.894 1.00 14.05 205 PHE C N 1
ATOM 5134 C CA . PHE C 1 205 ? -32.826 59.517 -9.413 1.00 13.85 205 PHE C CA 1
ATOM 5135 C C . PHE C 1 205 ? -33.000 58.672 -10.674 1.00 12.40 205 PHE C C 1
ATOM 5136 O O . PHE C 1 205 ? -32.342 58.918 -11.693 1.00 12.62 205 PHE C O 1
ATOM 5144 N N . LEU C 1 206 ? -33.917 57.695 -10.628 1.00 12.51 206 LEU C N 1
ATOM 5145 C CA . LEU C 1 206 ? -34.131 56.788 -11.757 1.00 12.74 206 LEU C CA 1
ATOM 5146 C C . LEU C 1 206 ? -34.771 57.476 -12.956 1.00 14.02 206 LEU C C 1
ATOM 5147 O O . LEU C 1 206 ? -34.651 56.975 -14.086 1.00 14.06 206 LEU C O 1
ATOM 5152 N N . ALA C 1 207 ? -35.451 58.602 -12.736 1.00 13.68 207 ALA C N 1
ATOM 5153 C CA . ALA C 1 207 ? -36.076 59.350 -13.819 1.00 14.18 207 ALA C CA 1
ATOM 5154 C C . ALA C 1 207 ? -35.148 60.396 -14.409 1.00 14.06 207 ALA C C 1
ATOM 5155 O O . ALA C 1 207 ? -35.388 60.868 -15.527 1.00 16.39 207 ALA C O 1
ATOM 5157 N N . SER C 1 208 ? -34.089 60.741 -13.690 1.00 15.98 208 SER C N 1
ATOM 5158 C CA . SER C 1 208 ? -33.170 61.782 -14.109 1.00 16.79 208 SER C CA 1
ATOM 5159 C C . SER C 1 208 ? -32.136 61.226 -15.083 1.00 15.98 208 SER C C 1
ATOM 5160 O O . SER C 1 208 ? -31.961 60.015 -15.230 1.00 15.70 208 SER C O 1
ATOM 5163 N N . ASP C 1 209 ? -31.421 62.132 -15.738 1.00 17.00 209 ASP C N 1
ATOM 5164 C CA . ASP C 1 209 ? -30.334 61.720 -16.620 1.00 16.24 209 ASP C CA 1
ATOM 5165 C C . ASP C 1 209 ? -29.052 61.381 -15.857 1.00 17.92 209 ASP C C 1
ATOM 5166 O O . ASP C 1 209 ? -28.009 61.186 -16.482 1.00 18.73 209 ASP C O 1
ATOM 5171 N N . GLU C 1 210 ? -29.116 61.297 -14.523 1.00 15.60 210 GLU C N 1
ATOM 5172 C CA . GLU C 1 210 ? -28.009 60.802 -13.717 1.00 17.02 210 GLU C CA 1
ATOM 5173 C C . GLU C 1 210 ? -27.966 59.282 -13.645 1.00 14.02 210 GLU C C 1
ATOM 5174 O O . GLU C 1 210 ? -27.014 58.736 -13.086 1.00 16.77 210 GLU C O 1
ATOM 5180 N N . SER C 1 211 ? -28.965 58.591 -14.211 1.00 12.46 211 SER C N 1
ATOM 5181 C CA . SER C 1 211 ? -29.131 57.153 -14.010 1.00 13.88 211 SER C CA 1
ATOM 5182 C C . SER C 1 211 ? -29.220 56.392 -15.332 1.00 14.48 211 SER C C 1
ATOM 5183 O O . SER C 1 211 ? -29.783 55.288 -15.373 1.00 14.09 211 SER C O 1
ATOM 5186 N N . ASP C 1 212 ? -28.669 56.951 -16.409 1.00 12.61 212 ASP C N 1
ATOM 5187 C CA . ASP C 1 212 ? -28.809 56.328 -17.728 1.00 12.59 212 ASP C CA 1
ATOM 5188 C C . ASP C 1 212 ? -28.163 54.947 -17.825 1.00 16.21 212 ASP C C 1
ATOM 5189 O O . ASP C 1 212 ? -28.527 54.172 -18.711 1.00 15.41 212 ASP C O 1
ATOM 5194 N N . PHE C 1 213 ? -27.198 54.625 -16.973 1.00 14.72 213 PHE C N 1
ATOM 5195 C CA . PHE C 1 213 ? -26.565 53.319 -17.080 1.00 14.62 213 PHE C CA 1
ATOM 5196 C C . PHE C 1 213 ? -27.334 52.221 -16.356 1.00 14.35 213 PHE C C 1
ATOM 5197 O O . PHE C 1 213 ? -26.897 51.066 -16.388 1.00 16.87 213 PHE C O 1
ATOM 5205 N N . ILE C 1 214 ? -28.454 52.532 -15.712 1.00 13.06 214 ILE C N 1
ATOM 5206 C CA . ILE C 1 214 ? -29.191 51.551 -14.913 1.00 14.00 214 ILE C CA 1
ATOM 5207 C C . ILE C 1 214 ? -30.328 51.011 -15.770 1.00 13.12 214 ILE C C 1
ATOM 5208 O O . ILE C 1 214 ? -31.191 51.771 -16.229 1.00 13.71 214 ILE C O 1
ATOM 5213 N N . VAL C 1 215 ? -30.314 49.697 -16.017 1.00 13.77 215 VAL C N 1
ATOM 5214 C CA . VAL C 1 215 ? -31.108 49.085 -17.081 1.00 12.10 215 VAL C CA 1
ATOM 5215 C C . VAL C 1 215 ? -31.794 47.829 -16.550 1.00 13.01 215 VAL C C 1
ATOM 5216 O O . VAL C 1 215 ? -31.127 46.821 -16.285 1.00 13.98 215 VAL C O 1
ATOM 5220 N N . GLY C 1 216 ? -33.125 47.865 -16.454 1.00 11.56 216 GLY C N 1
ATOM 5221 C CA . GLY C 1 216 ? -33.894 46.669 -16.127 1.00 11.37 216 GLY C CA 1
ATOM 5222 C C . GLY C 1 216 ? -33.686 46.155 -14.718 1.00 10.86 216 GLY C C 1
ATOM 5223 O O . GLY C 1 216 ? -33.833 44.951 -14.470 1.00 14.88 216 GLY C O 1
ATOM 5224 N N . LYS C 1 217 ? -33.361 47.040 -13.785 1.00 12.87 217 LYS C N 1
ATOM 5225 C CA . LYS C 1 217 ? -32.974 46.660 -12.438 1.00 13.25 217 LYS C CA 1
ATOM 5226 C C . LYS C 1 217 ? -34.141 46.775 -11.463 1.00 11.61 217 LYS C C 1
ATOM 5227 O O . LYS C 1 217 ? -35.074 47.562 -11.657 1.00 12.83 217 LYS C O 1
ATOM 5233 N N . SER C 1 218 ? -34.084 45.958 -10.419 1.00 15.87 218 SER C N 1
ATOM 5234 C CA . SER C 1 218 ? -34.959 46.081 -9.265 1.00 12.66 218 SER C CA 1
ATOM 5235 C C . SER C 1 218 ? -34.134 46.609 -8.103 1.00 17.31 218 SER C C 1
ATOM 5236 O O . SER C 1 218 ? -33.210 45.933 -7.641 1.00 20.32 218 SER C O 1
ATOM 5239 N N . ILE C 1 219 ? -34.470 47.802 -7.628 1.00 16.24 219 ILE C N 1
ATOM 5240 C CA . ILE C 1 219 ? -33.786 48.413 -6.497 1.00 18.74 219 ILE C CA 1
ATOM 5241 C C . ILE C 1 219 ? -34.669 48.256 -5.271 1.00 15.60 219 ILE C C 1
ATOM 5242 O O . ILE C 1 219 ? -35.805 48.750 -5.247 1.00 14.84 219 ILE C O 1
ATOM 5247 N N . GLU C 1 220 ? -34.163 47.553 -4.256 1.00 16.30 220 GLU C N 1
ATOM 5248 C CA . GLU C 1 220 ? -34.977 47.239 -3.085 1.00 15.68 220 GLU C CA 1
ATOM 5249 C C . GLU C 1 220 ? -35.008 48.432 -2.147 1.00 15.74 220 GLU C C 1
ATOM 5250 O O . GLU C 1 220 ? -33.965 48.876 -1.662 1.00 18.00 220 GLU C O 1
ATOM 5256 N N . PHE C 1 221 ? -36.206 48.946 -1.908 1.00 14.12 221 PHE C N 1
ATOM 5257 C CA . PHE C 1 221 ? -36.438 50.144 -1.113 1.00 14.32 221 PHE C CA 1
ATOM 5258 C C . PHE C 1 221 ? -37.252 49.697 0.093 1.00 12.99 221 PHE C C 1
ATOM 5259 O O . PHE C 1 221 ? -38.475 49.774 0.100 1.00 12.10 221 PHE C O 1
ATOM 5267 N N . ASP C 1 222 ? -36.561 49.196 1.116 1.00 13.76 222 ASP C N 1
ATOM 5268 C CA . ASP C 1 222 ? -37.285 48.459 2.146 1.00 14.45 222 ASP C CA 1
ATOM 5269 C C . ASP C 1 222 ? -36.627 48.524 3.519 1.00 10.97 222 ASP C C 1
ATOM 5270 O O . ASP C 1 222 ? -36.933 47.678 4.365 1.00 13.62 222 ASP C O 1
ATOM 5275 N N . GLY C 1 223 ? -35.726 49.478 3.760 1.00 14.41 223 GLY C N 1
ATOM 5276 C CA . GLY C 1 223 ? -35.079 49.579 5.059 1.00 14.93 223 GLY C CA 1
ATOM 5277 C C . GLY C 1 223 ? -34.235 48.387 5.441 1.00 13.94 223 GLY C C 1
ATOM 5278 O O . GLY C 1 223 ? -33.877 48.240 6.609 1.00 12.62 223 GLY C O 1
ATOM 5279 N N . GLY C 1 224 ? -33.907 47.522 4.483 1.00 13.30 224 GLY C N 1
ATOM 5280 C CA . GLY C 1 224 ? -33.136 46.328 4.757 1.00 11.96 224 GLY C CA 1
ATOM 5281 C C . GLY C 1 224 ? -33.940 45.049 4.870 1.00 12.76 224 GLY C C 1
ATOM 5282 O O . GLY C 1 224 ? -33.345 43.990 5.105 1.00 14.98 224 GLY C O 1
ATOM 5283 N N . TRP C 1 225 ? -35.262 45.116 4.690 1.00 14.04 225 TRP C N 1
ATOM 5284 C CA . TRP C 1 225 ? -36.138 43.981 4.984 1.00 15.00 225 TRP C CA 1
ATOM 5285 C C . TRP C 1 225 ? -35.746 42.730 4.199 1.00 16.90 225 TRP C C 1
ATOM 5286 O O . TRP C 1 225 ? -35.710 41.623 4.757 1.00 17.09 225 TRP C O 1
ATOM 5297 N N . ALA C 1 226 ? -35.438 42.883 2.911 1.00 13.26 226 ALA C N 1
ATOM 5298 C CA . ALA C 1 226 ? -35.126 41.745 2.052 1.00 15.88 226 ALA C CA 1
ATOM 5299 C C . ALA C 1 226 ? -33.639 41.448 1.977 1.00 14.22 226 ALA C C 1
ATOM 5300 O O . ALA C 1 226 ? -33.248 40.508 1.273 1.00 21.03 226 ALA C O 1
ATOM 5302 N N . THR C 1 227 ? -32.798 42.218 2.667 1.00 13.96 227 THR C N 1
ATOM 5303 C CA . THR C 1 227 ? -31.363 41.959 2.642 1.00 14.12 227 THR C CA 1
ATOM 5304 C C . THR C 1 227 ? -31.065 40.629 3.340 1.00 20.27 227 THR C C 1
ATOM 5305 O O . THR C 1 227 ? -31.736 40.216 4.301 1.00 20.36 227 THR C O 1
ATOM 5310 N N . GLY D 1 4 ? -25.718 72.431 -2.371 1.00 25.71 4 GLY D N 1
ATOM 5311 C CA . GLY D 1 4 ? -25.362 71.139 -2.930 1.00 20.30 4 GLY D CA 1
ATOM 5312 C C . GLY D 1 4 ? -25.961 69.960 -2.186 1.00 20.51 4 GLY D C 1
ATOM 5313 O O . GLY D 1 4 ? -26.399 70.086 -1.044 1.00 20.99 4 GLY D O 1
ATOM 5314 N N . ARG D 1 5 ? -25.958 68.795 -2.831 1.00 17.45 5 ARG D N 1
ATOM 5315 C CA . ARG D 1 5 ? -26.599 67.627 -2.242 1.00 18.81 5 ARG D CA 1
ATOM 5316 C C . ARG D 1 5 ? -25.791 67.004 -1.111 1.00 18.61 5 ARG D C 1
ATOM 5317 O O . ARG D 1 5 ? -26.336 66.190 -0.359 1.00 19.21 5 ARG D O 1
ATOM 5325 N N . LEU D 1 6 ? -24.517 67.373 -0.970 1.00 17.11 6 LEU D N 1
ATOM 5326 C CA . LEU D 1 6 ? -23.674 66.940 0.138 1.00 16.59 6 LEU D CA 1
ATOM 5327 C C . LEU D 1 6 ? -23.163 68.147 0.919 1.00 16.89 6 LEU D C 1
ATOM 5328 O O . LEU D 1 6 ? -22.041 68.137 1.419 1.00 18.46 6 LEU D O 1
ATOM 5333 N N . ALA D 1 7 ? -23.986 69.188 1.028 1.00 16.45 7 ALA D N 1
ATOM 5334 C CA . ALA D 1 7 ? -23.533 70.426 1.648 1.00 20.18 7 ALA D CA 1
ATOM 5335 C C . ALA D 1 7 ? -23.147 70.185 3.100 1.00 18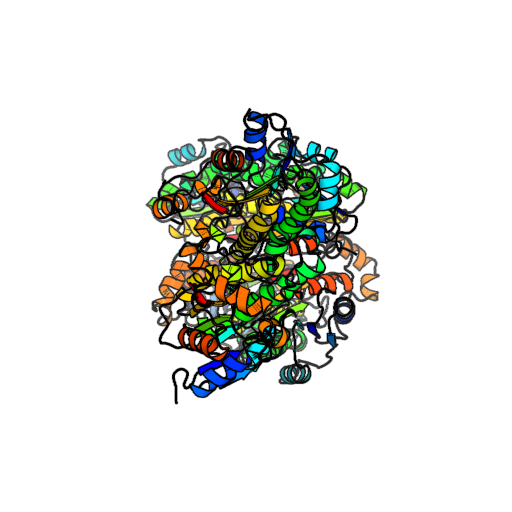.69 7 ALA D C 1
ATOM 5336 O O . ALA D 1 7 ? -23.878 69.532 3.856 1.00 22.10 7 ALA D O 1
ATOM 5338 N N . GLY D 1 8 ? -21.977 70.697 3.478 1.00 21.78 8 GLY D N 1
ATOM 5339 C CA . GLY D 1 8 ? -21.469 70.552 4.826 1.00 22.28 8 GLY D CA 1
ATOM 5340 C C . GLY D 1 8 ? -20.916 69.189 5.178 1.00 22.31 8 GLY D C 1
ATOM 5341 O O . GLY D 1 8 ? -20.433 69.006 6.302 1.00 23.42 8 GLY D O 1
ATOM 5342 N N . LYS D 1 9 ? -20.951 68.231 4.261 1.00 19.18 9 LYS D N 1
ATOM 5343 C CA . LYS D 1 9 ? -20.524 66.873 4.560 1.00 17.28 9 LYS D CA 1
ATOM 5344 C C . LYS D 1 9 ? -19.027 66.694 4.333 1.00 19.11 9 LYS D C 1
ATOM 5345 O O . LYS D 1 9 ? -18.437 67.285 3.424 1.00 20.03 9 LYS D O 1
ATOM 5351 N N . ARG D 1 10 ? -18.416 65.860 5.170 1.00 15.80 10 ARG D N 1
ATOM 5352 C CA . ARG D 1 10 ? -17.026 65.462 5.004 1.00 14.26 10 ARG D CA 1
ATOM 5353 C C . ARG D 1 10 ? -16.978 63.999 4.594 1.00 17.65 10 ARG D C 1
ATOM 5354 O O . ARG D 1 10 ? -17.568 63.145 5.257 1.00 17.00 10 ARG D O 1
ATOM 5362 N N . VAL D 1 11 ? -16.259 63.720 3.514 1.00 15.53 11 VAL D N 1
ATOM 5363 C CA . VAL D 1 11 ? -16.257 62.415 2.867 1.00 14.52 11 VAL D CA 1
ATOM 5364 C C . VAL D 1 11 ? -14.831 61.889 2.900 1.00 15.39 11 VAL D C 1
ATOM 5365 O O . VAL D 1 11 ? -13.910 62.566 2.429 1.00 18.76 11 VAL D O 1
ATOM 5369 N N . LEU D 1 12 ? -14.646 60.692 3.446 1.00 13.99 12 LEU D N 1
ATOM 5370 C CA . LEU D 1 12 ? -13.364 60.008 3.402 1.00 13.26 12 LEU D CA 1
ATOM 5371 C C . LEU D 1 12 ? -13.352 59.035 2.228 1.00 16.45 12 LEU D C 1
ATOM 5372 O O . LEU D 1 12 ? -14.180 58.120 2.168 1.00 16.56 12 LEU D O 1
ATOM 5377 N N . LEU D 1 13 ? -12.408 59.228 1.307 1.00 14.00 13 LEU D N 1
ATOM 5378 C CA . LEU D 1 13 ? -12.319 58.436 0.086 1.00 14.98 13 LEU D CA 1
ATOM 5379 C C . LEU D 1 13 ? -10.999 57.686 0.099 1.00 17.06 13 LEU D C 1
ATOM 5380 O O . LEU D 1 13 ? -9.933 58.307 0.170 1.00 17.66 13 LEU D O 1
ATOM 5385 N N . THR D 1 14 ? -11.067 56.359 0.046 1.00 12.60 14 THR D N 1
ATOM 5386 C CA . THR D 1 14 ? -9.861 55.547 0.041 1.00 14.30 14 THR D CA 1
ATOM 5387 C C . THR D 1 14 ? -9.272 55.479 -1.359 1.00 15.41 14 THR D C 1
ATOM 5388 O O . THR D 1 14 ? -9.978 55.633 -2.359 1.00 16.07 14 THR D O 1
ATOM 5392 N N . ASN D 1 15 ? -7.964 55.227 -1.405 1.00 17.21 15 ASN D N 1
ATOM 5393 C CA . ASN D 1 15 ? -7.193 55.051 -2.642 1.00 15.76 15 ASN D CA 1
ATOM 5394 C C . ASN D 1 15 ? -7.663 56.018 -3.727 1.00 20.79 15 ASN D C 1
ATOM 5395 O O . ASN D 1 15 ? -8.065 55.631 -4.826 1.00 19.18 15 ASN D O 1
ATOM 5400 N N . ALA D 1 16 ? -7.588 57.311 -3.393 1.00 17.59 16 ALA D N 1
ATOM 5401 C CA . ALA D 1 16 ? -8.296 58.327 -4.165 1.00 19.93 16 ALA D CA 1
ATOM 5402 C C . ALA D 1 16 ? -7.777 58.469 -5.590 1.00 17.07 16 ALA D C 1
ATOM 5403 O O . ALA D 1 16 ? -8.500 58.985 -6.446 1.00 20.99 16 ALA D O 1
ATOM 5405 N N . ASP D 1 17 ? -6.554 58.023 -5.866 1.00 19.57 17 ASP D N 1
ATOM 5406 C CA . ASP D 1 17 ? -6.006 58.101 -7.213 1.00 24.25 17 ASP D CA 1
ATOM 5407 C C . ASP D 1 17 ? -6.282 56.850 -8.035 1.00 26.21 17 ASP D C 1
ATOM 5408 O O . ASP D 1 17 ? -5.883 56.791 -9.202 1.00 26.12 17 ASP D O 1
ATOM 5413 N N . ALA D 1 18 ? -6.962 55.865 -7.464 1.00 21.14 18 ALA D N 1
ATOM 5414 C CA . ALA D 1 18 ? -7.214 54.599 -8.130 1.00 21.30 18 ALA D CA 1
ATOM 5415 C C . ALA D 1 18 ? -8.697 54.441 -8.430 1.00 18.06 18 ALA D C 1
ATOM 5416 O O . ALA D 1 18 ? -9.545 55.137 -7.868 1.00 18.14 18 ALA D O 1
ATOM 5418 N N . TYR D 1 19 ? -8.984 53.509 -9.340 1.00 19.52 19 TYR D N 1
ATOM 5419 C CA . TYR D 1 19 ? -10.340 53.040 -9.609 1.00 18.02 19 TYR D CA 1
ATOM 5420 C C . TYR D 1 19 ? -11.302 54.198 -9.853 1.00 16.44 19 TYR D C 1
ATOM 5421 O O . TYR D 1 19 ? -11.141 54.938 -10.826 1.00 16.59 19 TYR D O 1
ATOM 5430 N N . MET D 1 20 ? -12.295 54.384 -8.979 1.00 14.63 20 MET D N 1
ATOM 5431 C CA . MET D 1 20 ? -13.327 55.385 -9.205 1.00 14.58 20 MET D CA 1
ATOM 5432 C C . MET D 1 20 ? -13.075 56.656 -8.400 1.00 16.79 20 MET D C 1
ATOM 5433 O O . MET D 1 20 ? -13.983 57.482 -8.246 1.00 17.76 20 MET D O 1
ATOM 5438 N N . GLY D 1 21 ? -11.844 56.835 -7.918 1.00 14.86 21 GLY D N 1
ATOM 5439 C CA . GLY D 1 21 ? -11.558 57.939 -7.010 1.00 15.62 21 GLY D CA 1
ATOM 5440 C C . GLY D 1 21 ? -11.706 59.314 -7.638 1.00 17.33 21 GLY D C 1
ATOM 5441 O O . GLY D 1 21 ? -12.318 60.205 -7.048 1.00 16.74 21 GLY D O 1
ATOM 5442 N N . GLU D 1 22 ? -11.134 59.515 -8.830 1.00 17.34 22 GLU D N 1
ATOM 5443 C CA . GLU D 1 22 ? -11.110 60.855 -9.420 1.00 19.33 22 GLU D CA 1
ATOM 5444 C C . GLU D 1 22 ? -12.518 61.383 -9.676 1.00 21.15 22 GLU D C 1
ATOM 5445 O O . GLU D 1 22 ? -12.832 62.533 -9.349 1.00 19.41 22 GLU D O 1
ATOM 5451 N N . ALA D 1 23 ? -13.387 60.550 -10.254 1.00 17.14 23 ALA D N 1
ATOM 5452 C CA . ALA D 1 23 ? -14.755 60.989 -10.506 1.00 20.05 23 ALA D CA 1
ATOM 5453 C C . ALA D 1 23 ? -15.506 61.257 -9.209 1.00 13.30 23 ALA D C 1
ATOM 5454 O O . ALA D 1 23 ? -16.368 62.143 -9.165 1.00 18.39 23 ALA D O 1
ATOM 5456 N N . THR D 1 24 ? -15.198 60.497 -8.151 1.00 15.09 24 THR D N 1
ATOM 5457 C CA . THR D 1 24 ? -15.826 60.719 -6.851 1.00 16.35 24 THR D CA 1
ATOM 5458 C C . THR D 1 24 ? -15.481 62.105 -6.319 1.00 14.92 24 THR D C 1
ATOM 5459 O O . THR D 1 24 ? -16.359 62.839 -5.853 1.00 17.33 24 THR D O 1
ATOM 5463 N N . VAL D 1 25 ? -14.202 62.485 -6.399 1.00 17.73 25 VAL D N 1
ATOM 5464 C CA . VAL D 1 25 ? -13.798 63.820 -5.961 1.00 18.04 25 VAL D CA 1
ATOM 5465 C C . VAL D 1 25 ? -14.563 64.875 -6.741 1.00 18.67 25 VAL D C 1
ATOM 5466 O O . VAL D 1 25 ? -15.192 65.774 -6.165 1.00 18.36 25 VAL D O 1
ATOM 5470 N N . GLN D 1 26 ? -14.543 64.756 -8.070 1.00 17.39 26 GLN D N 1
ATOM 5471 C CA . GLN D 1 26 ? -15.159 65.757 -8.936 1.00 23.09 26 GLN D CA 1
ATOM 5472 C C . GLN D 1 26 ? -16.648 65.915 -8.639 1.00 20.90 26 GLN D C 1
ATOM 5473 O O . GLN D 1 26 ? -17.133 67.031 -8.414 1.00 21.79 26 GLN D O 1
ATOM 5479 N N . VAL D 1 27 ? -17.392 64.804 -8.617 1.00 16.95 27 VAL D N 1
ATOM 5480 C CA . VAL D 1 27 ? -18.837 64.886 -8.416 1.00 18.05 27 VAL D CA 1
ATOM 5481 C C . VAL D 1 27 ? -19.173 65.338 -6.996 1.00 18.63 27 VAL D C 1
ATOM 5482 O O . VAL D 1 27 ? -20.080 66.155 -6.788 1.00 17.37 27 VAL D O 1
ATOM 5486 N N . PHE D 1 28 ? -18.449 64.827 -5.999 1.00 16.54 28 PHE D N 1
ATOM 5487 C CA . PHE D 1 28 ? -18.829 65.093 -4.616 1.00 15.95 28 PHE D CA 1
ATOM 5488 C C . PHE D 1 28 ? -18.481 66.524 -4.219 1.00 18.73 28 PHE D C 1
ATOM 5489 O O . PHE D 1 28 ? -19.258 67.186 -3.518 1.00 19.28 28 PHE D O 1
ATOM 5497 N N . GLU D 1 29 ? -17.327 67.020 -4.669 1.00 17.89 29 GLU D N 1
ATOM 5498 C CA . GLU D 1 29 ? -16.987 68.426 -4.435 1.00 19.49 29 GLU D CA 1
ATOM 5499 C C . GLU D 1 29 ? -17.969 69.360 -5.144 1.00 22.82 29 GLU D C 1
ATOM 5500 O O . GLU D 1 29 ? -18.337 70.404 -4.599 1.00 21.76 29 GLU D O 1
ATOM 5506 N N . GLU D 1 30 ? -18.432 68.986 -6.345 1.00 19.38 30 GLU D N 1
ATOM 5507 C CA . GLU D 1 30 ? -19.453 69.778 -7.029 1.00 21.89 30 GLU D CA 1
ATOM 5508 C C . GLU D 1 30 ? -20.715 69.935 -6.191 1.00 21.61 30 GLU D C 1
ATOM 5509 O O . GLU D 1 30 ? -21.436 70.928 -6.333 1.00 23.49 30 GLU D O 1
ATOM 5515 N N . GLU D 1 31 ? -21.015 68.962 -5.332 1.00 19.25 31 GLU D N 1
ATOM 5516 C CA . GLU D 1 31 ? -22.217 68.989 -4.511 1.00 19.23 31 GLU D CA 1
ATOM 5517 C C . GLU D 1 31 ? -21.938 69.478 -3.092 1.00 20.16 31 GLU D C 1
ATOM 5518 O O . GLU D 1 31 ? -22.755 69.263 -2.191 1.00 16.59 31 GLU D O 1
ATOM 5524 N N . GLY D 1 32 ? -20.806 70.144 -2.880 1.00 21.78 32 GLY D N 1
ATOM 5525 C CA . GLY D 1 32 ? -20.529 70.803 -1.621 1.00 22.15 32 GLY D CA 1
ATOM 5526 C C . GLY D 1 32 ? -19.768 69.991 -0.596 1.00 19.42 32 GLY D C 1
ATOM 5527 O O . GLY D 1 32 ? -19.536 70.490 0.513 1.00 21.59 32 GLY D O 1
ATOM 5528 N N . ALA D 1 33 ? -19.374 68.760 -0.914 1.00 17.75 33 ALA D N 1
ATOM 5529 C CA . ALA D 1 33 ? -18.672 67.952 0.065 1.00 16.37 33 ALA D CA 1
ATOM 5530 C C . ALA D 1 33 ? -17.205 68.355 0.168 1.00 16.98 33 ALA D C 1
ATOM 5531 O O . ALA D 1 33 ? -16.566 68.758 -0.811 1.00 21.28 33 ALA D O 1
ATOM 5533 N N . GLU D 1 34 ? -16.672 68.240 1.376 1.00 17.35 34 GLU D N 1
ATOM 5534 C CA . GLU D 1 34 ? -15.232 68.260 1.583 1.00 16.24 34 GLU D CA 1
ATOM 5535 C C . GLU D 1 34 ? -14.753 66.820 1.477 1.00 19.63 34 GLU D C 1
ATOM 5536 O O . GLU D 1 34 ? -15.130 65.979 2.298 1.00 20.21 34 GLU D O 1
ATOM 5542 N N . VAL D 1 35 ? -13.961 66.521 0.454 1.00 18.19 35 VAL D N 1
ATOM 5543 C CA . VAL D 1 35 ? -13.505 65.156 0.207 1.00 17.01 35 VAL D CA 1
ATOM 5544 C C . VAL D 1 35 ? -12.074 65.015 0.698 1.00 21.71 35 VAL D C 1
ATOM 5545 O O . VAL D 1 35 ? -11.165 65.694 0.207 1.00 22.41 35 VAL D O 1
ATOM 5549 N N . ILE D 1 36 ? -11.879 64.133 1.677 1.00 18.61 36 ILE D N 1
ATOM 5550 C CA . ILE D 1 36 ? -10.550 63.754 2.145 1.00 17.72 36 ILE D CA 1
ATOM 5551 C C . ILE D 1 36 ? -10.058 62.670 1.193 1.00 19.38 36 ILE D C 1
ATOM 5552 O O . ILE D 1 36 ? -10.511 61.528 1.248 1.00 19.17 36 ILE D O 1
ATOM 5557 N N . ALA D 1 37 ? -9.140 63.033 0.304 1.00 21.33 37 ALA D N 1
ATOM 5558 C CA . ALA D 1 37 ? -8.674 62.139 -0.755 1.00 20.67 37 ALA D CA 1
ATOM 5559 C C . ALA D 1 37 ? -7.475 61.368 -0.223 1.00 22.23 37 ALA D C 1
ATOM 5560 O O . ALA D 1 37 ? -6.322 61.779 -0.369 1.00 25.69 37 ALA D O 1
ATOM 5562 N N . ASP D 1 38 ? -7.747 60.242 0.430 1.00 19.28 38 ASP D N 1
ATOM 5563 C CA . ASP D 1 38 ? -6.682 59.507 1.087 1.00 15.45 38 ASP D CA 1
ATOM 5564 C C . ASP D 1 38 ? -5.956 58.612 0.089 1.00 22.45 38 ASP D C 1
ATOM 5565 O O . ASP D 1 38 ? -6.545 58.110 -0.871 1.00 21.08 38 ASP D O 1
ATOM 5570 N N . HIS D 1 39 ? -4.650 58.435 0.317 1.00 21.20 39 HIS D N 1
ATOM 5571 C CA . HIS D 1 39 ? -3.821 57.568 -0.516 1.00 19.83 39 HIS D CA 1
ATOM 5572 C C . HIS D 1 39 ? -3.055 56.538 0.308 1.00 24.24 39 HIS D C 1
ATOM 5573 O O . HIS D 1 39 ? -2.048 55.999 -0.163 1.00 28.96 39 HIS D O 1
ATOM 5580 N N . THR D 1 40 ? -3.501 56.257 1.526 1.00 22.57 40 THR D N 1
ATOM 5581 C CA . THR D 1 40 ? -2.800 55.331 2.401 1.00 20.23 40 THR D CA 1
ATOM 5582 C C . THR D 1 40 ? -3.036 53.894 1.960 1.00 23.62 40 THR D C 1
ATOM 5583 O O . THR D 1 40 ? -4.126 53.541 1.505 1.00 21.88 40 THR D O 1
ATOM 5587 N N . ASP D 1 41 ? -2.003 53.068 2.104 1.00 21.95 41 ASP D N 1
ATOM 5588 C CA . ASP D 1 41 ? -2.088 51.637 1.837 1.00 19.95 41 ASP D CA 1
ATOM 5589 C C . ASP D 1 41 ? -2.791 50.964 3.012 1.00 23.13 41 ASP D C 1
ATOM 5590 O O . ASP D 1 41 ? -2.205 50.809 4.085 1.00 22.27 41 ASP D O 1
ATOM 5595 N N . LEU D 1 42 ? -4.053 50.571 2.826 1.00 19.00 42 LEU D N 1
ATOM 5596 C CA . LEU D 1 42 ? -4.825 49.970 3.905 1.00 17.61 42 LEU D CA 1
ATOM 5597 C C . LEU D 1 42 ? -4.635 48.458 3.991 1.00 17.68 42 LEU D C 1
ATOM 5598 O O . LEU D 1 42 ? -5.324 47.795 4.775 1.00 17.78 42 LEU D O 1
ATOM 5603 N N . THR D 1 43 ? -3.712 47.897 3.212 1.00 18.48 43 THR D N 1
ATOM 5604 C CA . THR D 1 43 ? -3.324 46.511 3.423 1.00 20.32 43 THR D CA 1
ATOM 5605 C C . THR D 1 43 ? -2.459 46.346 4.663 1.00 23.53 43 THR D C 1
ATOM 5606 O O . THR D 1 43 ? -2.167 45.208 5.050 1.00 30.91 43 THR D O 1
ATOM 5610 N N . LYS D 1 44 ? -2.035 47.449 5.281 1.00 24.79 44 LYS D N 1
ATOM 5611 C CA . LYS D 1 44 ? -1.223 47.410 6.490 1.00 26.26 44 LYS D CA 1
ATOM 5612 C C . LYS D 1 44 ? -2.127 47.481 7.711 1.00 26.33 44 LYS D C 1
ATOM 5613 O O . LYS D 1 44 ? -2.984 48.364 7.804 1.00 23.31 44 LYS D O 1
ATOM 5619 N N . VAL D 1 45 ? -1.928 46.555 8.648 1.00 25.78 45 VAL D N 1
ATOM 5620 C CA . VAL D 1 45 ? -2.729 46.559 9.865 1.00 24.79 45 VAL D CA 1
ATOM 5621 C C . VAL D 1 45 ? -2.434 47.826 10.653 1.00 24.10 45 VAL D C 1
ATOM 5622 O O . VAL D 1 45 ? -1.271 48.206 10.842 1.00 25.97 45 VAL D O 1
ATOM 5626 N N . GLY D 1 46 ? -3.491 48.509 11.087 1.00 22.45 46 GLY D N 1
ATOM 5627 C CA . GLY D 1 46 ? -3.380 49.725 11.856 1.00 24.72 46 GLY D CA 1
ATOM 5628 C C . GLY D 1 46 ? -3.543 50.998 11.051 1.00 23.37 46 GLY D C 1
ATOM 5629 O O . GLY D 1 46 ? -3.898 52.035 11.623 1.00 24.43 46 GLY D O 1
ATOM 5630 N N . ALA D 1 47 ? -3.312 50.941 9.736 1.00 23.13 47 ALA D N 1
ATOM 5631 C CA . ALA D 1 47 ? -3.364 52.154 8.927 1.00 16.48 47 ALA D CA 1
ATOM 5632 C C . ALA D 1 47 ? -4.764 52.756 8.900 1.00 20.05 47 ALA D C 1
ATOM 5633 O O . ALA D 1 47 ? -4.915 53.980 8.880 1.00 22.24 47 ALA D O 1
ATOM 5635 N N . ALA D 1 48 ? -5.803 51.917 8.911 1.00 19.36 48 ALA D N 1
ATOM 5636 C CA . ALA D 1 48 ? -7.161 52.445 8.804 1.00 18.43 48 ALA D CA 1
ATOM 5637 C C . ALA D 1 48 ? -7.517 53.323 10.002 1.00 23.42 48 ALA D C 1
ATOM 5638 O O . ALA D 1 48 ? -8.079 54.411 9.835 1.00 20.13 48 ALA D O 1
ATOM 5640 N N . GLU D 1 49 ? -7.167 52.887 11.218 1.00 21.47 49 GLU D N 1
ATOM 5641 C CA . GLU D 1 49 ? -7.449 53.707 12.396 1.00 23.92 49 GLU D CA 1
ATOM 5642 C C . GLU D 1 49 ? -6.704 55.036 12.363 1.00 24.59 49 GLU D C 1
ATOM 5643 O O . GLU D 1 49 ? -7.261 56.071 12.742 1.00 23.80 49 GLU D O 1
ATOM 5649 N N . GLU D 1 50 ? -5.459 55.033 11.885 1.00 23.00 50 GLU D N 1
ATOM 5650 C CA . GLU D 1 50 ? -4.700 56.279 11.812 1.00 24.74 50 GLU D CA 1
ATOM 5651 C C . GLU D 1 50 ? -5.286 57.232 10.778 1.00 23.15 50 GLU D C 1
ATOM 5652 O O . GLU D 1 50 ? -5.315 58.452 10.998 1.00 24.23 50 GLU D O 1
ATOM 5658 N N . VAL D 1 51 ? -5.757 56.696 9.646 1.00 19.41 51 VAL D N 1
ATOM 5659 C CA . VAL D 1 51 ? -6.385 57.536 8.628 1.00 19.70 51 VAL D CA 1
ATOM 5660 C C . VAL D 1 51 ? -7.624 58.219 9.191 1.00 22.41 51 VAL D C 1
ATOM 5661 O O . VAL D 1 51 ? -7.856 59.414 8.961 1.00 19.49 51 VAL D O 1
ATOM 5665 N N . VAL D 1 52 ? -8.429 57.481 9.956 1.00 19.57 52 VAL D N 1
ATOM 5666 C CA . VAL D 1 52 ? -9.676 58.037 10.469 1.00 19.00 52 VAL D CA 1
ATOM 5667 C C . VAL D 1 52 ? -9.410 59.057 11.570 1.00 22.30 52 VAL D C 1
ATOM 5668 O O . VAL D 1 52 ? -10.077 60.096 11.646 1.00 21.99 52 VAL D O 1
ATOM 5672 N N . GLU D 1 53 ? -8.453 58.778 12.454 1.00 21.45 53 GLU D N 1
ATOM 5673 C CA . GLU D 1 53 ? -8.166 59.740 13.514 1.00 28.40 53 GLU D CA 1
ATOM 5674 C C . GLU D 1 53 ? -7.642 61.048 12.928 1.00 28.32 53 GLU D C 1
ATOM 5675 O O . GLU D 1 53 ? -7.999 62.134 13.399 1.00 31.18 53 GLU D O 1
ATOM 5681 N N . ARG D 1 54 ? -6.831 60.968 11.868 1.00 24.65 54 ARG D N 1
ATOM 5682 C CA . ARG D 1 54 ? -6.332 62.188 11.244 1.00 23.31 54 ARG D CA 1
ATOM 5683 C C . ARG D 1 54 ? -7.424 62.897 10.450 1.00 28.40 54 ARG D C 1
ATOM 5684 O O . ARG D 1 54 ? -7.409 64.129 10.337 1.00 26.39 54 ARG D O 1
ATOM 5692 N N . ALA D 1 55 ? -8.394 62.148 9.927 1.00 23.03 55 ALA D N 1
ATOM 5693 C CA . ALA D 1 55 ? -9.472 62.760 9.162 1.00 25.05 55 ALA D CA 1
ATOM 5694 C C . ALA D 1 55 ? -10.406 63.576 10.049 1.00 25.10 55 ALA D C 1
ATOM 5695 O O . ALA D 1 55 ? -10.951 64.592 9.603 1.00 31.10 55 ALA D O 1
ATOM 5697 N N . GLY D 1 56 ? -10.598 63.159 11.297 1.0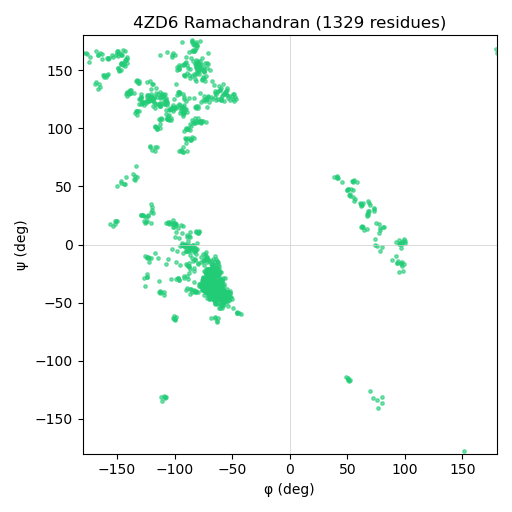0 22.83 56 GLY D N 1
ATOM 5698 C CA . GLY D 1 56 ? -11.533 63.851 12.171 1.00 24.66 56 GLY D CA 1
ATOM 5699 C C . GLY D 1 56 ? -12.957 63.430 11.875 1.00 21.35 56 GLY D C 1
ATOM 5700 O O . GLY D 1 56 ? -13.258 62.235 11.770 1.00 25.08 56 GLY D O 1
ATOM 5701 N N . HIS D 1 57 ? -13.842 64.411 11.721 1.00 19.45 57 HIS D N 1
ATOM 5702 C CA . HIS D 1 57 ? -15.264 64.134 11.548 1.00 17.76 57 HIS D CA 1
ATOM 5703 C C . HIS D 1 57 ? -15.531 63.623 10.136 1.00 20.16 57 HIS D C 1
ATOM 5704 O O . HIS D 1 57 ? -15.196 64.293 9.151 1.00 19.70 57 HIS D O 1
ATOM 5711 N N . ILE D 1 58 ? -16.151 62.449 10.036 1.00 19.17 58 ILE D N 1
ATOM 5712 C CA . ILE D 1 58 ? -16.463 61.816 8.759 1.00 17.31 58 ILE D CA 1
ATOM 5713 C C . ILE D 1 58 ? -17.968 61.588 8.697 1.00 17.03 58 ILE D C 1
ATOM 5714 O O . ILE D 1 58 ? -18.542 60.975 9.600 1.00 19.01 58 ILE D O 1
ATOM 5719 N N . ASP D 1 59 ? -18.611 62.071 7.635 1.00 16.13 59 ASP D N 1
ATOM 5720 C CA . ASP D 1 59 ? -20.019 61.752 7.408 1.00 15.55 59 ASP D CA 1
ATOM 5721 C C . ASP D 1 59 ? -20.221 60.597 6.443 1.00 13.14 59 ASP D C 1
ATOM 5722 O O . ASP D 1 59 ? -21.217 59.867 6.555 1.00 15.10 59 ASP D O 1
ATOM 5727 N N . VAL D 1 60 ? -19.293 60.415 5.513 1.00 14.55 60 VAL D N 1
ATOM 5728 C CA . VAL D 1 60 ? -19.424 59.458 4.419 1.00 14.27 60 VAL D CA 1
ATOM 5729 C C . VAL D 1 60 ? -18.071 58.793 4.225 1.00 12.85 60 VAL D C 1
ATOM 5730 O O . VAL D 1 60 ? -17.044 59.475 4.138 1.00 16.60 60 VAL D O 1
ATOM 5734 N N . LEU D 1 61 ? -18.066 57.467 4.164 1.00 12.29 61 LEU D N 1
ATOM 5735 C CA . LEU D 1 61 ? -16.908 56.701 3.728 1.00 12.97 61 LEU D CA 1
ATOM 5736 C C . LEU D 1 61 ? -17.199 56.144 2.342 1.00 14.09 61 LEU D C 1
ATOM 5737 O O . LEU D 1 61 ? -18.228 55.487 2.135 1.00 14.37 61 LEU D O 1
ATOM 5742 N N . VAL D 1 62 ? -16.310 56.417 1.391 1.00 12.25 62 VAL D N 1
ATOM 5743 C CA . VAL D 1 62 ? -16.362 55.799 0.072 1.00 13.88 62 VAL D CA 1
ATOM 5744 C C . VAL D 1 62 ? -15.232 54.784 0.026 1.00 13.23 62 VAL D C 1
ATOM 5745 O O . VAL D 1 62 ? -14.055 55.157 -0.015 1.00 14.33 62 VAL D O 1
ATOM 5749 N N . ALA D 1 63 ? -15.591 53.499 0.058 1.00 12.97 63 ALA D N 1
ATOM 5750 C CA . ALA D 1 63 ? -14.628 52.408 0.110 1.00 13.20 63 ALA D CA 1
ATOM 5751 C C . ALA D 1 63 ? -14.280 52.018 -1.319 1.00 13.90 63 ALA D C 1
ATOM 5752 O O . ALA D 1 63 ? -15.003 51.253 -1.966 1.00 16.81 63 ALA D O 1
ATOM 5754 N N . ASN D 1 64 ? -13.143 52.519 -1.786 1.00 15.05 64 ASN D N 1
ATOM 5755 C CA . ASN D 1 64 ? -12.726 52.468 -3.184 1.00 13.78 64 ASN D CA 1
ATOM 5756 C C . ASN D 1 64 ? -11.464 51.616 -3.233 1.00 16.32 64 ASN D C 1
ATOM 5757 O O . ASN D 1 64 ? -10.375 52.084 -2.876 1.00 18.66 64 ASN D O 1
ATOM 5762 N N . PHE D 1 65 ? -11.622 50.352 -3.639 1.00 15.77 65 PHE D N 1
ATOM 5763 C CA . PHE D 1 65 ? -10.547 49.377 -3.698 1.00 14.60 65 PHE D CA 1
ATOM 5764 C C . PHE D 1 65 ? -10.560 48.689 -5.051 1.00 16.49 65 PHE D C 1
ATOM 5765 O O . PHE D 1 65 ? -11.625 48.347 -5.564 1.00 14.75 65 PHE D O 1
ATOM 5773 N N . ALA D 1 66 ? -9.378 48.463 -5.617 1.00 16.61 66 ALA D N 1
ATOM 5774 C CA . ALA D 1 66 ? -9.274 47.744 -6.881 1.00 17.60 66 ALA D CA 1
ATOM 5775 C C . ALA D 1 66 ? -8.029 46.875 -6.867 1.00 17.92 66 ALA D C 1
ATOM 5776 O O . ALA D 1 66 ? -7.070 47.131 -6.135 1.00 20.48 66 ALA D O 1
ATOM 5778 N N . VAL D 1 67 ? -8.071 45.825 -7.683 1.00 17.30 67 VAL D N 1
ATOM 5779 C CA . VAL D 1 67 ? -6.935 44.938 -7.888 1.00 17.31 67 VAL D CA 1
ATOM 5780 C C . VAL D 1 67 ? -7.022 44.416 -9.314 1.00 17.04 67 VAL D C 1
ATOM 5781 O O . VAL D 1 67 ? -8.109 44.312 -9.887 1.00 17.72 67 VAL D O 1
ATOM 5785 N N . ASP D 1 68 ? -5.862 44.098 -9.891 1.00 15.50 68 ASP D N 1
ATOM 5786 C CA . ASP D 1 68 ? -5.807 43.512 -11.225 1.00 16.47 68 ASP D CA 1
ATOM 5787 C C . ASP D 1 68 ? -6.675 42.257 -11.268 1.00 16.31 68 ASP D C 1
ATOM 5788 O O . ASP D 1 68 ? -6.580 41.392 -10.392 1.00 18.86 68 ASP D O 1
ATOM 5793 N N . ALA D 1 69 ? -7.565 42.187 -12.263 1.00 14.78 69 ALA D N 1
ATOM 5794 C CA . ALA D 1 69 ? -8.442 41.027 -12.361 1.00 16.40 69 ALA D CA 1
ATOM 5795 C C . ALA D 1 69 ? -7.748 39.829 -12.990 1.00 16.30 69 ALA D C 1
ATOM 5796 O O . ALA D 1 69 ? -8.272 38.711 -12.900 1.00 17.54 69 ALA D O 1
ATOM 5798 N N . HIS D 1 70 ? -6.608 40.042 -13.648 1.00 17.64 70 HIS D N 1
ATOM 5799 C CA . HIS D 1 70 ? -5.875 38.996 -14.364 1.00 18.24 70 HIS D CA 1
ATOM 5800 C C . HIS D 1 70 ? -6.777 38.313 -15.398 1.00 19.07 70 HIS D C 1
ATOM 5801 O O . HIS D 1 70 ? -6.955 37.092 -15.405 1.00 17.31 70 HIS D O 1
ATOM 5808 N N . PHE D 1 71 ? -7.341 39.141 -16.278 1.00 18.02 71 PHE D N 1
ATOM 5809 C CA . PHE D 1 71 ? -8.251 38.672 -17.317 1.00 20.94 71 PHE D CA 1
ATOM 5810 C C . PHE D 1 71 ? -7.630 37.551 -18.134 1.00 22.54 71 PHE D C 1
ATOM 5811 O O . PHE D 1 71 ? -6.537 37.699 -18.684 1.00 21.79 71 PHE D O 1
ATOM 5819 N N . GLY D 1 72 ? -8.342 36.433 -18.221 1.00 19.74 72 GLY D N 1
ATOM 5820 C CA . GLY D 1 72 ? -7.920 35.307 -19.010 1.00 18.92 72 GLY D CA 1
ATOM 5821 C C . GLY D 1 72 ? -7.202 34.225 -18.237 1.00 19.66 72 GLY D C 1
ATOM 5822 O O . GLY D 1 72 ? -7.072 33.106 -18.748 1.00 21.22 72 GLY D O 1
ATOM 5823 N N . VAL D 1 73 ? -6.736 34.521 -17.023 1.00 18.43 73 VAL D N 1
ATOM 5824 C CA . VAL D 1 73 ? -6.061 33.508 -16.220 1.00 16.69 73 VAL D CA 1
ATOM 5825 C C . VAL D 1 73 ? -7.082 32.495 -15.718 1.00 18.97 73 VAL D C 1
ATOM 5826 O O . VAL D 1 73 ? -8.078 32.858 -15.080 1.00 20.86 73 VAL D O 1
ATOM 5830 N N . THR D 1 74 ? -6.834 31.218 -16.006 1.00 17.39 74 THR D N 1
ATOM 5831 C CA . THR D 1 74 ? -7.736 30.122 -15.680 1.00 18.70 74 THR D CA 1
ATOM 5832 C C . THR D 1 74 ? -7.586 29.695 -14.216 1.00 21.28 74 THR D C 1
ATOM 5833 O O . THR D 1 74 ? -6.660 30.101 -13.509 1.00 16.90 74 THR D O 1
ATOM 5837 N N . VAL D 1 75 ? -8.502 28.825 -13.774 1.00 16.58 75 VAL D N 1
ATOM 5838 C CA . VAL D 1 75 ? -8.443 28.293 -12.412 1.00 16.01 75 VAL D CA 1
ATOM 5839 C C . VAL D 1 75 ? -7.109 27.591 -12.155 1.00 14.65 75 VAL D C 1
ATOM 5840 O O . VAL D 1 75 ? -6.529 27.725 -11.071 1.00 15.54 75 VAL D O 1
ATOM 5844 N N . LEU D 1 76 ? -6.599 26.833 -13.135 1.00 17.07 76 LEU D N 1
ATOM 5845 C CA . LEU D 1 76 ? -5.378 26.072 -12.893 1.00 18.89 76 LEU D CA 1
ATOM 5846 C C . LEU D 1 76 ? -4.152 26.966 -12.812 1.00 17.67 76 LEU D C 1
ATOM 5847 O O . LEU D 1 76 ? -3.152 26.567 -12.202 1.00 21.32 76 LEU D O 1
ATOM 5852 N N . GLU D 1 77 ? -4.191 28.144 -13.431 1.00 16.37 77 GLU D N 1
ATOM 5853 C CA . GLU D 1 77 ? -3.075 29.079 -13.353 1.00 19.63 77 GLU D CA 1
ATOM 5854 C C . GLU D 1 77 ? -3.295 30.171 -12.318 1.00 16.98 77 GLU D C 1
ATOM 5855 O O . GLU D 1 77 ? -2.532 31.144 -12.290 1.00 19.20 77 GLU D O 1
ATOM 5861 N N . THR D 1 78 ? -4.321 30.040 -11.479 1.00 19.69 78 THR D N 1
ATOM 5862 C CA . THR D 1 78 ? -4.544 30.976 -10.376 1.00 14.63 78 THR D CA 1
ATOM 5863 C C . THR D 1 78 ? -3.730 30.464 -9.196 1.00 16.78 78 THR D C 1
ATOM 5864 O O . THR D 1 78 ? -4.193 29.665 -8.376 1.00 16.60 78 THR D O 1
ATOM 5868 N N . ASP D 1 79 ? -2.485 30.919 -9.115 1.00 16.38 79 ASP D N 1
ATOM 5869 C CA . ASP D 1 79 ? -1.604 30.387 -8.092 1.00 16.71 79 ASP D CA 1
ATOM 5870 C C . ASP D 1 79 ? -1.848 31.063 -6.743 1.00 16.78 79 ASP D C 1
ATOM 5871 O O . ASP D 1 79 ? -2.623 32.017 -6.611 1.00 17.49 79 ASP D O 1
ATOM 5876 N N . GLU D 1 80 ? -1.152 30.541 -5.735 1.00 18.51 80 GLU D N 1
ATOM 5877 C CA . GLU D 1 80 ? -1.366 30.961 -4.356 1.00 16.18 80 GLU D CA 1
ATOM 5878 C C . GLU D 1 80 ? -1.198 32.469 -4.199 1.00 18.39 80 GLU D C 1
ATOM 5879 O O . GLU D 1 80 ? -1.991 33.117 -3.508 1.00 18.55 80 GLU D O 1
ATOM 5885 N N . GLU D 1 81 ? -0.174 33.048 -4.832 1.00 16.77 81 GLU D N 1
ATOM 5886 C CA . GLU D 1 81 ? 0.079 34.472 -4.634 1.00 18.61 81 GLU D CA 1
ATOM 5887 C C . GLU D 1 81 ? -0.982 35.331 -5.320 1.00 19.19 81 GLU D C 1
ATOM 5888 O O . GLU D 1 81 ? -1.421 36.342 -4.759 1.00 20.18 81 GLU D O 1
ATOM 5894 N N . LEU D 1 82 ? -1.401 34.957 -6.533 1.00 16.36 82 LEU D N 1
ATOM 5895 C CA . LEU D 1 82 ? -2.457 35.703 -7.216 1.00 17.99 82 LEU D CA 1
ATOM 5896 C C . LEU D 1 82 ? -3.727 35.698 -6.382 1.00 15.62 82 LEU D C 1
ATOM 5897 O O . LEU D 1 82 ? -4.380 36.732 -6.198 1.00 16.49 82 LEU D O 1
ATOM 5902 N N . TRP D 1 83 ? -4.091 34.522 -5.882 1.00 16.79 83 TRP D N 1
ATOM 5903 C CA . TRP D 1 83 ? -5.282 34.375 -5.060 1.00 13.73 83 TRP D CA 1
ATOM 5904 C C . TRP D 1 83 ? -5.201 35.246 -3.811 1.00 16.05 83 TRP D C 1
ATOM 5905 O O . TRP D 1 83 ? -6.116 36.028 -3.526 1.00 15.40 83 TRP D O 1
ATOM 5916 N N . GLN D 1 84 ? -4.101 35.130 -3.054 1.00 15.61 84 GLN D N 1
ATOM 5917 C CA . GLN D 1 84 ? -3.978 35.896 -1.814 1.00 16.05 84 GLN D CA 1
ATOM 5918 C C . GLN D 1 84 ? -4.020 37.393 -2.076 1.00 17.79 84 GLN D C 1
ATOM 5919 O O . GLN D 1 84 ? -4.620 38.149 -1.304 1.00 18.33 84 GLN D O 1
ATOM 5925 N N . THR D 1 85 ? -3.372 37.840 -3.154 1.00 16.03 85 THR D N 1
ATOM 5926 C CA . THR D 1 85 ? -3.296 39.267 -3.436 1.00 15.98 85 THR D CA 1
ATOM 5927 C C . THR D 1 85 ? -4.675 39.869 -3.668 1.00 15.97 85 THR D C 1
ATOM 5928 O O . THR D 1 85 ? -4.917 41.018 -3.288 1.00 16.26 85 THR D O 1
ATOM 5932 N N . ALA D 1 86 ? -5.604 39.105 -4.252 1.00 14.92 86 ALA D N 1
ATOM 5933 C CA . ALA D 1 86 ? -6.957 39.618 -4.441 1.00 14.50 86 ALA D CA 1
ATOM 5934 C C . ALA D 1 86 ? -7.601 39.954 -3.102 1.00 15.57 86 ALA D C 1
ATOM 5935 O O . ALA D 1 86 ? -8.183 41.031 -2.932 1.00 15.93 86 ALA D O 1
ATOM 5937 N N . TYR D 1 87 ? -7.496 39.040 -2.131 1.00 15.80 87 TYR D N 1
ATOM 5938 C CA . TYR D 1 87 ? -8.085 39.260 -0.812 1.00 13.88 87 TYR D CA 1
ATOM 5939 C C . TYR D 1 87 ? -7.342 40.334 -0.039 1.00 15.92 87 TYR D C 1
ATOM 5940 O O . TYR D 1 87 ? -7.969 41.194 0.591 1.00 15.33 87 TYR D O 1
ATOM 5949 N N . GLU D 1 88 ? -6.008 40.308 -0.088 1.00 15.00 88 GLU D N 1
ATOM 5950 C CA . GLU D 1 88 ? -5.228 41.312 0.622 1.00 16.10 88 GLU D CA 1
ATOM 5951 C C . GLU D 1 88 ? -5.528 42.715 0.125 1.00 15.28 88 GLU D C 1
ATOM 5952 O O . GLU D 1 88 ? -5.522 43.660 0.918 1.00 17.74 88 GLU D O 1
ATOM 5958 N N . THR D 1 89 ? -5.829 42.870 -1.161 1.00 14.91 89 THR D N 1
ATOM 5959 C CA . THR D 1 89 ? -5.945 44.205 -1.739 1.00 15.55 89 THR D CA 1
ATOM 5960 C C . THR D 1 89 ? -7.340 44.808 -1.582 1.00 13.29 89 THR D C 1
ATOM 5961 O O . THR D 1 89 ? -7.455 46.010 -1.322 1.00 15.69 89 THR D O 1
ATOM 5965 N N . ILE D 1 90 ? -8.411 44.022 -1.713 1.00 14.05 90 ILE D N 1
ATOM 5966 C CA . ILE D 1 90 ? -9.759 44.585 -1.723 1.00 14.07 90 ILE D CA 1
ATOM 5967 C C . ILE D 1 90 ? -10.688 43.998 -0.667 1.00 15.58 90 ILE D C 1
ATOM 5968 O O . ILE D 1 90 ? -11.760 44.573 -0.440 1.00 14.01 90 ILE D O 1
ATOM 5973 N N . VAL D 1 91 ? -10.329 42.905 0.012 1.00 12.32 91 VAL D N 1
ATOM 5974 C CA . VAL D 1 91 ? -11.254 42.296 0.968 1.00 13.23 91 VAL D CA 1
ATOM 5975 C C . VAL D 1 91 ? -10.914 42.690 2.402 1.00 16.29 91 VAL D C 1
ATOM 5976 O O . VAL D 1 91 ? -11.710 43.345 3.087 1.00 14.75 91 VAL D O 1
ATOM 5980 N N . HIS D 1 92 ? -9.742 42.282 2.877 1.00 16.52 92 HIS D N 1
ATOM 5981 C CA . HIS D 1 92 ? -9.364 42.609 4.251 1.00 15.00 92 HIS D CA 1
ATOM 5982 C C . HIS D 1 92 ? -9.350 44.103 4.539 1.00 13.33 92 HIS D C 1
ATOM 5983 O O . HIS D 1 92 ? -9.805 44.494 5.629 1.00 13.93 92 HIS D O 1
ATOM 5990 N N . PRO D 1 93 ? -8.874 44.977 3.645 1.00 15.41 93 PRO D N 1
ATOM 5991 C CA . PRO D 1 93 ? -8.917 46.412 3.956 1.00 16.19 93 PRO D CA 1
ATOM 5992 C C . PRO D 1 93 ? -10.320 46.965 4.070 1.00 15.55 93 PRO D C 1
ATOM 5993 O O . PRO D 1 93 ? -10.519 47.971 4.759 1.00 14.13 93 PRO D O 1
ATOM 5997 N N . LEU D 1 94 ? -11.310 46.355 3.410 1.00 13.97 94 LEU D N 1
ATOM 5998 C CA . LEU D 1 94 ? -12.663 46.895 3.492 1.00 13.90 94 LEU D CA 1
ATOM 5999 C C . LEU D 1 94 ? -13.200 46.826 4.920 1.00 14.27 94 LEU D C 1
ATOM 6000 O O . LEU D 1 94 ? -13.782 47.791 5.428 1.00 13.98 94 LEU D O 1
ATOM 6005 N N . HIS D 1 95 ? -13.022 45.685 5.588 1.00 13.06 95 HIS D N 1
ATOM 6006 C CA . HIS D 1 95 ? -13.463 45.610 6.974 1.00 12.37 95 HIS D CA 1
ATOM 6007 C C . HIS D 1 95 ? -12.622 46.523 7.864 1.00 12.31 95 HIS D C 1
ATOM 6008 O O . HIS D 1 95 ? -13.156 47.161 8.774 1.00 14.88 95 HIS D O 1
ATOM 6015 N N . ARG D 1 96 ? -11.316 46.639 7.591 1.00 13.28 96 ARG D N 1
ATOM 6016 C CA . ARG D 1 96 ? -10.478 47.504 8.428 1.00 15.77 96 ARG D CA 1
ATOM 6017 C C . ARG D 1 96 ? -10.976 48.944 8.413 1.00 14.11 96 ARG D C 1
ATOM 6018 O O . ARG D 1 96 ? -11.131 49.571 9.468 1.00 15.56 96 ARG D O 1
ATOM 6026 N N . ILE D 1 97 ? -11.248 49.488 7.227 1.00 14.01 97 ILE D N 1
ATOM 6027 C CA . ILE D 1 97 ? -11.654 50.889 7.176 1.00 13.79 97 ILE D CA 1
ATOM 6028 C C . ILE D 1 97 ? -13.096 51.078 7.650 1.00 15.19 97 ILE D C 1
ATOM 6029 O O . ILE D 1 97 ? -13.412 52.098 8.271 1.00 15.94 97 ILE D O 1
ATOM 6034 N N . CYS D 1 98 ? -14.002 50.126 7.384 1.00 16.07 98 CYS D N 1
ATOM 6035 C CA . CYS D 1 98 ? -15.363 50.295 7.878 1.00 14.99 98 CYS D CA 1
ATOM 6036 C C . CYS D 1 98 ? -15.411 50.208 9.397 1.00 16.41 98 CYS D C 1
ATOM 6037 O O . CYS D 1 98 ? -16.098 51.003 10.046 1.00 15.45 98 CYS D O 1
ATOM 6040 N N . ARG D 1 99 ? -14.709 49.231 9.973 1.00 14.89 99 ARG D N 1
ATOM 6041 C CA . ARG D 1 99 ? -14.641 49.099 11.425 1.00 14.42 99 ARG D CA 1
ATOM 6042 C C . ARG D 1 99 ? -14.052 50.354 12.057 1.00 15.32 99 ARG D C 1
ATOM 6043 O O . ARG D 1 99 ? -14.423 50.714 13.176 1.00 15.46 99 ARG D O 1
ATOM 6051 N N . ALA D 1 100 ? -13.179 51.059 11.331 1.00 15.30 100 ALA D N 1
ATOM 6052 C CA . ALA D 1 100 ? -12.565 52.272 11.864 1.00 16.63 100 ALA D CA 1
ATOM 6053 C C . ALA D 1 100 ? -13.509 53.472 11.855 1.00 18.05 100 ALA D C 1
ATOM 6054 O O . ALA D 1 100 ? -13.379 54.355 12.715 1.00 18.57 100 ALA D O 1
ATOM 6056 N N . VAL D 1 101 ? -14.443 53.551 10.906 1.00 16.82 101 VAL D N 1
ATOM 6057 C CA . VAL D 1 101 ? -15.321 54.718 10.845 1.00 14.19 101 VAL D CA 1
ATOM 6058 C C . VAL D 1 101 ? -16.610 54.511 11.638 1.00 18.23 101 VAL D C 1
ATOM 6059 O O . VAL D 1 101 ? -17.189 55.479 12.132 1.00 16.86 101 VAL D O 1
ATOM 6063 N N . LEU D 1 102 ? -17.073 53.273 11.774 1.00 15.20 102 LEU D N 1
ATOM 6064 C CA . LEU D 1 102 ? -18.342 53.017 12.450 1.00 15.18 102 LEU D CA 1
ATOM 6065 C C . LEU D 1 102 ? -18.458 53.598 13.858 1.00 15.75 102 LEU D C 1
ATOM 6066 O O . LEU D 1 102 ? -19.562 54.049 14.206 1.00 16.71 102 LEU D O 1
ATOM 6071 N N . PRO D 1 103 ? -17.418 53.610 14.709 1.00 16.60 103 PRO D N 1
ATOM 6072 C CA . PRO D 1 103 ? -17.607 54.170 16.064 1.00 17.09 103 PRO D CA 1
ATOM 6073 C C . PRO D 1 103 ? -18.194 55.573 16.091 1.00 16.39 103 PRO D C 1
ATOM 6074 O O . PRO D 1 103 ? -19.146 55.829 16.847 1.00 15.97 103 PRO D O 1
ATOM 6078 N N . GLN D 1 104 ? -17.662 56.500 15.289 1.00 15.63 104 GLN D N 1
ATOM 6079 C CA . GLN D 1 104 ? -18.229 57.842 15.327 1.00 15.15 104 GLN D CA 1
ATOM 6080 C C . GLN D 1 104 ? -19.629 57.875 14.724 1.00 16.89 104 GLN D C 1
ATOM 6081 O O . GLN D 1 104 ? -20.482 58.638 15.191 1.00 15.56 104 GLN D O 1
ATOM 6087 N N . PHE D 1 105 ? -19.899 57.035 13.716 1.00 14.77 105 PHE D N 1
ATOM 6088 C CA . PHE D 1 105 ? -21.261 56.903 13.209 1.00 16.09 105 PHE D CA 1
ATOM 6089 C C . PHE D 1 105 ? -22.206 56.420 14.301 1.00 15.18 105 PHE D C 1
ATOM 6090 O O . PHE D 1 105 ? -23.376 56.818 14.346 1.00 14.14 105 PHE D O 1
ATOM 6098 N N . TYR D 1 106 ? -21.729 55.515 15.159 1.00 14.76 106 TYR D N 1
ATOM 6099 C CA . TYR D 1 106 ? -22.580 54.969 16.207 1.00 16.61 106 TYR D CA 1
ATOM 6100 C C . TYR D 1 106 ? -22.848 55.998 17.304 1.00 17.02 106 TYR D C 1
ATOM 6101 O O . TYR D 1 106 ? -23.938 56.007 17.889 1.00 18.50 106 TYR D O 1
ATOM 6110 N N . GLU D 1 107 ? -21.893 56.899 17.567 1.00 17.02 107 GLU D N 1
ATOM 6111 C CA . GLU D 1 107 ? -22.149 57.923 18.574 1.00 17.16 107 GLU D CA 1
ATOM 6112 C C . GLU D 1 107 ? -23.229 58.880 18.102 1.00 14.41 107 GLU D C 1
ATOM 6113 O O . GLU D 1 107 ? -24.108 59.271 18.881 1.00 16.40 107 GLU D O 1
ATOM 6119 N N . ARG D 1 108 ? -23.181 59.263 16.823 1.00 16.32 108 ARG D N 1
ATOM 6120 C CA . ARG D 1 108 ? -24.156 60.178 16.258 1.00 16.51 108 ARG D CA 1
ATOM 6121 C C . ARG D 1 108 ? -25.403 59.476 15.738 1.00 16.34 108 ARG D C 1
ATOM 6122 O O . ARG D 1 108 ? -26.371 60.158 15.379 1.00 17.06 108 ARG D O 1
ATOM 6130 N N A ASN D 1 109 ? -25.418 58.145 15.683 0.61 15.25 109 ASN D N 1
ATOM 6131 N N B ASN D 1 109 ? -25.396 58.143 15.736 0.39 15.28 109 ASN D N 1
ATOM 6132 C CA A ASN D 1 109 ? -26.548 57.415 15.108 0.61 16.54 109 ASN D CA 1
ATOM 6133 C CA B ASN D 1 109 ? -26.409 57.306 15.096 0.39 16.61 109 ASN D CA 1
ATOM 6134 C C A ASN D 1 109 ? -26.826 57.899 13.683 0.61 16.74 109 ASN D C 1
ATOM 6135 C C B ASN D 1 109 ? -26.787 57.870 13.727 0.39 16.75 109 ASN D C 1
ATOM 6136 O O A ASN D 1 109 ? -27.960 58.207 13.311 0.61 16.12 109 ASN D O 1
ATOM 6137 O O B ASN D 1 109 ? -27.939 58.192 13.437 0.39 16.16 109 ASN D O 1
ATOM 6146 N N . LYS D 1 110 ? -25.762 57.981 12.885 1.00 14.39 110 LYS D N 1
ATOM 6147 C CA . LYS D 1 110 ? -25.879 58.439 11.505 1.00 15.68 110 LYS D CA 1
ATOM 6148 C C . LYS D 1 110 ? -24.583 58.150 10.764 1.00 16.13 110 LYS D C 1
ATOM 6149 O O . LYS D 1 110 ? -23.497 58.429 11.276 1.00 17.06 110 LYS D O 1
ATOM 6155 N N . GLY D 1 111 ? -24.688 57.627 9.546 1.00 13.92 111 GLY D N 1
ATOM 6156 C CA . GLY D 1 111 ? -23.485 57.398 8.769 1.00 14.01 111 GLY D CA 1
ATOM 6157 C C . GLY D 1 111 ? -23.824 56.895 7.384 1.00 13.52 111 GLY D C 1
ATOM 6158 O O . GLY D 1 111 ? -24.937 56.433 7.127 1.00 13.76 111 GLY D O 1
ATOM 6159 N N . LYS D 1 112 ? -22.823 56.978 6.504 1.00 13.74 112 LYS D N 1
ATOM 6160 C CA . LYS D 1 112 ? -22.944 56.526 5.121 1.00 13.63 112 LYS D CA 1
ATOM 6161 C C . LYS D 1 112 ? -21.681 55.778 4.709 1.00 11.97 112 LYS D C 1
ATOM 6162 O O . LYS D 1 112 ? -20.568 56.275 4.903 1.00 13.50 112 LYS D O 1
ATOM 6168 N N . ILE D 1 113 ? -21.847 54.585 4.136 1.00 11.46 113 ILE D N 1
ATOM 6169 C CA . ILE D 1 113 ? -20.747 53.865 3.505 1.00 11.79 113 ILE D CA 1
ATOM 6170 C C . ILE D 1 113 ? -21.190 53.443 2.106 1.00 14.48 113 ILE D C 1
ATOM 6171 O O . ILE D 1 113 ? -22.255 52.839 1.943 1.00 14.36 113 ILE D O 1
ATOM 6176 N N . VAL D 1 114 ? -20.369 53.748 1.105 1.00 11.65 114 VAL D N 1
ATOM 6177 C CA . VAL D 1 114 ? -20.601 53.325 -0.273 1.00 12.93 114 VAL D CA 1
ATOM 6178 C C . VAL D 1 114 ? -19.391 52.531 -0.735 1.00 15.37 114 VAL D C 1
ATOM 6179 O O . VAL D 1 114 ? -18.258 53.009 -0.630 1.00 15.25 114 VAL D O 1
ATOM 6183 N N . VAL D 1 115 ? -19.619 51.333 -1.267 1.00 13.34 115 VAL D N 1
ATOM 6184 C CA . VAL D 1 115 ? -18.537 50.465 -1.724 1.00 12.00 115 VAL D CA 1
ATOM 6185 C C . VAL D 1 115 ? -18.601 50.393 -3.240 1.00 14.50 115 VAL D C 1
ATOM 6186 O O . VAL D 1 115 ? -19.627 49.988 -3.803 1.00 14.28 115 VAL D O 1
ATOM 6190 N N . TYR D 1 116 ? -17.518 50.780 -3.910 1.00 14.00 116 TYR D N 1
ATOM 6191 C CA . TYR D 1 116 ? -17.412 50.534 -5.346 1.00 13.50 116 TYR D CA 1
ATOM 6192 C C . TYR D 1 116 ? -16.986 49.091 -5.538 1.00 14.90 116 TYR D C 1
ATOM 6193 O O . TYR D 1 116 ? -15.822 48.749 -5.309 1.00 14.40 116 TYR D O 1
ATOM 6202 N N . GLY D 1 117 ? -17.924 48.246 -5.959 1.00 15.99 117 GLY D N 1
ATOM 6203 C CA . GLY D 1 117 ? -17.658 46.829 -6.122 1.00 13.80 117 GLY D CA 1
ATOM 6204 C C . GLY D 1 117 ? -17.583 46.417 -7.573 1.00 14.18 117 GLY D C 1
ATOM 6205 O O . GLY D 1 117 ? -16.895 47.051 -8.376 1.00 16.06 117 GLY D O 1
ATOM 6206 N N . SER D 1 118 ? -18.292 45.352 -7.921 1.00 14.66 118 SER D N 1
ATOM 6207 C CA . SER D 1 118 ? -18.202 44.797 -9.258 1.00 13.15 118 SER D CA 1
ATOM 6208 C C . SER D 1 118 ? -19.415 43.915 -9.501 1.00 13.99 118 SER D C 1
ATOM 6209 O O . SER D 1 118 ? -19.902 43.244 -8.587 1.00 15.06 118 SER D O 1
ATOM 6212 N N . ALA D 1 119 ? -19.881 43.911 -10.752 1.00 13.42 119 ALA D N 1
ATOM 6213 C CA . ALA D 1 119 ? -20.926 42.984 -11.148 1.00 14.25 119 ALA D CA 1
ATOM 6214 C C . ALA D 1 119 ? -20.427 41.552 -11.192 1.00 14.34 119 ALA D C 1
ATOM 6215 O O . ALA D 1 119 ? -21.256 40.640 -11.267 1.00 16.13 119 ALA D O 1
ATOM 6217 N N . ALA D 1 120 ? -19.102 41.340 -11.165 1.00 15.07 120 ALA D N 1
ATOM 6218 C CA . ALA D 1 120 ? -18.550 40.004 -10.973 1.00 14.87 120 ALA D CA 1
ATOM 6219 C C . ALA D 1 120 ? -18.889 39.438 -9.607 1.00 16.98 120 ALA D C 1
ATOM 6220 O O . ALA D 1 120 ? -18.648 38.249 -9.377 1.00 16.72 120 ALA D O 1
ATOM 6222 N N . ALA D 1 121 ? -19.437 40.251 -8.703 1.00 14.12 121 ALA D N 1
ATOM 6223 C CA . ALA D 1 121 ? -19.982 39.763 -7.445 1.00 15.72 121 ALA D CA 1
ATOM 6224 C C . ALA D 1 121 ? -21.437 39.334 -7.557 1.00 14.87 121 ALA D C 1
ATOM 6225 O O . ALA D 1 121 ? -21.998 38.844 -6.570 1.00 15.53 121 ALA D O 1
ATOM 6227 N N . MET D 1 122 ? -22.063 39.529 -8.716 1.00 15.25 122 MET D N 1
ATOM 6228 C CA . MET D 1 122 ? -23.454 39.159 -8.943 1.00 17.97 122 MET D CA 1
ATOM 6229 C C . MET D 1 122 ? -23.595 37.968 -9.868 1.00 18.20 122 MET D C 1
ATOM 6230 O O . MET D 1 122 ? -24.434 37.094 -9.629 1.00 19.44 122 MET D O 1
ATOM 6235 N N . ARG D 1 123 ? -22.793 37.920 -10.926 1.00 14.41 123 ARG D N 1
ATOM 6236 C CA . ARG D 1 123 ? -22.931 36.894 -11.946 1.00 14.50 123 ARG D CA 1
ATOM 6237 C C . ARG D 1 123 ? -21.558 36.561 -12.501 1.00 17.26 123 ARG D C 1
ATOM 6238 O O . ARG D 1 123 ? -20.596 37.316 -12.331 1.00 15.98 123 ARG D O 1
ATOM 6246 N N . TYR D 1 124 ? -21.487 35.415 -13.175 1.00 14.97 124 TYR D N 1
ATOM 6247 C CA . TYR D 1 124 ? -20.242 34.947 -13.755 1.00 12.98 124 TYR D CA 1
ATOM 6248 C C . TYR D 1 124 ? -19.673 35.951 -14.742 1.00 18.64 124 TYR D C 1
ATOM 6249 O O . TYR D 1 124 ? -20.345 36.368 -15.688 1.00 17.45 124 TYR D O 1
ATOM 6258 N N . GLN D 1 125 ? -18.411 36.301 -14.537 1.00 15.14 125 GLN D N 1
ATOM 6259 C CA . GLN D 1 125 ? -17.651 37.128 -15.460 1.00 18.27 125 GLN D CA 1
ATOM 6260 C C . GLN D 1 125 ? -16.472 36.291 -15.932 1.00 15.49 125 GLN D C 1
ATOM 6261 O O . GLN D 1 125 ? -15.661 35.847 -15.114 1.00 19.94 125 GLN D O 1
ATOM 6267 N N . GLU D 1 126 ? -16.404 36.043 -17.239 1.00 18.44 126 GLU D N 1
ATOM 6268 C CA . GLU D 1 126 ? -15.412 35.119 -17.782 1.00 19.48 126 GLU D CA 1
ATOM 6269 C C . GLU D 1 126 ? -13.984 35.561 -17.468 1.00 21.38 126 GLU D C 1
ATOM 6270 O O . GLU D 1 126 ? -13.631 36.733 -17.629 1.00 21.54 126 GLU D O 1
ATOM 6276 N N . GLY D 1 127 ? -13.160 34.611 -17.028 1.00 16.29 127 GLY D N 1
ATOM 6277 C CA . GLY D 1 127 ? -11.726 34.820 -16.962 1.00 17.19 127 GLY D CA 1
ATOM 6278 C C . GLY D 1 127 ? -11.247 35.735 -15.861 1.00 18.41 127 GLY D C 1
ATOM 6279 O O . GLY D 1 127 ? -10.217 36.395 -16.020 1.00 21.16 127 GLY D O 1
ATOM 6280 N N . ALA D 1 128 ? -11.948 35.780 -14.733 1.00 15.43 128 ALA D N 1
ATOM 6281 C CA . ALA D 1 128 ? -11.587 36.690 -13.651 1.00 15.10 128 ALA D CA 1
ATOM 6282 C C . ALA D 1 128 ? -11.824 36.021 -12.303 1.00 15.34 128 ALA D C 1
ATOM 6283 O O . ALA D 1 128 ? -12.483 36.578 -11.423 1.00 17.43 128 ALA D O 1
ATOM 6285 N N . LEU D 1 129 ? -11.275 34.814 -12.124 1.00 14.82 129 LEU D N 1
ATOM 6286 C CA . LEU D 1 129 ? -11.693 33.933 -11.029 1.00 13.89 129 LEU D CA 1
ATOM 6287 C C . LEU D 1 129 ? -11.420 34.502 -9.644 1.00 14.51 129 LEU D C 1
ATOM 6288 O O . LEU D 1 129 ? -12.360 34.763 -8.881 1.00 13.59 129 LEU D O 1
ATOM 6293 N N . ALA D 1 130 ? -10.147 34.674 -9.284 1.00 15.33 130 ALA D N 1
ATOM 6294 C CA . ALA D 1 130 ? -9.856 35.130 -7.926 1.00 16.28 130 ALA D CA 1
ATOM 6295 C C . ALA D 1 130 ? -10.503 36.484 -7.659 1.00 13.54 130 ALA D C 1
ATOM 6296 O O . ALA D 1 130 ? -11.087 36.712 -6.587 1.00 13.95 130 ALA D O 1
ATOM 6298 N N . TYR D 1 131 ? -10.446 37.372 -8.652 1.00 13.61 131 TYR D N 1
ATOM 6299 C CA . TYR D 1 131 ? -11.043 38.696 -8.546 1.00 12.70 131 TYR D CA 1
ATOM 6300 C C . TYR D 1 131 ? -12.537 38.613 -8.253 1.00 13.03 131 TYR D C 1
ATOM 6301 O O . TYR D 1 131 ? -13.051 39.320 -7.376 1.00 11.44 131 TYR D O 1
ATOM 6310 N N . SER D 1 132 ? -13.253 37.751 -8.984 1.00 12.10 132 SER D N 1
ATOM 6311 C CA . SER D 1 132 ? -14.688 37.603 -8.751 1.00 13.08 132 SER D CA 1
ATOM 6312 C C . SER D 1 132 ? -14.980 37.185 -7.318 1.00 11.58 132 SER D C 1
ATOM 6313 O O . SER D 1 132 ? -15.911 37.710 -6.686 1.00 14.19 132 SER D O 1
ATOM 6316 N N . THR D 1 133 ? -14.215 36.222 -6.792 1.00 11.42 133 THR D N 1
ATOM 6317 C CA . THR D 1 133 ? -14.494 35.735 -5.447 1.00 12.54 133 THR D CA 1
ATOM 6318 C C . THR D 1 133 ? -14.207 36.811 -4.412 1.00 13.86 133 THR D C 1
ATOM 6319 O O . THR D 1 133 ? -14.909 36.899 -3.399 1.00 13.27 133 THR D O 1
ATOM 6323 N N . ALA D 1 134 ? -13.224 37.669 -4.680 1.00 12.23 134 ALA D N 1
ATOM 6324 C CA . ALA D 1 134 ? -12.917 38.755 -3.753 1.00 15.44 134 ALA D CA 1
ATOM 6325 C C . ALA D 1 134 ? -14.007 39.817 -3.791 1.00 13.73 134 ALA D C 1
ATOM 6326 O O . ALA D 1 134 ? -14.409 40.343 -2.748 1.00 12.18 134 ALA D O 1
ATOM 6328 N N . ARG D 1 135 ? -14.541 40.106 -4.980 1.00 12.98 135 ARG D N 1
ATOM 6329 C CA . ARG D 1 135 ? -15.691 41.004 -5.053 1.00 11.83 135 ARG D CA 1
ATOM 6330 C C . ARG D 1 135 ? -16.925 40.401 -4.387 1.00 13.68 135 ARG D C 1
ATOM 6331 O O . ARG D 1 135 ? -17.694 41.125 -3.748 1.00 12.03 135 ARG D O 1
ATOM 6339 N N . PHE D 1 136 ? -17.143 39.083 -4.533 1.00 12.56 136 PHE D N 1
ATOM 6340 C CA . PHE D 1 136 ? -18.209 38.424 -3.775 1.00 12.12 136 PHE D CA 1
ATOM 6341 C C . PHE D 1 136 ? -18.036 38.627 -2.276 1.00 11.35 136 PHE D C 1
ATOM 6342 O O . PHE D 1 136 ? -19.016 38.834 -1.555 1.00 13.28 136 PHE D O 1
ATOM 6350 N N . ALA D 1 137 ? -16.803 38.549 -1.779 1.00 13.10 137 ALA D N 1
ATOM 6351 C CA . ALA D 1 137 ? -16.592 38.765 -0.354 1.00 12.63 137 ALA D CA 1
ATOM 6352 C C . ALA D 1 137 ? -16.984 40.181 0.046 1.00 12.66 137 ALA D C 1
ATOM 6353 O O . ALA D 1 137 ? -17.539 40.392 1.131 1.00 12.01 137 ALA D O 1
ATOM 6355 N N . GLN D 1 138 ? -16.695 41.165 -0.816 1.00 13.38 138 GLN D N 1
ATOM 6356 C CA . GLN D 1 138 ? -17.087 42.542 -0.520 1.00 10.02 138 GLN D CA 1
ATOM 6357 C C . GLN D 1 138 ? -18.593 42.675 -0.497 1.00 12.80 138 GLN D C 1
ATOM 6358 O O . GLN D 1 138 ? -19.151 43.387 0.345 1.00 13.30 138 GLN D O 1
ATOM 6364 N N . ARG D 1 139 ? -19.259 42.048 -1.470 1.00 11.36 139 ARG D N 1
ATOM 6365 C CA . ARG D 1 139 ? -20.711 42.058 -1.495 1.00 12.77 139 ARG D CA 1
ATOM 6366 C C . ARG D 1 139 ? -21.270 41.433 -0.230 1.00 13.33 139 ARG D C 1
ATOM 6367 O O . ARG D 1 139 ? -22.232 41.946 0.359 1.00 11.47 139 ARG D O 1
ATOM 6375 N N . GLY D 1 140 ? -20.659 40.338 0.213 1.00 10.25 140 GLY D N 1
ATOM 6376 C CA . GLY D 1 140 ? -21.095 39.718 1.450 1.00 10.58 140 GLY D CA 1
ATOM 6377 C C . GLY D 1 140 ? -20.883 40.615 2.652 1.00 12.29 140 GLY D C 1
ATOM 6378 O O . GLY D 1 140 ? -21.705 40.642 3.568 1.00 13.23 140 GLY D O 1
ATOM 6379 N N . TYR D 1 141 ? -19.787 41.377 2.660 1.00 12.62 141 TYR D N 1
ATOM 6380 C CA . TYR D 1 141 ? -19.578 42.317 3.758 1.00 13.80 141 TYR D CA 1
ATOM 6381 C C . TYR D 1 141 ? -20.700 43.348 3.820 1.00 13.04 141 TYR D C 1
ATOM 6382 O O . TYR D 1 141 ? -21.204 43.660 4.902 1.00 13.16 141 TYR D O 1
ATOM 6391 N N . VAL D 1 142 ? -21.108 43.887 2.670 1.00 12.28 142 VAL D N 1
ATOM 6392 C CA . VAL D 1 142 ? -22.210 44.843 2.659 1.00 12.15 142 VAL D CA 1
ATOM 6393 C C . VAL D 1 142 ? -23.515 44.166 3.060 1.00 12.78 142 VAL D C 1
ATOM 6394 O O . VAL D 1 142 ? -24.322 44.735 3.808 1.00 12.37 142 VAL D O 1
ATOM 6398 N N . THR D 1 143 ? -23.746 42.941 2.579 1.00 10.28 143 THR D N 1
ATOM 6399 C CA . THR D 1 143 ? -24.979 42.235 2.917 1.00 11.64 143 THR D CA 1
ATOM 6400 C C . THR D 1 143 ? -25.060 41.933 4.409 1.00 13.05 143 THR D C 1
ATOM 6401 O O . THR D 1 143 ? -26.139 42.040 5.018 1.00 14.68 143 THR D O 1
ATOM 6405 N N . ALA D 1 144 ? -23.934 41.538 5.015 1.00 11.40 144 ALA D N 1
ATOM 6406 C CA . ALA D 1 144 ? -23.925 41.190 6.432 1.00 13.57 144 ALA D CA 1
ATOM 6407 C C . ALA D 1 144 ? -23.846 42.423 7.324 1.00 16.33 144 ALA D C 1
ATOM 6408 O O . ALA D 1 144 ? -24.507 42.478 8.364 1.00 14.89 144 ALA D O 1
ATOM 6410 N N . LEU D 1 145 ? -23.050 43.425 6.946 1.00 14.61 145 LEU D N 1
ATOM 6411 C CA . LEU D 1 145 ? -22.946 44.615 7.790 1.00 15.26 145 LEU D CA 1
ATOM 6412 C C . LEU D 1 145 ? -24.170 45.515 7.667 1.00 15.44 145 LEU D C 1
ATOM 6413 O O . LEU D 1 145 ? -24.613 46.098 8.662 1.00 15.85 145 LEU D O 1
ATOM 6418 N N . GLY D 1 146 ? -24.714 45.662 6.464 1.00 13.95 146 GLY D N 1
ATOM 6419 C CA . GLY D 1 146 ? -25.815 46.571 6.218 1.00 14.64 146 GLY D CA 1
ATOM 6420 C C . GLY D 1 146 ? -26.904 46.574 7.278 1.00 15.28 146 GLY D C 1
ATOM 6421 O O . GLY D 1 146 ? -27.197 47.603 7.879 1.00 14.35 146 GLY D O 1
ATOM 6422 N N . PRO D 1 147 ? -27.542 45.425 7.515 1.00 13.50 147 PRO D N 1
ATOM 6423 C CA . PRO D 1 147 ? -28.655 45.403 8.477 1.00 12.51 147 PRO D CA 1
ATOM 6424 C C . PRO D 1 147 ? -28.203 45.617 9.909 1.00 16.75 147 PRO D C 1
ATOM 6425 O O . PRO D 1 147 ? -28.983 46.152 10.710 1.00 18.99 147 PRO D O 1
ATOM 6429 N N . GLU D 1 148 ? -26.967 45.219 10.243 1.00 15.50 148 GLU D N 1
ATOM 6430 C CA . GLU D 1 148 ? -26.410 45.492 11.569 1.00 14.58 148 GLU D CA 1
ATOM 6431 C C . GLU D 1 148 ? -26.247 46.993 11.786 1.00 15.58 148 GLU D C 1
ATOM 6432 O O . GLU D 1 148 ? -26.714 47.548 12.793 1.00 16.59 148 GLU D O 1
ATOM 6438 N N . ALA D 1 149 ? -25.608 47.666 10.829 1.00 13.20 149 ALA D N 1
ATOM 6439 C CA . ALA D 1 149 ? -25.363 49.102 10.920 1.00 14.52 149 ALA D CA 1
ATOM 6440 C C . ALA D 1 149 ? -26.643 49.915 10.809 1.00 14.20 149 ALA D C 1
ATOM 6441 O O . ALA D 1 149 ? -26.734 51.009 11.385 1.00 13.55 149 ALA D O 1
ATOM 6443 N N . ALA D 1 150 ? -27.635 49.424 10.058 1.00 15.40 150 ALA D N 1
ATOM 6444 C CA . ALA D 1 150 ? -28.878 50.168 9.897 1.00 15.46 150 ALA D CA 1
ATOM 6445 C C . ALA D 1 150 ? -29.606 50.374 11.217 1.00 14.53 150 ALA D C 1
ATOM 6446 O O . ALA D 1 150 ? -30.414 51.303 11.319 1.00 15.72 150 ALA D O 1
ATOM 6448 N N . ARG D 1 151 ? -29.357 49.525 12.221 1.00 15.35 151 ARG D N 1
ATOM 6449 C CA . ARG D 1 151 ? -29.984 49.755 13.521 1.00 13.24 151 ARG D CA 1
ATOM 6450 C C . ARG D 1 151 ? -29.456 51.021 14.164 1.00 16.15 151 ARG D C 1
ATOM 6451 O O . ARG D 1 151 ? -30.108 51.571 15.059 1.00 18.42 151 ARG D O 1
ATOM 6459 N N . HIS D 1 152 ? -28.299 51.494 13.715 1.00 14.05 152 HIS D N 1
ATOM 6460 C CA . HIS D 1 152 ? -27.738 52.761 14.149 1.00 14.10 152 HIS D CA 1
ATOM 6461 C C . HIS D 1 152 ? -27.939 53.859 13.118 1.00 17.60 152 HIS D C 1
ATOM 6462 O O . HIS D 1 152 ? -27.232 54.866 13.163 1.00 15.36 152 HIS D O 1
ATOM 6469 N N . ASN D 1 153 ? -28.862 53.669 12.171 1.00 15.82 153 ASN D N 1
ATOM 6470 C CA . ASN D 1 153 ? -29.152 54.675 11.144 1.00 15.21 153 ASN D CA 1
ATOM 6471 C C . ASN D 1 153 ? -27.935 54.913 10.242 1.00 15.83 153 ASN D C 1
ATOM 6472 O O . ASN D 1 153 ? -27.686 56.030 9.793 1.00 14.80 153 ASN D O 1
ATOM 6477 N N . VAL D 1 154 ? -27.175 53.850 9.969 1.00 14.20 154 VAL D N 1
ATOM 6478 C CA . VAL D 1 154 ? -26.004 53.892 9.092 1.00 13.68 154 VAL D CA 1
ATOM 6479 C C . VAL D 1 154 ? -26.299 53.072 7.846 1.00 13.08 154 VAL D C 1
ATOM 6480 O O . VAL D 1 154 ? -26.660 51.892 7.952 1.00 15.06 154 VAL D O 1
ATOM 6484 N N . ASN D 1 155 ? -26.136 53.684 6.672 1.00 14.10 155 ASN D N 1
ATOM 6485 C CA . ASN D 1 155 ? -26.375 53.010 5.399 1.00 13.48 155 ASN D CA 1
ATOM 6486 C C . ASN D 1 155 ? -25.065 52.478 4.843 1.00 10.50 155 ASN D C 1
ATOM 6487 O O . ASN D 1 155 ? -24.088 53.226 4.735 1.00 16.12 155 ASN D O 1
ATOM 6492 N N . VAL D 1 156 ? -25.060 51.199 4.469 1.00 11.27 156 VAL D N 1
ATOM 6493 C CA . VAL D 1 156 ? -23.929 50.541 3.829 1.00 11.64 156 VAL D CA 1
ATOM 6494 C C . VAL D 1 156 ? -24.450 49.899 2.548 1.00 13.52 156 VAL D C 1
ATOM 6495 O O . VAL D 1 156 ? -25.343 49.050 2.611 1.00 12.67 156 VAL D O 1
ATOM 6499 N N . ASN D 1 157 ? -23.906 50.298 1.395 1.00 11.37 157 ASN D N 1
ATOM 6500 C CA . ASN D 1 157 ? -24.405 49.793 0.120 1.00 11.79 157 ASN D CA 1
ATOM 6501 C C . ASN D 1 157 ? -23.256 49.541 -0.847 1.00 11.71 157 ASN D C 1
ATOM 6502 O O . ASN D 1 157 ? -22.144 50.054 -0.686 1.00 12.49 157 ASN D O 1
ATOM 6507 N N . PHE D 1 158 ? -23.551 48.730 -1.865 1.00 13.50 158 PHE D N 1
ATOM 6508 C CA . PHE D 1 158 ? -22.557 48.141 -2.759 1.00 11.03 158 PHE D CA 1
ATOM 6509 C C . PHE D 1 158 ? -22.947 48.459 -4.196 1.00 13.03 158 PHE D C 1
ATOM 6510 O O . PHE D 1 158 ? -24.054 48.117 -4.625 1.00 14.10 158 PHE D O 1
ATOM 6518 N N . ILE D 1 159 ? -22.052 49.113 -4.935 1.00 12.58 159 ILE D N 1
ATOM 6519 C CA . ILE D 1 159 ? -22.268 49.378 -6.358 1.00 11.14 159 ILE D CA 1
ATOM 6520 C C . ILE D 1 159 ? -21.649 48.231 -7.147 1.00 12.51 159 ILE D C 1
ATOM 6521 O O . ILE D 1 159 ? -20.427 48.059 -7.155 1.00 12.64 159 ILE D O 1
ATOM 6526 N N . ALA D 1 160 ? -22.490 47.438 -7.823 1.00 13.05 160 ALA D N 1
ATOM 6527 C CA . ALA D 1 160 ? -21.986 46.280 -8.566 1.00 11.33 160 ALA D CA 1
ATOM 6528 C C . ALA D 1 160 ? -21.755 46.714 -10.007 1.00 12.93 160 ALA D C 1
ATOM 6529 O O . ALA D 1 160 ? -22.570 46.471 -10.900 1.00 14.37 160 ALA D O 1
ATOM 6531 N N . GLN D 1 161 ? -20.618 47.375 -10.230 1.00 12.46 161 GLN D N 1
ATOM 6532 C CA . GLN D 1 161 ? -20.368 48.012 -11.516 1.00 12.98 161 GLN D CA 1
ATOM 6533 C C . GLN D 1 161 ? -19.683 47.078 -12.506 1.00 13.95 161 GLN D C 1
ATOM 6534 O O . GLN D 1 161 ? -18.978 46.137 -12.140 1.00 14.15 161 GLN D O 1
ATOM 6540 N N . HIS D 1 162 ? -19.899 47.372 -13.780 1.00 11.98 162 HIS D N 1
ATOM 6541 C CA . HIS D 1 162 ? -19.233 46.704 -14.884 1.00 15.11 162 HIS D CA 1
ATOM 6542 C C . HIS D 1 162 ? -19.289 47.661 -16.064 1.00 13.68 162 HIS D C 1
ATOM 6543 O O . HIS D 1 162 ? -20.090 48.596 -16.084 1.00 15.50 162 HIS D O 1
ATOM 6550 N N . TRP D 1 163 ? -18.413 47.433 -17.039 1.00 15.61 163 TRP D N 1
ATOM 6551 C CA . TRP D 1 163 ? -18.403 48.223 -18.273 1.00 11.58 163 TRP D CA 1
ATOM 6552 C C . TRP D 1 163 ? -18.346 49.720 -17.978 1.00 15.92 163 TRP D C 1
ATOM 6553 O O . TRP D 1 163 ? -19.036 50.527 -18.609 1.00 14.06 163 TRP D O 1
ATOM 6564 N N . THR D 1 164 ? -17.526 50.094 -16.997 1.00 13.39 164 THR D N 1
ATOM 6565 C CA . THR D 1 164 ? -17.388 51.484 -16.571 1.00 17.46 164 THR D CA 1
ATOM 6566 C C . THR D 1 164 ? -15.952 51.949 -16.786 1.00 18.09 164 THR D C 1
ATOM 6567 O O . THR D 1 164 ? -15.006 51.209 -16.505 1.00 18.98 164 THR D O 1
ATOM 6571 N N . GLN D 1 165 ? -15.784 53.175 -17.284 1.00 19.11 165 GLN D N 1
ATOM 6572 C CA . GLN D 1 165 ? -14.440 53.683 -17.548 1.00 19.91 165 GLN D CA 1
ATOM 6573 C C . GLN D 1 165 ? -13.600 53.710 -16.275 1.00 17.53 165 GLN D C 1
ATOM 6574 O O . GLN D 1 165 ? -13.995 54.306 -15.266 1.00 22.82 165 GLN D O 1
ATOM 6580 N N . ASN D 1 166 ? -12.444 53.055 -16.328 1.00 18.16 166 ASN D N 1
ATOM 6581 C CA . ASN D 1 166 ? -11.427 53.112 -15.287 1.00 18.22 166 ASN D CA 1
ATOM 6582 C C . ASN D 1 166 ? -10.144 52.520 -15.857 1.00 15.97 166 ASN D C 1
ATOM 6583 O O . ASN D 1 166 ? -10.167 51.822 -16.875 1.00 20.11 166 ASN D O 1
ATOM 6588 N N . LYS D 1 167 ? -9.019 52.807 -15.188 1.00 18.95 167 LYS D N 1
ATOM 6589 C CA . LYS D 1 167 ? -7.731 52.311 -15.670 1.00 20.96 167 LYS D CA 1
ATOM 6590 C C . LYS D 1 167 ? -7.562 50.818 -15.421 1.00 21.83 167 LYS D C 1
ATOM 6591 O O . LYS D 1 167 ? -6.906 50.128 -16.210 1.00 22.20 167 LYS D O 1
ATOM 6597 N N . GLU D 1 168 ? -8.130 50.306 -14.328 1.00 17.86 168 GLU D N 1
ATOM 6598 C CA . GLU D 1 168 ? -7.845 48.933 -13.923 1.00 18.57 168 GLU D CA 1
ATOM 6599 C C . GLU D 1 168 ? -8.504 47.903 -14.830 1.00 14.44 168 GLU D C 1
ATOM 6600 O O . GLU D 1 168 ? -7.918 46.841 -15.071 1.00 17.81 168 GLU D O 1
ATOM 6606 N N . TYR D 1 169 ? -9.699 48.188 -15.350 1.00 17.56 169 TYR D N 1
ATOM 6607 C CA . TYR D 1 169 ? -10.452 47.178 -16.080 1.00 17.22 169 TYR D CA 1
ATOM 6608 C C . TYR D 1 169 ? -10.830 47.586 -17.491 1.00 19.80 169 TYR D C 1
ATOM 6609 O O . TYR D 1 169 ? -11.002 46.710 -18.337 1.00 18.08 169 TYR D O 1
ATOM 6618 N N . PHE D 1 170 ? -10.944 48.881 -17.778 1.00 20.89 170 PHE D N 1
ATOM 6619 C CA . PHE D 1 170 ? -11.334 49.342 -19.108 1.00 23.41 170 PHE D CA 1
ATOM 6620 C C . PHE D 1 170 ? -10.395 50.455 -19.562 1.00 25.48 170 PHE D C 1
ATOM 6621 O O . PHE D 1 170 ? -10.806 51.570 -19.879 1.00 32.92 170 PHE D O 1
ATOM 6629 N N . TRP D 1 171 ? -9.107 50.123 -19.601 1.00 25.56 171 TRP D N 1
ATOM 6630 C CA . TRP D 1 171 ? -8.096 51.091 -19.986 1.00 34.56 171 TRP D CA 1
ATOM 6631 C C . TRP D 1 171 ? -8.146 51.319 -21.495 1.00 37.61 171 TRP D C 1
ATOM 6632 O O . TRP D 1 171 ? -8.571 50.436 -22.247 1.00 34.58 171 TRP D O 1
ATOM 6643 N N . PRO D 1 172 ? -7.724 52.504 -21.958 1.00 42.83 172 PRO D N 1
ATOM 6644 C CA . PRO D 1 172 ? -8.048 52.911 -23.338 1.00 45.12 172 PRO D CA 1
ATOM 6645 C C . PRO D 1 172 ? -7.596 51.934 -24.408 1.00 40.50 172 PRO D C 1
ATOM 6646 O O . PRO D 1 172 ? -8.232 51.862 -25.466 1.00 47.48 172 PRO D O 1
ATOM 6650 N N . GLU D 1 173 ? -6.528 51.174 -24.171 1.00 37.12 173 GLU D N 1
ATOM 6651 C CA . GLU D 1 173 ? -6.050 50.235 -25.179 1.00 42.14 173 GLU D CA 1
ATOM 6652 C C . GLU D 1 173 ? -7.008 49.064 -25.350 1.00 45.06 173 GLU D C 1
ATOM 6653 O O . GLU D 1 173 ? -7.333 48.671 -26.477 1.00 47.69 173 GLU D O 1
ATOM 6659 N N . ARG D 1 174 ? -7.452 48.482 -24.235 1.00 37.66 174 ARG D N 1
ATOM 6660 C CA . ARG D 1 174 ? -8.238 47.255 -24.278 1.00 37.82 174 ARG D CA 1
ATOM 6661 C C . ARG D 1 174 ? -9.596 47.460 -24.938 1.00 31.96 174 ARG D C 1
ATOM 6662 O O . ARG D 1 174 ? -10.118 46.541 -25.579 1.00 36.06 174 ARG D O 1
ATOM 6670 N N . ILE D 1 175 ? -10.177 48.655 -24.815 1.00 34.00 175 ILE D N 1
ATOM 6671 C CA . ILE D 1 175 ? -11.531 48.866 -25.320 1.00 32.40 175 ILE D CA 1
ATOM 6672 C C . ILE D 1 175 ? -11.571 49.120 -26.819 1.00 39.84 175 ILE D C 1
ATOM 6673 O O . ILE D 1 175 ? -12.661 49.304 -27.376 1.00 43.72 175 ILE D O 1
ATOM 6678 N N . ALA D 1 176 ? -10.425 49.094 -27.502 1.00 42.25 176 ALA D N 1
ATOM 6679 C CA . ALA D 1 176 ? -10.365 49.359 -28.935 1.00 39.47 176 ALA D CA 1
ATOM 6680 C C . ALA D 1 176 ? -10.218 48.099 -29.780 1.00 40.57 176 ALA D C 1
ATOM 6681 O O . ALA D 1 176 ? -10.230 48.193 -31.010 1.00 42.02 176 ALA D O 1
ATOM 6683 N N . THR D 1 177 ? -10.083 46.931 -29.162 1.00 41.11 177 THR D N 1
ATOM 6684 C CA . THR D 1 177 ? -9.931 45.705 -29.928 1.00 42.06 177 THR D CA 1
ATOM 6685 C C . THR D 1 177 ? -11.247 45.320 -30.597 1.00 44.89 177 THR D C 1
ATOM 6686 O O . THR D 1 177 ? -12.336 45.651 -30.118 1.00 47.04 177 THR D O 1
ATOM 6690 N N . ASP D 1 178 ? -11.130 44.616 -31.729 1.00 44.89 178 ASP D N 1
ATOM 6691 C CA . ASP D 1 178 ? -12.315 44.087 -32.396 1.00 45.49 178 ASP D CA 1
ATOM 6692 C C . ASP D 1 178 ? -13.103 43.175 -31.469 1.00 40.81 178 ASP D C 1
ATOM 6693 O O . ASP D 1 178 ? -14.338 43.244 -31.419 1.00 40.86 178 ASP D O 1
ATOM 6698 N N . GLU D 1 179 ? -12.409 42.316 -30.717 1.00 39.15 179 GLU D N 1
ATOM 6699 C CA . GLU D 1 179 ? -13.120 41.418 -29.816 1.00 44.05 179 GLU D CA 1
ATOM 6700 C C . GLU D 1 179 ? -13.875 42.186 -28.739 1.00 44.66 179 GLU D C 1
ATOM 6701 O O . GLU D 1 179 ? -14.933 41.733 -28.294 1.00 38.76 179 GLU D O 1
ATOM 6707 N N . PHE D 1 180 ? -13.374 43.360 -28.332 1.00 44.05 180 PHE D N 1
ATOM 6708 C CA . PHE D 1 180 ? -14.028 44.103 -27.255 1.00 38.12 180 PHE D CA 1
ATOM 6709 C C . PHE D 1 180 ? -15.314 44.772 -27.727 1.00 35.89 180 PHE D C 1
ATOM 6710 O O . PHE D 1 180 ? -16.321 44.750 -27.012 1.00 30.97 180 PHE D O 1
ATOM 6718 N N . LYS D 1 181 ? -15.294 45.396 -28.908 1.00 36.08 181 LYS D N 1
ATOM 6719 C CA . LYS D 1 181 ? -16.453 46.169 -29.352 1.00 37.24 181 LYS D CA 1
ATOM 6720 C C . LYS D 1 181 ? -17.673 45.285 -29.585 1.00 36.32 181 LYS D C 1
ATOM 6721 O O . LYS D 1 181 ? -18.790 45.652 -29.204 1.00 30.46 181 LYS D O 1
ATOM 6727 N N . GLU D 1 182 ? -17.495 44.120 -30.208 1.00 36.31 182 GLU D N 1
ATOM 6728 C CA . GLU D 1 182 ? -18.647 43.246 -30.395 1.00 37.26 182 GLU D CA 1
ATOM 6729 C C . GLU D 1 182 ? -18.927 42.398 -29.161 1.00 34.61 182 GLU D C 1
ATOM 6730 O O . GLU D 1 182 ? -20.067 41.960 -28.965 1.00 32.04 182 GLU D O 1
ATOM 6736 N N . ASP D 1 183 ? -17.928 42.178 -28.305 1.00 31.48 183 ASP D N 1
ATOM 6737 C CA . ASP D 1 183 ? -18.215 41.686 -26.964 1.00 36.00 183 ASP D CA 1
ATOM 6738 C C . ASP D 1 183 ? -19.232 42.587 -26.272 1.00 26.92 183 ASP D C 1
ATOM 6739 O O . ASP D 1 183 ? -20.263 42.122 -25.770 1.00 30.53 183 ASP D O 1
ATOM 6744 N N . MET D 1 184 ? -18.948 43.892 -26.245 1.00 27.75 184 MET D N 1
ATOM 6745 C CA . MET D 1 184 ? -19.828 44.857 -25.591 1.00 25.54 184 MET D CA 1
ATOM 6746 C C . MET D 1 184 ? -21.183 44.925 -26.288 1.00 29.75 184 MET D C 1
ATOM 6747 O O . MET D 1 184 ? -22.232 44.942 -25.634 1.00 29.15 184 MET D O 1
ATOM 6752 N N . ALA D 1 185 ? -21.179 44.962 -27.623 1.00 28.59 185 ALA D N 1
ATOM 6753 C CA . ALA D 1 185 ? -22.438 45.019 -28.360 1.00 28.32 185 ALA D CA 1
ATOM 6754 C C . ALA D 1 185 ? -23.293 43.789 -28.089 1.00 31.28 185 ALA D C 1
ATOM 6755 O O . ALA D 1 185 ? -24.521 43.881 -27.999 1.00 31.88 185 ALA D O 1
ATOM 6757 N N . ARG D 1 186 ? -22.663 42.625 -27.951 1.00 22.40 186 ARG D N 1
ATOM 6758 C CA . ARG D 1 186 ? -23.431 41.406 -27.721 1.00 24.59 186 ARG D CA 1
ATOM 6759 C C . ARG D 1 186 ? -23.993 41.358 -26.306 1.00 21.99 186 ARG D C 1
ATOM 6760 O O . ARG D 1 186 ? -25.112 40.875 -26.100 1.00 23.71 186 ARG D O 1
ATOM 6768 N N . ARG D 1 187 ? -23.254 41.878 -25.328 1.00 21.20 187 ARG D N 1
ATOM 6769 C CA . ARG D 1 187 ? -23.555 41.596 -23.933 1.00 20.97 187 ARG D CA 1
ATOM 6770 C C . ARG D 1 187 ? -23.941 42.810 -23.096 1.00 19.54 187 ARG D C 1
ATOM 6771 O O . ARG D 1 187 ? -24.357 42.625 -21.943 1.00 17.13 187 ARG D O 1
ATOM 6779 N N . VAL D 1 188 ? -23.833 44.028 -23.624 1.00 18.82 188 VAL D N 1
ATOM 6780 C CA . VAL D 1 188 ? -24.260 45.225 -22.894 1.00 14.42 188 VAL D CA 1
ATOM 6781 C C . VAL D 1 188 ? -25.462 45.820 -23.614 1.00 17.31 188 VAL D C 1
ATOM 6782 O O . VAL D 1 188 ? -25.303 46.461 -24.668 1.00 16.18 188 VAL D O 1
ATOM 6786 N N . PRO D 1 189 ? -26.678 45.626 -23.090 1.00 15.24 189 PRO D N 1
ATOM 6787 C CA . PRO D 1 189 ? -27.867 46.130 -23.788 1.00 17.95 189 PRO D CA 1
ATOM 6788 C C . PRO D 1 189 ? -27.780 47.602 -24.151 1.00 16.80 189 PRO D C 1
ATOM 6789 O O . PRO D 1 189 ? -28.166 47.983 -25.261 1.00 16.04 189 PRO D O 1
ATOM 6793 N N . LEU D 1 190 ? -27.266 48.443 -23.253 1.00 13.91 190 LEU D N 1
ATOM 6794 C CA . LEU D 1 190 ? -27.150 49.863 -23.561 1.00 15.16 190 LEU D CA 1
ATOM 6795 C C . LEU D 1 190 ? -26.129 50.141 -24.665 1.00 19.63 190 LEU D C 1
ATOM 6796 O O . LEU D 1 190 ? -26.216 51.186 -25.324 1.00 19.90 190 LEU D O 1
ATOM 6801 N N . GLY D 1 191 ? -25.176 49.236 -24.890 1.00 15.90 191 GLY D N 1
ATOM 6802 C CA . GLY D 1 191 ? -24.288 49.362 -26.034 1.00 18.41 191 GLY D CA 1
ATOM 6803 C C . GLY D 1 191 ? -23.119 50.302 -25.865 1.00 20.42 191 GLY D C 1
ATOM 6804 O O . GLY D 1 191 ? -22.485 50.668 -26.861 1.00 20.56 191 GLY D O 1
ATOM 6805 N N . ARG D 1 192 ? -22.805 50.707 -24.640 1.00 17.22 192 ARG D N 1
ATOM 6806 C CA . ARG D 1 192 ? -21.710 51.641 -24.415 1.00 14.00 192 ARG D CA 1
ATOM 6807 C C . ARG D 1 192 ? -21.175 51.428 -23.010 1.00 17.24 192 ARG D C 1
ATOM 6808 O 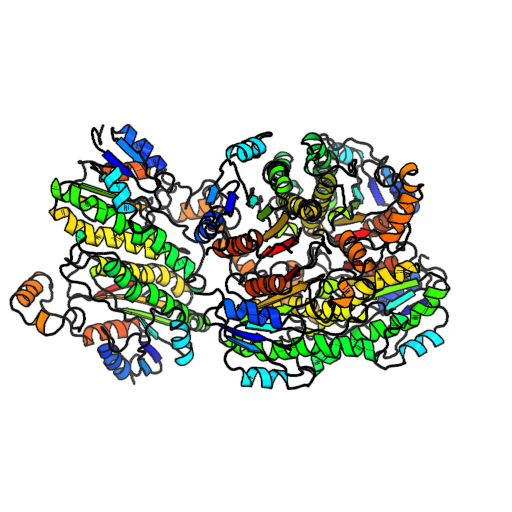O . ARG D 1 192 ? -21.819 50.797 -22.170 1.00 16.56 192 ARG D O 1
ATOM 6816 N N . LEU D 1 193 ? -19.974 51.949 -22.778 1.00 17.22 193 LEU D N 1
ATOM 6817 C CA . LEU D 1 193 ? -19.428 52.028 -21.431 1.00 17.66 193 LEU D CA 1
ATOM 6818 C C . LEU D 1 193 ? -20.058 53.183 -20.669 1.00 14.78 193 LEU D C 1
ATOM 6819 O O . LEU D 1 193 ? -20.519 54.166 -21.253 1.00 16.44 193 LEU D O 1
ATOM 6824 N N . ALA D 1 194 ? -20.066 53.058 -19.347 1.00 14.89 194 ALA D N 1
ATOM 6825 C CA . ALA D 1 194 ? -20.426 54.184 -18.504 1.00 14.80 194 ALA D CA 1
ATOM 6826 C C . ALA D 1 194 ? -19.232 55.113 -18.355 1.00 15.21 194 ALA D C 1
ATOM 6827 O O . ALA D 1 194 ? -18.079 54.678 -18.346 1.00 17.91 194 ALA D O 1
ATOM 6829 N N . THR D 1 195 ? -19.515 56.402 -18.228 1.00 15.53 195 THR D N 1
ATOM 6830 C CA . THR D 1 195 ? -18.472 57.302 -17.766 1.00 18.01 195 THR D CA 1
ATOM 6831 C C . THR D 1 195 ? -18.232 57.094 -16.277 1.00 17.53 195 THR D C 1
ATOM 6832 O O . THR D 1 195 ? -19.090 56.596 -15.539 1.00 17.60 195 THR D O 1
ATOM 6836 N N . ALA D 1 196 ? -17.033 57.465 -15.838 1.00 16.70 196 ALA D N 1
ATOM 6837 C CA . ALA D 1 196 ? -16.747 57.424 -14.409 1.00 14.66 196 ALA D CA 1
ATOM 6838 C C . ALA D 1 196 ? -17.666 58.371 -13.641 1.00 17.02 196 ALA D C 1
ATOM 6839 O O . ALA D 1 196 ? -18.093 58.063 -12.517 1.00 15.93 196 ALA D O 1
ATOM 6841 N N . ARG D 1 197 ? -18.002 59.517 -14.245 1.00 17.47 197 ARG D N 1
ATOM 6842 C CA . ARG D 1 197 ? -18.939 60.444 -13.617 1.00 15.44 197 ARG D CA 1
ATOM 6843 C C . ARG D 1 197 ? -20.286 59.781 -13.344 1.00 19.32 197 ARG D C 1
ATOM 6844 O O . ARG D 1 197 ? -20.867 59.977 -12.272 1.00 17.81 197 ARG D O 1
ATOM 6852 N N . GLU D 1 198 ? -20.802 58.992 -14.298 1.00 17.07 198 GLU D N 1
ATOM 6853 C CA . GLU D 1 198 ? -22.086 58.331 -14.086 1.00 14.16 198 GLU D CA 1
ATOM 6854 C C . GLU D 1 198 ? -22.032 57.408 -12.878 1.00 14.71 198 GLU D C 1
ATOM 6855 O O . GLU D 1 198 ? -22.986 57.337 -12.094 1.00 14.94 198 GLU D O 1
ATOM 6861 N N . ASP D 1 199 ? -20.911 56.720 -12.695 1.00 15.84 199 ASP D N 1
ATOM 6862 C CA . ASP D 1 199 ? -20.749 55.875 -11.519 1.00 14.18 199 ASP D CA 1
ATOM 6863 C C . ASP D 1 199 ? -20.759 56.716 -10.248 1.00 12.75 199 ASP D C 1
ATOM 6864 O O . ASP D 1 199 ? -21.433 56.375 -9.271 1.00 12.30 199 ASP D O 1
ATOM 6869 N N . ALA D 1 200 ? -20.039 57.843 -10.259 1.00 15.42 200 ALA D N 1
ATOM 6870 C CA . ALA D 1 200 ? -19.983 58.712 -9.089 1.00 15.69 200 ALA D CA 1
ATOM 6871 C C . ALA D 1 200 ? -21.330 59.356 -8.787 1.00 14.53 200 ALA D C 1
ATOM 6872 O O . ALA D 1 200 ? -21.596 59.705 -7.631 1.00 15.15 200 ALA D O 1
ATOM 6874 N N . LEU D 1 201 ? -22.182 59.539 -9.804 1.00 14.47 201 LEU D N 1
ATOM 6875 C CA . LEU D 1 201 ? -23.526 60.054 -9.555 1.00 14.64 201 LEU D CA 1
ATOM 6876 C C . LEU D 1 201 ? -24.398 59.034 -8.828 1.00 14.71 201 LEU D C 1
ATOM 6877 O O . LEU D 1 201 ? -25.272 59.420 -8.039 1.00 13.74 201 LEU D O 1
ATOM 6882 N N . LEU D 1 202 ? -24.184 57.743 -9.074 1.00 15.18 202 LEU D N 1
ATOM 6883 C CA . LEU D 1 202 ? -24.851 56.727 -8.269 1.00 11.81 202 LEU D CA 1
ATOM 6884 C C . LEU D 1 202 ? -24.307 56.721 -6.849 1.00 13.54 202 LEU D C 1
ATOM 6885 O O . LEU D 1 202 ? -25.075 56.656 -5.881 1.00 15.22 202 LEU D O 1
ATOM 6890 N N . ALA D 1 203 ? -22.983 56.803 -6.707 1.00 15.25 203 ALA D N 1
ATOM 6891 C CA . ALA D 1 203 ? -22.397 56.889 -5.373 1.00 13.65 203 ALA D CA 1
ATOM 6892 C C . ALA D 1 203 ? -22.889 58.133 -4.644 1.00 14.83 203 ALA D C 1
ATOM 6893 O O . ALA D 1 203 ? -23.146 58.090 -3.433 1.00 14.36 203 ALA D O 1
ATOM 6895 N N . LEU D 1 204 ? -23.066 59.237 -5.376 1.00 15.21 204 LEU D N 1
ATOM 6896 C CA . LEU D 1 204 ? -23.598 60.461 -4.779 1.00 14.32 204 LEU D CA 1
ATOM 6897 C C . LEU D 1 204 ? -24.979 60.230 -4.182 1.00 14.58 204 LEU D C 1
ATOM 6898 O O . LEU D 1 204 ? -25.252 60.630 -3.045 1.00 14.90 204 LEU D O 1
ATOM 6903 N N . PHE D 1 205 ? -25.870 59.582 -4.938 1.00 14.79 205 PHE D N 1
ATOM 6904 C CA . PHE D 1 205 ? -27.192 59.283 -4.404 1.00 13.66 205 PHE D CA 1
ATOM 6905 C C . PHE D 1 205 ? -27.080 58.460 -3.128 1.00 14.64 205 PHE D C 1
ATOM 6906 O O . PHE D 1 205 ? -27.692 58.789 -2.106 1.00 14.07 205 PHE D O 1
ATOM 6914 N N . LEU D 1 206 ? -26.241 57.417 -3.154 1.00 13.85 206 LEU D N 1
ATOM 6915 C CA . LEU D 1 206 ? -26.125 56.520 -2.009 1.00 13.29 206 LEU D CA 1
ATOM 6916 C C . LEU D 1 206 ? -25.386 57.144 -0.832 1.00 14.93 206 LEU D C 1
ATOM 6917 O O . LEU D 1 206 ? -25.559 56.679 0.296 1.00 14.66 206 LEU D O 1
ATOM 6922 N N . ALA D 1 207 ? -24.578 58.182 -1.062 1.00 14.03 207 ALA D N 1
ATOM 6923 C CA . ALA D 1 207 ? -23.908 58.899 0.018 1.00 15.83 207 ALA D CA 1
ATOM 6924 C C . ALA D 1 207 ? -24.753 60.023 0.597 1.00 13.07 207 ALA D C 1
ATOM 6925 O O . ALA D 1 207 ? -24.450 60.505 1.696 1.00 14.95 207 ALA D O 1
ATOM 6927 N N . SER D 1 208 ? -25.798 60.435 -0.110 1.00 14.31 208 SER D N 1
ATOM 6928 C CA . SER D 1 208 ? -26.613 61.576 0.271 1.00 15.15 208 SER D CA 1
ATOM 6929 C C . SER D 1 208 ? -27.720 61.149 1.223 1.00 16.77 208 SER D C 1
ATOM 6930 O O . SER D 1 208 ? -28.042 59.968 1.358 1.00 16.40 208 SER D O 1
ATOM 6933 N N . ASP D 1 209 ? -28.334 62.134 1.867 1.00 16.94 209 ASP D N 1
ATOM 6934 C CA . ASP D 1 209 ? -29.448 61.855 2.764 1.00 18.21 209 ASP D CA 1
ATOM 6935 C C . ASP D 1 209 ? -30.760 61.638 2.025 1.00 15.07 209 ASP D C 1
ATOM 6936 O O . ASP D 1 209 ? -31.818 61.553 2.658 1.00 18.41 209 ASP D O 1
ATOM 6941 N N . GLU D 1 210 ? -30.706 61.517 0.705 1.00 15.47 210 GLU D N 1
ATOM 6942 C CA . GLU D 1 210 ? -31.855 61.132 -0.097 1.00 12.92 210 GLU D CA 1
ATOM 6943 C C . GLU D 1 210 ? -32.048 59.627 -0.149 1.00 14.69 210 GLU D C 1
ATOM 6944 O O . GLU D 1 210 ? -33.039 59.183 -0.732 1.00 16.82 210 GLU D O 1
ATOM 6950 N N . SER D 1 211 ? -31.132 58.847 0.432 1.00 13.93 211 SER D N 1
ATOM 6951 C CA . SER D 1 211 ? -31.102 57.397 0.254 1.00 15.12 211 SER D CA 1
ATOM 6952 C C . SER D 1 211 ? -31.052 56.659 1.587 1.00 15.20 211 SER D C 1
ATOM 6953 O O . SER D 1 211 ? -30.566 55.527 1.651 1.00 14.30 211 SER D O 1
ATOM 6956 N N . ASP D 1 212 ? -31.558 57.282 2.659 1.00 16.52 212 ASP D N 1
ATOM 6957 C CA . ASP D 1 212 ? -31.469 56.668 3.983 1.00 15.89 212 ASP D CA 1
ATOM 6958 C C . ASP D 1 212 ? -32.215 55.336 4.087 1.00 16.12 212 ASP D C 1
ATOM 6959 O O . ASP D 1 212 ? -31.899 54.531 4.973 1.00 15.34 212 ASP D O 1
ATOM 6964 N N . PHE D 1 213 ? -33.193 55.074 3.219 1.00 15.11 213 PHE D N 1
ATOM 6965 C CA . PHE D 1 213 ? -33.956 53.836 3.318 1.00 12.09 213 PHE D CA 1
ATOM 6966 C C . PHE D 1 213 ? -33.305 52.677 2.573 1.00 15.20 213 PHE D C 1
ATOM 6967 O O . PHE D 1 213 ? -33.842 51.566 2.605 1.00 14.87 213 PHE D O 1
ATOM 6975 N N . ILE D 1 214 ? -32.170 52.899 1.917 1.00 14.41 214 ILE D N 1
ATOM 6976 C CA . ILE D 1 214 ? -31.472 51.848 1.170 1.00 13.62 214 ILE D CA 1
ATOM 6977 C C . ILE D 1 214 ? -30.433 51.214 2.091 1.00 12.79 214 ILE D C 1
ATOM 6978 O O . ILE D 1 214 ? -29.489 51.884 2.520 1.00 14.55 214 ILE D O 1
ATOM 6983 N N . VAL D 1 215 ? -30.585 49.917 2.374 1.00 11.82 215 VAL D N 1
ATOM 6984 C CA . VAL D 1 215 ? -29.831 49.236 3.429 1.00 13.01 215 VAL D CA 1
ATOM 6985 C C . VAL D 1 215 ? -29.256 47.923 2.910 1.00 12.24 215 VAL D C 1
ATOM 6986 O O . VAL D 1 215 ? -30.009 46.977 2.637 1.00 13.40 215 VAL D O 1
ATOM 6990 N N . GLY D 1 216 ? -27.925 47.836 2.837 1.00 12.20 216 GLY D N 1
ATOM 6991 C CA . GLY D 1 216 ? -27.258 46.576 2.536 1.00 13.11 216 GLY D CA 1
ATOM 6992 C C . GLY D 1 216 ? -27.482 46.069 1.131 1.00 13.06 216 GLY D C 1
ATOM 6993 O O . GLY D 1 216 ? -27.412 44.858 0.893 1.00 15.14 216 GLY D O 1
ATOM 6994 N N . LYS D 1 217 ? -27.735 46.963 0.190 1.00 11.37 217 LYS D N 1
ATOM 6995 C CA . LYS D 1 217 ? -28.164 46.584 -1.147 1.00 12.58 217 LYS D CA 1
ATOM 6996 C C . LYS D 1 217 ? -26.994 46.561 -2.124 1.00 14.60 217 LYS D C 1
ATOM 6997 O O . LYS D 1 217 ? -26.010 47.287 -1.973 1.00 13.11 217 LYS D O 1
ATOM 7003 N N . SER D 1 218 ? -27.115 45.691 -3.127 1.00 16.77 218 SER D N 1
ATOM 7004 C CA . SER D 1 218 ? -26.222 45.660 -4.276 1.00 15.10 218 SER D CA 1
ATOM 7005 C C . SER D 1 218 ? -26.980 46.272 -5.446 1.00 18.14 218 SER D C 1
ATOM 7006 O O . SER D 1 218 ? -28.011 45.736 -5.861 1.00 21.10 218 SER D O 1
ATOM 7009 N N . ILE D 1 219 ? -26.504 47.408 -5.945 1.00 14.56 219 ILE D N 1
ATOM 7010 C CA . ILE D 1 219 ? -27.122 48.069 -7.092 1.00 15.74 219 ILE D CA 1
ATOM 7011 C C . ILE D 1 219 ? -26.288 47.765 -8.329 1.00 16.66 219 ILE D C 1
ATOM 7012 O O . ILE D 1 219 ? -25.106 48.130 -8.400 1.00 17.19 219 ILE D O 1
ATOM 7017 N N . GLU D 1 220 ? -26.907 47.123 -9.317 1.00 18.20 220 GLU D N 1
ATOM 7018 C CA . GLU D 1 220 ? -26.197 46.717 -10.523 1.00 17.13 220 GLU D CA 1
ATOM 7019 C C . GLU D 1 220 ? -26.044 47.894 -11.476 1.00 17.54 220 GLU D C 1
ATOM 7020 O O . GLU D 1 220 ? -27.037 48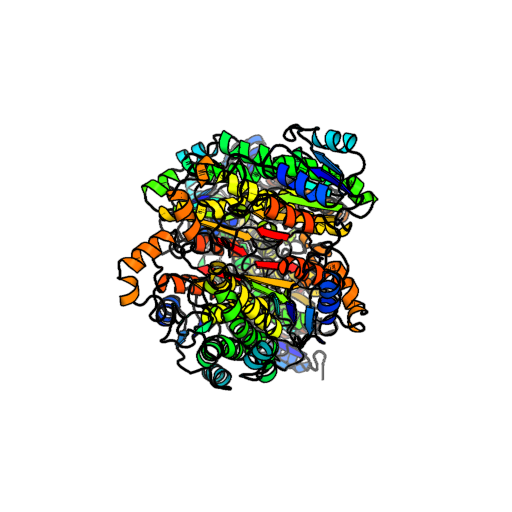.455 -11.952 1.00 16.57 220 GLU D O 1
ATOM 7026 N N . PHE D 1 221 ? -24.797 48.248 -11.762 1.00 15.37 221 PHE D N 1
ATOM 7027 C CA . PHE D 1 221 ? -24.443 49.416 -12.558 1.00 14.79 221 PHE D CA 1
ATOM 7028 C C . PHE D 1 221 ? -23.647 48.882 -13.737 1.00 14.18 221 PHE D C 1
ATOM 7029 O O . PHE D 1 221 ? -22.421 48.822 -13.688 1.00 13.70 221 PHE D O 1
ATOM 7037 N N . ASP D 1 222 ? -24.363 48.439 -14.784 1.00 13.51 222 ASP D N 1
ATOM 7038 C CA . ASP D 1 222 ? -23.719 47.600 -15.790 1.00 12.88 222 ASP D CA 1
ATOM 7039 C C . ASP D 1 222 ? -24.373 47.691 -17.166 1.00 13.54 222 ASP D C 1
ATOM 7040 O O . ASP D 1 222 ? -24.134 46.812 -18.003 1.00 15.21 222 ASP D O 1
ATOM 7045 N N . GLY D 1 223 ? -25.193 48.702 -17.416 1.00 12.81 223 GLY D N 1
ATOM 7046 C CA . GLY D 1 223 ? -25.772 48.905 -18.728 1.00 12.48 223 GLY D CA 1
ATOM 7047 C C . GLY D 1 223 ? -26.739 47.798 -19.093 1.00 13.58 223 GLY D C 1
ATOM 7048 O O . GLY D 1 223 ? -27.112 47.660 -20.259 1.00 15.09 223 GLY D O 1
ATOM 7049 N N . GLY D 1 224 ? -27.130 46.989 -18.101 1.00 15.75 224 GLY D N 1
ATOM 7050 C CA . GLY D 1 224 ? -28.025 45.862 -18.302 1.00 16.26 224 GLY D CA 1
ATOM 7051 C C . GLY D 1 224 ? -27.352 44.509 -18.423 1.00 16.34 224 GLY D C 1
ATOM 7052 O O . GLY D 1 224 ? -28.043 43.519 -18.671 1.00 15.06 224 GLY D O 1
ATOM 7053 N N . TRP D 1 225 ? -26.030 44.441 -18.249 1.00 13.39 225 TRP D N 1
ATOM 7054 C CA . TRP D 1 225 ? -25.278 43.214 -18.509 1.00 11.14 225 TRP D CA 1
ATOM 7055 C C . TRP D 1 225 ? -25.823 42.029 -17.723 1.00 14.35 225 TRP D C 1
ATOM 7056 O O . TRP D 1 225 ? -25.989 40.933 -18.277 1.00 16.76 225 TRP D O 1
ATOM 7067 N N . ALA D 1 226 ? -26.102 42.224 -16.440 1.00 14.68 226 ALA D N 1
ATOM 7068 C CA . ALA D 1 226 ? -26.503 41.128 -15.560 1.00 12.69 226 ALA D CA 1
ATOM 7069 C C . ALA D 1 226 ? -28.010 40.969 -15.460 1.00 18.34 226 ALA D C 1
ATOM 7070 O O . ALA D 1 226 ? -28.479 40.098 -14.717 1.00 20.99 226 ALA D O 1
ATOM 7072 N N . THR D 1 227 ? -28.776 41.792 -16.165 1.00 14.11 227 THR D N 1
ATOM 7073 C CA . THR D 1 227 ? -30.225 41.699 -16.130 1.00 16.30 227 THR D CA 1
ATOM 7074 C C . THR D 1 227 ? -30.670 40.381 -16.756 1.00 18.42 227 THR D C 1
ATOM 7075 O O . THR D 1 227 ? -30.068 39.894 -17.730 1.00 19.54 227 THR D O 1
ATOM 7080 N N . GLY E 1 4 ? -66.449 -3.724 -47.487 1.00 17.69 4 GLY E N 1
ATOM 7081 C CA . GLY E 1 4 ? -65.211 -2.981 -47.312 1.00 17.44 4 GLY E CA 1
ATOM 7082 C C . GLY E 1 4 ? -63.987 -3.824 -47.601 1.00 13.26 4 GLY E C 1
ATOM 7083 O O . GLY E 1 4 ? -64.065 -5.045 -47.637 1.00 16.78 4 GLY E O 1
ATOM 7084 N N . ARG E 1 5 ? -62.839 -3.166 -47.790 1.00 14.09 5 ARG E N 1
ATOM 7085 C CA . ARG E 1 5 ? -61.619 -3.870 -48.177 1.00 12.99 5 ARG E CA 1
ATOM 7086 C C . ARG E 1 5 ? -61.007 -4.677 -47.043 1.00 14.40 5 ARG E C 1
ATOM 7087 O O . ARG E 1 5 ? -60.128 -5.507 -47.310 1.00 14.35 5 ARG E O 1
ATOM 7095 N N . LEU E 1 6 ? -61.448 -4.461 -45.799 1.00 12.96 6 LEU E N 1
ATOM 7096 C CA . LEU E 1 6 ? -61.075 -5.295 -44.665 1.00 12.52 6 LEU E CA 1
ATOM 7097 C C . LEU E 1 6 ? -62.296 -5.940 -44.022 1.00 12.82 6 LEU E C 1
ATOM 7098 O O . LEU E 1 6 ? -62.300 -6.203 -42.819 1.00 14.88 6 LEU E O 1
ATOM 7103 N N . ALA E 1 7 ? -63.339 -6.192 -44.811 1.00 12.53 7 ALA E N 1
ATOM 7104 C CA . ALA E 1 7 ? -64.572 -6.739 -44.257 1.00 14.71 7 ALA E CA 1
ATOM 7105 C C . ALA E 1 7 ? -64.317 -8.048 -43.517 1.00 16.88 7 ALA E C 1
ATOM 7106 O O . ALA E 1 7 ? -63.646 -8.952 -44.027 1.00 16.55 7 ALA E O 1
ATOM 7108 N N . GLY E 1 8 ? -64.857 -8.140 -42.302 1.00 18.98 8 GLY E N 1
ATOM 7109 C CA . GLY E 1 8 ? -64.698 -9.319 -41.480 1.00 17.67 8 GLY E CA 1
ATOM 7110 C C . GLY E 1 8 ? -63.335 -9.505 -40.852 1.00 20.45 8 GLY E C 1
ATOM 7111 O O . GLY E 1 8 ? -63.139 -10.489 -40.135 1.00 22.14 8 GLY E O 1
ATOM 7112 N N . LYS E 1 9 ? -62.389 -8.603 -41.086 1.00 16.92 9 LYS E N 1
ATOM 7113 C CA . LYS E 1 9 ? -61.046 -8.790 -40.565 1.00 14.87 9 LYS E CA 1
ATOM 7114 C C . LYS E 1 9 ? -60.932 -8.208 -39.167 1.00 14.38 9 LYS E C 1
ATOM 7115 O O . LYS E 1 9 ? -61.615 -7.242 -38.817 1.00 17.43 9 LYS E O 1
ATOM 7121 N N . ARG E 1 10 ? -60.031 -8.785 -38.382 1.00 14.10 10 ARG E N 1
ATOM 7122 C CA . ARG E 1 10 ? -59.751 -8.320 -37.034 1.00 13.57 10 ARG E CA 1
ATOM 7123 C C . ARG E 1 10 ? -58.302 -7.868 -36.988 1.00 11.22 10 ARG E C 1
ATOM 7124 O O . ARG E 1 10 ? -57.403 -8.610 -37.391 1.00 13.63 10 ARG E O 1
ATOM 7132 N N . VAL E 1 11 ? -58.088 -6.653 -36.506 1.00 11.39 11 VAL E N 1
ATOM 7133 C CA . VAL E 1 11 ? -56.803 -5.971 -36.597 1.00 12.17 11 VAL E CA 1
ATOM 7134 C C . VAL E 1 11 ? -56.337 -5.624 -35.190 1.00 12.61 11 VAL E C 1
ATOM 7135 O O . VAL E 1 11 ? -57.031 -4.908 -34.463 1.00 15.32 11 VAL E O 1
ATOM 7139 N N . LEU E 1 12 ? -55.145 -6.074 -34.822 1.00 10.91 12 LEU E N 1
ATOM 7140 C CA . LEU E 1 12 ? -54.516 -5.666 -33.571 1.00 11.32 12 LEU E CA 1
ATOM 7141 C C . LEU E 1 12 ? -53.575 -4.505 -33.860 1.00 12.74 12 LEU E C 1
ATOM 7142 O O . LEU E 1 12 ? -52.637 -4.652 -34.646 1.00 12.94 12 LEU E O 1
ATOM 7147 N N . LEU E 1 13 ? -53.834 -3.359 -33.230 1.00 10.76 13 LEU E N 1
ATOM 7148 C CA . LEU E 1 13 ? -53.058 -2.137 -33.404 1.00 10.98 13 LEU E CA 1
ATOM 7149 C C . LEU E 1 13 ? -52.348 -1.823 -32.095 1.00 12.86 13 LEU E C 1
ATOM 7150 O O . LEU E 1 13 ? -53.002 -1.670 -31.056 1.00 12.90 13 LEU E O 1
ATOM 7155 N N . THR E 1 14 ? -51.014 -1.765 -32.133 1.00 10.96 14 THR E N 1
ATOM 7156 C CA . THR E 1 14 ? -50.263 -1.443 -30.926 1.00 9.74 14 THR E CA 1
ATOM 7157 C C . THR E 1 14 ? -50.230 0.067 -30.700 1.00 11.73 14 THR E C 1
ATOM 7158 O O . THR E 1 14 ? -50.385 0.862 -31.631 1.00 12.28 14 THR E O 1
ATOM 7162 N N . ASN E 1 15 ? -50.040 0.442 -29.436 1.00 11.50 15 ASN E N 1
ATOM 7163 C CA . ASN E 1 15 ? -49.892 1.835 -29.011 1.00 10.32 15 ASN E CA 1
ATOM 7164 C C . ASN E 1 15 ? -50.872 2.742 -29.757 1.00 13.07 15 ASN E C 1
ATOM 7165 O O . ASN E 1 15 ? -50.498 3.708 -30.420 1.00 15.59 15 ASN E O 1
ATOM 7170 N N . ALA E 1 16 ? -52.164 2.411 -29.622 1.00 13.47 16 ALA E N 1
ATOM 7171 C CA . ALA E 1 16 ? -53.155 2.931 -30.554 1.00 13.20 16 ALA E CA 1
ATOM 7172 C C . ALA E 1 16 ? -53.366 4.436 -30.443 1.00 15.48 16 ALA E C 1
ATOM 7173 O O . ALA E 1 16 ? -53.930 5.030 -31.371 1.00 17.77 16 ALA E O 1
ATOM 7175 N N . ASP E 1 17 ? -52.944 5.062 -29.346 1.00 14.78 17 ASP E N 1
ATOM 7176 C CA . ASP E 1 17 ? -53.091 6.506 -29.213 1.00 18.68 17 ASP E CA 1
ATOM 7177 C C . ASP E 1 17 ? -51.861 7.263 -29.681 1.00 21.92 17 ASP E C 1
ATOM 7178 O O . ASP E 1 17 ? -51.896 8.497 -29.750 1.00 25.29 17 ASP E O 1
ATOM 7183 N N . ALA E 1 18 ? -50.787 6.560 -29.992 1.00 16.48 18 ALA E N 1
ATOM 7184 C CA . ALA E 1 18 ? -49.530 7.181 -30.381 1.00 14.11 18 ALA E CA 1
ATOM 7185 C C . ALA E 1 18 ? -49.334 7.109 -31.890 1.00 16.56 18 ALA E C 1
ATOM 7186 O O . ALA E 1 18 ? -49.981 6.328 -32.588 1.00 15.16 18 ALA E O 1
ATOM 7188 N N . TYR E 1 19 ? -48.439 7.966 -32.388 1.00 12.95 19 TYR E N 1
ATOM 7189 C CA . TYR E 1 19 ? -47.918 7.884 -33.756 1.00 13.00 19 TYR E CA 1
ATOM 7190 C C . TYR E 1 19 ? -49.052 7.819 -34.776 1.00 10.81 19 TYR E C 1
ATOM 7191 O O . TYR E 1 19 ? -49.831 8.768 -34.875 1.00 13.64 19 TYR E O 1
ATOM 7200 N N . MET E 1 20 ? -49.175 6.715 -35.523 1.00 10.06 20 MET E N 1
ATOM 7201 C CA . MET E 1 20 ? -50.155 6.645 -36.602 1.00 10.15 20 MET E CA 1
ATOM 7202 C C . MET E 1 20 ? -51.406 5.872 -36.204 1.00 11.27 20 MET E C 1
ATOM 7203 O O . MET E 1 20 ? -52.188 5.494 -37.081 1.00 12.87 20 MET E O 1
ATOM 7208 N N . GLY E 1 21 ? -51.639 5.694 -34.903 1.00 10.78 21 GLY E N 1
ATOM 7209 C CA . GLY E 1 21 ? -52.740 4.849 -34.455 1.00 11.61 21 GLY E CA 1
ATOM 7210 C C . GLY E 1 21 ? -54.109 5.417 -34.786 1.00 13.51 21 GLY E C 1
ATOM 7211 O O . GLY E 1 21 ? -54.985 4.693 -35.260 1.00 12.71 21 GLY E O 1
ATOM 7212 N N . GLU E 1 22 ? -54.316 6.718 -34.534 1.00 14.79 22 GLU E N 1
ATOM 7213 C CA . GLU E 1 22 ? -55.647 7.296 -34.721 1.00 16.68 22 GLU E CA 1
ATOM 7214 C C . GLU E 1 22 ? -56.094 7.227 -36.174 1.00 14.97 22 GLU E C 1
ATOM 7215 O O . GLU E 1 22 ? -57.248 6.879 -36.457 1.00 15.56 22 GLU E O 1
ATOM 7221 N N . ALA E 1 23 ? -55.195 7.538 -37.114 1.00 12.79 23 ALA E N 1
ATOM 7222 C CA . ALA E 1 23 ? -55.546 7.414 -38.526 1.00 13.80 23 ALA E CA 1
ATOM 7223 C C . ALA E 1 23 ? -55.829 5.969 -38.900 1.00 12.96 23 ALA E C 1
ATOM 7224 O O . ALA E 1 23 ? -56.705 5.692 -39.735 1.00 12.52 23 ALA E O 1
ATOM 7226 N N . THR E 1 24 ? -55.069 5.034 -38.324 1.00 11.45 24 THR E N 1
ATOM 7227 C CA . THR E 1 24 ? -55.274 3.625 -38.636 1.00 11.12 24 THR E CA 1
ATOM 7228 C C . THR E 1 24 ? -56.669 3.177 -38.227 1.00 10.48 24 THR E C 1
ATOM 7229 O O . THR E 1 24 ? -57.352 2.452 -38.968 1.00 13.07 24 THR E O 1
ATOM 7233 N N . VAL E 1 25 ? -57.089 3.559 -37.022 1.00 12.34 25 VAL E N 1
ATOM 7234 C CA . VAL E 1 25 ? -58.423 3.194 -36.554 1.00 13.06 25 VAL E CA 1
ATOM 7235 C C . VAL E 1 25 ? -59.479 3.737 -37.509 1.00 12.93 25 VAL E C 1
ATOM 7236 O O . VAL E 1 25 ? -60.403 3.020 -37.926 1.00 14.16 25 VAL E O 1
ATOM 7240 N N . GLN E 1 26 ? -59.362 5.013 -37.875 1.00 12.01 26 GLN E N 1
ATOM 7241 C CA . GLN E 1 26 ? -60.416 5.627 -38.693 1.00 14.05 26 GLN E CA 1
ATOM 7242 C C . GLN E 1 26 ? -60.487 4.993 -40.079 1.00 16.41 26 GLN E C 1
ATOM 7243 O O . GLN E 1 26 ? -61.573 4.626 -40.551 1.00 16.25 26 GLN E O 1
ATOM 7249 N N . VAL E 1 27 ? -59.336 4.823 -40.735 1.00 11.63 27 VAL E N 1
ATOM 7250 C CA . VAL E 1 27 ? -59.322 4.261 -42.082 1.00 11.47 27 VAL E CA 1
ATOM 7251 C C . VAL E 1 27 ? -59.734 2.797 -42.063 1.00 12.30 27 VAL E C 1
ATOM 7252 O O . VAL E 1 27 ? -60.508 2.347 -42.914 1.00 14.84 27 VAL E O 1
ATOM 7256 N N . PHE E 1 28 ? -59.226 2.029 -41.102 1.00 11.77 28 PHE E N 1
ATOM 7257 C CA . PHE E 1 28 ? -59.465 0.593 -41.138 1.00 11.15 28 PHE E CA 1
ATOM 7258 C C . PHE E 1 28 ? -60.908 0.270 -40.786 1.00 13.46 28 PHE E C 1
ATOM 7259 O O . PHE E 1 28 ? -61.519 -0.601 -41.420 1.00 14.39 28 PHE E O 1
ATOM 7267 N N . GLU E 1 29 ? -61.470 0.958 -39.782 1.00 12.70 29 GLU E N 1
ATOM 7268 C CA . GLU E 1 29 ? -62.867 0.730 -39.431 1.00 13.72 29 GLU E CA 1
ATOM 7269 C C . GLU E 1 29 ? -63.793 1.132 -40.572 1.00 14.36 29 GLU E C 1
ATOM 7270 O O . GLU E 1 29 ? -64.821 0.486 -40.801 1.00 16.53 29 GLU E O 1
ATOM 7276 N N . GLU E 1 30 ? -63.426 2.174 -41.313 1.00 12.74 30 GLU E N 1
ATOM 7277 C CA . GLU E 1 30 ? -64.193 2.604 -42.477 1.00 16.26 30 GLU E CA 1
ATOM 7278 C C . GLU E 1 30 ? -64.240 1.517 -43.548 1.00 14.54 30 GLU E C 1
ATOM 7279 O O . GLU E 1 30 ? -65.205 1.439 -44.319 1.00 17.79 30 GLU E O 1
ATOM 7285 N N . GLU E 1 31 ? -63.229 0.643 -43.585 1.00 14.63 31 GLU E N 1
ATOM 7286 C CA . GLU E 1 31 ? -63.168 -0.452 -44.541 1.00 14.52 31 GLU E CA 1
ATOM 7287 C C . GLU E 1 31 ? -63.641 -1.781 -43.954 1.00 15.06 31 GLU E C 1
ATOM 7288 O O . GLU E 1 31 ? -63.377 -2.839 -44.531 1.00 13.86 31 GLU E O 1
ATOM 7294 N N . GLY E 1 32 ? -64.352 -1.749 -42.826 1.00 15.31 32 GLY E N 1
ATOM 7295 C CA . GLY E 1 32 ? -65.011 -2.926 -42.304 1.00 12.27 32 GLY E CA 1
ATOM 7296 C C . GLY E 1 32 ? -64.264 -3.683 -41.230 1.00 14.14 32 GLY E C 1
ATOM 7297 O O . GLY E 1 32 ? -64.795 -4.669 -40.704 1.00 15.70 32 GLY E O 1
ATOM 7298 N N . ALA E 1 33 ? -63.055 -3.260 -40.885 1.00 13.78 33 ALA E N 1
ATOM 7299 C CA . ALA E 1 33 ? -62.265 -3.978 -39.905 1.00 13.58 33 ALA E CA 1
ATOM 7300 C C . ALA E 1 33 ? -62.792 -3.746 -38.498 1.00 14.83 33 ALA E C 1
ATOM 7301 O O . ALA E 1 33 ? -63.313 -2.680 -38.173 1.00 17.84 33 ALA E O 1
ATOM 7303 N N . GLU E 1 34 ? -62.618 -4.749 -37.655 1.00 13.60 34 GLU E N 1
ATOM 7304 C CA . GLU E 1 34 ? -62.707 -4.578 -36.215 1.00 14.69 34 GLU E CA 1
ATOM 7305 C C . GLU E 1 34 ? -61.293 -4.304 -35.720 1.00 14.53 34 GLU E C 1
ATOM 7306 O O . GLU E 1 34 ? -60.408 -5.148 -35.885 1.00 17.01 34 GLU E O 1
ATOM 7312 N N . VAL E 1 35 ? -61.070 -3.117 -35.174 1.00 13.62 35 VAL E N 1
ATOM 7313 C CA . VAL E 1 35 ? -59.736 -2.703 -34.752 1.00 13.25 35 VAL E CA 1
ATOM 7314 C C . VAL E 1 35 ? -59.665 -2.807 -33.237 1.00 16.72 35 VAL E C 1
ATOM 7315 O O . VAL E 1 35 ? -60.413 -2.129 -32.517 1.00 16.62 35 VAL E O 1
ATOM 7319 N N . ILE E 1 36 ? -58.786 -3.687 -32.761 1.00 13.06 36 ILE E N 1
ATOM 7320 C CA . ILE E 1 36 ? -58.416 -3.798 -31.351 1.00 13.39 36 ILE E CA 1
ATOM 7321 C C . ILE E 1 36 ? -57.357 -2.731 -31.088 1.00 18.62 36 ILE E C 1
ATOM 7322 O O . ILE E 1 36 ? -56.188 -2.883 -31.470 1.00 15.86 36 ILE E O 1
ATOM 7327 N N . ALA E 1 37 ? -57.761 -1.652 -30.424 1.00 16.77 37 ALA E N 1
ATOM 7328 C CA . ALA E 1 37 ? -56.889 -0.506 -30.175 1.00 15.02 37 ALA E CA 1
ATOM 7329 C C . ALA E 1 37 ? -56.190 -0.736 -28.846 1.00 17.92 37 ALA E C 1
ATOM 7330 O O . ALA E 1 37 ? -56.700 -0.376 -27.782 1.00 23.77 37 ALA E O 1
ATOM 7332 N N . ASP E 1 38 ? -55.007 -1.348 -28.895 1.00 14.60 38 ASP E N 1
ATOM 7333 C CA . ASP E 1 38 ? -54.313 -1.715 -27.672 1.00 16.16 38 ASP E CA 1
ATOM 7334 C C . ASP E 1 38 ? -53.455 -0.568 -27.151 1.00 18.07 38 ASP E C 1
ATOM 7335 O O . ASP E 1 38 ? -52.857 0.185 -27.927 1.00 16.48 38 ASP E O 1
ATOM 7340 N N . HIS E 1 39 ? -53.404 -0.440 -25.819 1.00 17.32 39 HIS E N 1
ATOM 7341 C CA . HIS E 1 39 ? -52.607 0.589 -25.164 1.00 18.74 39 HIS E CA 1
ATOM 7342 C C . HIS E 1 39 ? -51.603 -0.018 -24.195 1.00 18.51 39 HIS E C 1
ATOM 7343 O O . HIS E 1 39 ? -51.201 0.640 -23.230 1.00 21.81 39 HIS E O 1
ATOM 7350 N N . THR E 1 40 ? -51.200 -1.263 -24.424 1.00 17.81 40 THR E N 1
ATOM 7351 C CA . THR E 1 40 ? -50.294 -1.939 -23.511 1.00 15.31 40 THR E CA 1
ATOM 7352 C C . THR E 1 40 ? -48.853 -1.526 -23.785 1.00 17.35 40 THR E C 1
ATOM 7353 O O . THR E 1 40 ? -48.441 -1.377 -24.942 1.00 17.54 40 THR E O 1
ATOM 7357 N N . ASP E 1 41 ? -48.088 -1.355 -22.705 1.00 15.64 41 ASP E N 1
ATOM 7358 C CA . ASP E 1 41 ? -46.653 -1.070 -22.768 1.00 17.71 41 ASP E CA 1
ATOM 7359 C C . ASP E 1 41 ? -45.914 -2.366 -23.099 1.00 18.75 41 ASP E C 1
ATOM 7360 O O . ASP E 1 41 ? -45.743 -3.236 -22.240 1.00 18.54 41 ASP E O 1
ATOM 7365 N N . LEU E 1 42 ? -45.459 -2.501 -24.353 1.00 15.48 42 LEU E N 1
ATOM 7366 C CA . LEU E 1 42 ? -44.816 -3.719 -24.812 1.00 12.22 42 LEU E CA 1
ATOM 7367 C C . LEU E 1 42 ? -43.323 -3.737 -24.523 1.00 16.09 42 LEU E C 1
ATOM 7368 O O . LEU E 1 42 ? -42.639 -4.671 -24.945 1.00 14.02 42 LEU E O 1
ATOM 7373 N N . THR E 1 43 ? -42.816 -2.741 -23.799 1.00 16.63 43 THR E N 1
ATOM 7374 C CA . THR E 1 43 ? -41.461 -2.836 -23.269 1.00 17.69 43 THR E CA 1
ATOM 7375 C C . THR E 1 43 ? -41.377 -3.807 -22.101 1.00 18.44 43 THR E C 1
ATOM 7376 O O . THR E 1 43 ? -40.266 -4.165 -21.690 1.00 21.39 43 THR E O 1
ATOM 7380 N N . LYS E 1 44 ? -42.515 -4.242 -21.563 1.00 18.43 44 LYS E N 1
ATOM 7381 C CA . LYS E 1 44 ? -42.536 -5.199 -20.464 1.00 22.76 44 LYS E CA 1
ATOM 7382 C C . LYS E 1 44 ? -42.512 -6.617 -21.018 1.00 21.26 44 LYS E C 1
ATOM 7383 O O . LYS E 1 44 ? -43.337 -6.973 -21.866 1.00 20.55 44 LYS E O 1
ATOM 7389 N N . VAL E 1 45 ? -41.552 -7.419 -20.553 1.00 20.81 45 VAL E N 1
ATOM 7390 C CA . VAL E 1 45 ? -41.458 -8.797 -21.014 1.00 19.00 45 VAL E CA 1
ATOM 7391 C C . VAL E 1 45 ? -42.710 -9.553 -20.595 1.00 20.95 45 VAL E C 1
ATOM 7392 O O . VAL E 1 45 ? -43.147 -9.481 -19.438 1.00 22.61 45 VAL E O 1
ATOM 7396 N N . GLY E 1 46 ? -43.310 -10.268 -21.548 1.00 17.61 46 GLY E N 1
ATOM 7397 C CA . GLY E 1 46 ? -44.508 -11.031 -21.318 1.00 18.17 46 GLY E CA 1
ATOM 7398 C C . GLY E 1 46 ? -45.782 -10.324 -21.722 1.00 16.57 46 GLY E C 1
ATOM 7399 O O . GLY E 1 46 ? -46.811 -10.989 -21.899 1.00 18.35 46 GLY E O 1
ATOM 7400 N N . ALA E 1 47 ? -45.735 -8.999 -21.879 1.00 12.44 47 ALA E N 1
ATOM 7401 C CA . ALA E 1 47 ? -46.941 -8.240 -22.191 1.00 13.77 47 ALA E CA 1
ATOM 7402 C C . ALA E 1 47 ? -47.475 -8.573 -23.577 1.00 17.58 47 ALA E C 1
ATOM 7403 O O . ALA E 1 47 ? -48.692 -8.622 -23.775 1.00 16.74 47 ALA E O 1
ATOM 7405 N N . ALA E 1 48 ? -46.590 -8.795 -24.553 1.00 16.30 48 ALA E N 1
ATOM 7406 C CA . ALA E 1 48 ? -47.059 -9.069 -25.908 1.00 14.79 48 ALA E CA 1
ATOM 7407 C C . ALA E 1 48 ? -47.903 -10.333 -25.958 1.00 17.09 48 ALA E C 1
ATOM 7408 O O . ALA E 1 48 ? -48.953 -10.363 -26.614 1.00 17.93 48 ALA E O 1
ATOM 7410 N N . GLU E 1 49 ? -47.446 -11.396 -25.293 1.00 16.03 49 GLU E N 1
ATOM 7411 C CA . GLU E 1 49 ? -48.218 -12.633 -25.246 1.00 18.62 49 GLU E CA 1
ATOM 7412 C C . GLU E 1 49 ? -49.593 -12.409 -24.622 1.00 14.58 49 GLU E C 1
ATOM 7413 O O . GLU E 1 49 ? -50.590 -12.964 -25.093 1.00 18.29 49 GLU E O 1
ATOM 7419 N N . GLU E 1 50 ? -49.665 -11.605 -23.561 1.00 15.53 50 GLU E N 1
ATOM 7420 C CA . GLU E 1 50 ? -50.954 -11.347 -22.922 1.00 15.69 50 GLU E CA 1
ATOM 7421 C C . GLU E 1 50 ? -51.893 -10.593 -23.854 1.00 18.40 50 GLU E C 1
ATOM 7422 O O . GLU E 1 50 ? -53.099 -10.883 -23.902 1.00 18.67 50 GLU E O 1
ATOM 7428 N N . VAL E 1 51 ? -51.363 -9.606 -24.581 1.00 15.14 51 VAL E N 1
ATOM 7429 C CA . VAL E 1 51 ? -52.186 -8.834 -25.512 1.00 14.96 51 VAL E CA 1
ATOM 7430 C C . VAL E 1 51 ? -52.755 -9.738 -26.593 1.00 15.61 51 VAL E C 1
ATOM 7431 O O . VAL E 1 51 ? -53.926 -9.615 -26.986 1.00 15.47 51 VAL E O 1
ATOM 7435 N N . VAL E 1 52 ? -51.932 -10.652 -27.104 1.00 14.93 52 VAL E N 1
ATOM 7436 C CA . VAL E 1 52 ? -52.382 -11.519 -28.184 1.00 13.96 52 VAL E CA 1
ATOM 7437 C C . VAL E 1 52 ? -53.399 -12.536 -27.678 1.00 16.13 52 VAL E C 1
ATOM 7438 O O . VAL E 1 52 ? -54.376 -12.833 -28.370 1.00 18.99 52 VAL E O 1
ATOM 7442 N N . GLU E 1 53 ? -53.199 -13.083 -26.472 1.00 17.61 53 GLU E N 1
ATOM 7443 C CA . GLU E 1 53 ? -54.198 -13.992 -25.905 1.00 19.74 53 GLU E CA 1
ATOM 7444 C C . GLU E 1 53 ? -55.546 -13.295 -25.784 1.00 18.06 53 GLU E C 1
ATOM 7445 O O . GLU E 1 53 ? -56.591 -13.861 -26.137 1.00 19.13 53 GLU E O 1
ATOM 7451 N N . ARG E 1 54 ? -55.537 -12.072 -25.253 1.00 17.21 54 ARG E N 1
ATOM 7452 C CA . ARG E 1 54 ? -56.769 -11.308 -25.086 1.00 15.39 54 ARG E CA 1
ATOM 7453 C C . ARG E 1 54 ? -57.413 -10.991 -26.430 1.00 16.50 54 ARG E C 1
ATOM 7454 O O . ARG E 1 54 ? -58.643 -11.039 -26.567 1.00 16.04 54 ARG E O 1
ATOM 7462 N N . ALA E 1 55 ? -56.600 -10.684 -27.444 1.00 14.46 55 ALA E N 1
ATOM 7463 C CA . ALA E 1 55 ? -57.154 -10.296 -28.734 1.00 16.05 55 ALA E CA 1
ATOM 7464 C C . ALA E 1 55 ? -57.877 -11.450 -29.413 1.00 17.66 55 ALA E C 1
ATOM 7465 O O . ALA E 1 55 ? -58.802 -11.221 -30.198 1.00 19.85 55 ALA E O 1
ATOM 7467 N N . GLY E 1 56 ? -57.466 -12.682 -29.142 1.00 17.17 56 GLY E N 1
ATOM 7468 C CA . GLY E 1 56 ? -58.069 -13.819 -29.817 1.00 19.88 56 GLY E CA 1
ATOM 7469 C C . GLY E 1 56 ? -57.632 -13.893 -31.267 1.00 17.11 56 GLY E C 1
ATOM 7470 O O . GLY E 1 56 ? -56.445 -13.763 -31.584 1.00 19.41 56 GLY E O 1
ATOM 7471 N N . HIS E 1 57 ? -58.602 -14.082 -32.159 1.00 14.40 57 HIS E N 1
ATOM 7472 C CA . HIS E 1 57 ? -58.329 -14.243 -33.588 1.00 16.03 57 HIS E CA 1
ATOM 7473 C C . HIS E 1 57 ? -57.902 -12.917 -34.201 1.00 19.30 57 HIS E C 1
ATOM 7474 O O . HIS E 1 57 ? -58.679 -11.961 -34.236 1.00 19.73 57 HIS E O 1
ATOM 7481 N N . ILE E 1 58 ? -56.679 -12.881 -34.719 1.00 15.28 58 ILE E N 1
ATOM 7482 C CA . ILE E 1 58 ? -56.094 -11.705 -35.352 1.00 15.49 58 ILE E CA 1
ATOM 7483 C C . ILE E 1 58 ? -55.840 -12.037 -36.815 1.00 14.11 58 ILE E C 1
ATOM 7484 O O . ILE E 1 58 ? -55.256 -13.082 -37.117 1.00 16.36 58 ILE E O 1
ATOM 7489 N N . ASP E 1 59 ? -56.278 -11.162 -37.718 1.00 12.10 59 ASP E N 1
ATOM 7490 C CA . ASP E 1 59 ? -55.899 -11.282 -39.125 1.00 12.38 59 ASP E CA 1
ATOM 7491 C C . ASP E 1 59 ? -54.757 -10.356 -39.503 1.00 10.92 59 ASP E C 1
ATOM 7492 O O . ASP E 1 59 ? -54.002 -10.659 -40.434 1.00 13.31 59 ASP E O 1
ATOM 7497 N N . VAL E 1 60 ? -54.643 -9.214 -38.830 1.00 10.87 60 VAL E N 1
ATOM 7498 C CA . VAL E 1 60 ? -53.662 -8.185 -39.171 1.00 12.19 60 VAL E CA 1
ATOM 7499 C C . VAL E 1 60 ? -53.067 -7.656 -37.877 1.00 12.86 60 VAL E C 1
ATOM 7500 O O . VAL E 1 60 ? -53.808 -7.311 -36.952 1.00 13.38 60 VAL E O 1
ATOM 7504 N N . LEU E 1 61 ? -51.742 -7.545 -37.830 1.00 10.63 61 LEU E N 1
ATOM 7505 C CA . LEU E 1 61 ? -51.033 -6.833 -36.769 1.00 11.95 61 LEU E CA 1
ATOM 7506 C C . LEU E 1 61 ? -50.473 -5.546 -37.360 1.00 11.24 61 LEU E C 1
ATOM 7507 O O . LEU E 1 61 ? -49.753 -5.589 -38.360 1.00 11.37 61 LEU E O 1
ATOM 7512 N N . VAL E 1 62 ? -50.830 -4.407 -36.772 1.00 11.69 62 VAL E N 1
ATOM 7513 C CA . VAL E 1 62 ? -50.237 -3.128 -37.146 1.00 9.68 62 VAL E CA 1
ATOM 7514 C C . VAL E 1 62 ? -49.256 -2.753 -36.040 1.00 13.03 62 VAL E C 1
ATOM 7515 O O . VAL E 1 62 ? -49.645 -2.423 -34.912 1.00 11.33 62 VAL E O 1
ATOM 7519 N N . ALA E 1 63 ? -47.966 -2.863 -36.345 1.00 12.11 63 ALA E N 1
ATOM 7520 C CA . ALA E 1 63 ? -46.907 -2.611 -35.376 1.00 11.26 63 ALA E CA 1
ATOM 7521 C C . ALA E 1 63 ? -46.577 -1.128 -35.433 1.00 12.94 63 ALA E C 1
ATOM 7522 O O . ALA E 1 63 ? -45.821 -0.672 -36.295 1.00 13.35 63 ALA E O 1
ATOM 7524 N N . ASN E 1 64 ? -47.127 -0.390 -34.486 1.00 11.64 64 ASN E N 1
ATOM 7525 C CA . ASN E 1 64 ? -47.130 1.068 -34.432 1.00 11.31 64 ASN E CA 1
ATOM 7526 C C . ASN E 1 64 ? -46.323 1.440 -33.194 1.00 13.06 64 ASN E C 1
ATOM 7527 O O . ASN E 1 64 ? -46.814 1.312 -32.069 1.00 13.34 64 ASN E O 1
ATOM 7532 N N . PHE E 1 65 ? -45.069 1.827 -33.391 1.00 11.29 65 PHE E N 1
ATOM 7533 C CA . PHE E 1 65 ? -44.168 2.154 -32.294 1.00 10.78 65 PHE E CA 1
ATOM 7534 C C . PHE E 1 65 ? -43.468 3.465 -32.602 1.00 11.50 65 PHE E C 1
ATOM 7535 O O . PHE E 1 65 ? -43.062 3.707 -33.742 1.00 11.24 65 PHE E O 1
ATOM 7543 N N . ALA E 1 66 ? -43.302 4.296 -31.579 1.00 11.46 66 ALA E N 1
ATOM 7544 C CA . ALA E 1 66 ? -42.605 5.558 -31.743 1.00 11.17 66 ALA E CA 1
ATOM 7545 C C . ALA E 1 66 ? -41.792 5.846 -30.492 1.00 13.18 66 ALA E C 1
ATOM 7546 O O . ALA E 1 66 ? -42.105 5.374 -29.393 1.00 13.40 66 ALA E O 1
ATOM 7548 N N . VAL E 1 67 ? -40.726 6.610 -30.689 1.00 11.64 67 VAL E N 1
ATOM 7549 C CA . VAL E 1 67 ? -39.906 7.118 -29.598 1.00 13.60 67 VAL E CA 1
ATOM 7550 C C . VAL E 1 67 ? -39.438 8.498 -30.021 1.00 10.49 67 VAL E C 1
ATOM 7551 O O . VAL E 1 67 ? -39.341 8.796 -31.215 1.00 11.56 67 VAL E O 1
ATOM 7555 N N . ASP E 1 68 ? -39.133 9.345 -29.040 1.00 14.15 68 ASP E N 1
ATOM 7556 C CA . ASP E 1 68 ? -38.674 10.679 -29.384 1.00 13.09 68 ASP E CA 1
ATOM 7557 C C . ASP E 1 68 ? -37.423 10.583 -30.249 1.00 12.56 68 ASP E C 1
ATOM 7558 O O . ASP E 1 68 ? -36.550 9.738 -30.022 1.00 14.45 68 ASP E O 1
ATOM 7563 N N . ALA E 1 69 ? -37.356 11.422 -31.275 1.00 13.82 69 ALA E N 1
ATOM 7564 C CA . ALA E 1 69 ? -36.217 11.345 -32.174 1.00 12.71 69 ALA E CA 1
ATOM 7565 C C . ALA E 1 69 ? -34.998 12.086 -31.651 1.00 15.50 69 ALA E C 1
ATOM 7566 O O . ALA E 1 69 ? -33.913 11.902 -32.201 1.00 14.43 69 ALA E O 1
ATOM 7568 N N . HIS E 1 70 ? -35.154 12.910 -30.612 1.00 13.83 70 HIS E N 1
ATOM 7569 C CA . HIS E 1 70 ? -34.064 13.750 -30.110 1.00 12.86 70 HIS E CA 1
ATOM 7570 C C . HIS E 1 70 ? -33.425 14.536 -31.249 1.00 14.51 70 HIS E C 1
ATOM 7571 O O . HIS E 1 70 ? -32.198 14.605 -31.397 1.00 12.54 70 HIS E O 1
ATOM 7578 N N . PHE E 1 71 ? -34.292 15.147 -32.056 1.00 15.19 71 PHE E N 1
ATOM 7579 C CA . PHE E 1 71 ? -33.858 15.934 -33.196 1.00 15.89 71 PHE E CA 1
ATOM 7580 C C . PHE E 1 71 ? -32.844 16.974 -32.752 1.00 16.10 71 PHE E C 1
ATOM 7581 O O . PHE E 1 71 ? -33.086 17.730 -31.810 1.00 17.75 71 PHE E O 1
ATOM 7589 N N . GLY E 1 72 ? -31.702 17.000 -33.433 1.00 14.32 72 GLY E N 1
ATOM 7590 C CA . GLY E 1 72 ? -30.658 17.965 -33.183 1.00 16.18 72 GLY E CA 1
ATOM 7591 C C . GLY E 1 72 ? -29.527 17.455 -32.319 1.00 13.97 72 GLY E C 1
ATOM 7592 O O . GLY E 1 72 ? -28.454 18.071 -32.300 1.00 18.96 72 GLY E O 1
ATOM 7593 N N . VAL E 1 73 ? -29.734 16.356 -31.602 1.00 12.66 73 VAL E N 1
ATOM 7594 C CA . VAL E 1 73 ? -28.706 15.822 -30.714 1.00 12.16 73 VAL E CA 1
ATOM 7595 C C . VAL E 1 73 ? -27.668 15.079 -31.545 1.00 13.49 73 VAL E C 1
ATOM 7596 O O . VAL E 1 73 ? -28.014 14.233 -32.381 1.00 17.04 73 VAL E O 1
ATOM 7600 N N . THR E 1 74 ? -26.394 15.391 -31.312 1.00 13.95 74 THR E N 1
ATOM 7601 C CA . THR E 1 74 ? -25.299 14.828 -32.093 1.00 15.67 74 THR E CA 1
ATOM 7602 C C . THR E 1 74 ? -24.724 13.574 -31.426 1.00 12.86 74 THR E C 1
ATOM 7603 O O . THR E 1 74 ? -25.064 13.222 -30.296 1.00 13.43 74 THR E O 1
ATOM 7607 N N . VAL E 1 75 ? -23.792 12.924 -32.132 1.00 14.67 75 VAL E N 1
ATOM 7608 C CA . VAL E 1 75 ? -23.246 11.649 -31.663 1.00 13.61 75 VAL E CA 1
ATOM 7609 C C . VAL E 1 75 ? -22.638 11.788 -30.270 1.00 12.05 75 VAL E C 1
ATOM 7610 O O . VAL E 1 75 ? -22.850 10.934 -29.407 1.00 13.16 75 VAL E O 1
ATOM 7614 N N . LEU E 1 76 ? -21.856 12.847 -30.031 1.00 14.97 76 LEU E N 1
ATOM 7615 C CA . LEU E 1 76 ? -21.183 12.937 -28.737 1.00 13.62 76 LEU E CA 1
ATOM 7616 C C . LEU E 1 76 ? -22.172 13.166 -27.603 1.00 13.94 76 LEU E C 1
ATOM 7617 O O . LEU E 1 76 ? -21.875 12.804 -26.461 1.00 15.25 76 LEU E O 1
ATOM 7622 N N . GLU E 1 77 ? -23.343 13.721 -27.902 1.00 12.81 77 GLU E N 1
ATOM 7623 C CA . GLU E 1 77 ? -24.383 13.978 -26.916 1.00 13.09 77 GLU E CA 1
ATOM 7624 C C . GLU E 1 77 ? -25.393 12.839 -26.818 1.00 11.11 77 GLU E C 1
ATOM 7625 O O . GLU E 1 77 ? -26.314 12.912 -26.003 1.00 12.52 77 GLU E O 1
ATOM 7631 N N . THR E 1 78 ? -25.237 11.790 -27.615 1.00 12.52 78 THR E N 1
ATOM 7632 C CA . THR E 1 78 ? -26.124 10.635 -27.540 1.00 12.10 78 THR E CA 1
ATOM 7633 C C . THR E 1 78 ? -25.634 9.719 -26.429 1.00 11.47 78 THR E C 1
ATOM 7634 O O . THR E 1 78 ? -24.799 8.830 -26.638 1.00 12.16 78 THR E O 1
ATOM 7638 N N . ASP E 1 79 ? -26.166 9.939 -25.220 1.00 12.31 79 ASP E N 1
ATOM 7639 C CA . ASP E 1 79 ? -25.680 9.212 -24.064 1.00 12.72 79 ASP E CA 1
ATOM 7640 C C . ASP E 1 79 ? -26.293 7.811 -24.011 1.00 12.51 79 ASP E C 1
ATOM 7641 O O . ASP E 1 79 ? -27.156 7.446 -24.816 1.00 13.16 79 ASP E O 1
ATOM 7646 N N . GLU E 1 80 ? -25.774 7.007 -23.081 1.00 13.24 80 GLU E N 1
ATOM 7647 C CA . GLU E 1 80 ? -26.171 5.609 -22.967 1.00 13.78 80 GLU E CA 1
ATOM 7648 C C . GLU E 1 80 ? -27.682 5.469 -22.813 1.00 12.55 80 GLU E C 1
ATOM 7649 O O . GLU E 1 80 ? -28.299 4.581 -23.416 1.00 13.23 80 GLU E O 1
ATOM 7655 N N . GLU E 1 81 ? -28.291 6.338 -22.000 1.00 13.18 81 GLU E N 1
ATOM 7656 C CA . GLU E 1 81 ? -29.718 6.237 -21.720 1.00 16.11 81 GLU E CA 1
ATOM 7657 C C . GLU E 1 81 ? -30.557 6.554 -22.950 1.00 14.90 81 GLU E C 1
ATOM 7658 O O . GLU E 1 81 ? -31.548 5.867 -23.221 1.00 13.08 81 GLU E O 1
ATOM 7664 N N . LEU E 1 82 ? -30.206 7.614 -23.675 1.00 13.05 82 LEU E N 1
ATOM 7665 C CA . LEU E 1 82 ? -30.911 7.943 -24.909 1.00 11.62 82 LEU E CA 1
ATOM 7666 C C . LEU E 1 82 ? -30.802 6.795 -25.907 1.00 13.10 82 LEU E C 1
ATOM 7667 O O . LEU E 1 82 ? -31.800 6.374 -26.502 1.00 12.13 82 LEU E O 1
ATOM 7672 N N . TRP E 1 83 ? -29.590 6.265 -26.080 1.00 11.40 83 TRP E N 1
ATOM 7673 C CA . TRP E 1 83 ? -29.377 5.139 -26.980 1.00 11.08 83 TRP E CA 1
ATOM 7674 C C . TRP E 1 83 ? -30.258 3.957 -26.590 1.00 11.07 83 TRP E C 1
ATOM 7675 O O . TRP E 1 83 ? -30.979 3.389 -27.427 1.00 11.34 83 TRP E O 1
ATOM 7686 N N . GLN E 1 84 ? -30.204 3.556 -25.318 1.00 10.93 84 GLN E N 1
ATOM 7687 C CA . GLN E 1 84 ? -30.925 2.357 -24.911 1.00 11.07 84 GLN E CA 1
ATOM 7688 C C . GLN E 1 84 ? -32.421 2.543 -25.062 1.00 10.22 84 GLN E C 1
ATOM 7689 O O . GLN E 1 84 ? -33.136 1.601 -25.420 1.00 12.60 84 GLN E O 1
ATOM 7695 N N . THR E 1 85 ? -32.917 3.745 -24.768 1.00 12.89 85 THR E N 1
ATOM 7696 C CA . THR E 1 85 ? -34.361 3.945 -24.823 1.00 11.00 85 THR E CA 1
ATOM 7697 C C . THR E 1 85 ? -34.888 3.796 -26.241 1.00 11.61 85 THR E C 1
ATOM 7698 O O . THR E 1 85 ? -36.014 3.339 -26.418 1.00 12.11 85 THR E O 1
ATOM 7702 N N . ALA E 1 86 ? -34.086 4.138 -27.258 1.00 11.44 86 ALA E N 1
ATOM 7703 C CA . ALA E 1 86 ? -34.537 3.962 -28.638 1.00 11.27 86 ALA E CA 1
ATOM 7704 C C . ALA E 1 86 ? -34.826 2.494 -28.927 1.00 10.81 86 ALA E C 1
ATOM 7705 O O . ALA E 1 86 ? -35.876 2.149 -29.492 1.00 13.02 86 ALA E O 1
ATOM 7707 N N . TYR E 1 87 ? -33.906 1.607 -28.520 1.00 10.27 87 TYR E N 1
ATOM 7708 C CA . TYR E 1 87 ? -34.068 0.183 -28.765 1.00 10.26 87 TYR E CA 1
ATOM 7709 C C . TYR E 1 87 ? -35.152 -0.407 -27.875 1.00 12.65 87 TYR E C 1
ATOM 7710 O O . TYR E 1 87 ? -35.944 -1.239 -28.328 1.00 11.91 87 TYR E O 1
ATOM 7719 N N . GLU E 1 88 ? -35.208 0.022 -26.612 1.00 10.96 88 GLU E N 1
ATOM 7720 C CA . GLU E 1 88 ? -36.234 -0.485 -25.706 1.00 11.75 88 GLU E CA 1
ATOM 7721 C C . GLU E 1 88 ? -37.632 -0.157 -26.201 1.00 11.27 88 GLU E C 1
ATOM 7722 O O . GLU E 1 88 ? -38.556 -0.956 -26.030 1.00 13.92 88 GLU E O 1
ATOM 7728 N N . THR E 1 89 ? -37.810 1.013 -26.812 1.00 11.54 89 THR E N 1
ATOM 7729 C CA . THR E 1 89 ? -39.148 1.488 -27.142 1.00 9.05 89 THR E CA 1
ATOM 7730 C C . THR E 1 89 ? -39.668 0.938 -28.467 1.00 11.67 89 THR E C 1
ATOM 7731 O O . THR E 1 89 ? -40.853 0.591 -28.570 1.00 11.89 89 THR E O 1
ATOM 7735 N N . ILE E 1 90 ? -38.832 0.856 -29.499 1.00 10.57 90 ILE E N 1
ATOM 7736 C CA . ILE E 1 90 ? -39.331 0.492 -30.823 1.00 9.32 90 ILE E CA 1
ATOM 7737 C C . ILE E 1 90 ? -38.675 -0.744 -31.427 1.00 9.58 90 ILE E C 1
ATOM 7738 O O . ILE E 1 90 ? -39.206 -1.260 -32.421 1.00 11.58 90 ILE E O 1
ATOM 7743 N N . VAL E 1 91 ? -37.576 -1.268 -30.872 1.00 10.00 91 VAL E N 1
ATOM 7744 C CA . VAL E 1 91 ? -36.925 -2.426 -31.490 1.00 10.37 91 VAL E CA 1
ATOM 7745 C C . VAL E 1 91 ? -37.306 -3.714 -30.771 1.00 11.41 91 VAL E C 1
ATOM 7746 O O . VAL E 1 91 ? -37.906 -4.616 -31.369 1.00 11.83 91 VAL E O 1
ATOM 7750 N N . HIS E 1 92 ? -36.976 -3.828 -29.483 1.00 10.74 92 HIS E N 1
ATOM 7751 C CA . HIS E 1 92 ? -37.280 -5.076 -28.791 1.00 10.75 92 HIS E CA 1
ATOM 7752 C C . HIS E 1 92 ? -38.774 -5.381 -28.755 1.00 10.00 92 HIS E C 1
ATOM 7753 O O . HIS E 1 92 ? -39.133 -6.556 -28.943 1.00 11.57 92 HIS E O 1
ATOM 7760 N N . PRO E 1 93 ? -39.681 -4.418 -28.545 1.00 10.18 93 PRO E N 1
ATOM 7761 C CA . PRO E 1 93 ? -41.114 -4.762 -28.568 1.00 12.18 93 PRO E CA 1
ATOM 7762 C C . PRO E 1 93 ? -41.596 -5.253 -29.914 1.00 12.92 93 PRO E C 1
ATOM 7763 O O . PRO E 1 93 ? -42.598 -5.982 -29.978 1.00 11.69 93 PRO E O 1
ATOM 7767 N N . LEU E 1 94 ? -40.910 -4.902 -31.000 1.00 10.74 94 LEU E N 1
ATOM 7768 C CA . LEU E 1 94 ? -41.388 -5.315 -32.309 1.00 11.58 94 LEU E CA 1
ATOM 7769 C C . LEU E 1 94 ? -41.246 -6.822 -32.482 1.00 10.60 94 LEU E C 1
ATOM 7770 O O . LEU E 1 94 ? -42.170 -7.485 -32.967 1.00 10.28 94 LEU E O 1
ATOM 7775 N N . HIS E 1 95 ? -40.111 -7.388 -32.065 1.00 9.28 95 HIS E N 1
ATOM 7776 C CA . HIS E 1 95 ? -39.978 -8.839 -32.124 1.00 10.41 95 HIS E CA 1
ATOM 7777 C C . HIS E 1 95 ? -40.938 -9.513 -31.152 1.00 11.42 95 HIS E C 1
ATOM 7778 O O . HIS E 1 95 ? -41.498 -10.568 -31.467 1.00 12.98 95 HIS E O 1
ATOM 7785 N N . ARG E 1 96 ? -41.137 -8.934 -29.963 1.00 11.31 96 ARG E N 1
ATOM 7786 C CA . ARG E 1 96 ? -42.014 -9.575 -28.992 1.00 11.66 96 ARG E CA 1
ATOM 7787 C C . ARG E 1 96 ? -43.431 -9.708 -29.539 1.00 9.49 96 ARG E C 1
ATOM 7788 O O . ARG E 1 96 ? -44.037 -10.778 -29.442 1.00 12.80 96 ARG E O 1
ATOM 7796 N N . ILE E 1 97 ? -43.976 -8.634 -30.120 1.00 11.50 97 ILE E N 1
ATOM 7797 C CA . ILE E 1 97 ? -45.366 -8.706 -30.564 1.00 11.37 97 ILE E CA 1
ATOM 7798 C C . ILE E 1 97 ? -45.494 -9.567 -31.821 1.00 13.05 97 ILE E C 1
ATOM 7799 O O . ILE E 1 97 ? -46.463 -10.321 -31.972 1.00 13.37 97 ILE E O 1
ATOM 7804 N N . CYS E 1 98 ? -44.518 -9.499 -32.733 1.00 11.75 98 CYS E N 1
ATOM 7805 C CA . CYS E 1 98 ? -44.604 -10.337 -33.926 1.00 9.72 98 CYS E CA 1
ATOM 7806 C C . CYS E 1 98 ? -44.452 -11.808 -33.575 1.00 12.34 98 CYS E C 1
ATOM 7807 O O . CYS E 1 98 ? -45.191 -12.650 -34.090 1.00 12.26 98 CYS E O 1
ATOM 7810 N N . ARG E 1 99 ? -43.492 -12.139 -32.709 1.00 12.02 99 ARG E N 1
ATOM 7811 C CA . ARG E 1 99 ? -43.353 -13.524 -32.268 1.00 12.31 99 ARG E CA 1
ATOM 7812 C C . ARG E 1 99 ? -44.621 -14.009 -31.595 1.00 12.18 99 ARG E C 1
ATOM 7813 O O . ARG E 1 99 ? -44.978 -15.178 -31.725 1.00 12.02 99 ARG E O 1
ATOM 7821 N N . ALA E 1 100 ? -45.338 -13.115 -30.915 1.00 11.97 100 ALA E N 1
ATOM 7822 C CA . ALA E 1 100 ? -46.556 -13.528 -30.228 1.00 13.85 100 ALA E CA 1
ATOM 7823 C C . ALA E 1 100 ? -47.705 -13.804 -31.194 1.00 12.01 100 ALA E C 1
ATOM 7824 O O . ALA E 1 100 ? -48.554 -14.657 -30.906 1.00 13.03 100 ALA E O 1
ATOM 7826 N N . VAL E 1 101 ? -47.765 -13.100 -32.321 1.00 13.73 101 VAL E N 1
ATOM 7827 C CA . VAL E 1 101 ? -48.883 -13.277 -33.250 1.00 12.15 101 VAL E CA 1
ATOM 7828 C C . VAL E 1 101 ? -48.611 -14.377 -34.279 1.00 12.20 101 VAL E C 1
ATOM 7829 O O . VAL E 1 101 ? -49.550 -14.996 -34.794 1.00 13.60 101 VAL E O 1
ATOM 7833 N N . LEU E 1 102 ? -47.348 -14.641 -34.594 1.00 13.15 102 LEU E N 1
ATOM 7834 C CA . LEU E 1 102 ? -47.054 -15.556 -35.693 1.00 11.30 102 LEU E CA 1
ATOM 7835 C C . LEU E 1 102 ? -47.600 -16.972 -35.506 1.00 11.82 102 LEU E C 1
ATOM 7836 O O . LEU E 1 102 ? -48.008 -17.567 -36.517 1.00 14.00 102 LEU E O 1
ATOM 7841 N N . PRO E 1 103 ? -47.648 -17.568 -34.300 1.00 14.05 103 PRO E N 1
ATOM 7842 C CA . PRO E 1 103 ? -48.166 -18.950 -34.206 1.00 14.17 103 PRO E CA 1
ATOM 7843 C C . PRO E 1 103 ? -49.565 -19.129 -34.777 1.00 13.37 103 PRO E C 1
ATOM 7844 O O . PRO E 1 103 ? -49.805 -20.119 -35.487 1.00 14.59 103 PRO E O 1
ATOM 7848 N N . GLN E 1 104 ? -50.497 -18.213 -34.488 1.00 12.91 104 GLN E N 1
ATOM 7849 C CA . GLN E 1 104 ? -51.838 -18.359 -35.050 1.00 13.56 104 GLN E CA 1
ATOM 7850 C C . GLN E 1 104 ? -51.861 -18.063 -36.544 1.00 15.01 104 GLN E C 1
ATOM 7851 O O . GLN E 1 104 ? -52.658 -18.661 -37.280 1.00 16.34 104 GLN E O 1
ATOM 7857 N N . PHE E 1 105 ? -50.975 -17.182 -37.030 1.00 12.53 105 PHE E N 1
ATOM 7858 C CA . PHE E 1 105 ? -50.864 -16.993 -38.472 1.00 11.45 105 PHE E CA 1
ATOM 7859 C C . PHE E 1 105 ? -50.359 -18.260 -39.145 1.00 16.10 105 PHE E C 1
ATOM 7860 O O . PHE E 1 105 ? -50.819 -18.627 -40.232 1.00 13.96 105 PHE E O 1
ATOM 7868 N N . TYR E 1 106 ? -49.365 -18.906 -38.534 1.00 14.74 106 TYR E N 1
ATOM 7869 C CA . TYR E 1 106 ? -48.807 -20.123 -39.105 1.00 13.78 106 TYR E CA 1
ATOM 7870 C C . TYR E 1 106 ? -49.826 -21.251 -39.090 1.00 14.93 106 TYR E C 1
ATOM 7871 O O . TYR E 1 106 ? -49.889 -22.048 -40.034 1.00 17.32 106 TYR E O 1
ATOM 7880 N N . GLU E 1 107 ? -50.648 -21.322 -38.037 1.00 15.78 107 GLU E N 1
ATOM 7881 C CA . GLU E 1 107 ? -51.657 -22.378 -37.978 1.00 17.24 107 GLU E CA 1
ATOM 7882 C C . GLU E 1 107 ? -52.654 -22.268 -39.129 1.00 17.97 107 GLU E C 1
ATOM 7883 O O . GLU E 1 107 ? -53.033 -23.285 -39.721 1.00 21.32 107 GLU E O 1
ATOM 7889 N N . ARG E 1 108 ? -53.081 -21.048 -39.469 1.00 15.55 108 ARG E N 1
ATOM 7890 C CA . ARG E 1 108 ? -54.013 -20.817 -40.575 1.00 15.07 108 ARG E CA 1
ATOM 7891 C C . ARG E 1 108 ? -53.323 -20.614 -41.919 1.00 15.92 108 ARG E C 1
ATOM 7892 O O . ARG E 1 108 ? -54.012 -20.508 -42.945 1.00 20.02 108 ARG E O 1
ATOM 7900 N N . ASN E 1 109 ? -51.992 -20.555 -41.940 1.00 15.10 109 ASN E N 1
ATOM 7901 C CA . ASN E 1 109 ? -51.221 -20.283 -43.152 1.00 15.87 109 ASN E CA 1
ATOM 7902 C C . ASN E 1 109 ? -51.707 -18.993 -43.822 1.00 13.75 109 ASN E C 1
ATOM 7903 O O . ASN E 1 109 ? -51.952 -18.928 -45.028 1.00 13.15 109 ASN E O 1
ATOM 7908 N N . LYS E 1 110 ? -51.844 -17.948 -43.007 1.00 13.28 110 LYS E N 1
ATOM 7909 C CA . LYS E 1 110 ? -52.286 -16.643 -43.472 1.00 11.88 110 LYS E CA 1
ATOM 7910 C C . LYS E 1 110 ? -52.041 -15.588 -42.402 1.00 12.99 110 LYS E C 1
ATOM 7911 O O . LYS E 1 110 ? -52.361 -15.801 -41.226 1.00 13.35 110 LYS E O 1
ATOM 7917 N N . GLY E 1 111 ? -51.488 -14.450 -42.792 1.00 10.90 111 GLY E N 1
ATOM 7918 C CA . GLY E 1 111 ? -51.306 -13.373 -41.840 1.00 10.45 111 GLY E CA 1
ATOM 7919 C C . GLY E 1 111 ? -50.799 -12.118 -42.511 1.00 9.25 111 GLY E C 1
ATOM 7920 O O . GLY E 1 111 ? -50.267 -12.156 -43.627 1.00 11.23 111 GLY E O 1
ATOM 7921 N N . LYS E 1 112 ? -50.977 -11.001 -41.810 1.00 11.12 112 LYS E N 1
ATOM 7922 C CA . LYS E 1 112 ? -50.528 -9.692 -42.274 1.00 11.61 112 LYS E CA 1
ATOM 7923 C C . LYS E 1 112 ? -49.859 -8.960 -41.125 1.00 11.30 112 LYS E C 1
ATOM 7924 O O . LYS E 1 112 ? -50.425 -8.885 -40.034 1.00 10.99 112 LYS E O 1
ATOM 7930 N N . ILE E 1 113 ? -48.665 -8.416 -41.368 1.00 10.42 113 ILE E N 1
ATOM 7931 C CA . ILE E 1 113 ? -48.003 -7.517 -40.426 1.00 9.79 113 ILE E CA 1
ATOM 7932 C C . ILE E 1 113 ? -47.582 -6.266 -41.188 1.00 11.23 113 ILE E C 1
ATOM 7933 O O . ILE E 1 113 ? -46.915 -6.376 -42.221 1.00 10.34 113 ILE E O 1
ATOM 7938 N N . VAL E 1 114 ? -47.985 -5.087 -40.695 1.00 9.15 114 VAL E N 1
ATOM 7939 C CA . VAL E 1 114 ? -47.586 -3.794 -41.259 1.00 8.37 114 VAL E CA 1
ATOM 7940 C C . VAL E 1 114 ? -46.841 -3.028 -40.181 1.00 8.78 114 VAL E C 1
ATOM 7941 O O . VAL E 1 114 ? -47.371 -2.835 -39.083 1.00 9.49 114 VAL E O 1
ATOM 7945 N N . VAL E 1 115 ? -45.631 -2.569 -40.488 1.00 8.70 115 VAL E N 1
ATOM 7946 C CA . VAL E 1 115 ? -44.821 -1.820 -39.524 1.00 11.38 115 VAL E CA 1
ATOM 7947 C C . VAL E 1 115 ? -44.768 -0.354 -39.953 1.00 11.02 115 VAL E C 1
ATOM 7948 O O . VAL E 1 115 ? -44.292 -0.038 -41.052 1.00 13.19 115 VAL E O 1
ATOM 7952 N N . TYR E 1 116 ? -45.231 0.555 -39.094 1.00 10.63 116 TYR E N 1
ATOM 7953 C CA . TYR E 1 116 ? -44.996 1.972 -39.350 1.00 11.56 116 TYR E CA 1
ATOM 7954 C C . TYR E 1 116 ? -43.572 2.301 -38.926 1.00 11.88 116 TYR E C 1
ATOM 7955 O O . TYR E 1 116 ? -43.271 2.363 -37.733 1.00 13.77 116 TYR E O 1
ATOM 7964 N N . GLY E 1 117 ? -42.709 2.540 -39.901 1.00 11.36 117 GLY E N 1
ATOM 7965 C CA . GLY E 1 117 ? -41.303 2.752 -39.639 1.00 11.81 117 GLY E CA 1
ATOM 7966 C C . GLY E 1 117 ? -40.886 4.173 -39.897 1.00 13.46 117 GLY E C 1
ATOM 7967 O O . GLY E 1 117 ? -41.579 5.105 -39.487 1.00 13.73 117 GLY E O 1
ATOM 7968 N N . SER E 1 118 ? -39.754 4.355 -40.574 1.00 9.98 118 SER E N 1
ATOM 7969 C CA . SER E 1 118 ? -39.269 5.696 -40.868 1.00 10.02 118 SER E CA 1
ATOM 7970 C C . SER E 1 118 ? -38.333 5.634 -42.067 1.00 10.95 118 SER E C 1
ATOM 7971 O O . SER E 1 118 ? -37.622 4.640 -42.262 1.00 12.27 118 SER E O 1
ATOM 7974 N N . ALA E 1 119 ? -38.349 6.700 -42.872 1.00 11.33 119 ALA E N 1
ATOM 7975 C CA . ALA E 1 119 ? -37.404 6.809 -43.973 1.00 12.32 119 ALA E CA 1
ATOM 7976 C C . ALA E 1 119 ? -35.989 7.044 -43.465 1.00 14.90 119 ALA E C 1
ATOM 7977 O O . ALA E 1 119 ? -35.038 6.909 -44.243 1.00 12.66 119 ALA E O 1
ATOM 7979 N N . ALA E 1 120 ? -35.837 7.380 -42.185 1.00 12.53 120 ALA E N 1
ATOM 7980 C CA . ALA E 1 120 ? -34.515 7.402 -41.563 1.00 12.87 120 ALA E CA 1
ATOM 7981 C C . ALA E 1 120 ? -33.876 6.024 -41.533 1.00 14.59 120 ALA E C 1
ATOM 7982 O O . ALA E 1 120 ? -32.682 5.926 -41.241 1.00 14.70 120 ALA E O 1
ATOM 7984 N N . ALA E 1 121 ? -34.647 4.961 -41.775 1.00 12.90 121 ALA E N 1
ATOM 7985 C CA . ALA E 1 121 ? -34.109 3.613 -41.918 1.00 10.53 121 ALA E CA 1
ATOM 7986 C C . ALA E 1 121 ? -33.619 3.328 -43.327 1.00 13.12 121 ALA E C 1
ATOM 7987 O O . ALA E 1 121 ? -33.121 2.221 -43.589 1.00 13.34 121 ALA E O 1
ATOM 7989 N N . MET E 1 122 ? -33.741 4.294 -44.230 1.00 12.29 122 MET E N 1
ATOM 7990 C CA . MET E 1 122 ? -33.342 4.156 -45.621 1.00 12.80 122 MET E CA 1
ATOM 7991 C C . MET E 1 122 ? -32.174 5.050 -45.971 1.00 15.86 122 MET E C 1
ATOM 7992 O O . MET E 1 122 ? -31.267 4.626 -46.692 1.00 16.90 122 MET E O 1
ATOM 7997 N N . ARG E 1 123 ? -32.180 6.276 -45.460 1.00 13.29 123 ARG E N 1
ATOM 7998 C CA . ARG E 1 123 ? -31.155 7.248 -45.802 1.00 14.41 123 ARG E CA 1
ATOM 7999 C C . ARG E 1 123 ? -30.935 8.184 -44.627 1.00 14.99 123 ARG E C 1
ATOM 8000 O O . ARG E 1 123 ? -31.758 8.289 -43.718 1.00 15.53 123 ARG E O 1
ATOM 8008 N N . TYR E 1 124 ? -29.801 8.868 -44.669 1.00 12.44 124 TYR E N 1
ATOM 8009 C CA . TYR E 1 124 ? -29.422 9.780 -43.601 1.00 13.11 124 TYR E CA 1
ATOM 8010 C C . TYR E 1 124 ? -30.441 10.894 -43.417 1.00 14.44 124 TYR E C 1
ATOM 8011 O O . TYR E 1 124 ? -30.769 11.618 -44.359 1.00 15.27 124 TYR E O 1
ATOM 8020 N N . GLN E 1 125 ? -30.925 11.032 -42.190 1.00 15.27 125 GLN E N 1
ATOM 8021 C CA . GLN E 1 125 ? -31.693 12.187 -41.754 1.00 15.16 125 GLN E CA 1
ATOM 8022 C C . GLN E 1 125 ? -30.872 12.883 -40.679 1.00 17.62 125 GLN E C 1
ATOM 8023 O O . GLN E 1 125 ? -30.424 12.239 -39.725 1.00 20.04 125 GLN E O 1
ATOM 8029 N N . GLU E 1 126 ? -30.633 14.179 -40.842 1.00 17.59 126 GLU E N 1
ATOM 8030 C CA . GLU E 1 126 ? -29.692 14.826 -39.940 1.00 17.48 126 GLU E CA 1
ATOM 8031 C C . GLU E 1 126 ? -30.275 15.000 -38.542 1.00 19.25 126 GLU E C 1
ATOM 8032 O O . GLU E 1 126 ? -31.483 15.188 -38.360 1.00 17.74 126 GLU E O 1
ATOM 8038 N N . GLY E 1 127 ? -29.403 14.878 -37.549 1.00 14.43 127 GLY E N 1
ATOM 8039 C CA . GLY E 1 127 ? -29.758 15.113 -36.160 1.00 15.41 127 GLY E CA 1
ATOM 8040 C C . GLY E 1 127 ? -30.698 14.113 -35.527 1.00 17.03 127 GLY E C 1
ATOM 8041 O O . GLY E 1 127 ? -31.507 14.501 -34.678 1.00 14.80 127 GLY E O 1
ATOM 8042 N N . ALA E 1 128 ? -30.584 12.834 -35.877 1.00 13.52 128 ALA E N 1
ATOM 8043 C CA . ALA E 1 128 ? -31.479 11.817 -35.332 1.00 12.38 128 ALA E CA 1
ATOM 8044 C C . ALA E 1 128 ? -30.770 10.462 -35.243 1.00 14.08 128 ALA E C 1
ATOM 8045 O O . ALA E 1 128 ? -31.304 9.437 -35.660 1.00 15.53 128 ALA E O 1
ATOM 8047 N N . LEU E 1 129 ? -29.567 10.433 -34.649 1.00 12.85 129 LEU E N 1
ATOM 8048 C CA . LEU E 1 129 ? -28.693 9.261 -34.749 1.00 11.30 129 LEU E CA 1
ATOM 8049 C C . LEU E 1 129 ? -29.308 8.013 -34.124 1.00 12.51 129 LEU E C 1
ATOM 8050 O O . LEU E 1 129 ? -29.509 7.001 -34.805 1.00 12.82 129 LEU E O 1
ATOM 8055 N N . ALA E 1 130 ? -29.559 8.029 -32.813 1.00 10.02 130 ALA E N 1
ATOM 8056 C CA . ALA E 1 130 ? -30.005 6.796 -32.172 1.00 9.99 130 ALA E CA 1
ATOM 8057 C C . ALA E 1 130 ? -31.338 6.339 -32.751 1.00 9.33 130 ALA E C 1
ATOM 8058 O O . ALA E 1 130 ? -31.539 5.150 -33.035 1.00 11.40 130 ALA E O 1
ATOM 8060 N N . TYR E 1 131 ? -32.248 7.288 -32.952 1.00 10.57 131 TYR E N 1
ATOM 8061 C CA . TYR E 1 131 ? -33.532 7.004 -33.577 1.00 9.34 131 TYR E CA 1
ATOM 8062 C C . TYR E 1 131 ? -33.345 6.334 -34.930 1.00 11.71 131 TYR E C 1
ATOM 8063 O O . TYR E 1 131 ? -33.983 5.319 -35.226 1.00 11.69 131 TYR E O 1
ATOM 8072 N N . SER E 1 132 ? -32.473 6.897 -35.770 1.00 11.44 132 SER E N 1
ATOM 8073 C CA . SER E 1 132 ? -32.248 6.310 -37.086 1.00 11.53 132 SER E CA 1
ATOM 8074 C C . SER E 1 132 ? -31.809 4.857 -36.986 1.00 11.16 132 SER E C 1
ATOM 8075 O O . SER E 1 132 ? -32.276 4.008 -37.756 1.00 11.80 132 SER E O 1
ATOM 8078 N N . THR E 1 133 ? -30.882 4.552 -36.068 1.00 11.29 133 THR E N 1
ATOM 8079 C CA . THR E 1 133 ? -30.363 3.191 -36.000 1.00 11.06 133 THR E CA 1
ATOM 8080 C C . THR E 1 133 ? -31.425 2.224 -35.514 1.00 12.96 133 THR E C 1
ATOM 8081 O O . THR E 1 133 ? -31.459 1.077 -35.970 1.00 10.07 133 THR E O 1
ATOM 8085 N N . ALA E 1 134 ? -32.310 2.681 -34.617 1.00 11.21 134 ALA E N 1
ATOM 8086 C CA . ALA E 1 134 ? -33.396 1.833 -34.142 1.00 10.17 134 ALA E CA 1
ATOM 8087 C C . ALA E 1 134 ? -34.415 1.578 -35.247 1.00 9.40 134 ALA E C 1
ATOM 8088 O O . ALA E 1 134 ? -34.956 0.469 -35.351 1.00 9.26 134 ALA E O 1
ATOM 8090 N N . ARG E 1 135 ? -34.682 2.581 -36.091 1.00 9.67 135 ARG E N 1
ATOM 8091 C CA . ARG E 1 135 ? -35.543 2.345 -37.249 1.00 8.56 135 ARG E CA 1
ATOM 8092 C C . ARG E 1 135 ? -34.872 1.413 -38.254 1.00 11.07 135 ARG E C 1
ATOM 8093 O O . ARG E 1 135 ? -35.541 0.576 -38.864 1.00 10.54 135 ARG E O 1
ATOM 8101 N N . PHE E 1 136 ? -33.552 1.534 -38.434 1.00 9.98 136 PHE E N 1
ATOM 8102 C CA . PHE E 1 136 ? -32.846 0.562 -39.267 1.00 10.41 136 PHE E CA 1
ATOM 8103 C C . PHE E 1 136 ? -33.031 -0.856 -38.731 1.00 9.43 136 PHE E C 1
ATOM 8104 O O . PHE E 1 136 ? -33.183 -1.807 -39.509 1.00 11.70 136 PHE E O 1
ATOM 8112 N N . ALA E 1 137 ? -33.008 -1.024 -37.405 1.00 8.26 137 ALA E N 1
ATOM 8113 C CA . ALA E 1 137 ? -33.205 -2.351 -36.827 1.00 9.06 137 ALA E CA 1
ATOM 8114 C C . ALA E 1 137 ? -34.606 -2.865 -37.114 1.00 10.43 137 ALA E C 1
ATOM 8115 O O . ALA E 1 137 ? -34.783 -4.060 -37.370 1.00 9.73 137 ALA E O 1
ATOM 8117 N N . GLN E 1 138 ? -35.614 -1.984 -37.069 1.00 10.94 138 GLN E N 1
ATOM 8118 C CA . GLN E 1 138 ? -36.966 -2.402 -37.449 1.00 9.14 138 GLN E CA 1
ATOM 8119 C C . GLN E 1 138 ? -37.019 -2.843 -38.902 1.00 11.13 138 GLN E C 1
ATOM 8120 O O . GLN E 1 138 ? -37.657 -3.857 -39.236 1.00 10.06 138 GLN E O 1
ATOM 8126 N N . ARG E 1 139 ? -36.427 -2.034 -39.792 1.00 10.83 139 ARG E N 1
ATOM 8127 C CA . ARG E 1 139 ? -36.358 -2.373 -41.209 1.00 11.12 139 ARG E CA 1
ATOM 8128 C C . ARG E 1 139 ? -35.682 -3.716 -41.400 1.00 11.94 139 ARG E C 1
ATOM 8129 O O . ARG E 1 139 ? -36.121 -4.532 -42.216 1.00 12.45 139 ARG E O 1
ATOM 8137 N N . GLY E 1 140 ? -34.618 -3.956 -40.638 1.00 8.70 140 GLY E N 1
ATOM 8138 C CA . GLY E 1 140 ? -33.941 -5.236 -40.714 1.00 9.00 140 GLY E CA 1
ATOM 8139 C C . GLY E 1 140 ? -34.805 -6.385 -40.235 1.00 10.27 140 GLY E C 1
ATOM 8140 O O . GLY E 1 140 ? -34.734 -7.488 -40.778 1.00 11.44 140 GLY E O 1
ATOM 8141 N N . TYR E 1 141 ? -35.622 -6.145 -39.206 1.00 9.66 141 TYR E N 1
ATOM 8142 C CA . TYR E 1 141 ? -36.576 -7.162 -38.777 1.00 10.81 141 TYR E CA 1
ATOM 8143 C C . TYR E 1 141 ? -37.548 -7.526 -39.901 1.00 10.31 141 TYR E C 1
ATOM 8144 O O . TYR E 1 141 ? -37.831 -8.710 -40.140 1.00 10.00 141 TYR E O 1
ATOM 8153 N N . VAL E 1 142 ? -38.083 -6.523 -40.596 1.00 10.62 142 VAL E N 1
ATOM 8154 C CA . VAL E 1 142 ? -38.995 -6.805 -41.702 1.00 10.24 142 VAL E CA 1
ATOM 8155 C C . VAL E 1 142 ? -38.270 -7.543 -42.821 1.00 11.89 142 VAL E C 1
ATOM 8156 O O . VAL E 1 142 ? -38.812 -8.485 -43.414 1.00 10.27 142 VAL E O 1
ATOM 8160 N N . THR E 1 143 ? -37.034 -7.134 -43.115 1.00 11.04 143 THR E N 1
ATOM 8161 C CA . THR E 1 143 ? -36.262 -7.738 -44.197 1.00 10.15 143 THR E CA 1
ATOM 8162 C C . THR E 1 143 ? -35.917 -9.192 -43.896 1.00 11.51 143 THR E C 1
ATOM 8163 O O . THR E 1 143 ? -35.941 -10.046 -44.794 1.00 13.61 143 THR E O 1
ATOM 8167 N N . ALA E 1 144 ? -35.558 -9.488 -42.654 1.00 10.80 144 ALA E N 1
ATOM 8168 C CA . ALA E 1 144 ? -35.177 -10.855 -42.328 1.00 12.83 144 ALA E CA 1
ATOM 8169 C C . ALA E 1 144 ? -36.392 -11.729 -42.047 1.00 15.53 144 ALA E C 1
ATOM 8170 O O . ALA E 1 144 ? -36.414 -12.898 -42.447 1.00 14.90 144 ALA E O 1
ATOM 8172 N N . LEU E 1 145 ? -37.412 -11.194 -41.364 1.00 11.32 145 LEU E N 1
ATOM 8173 C CA . LEU E 1 145 ? -38.583 -12.017 -41.074 1.00 11.91 145 LEU E CA 1
ATOM 8174 C C . LEU E 1 145 ? -39.470 -12.195 -42.294 1.00 12.40 145 LEU E C 1
ATOM 8175 O O . LEU E 1 145 ? -40.078 -13.262 -42.458 1.00 11.62 145 LEU E O 1
ATOM 8180 N N . GLY E 1 146 ? -39.567 -11.183 -43.150 1.00 11.20 146 GLY E N 1
ATOM 8181 C CA . GLY E 1 146 ? -40.500 -11.216 -44.260 1.00 11.66 146 GLY E CA 1
ATOM 8182 C C . GLY E 1 146 ? -40.439 -12.491 -45.082 1.00 12.17 146 GLY E C 1
ATOM 8183 O O . GLY E 1 146 ? -41.445 -13.187 -45.262 1.00 11.77 146 GLY E O 1
ATOM 8184 N N . PRO E 1 147 ? -39.250 -12.840 -45.578 1.00 10.71 147 PRO E N 1
ATOM 8185 C CA . PRO E 1 147 ? -39.149 -14.040 -46.416 1.00 11.80 147 PRO E CA 1
ATOM 8186 C C . PRO E 1 147 ? -39.385 -15.326 -45.646 1.00 15.28 147 PRO E C 1
ATOM 8187 O O . PRO E 1 147 ? -39.893 -16.293 -46.227 1.00 15.02 147 PRO E O 1
ATOM 8191 N N . GLU E 1 148 ? -39.023 -15.363 -44.359 1.00 10.91 148 GLU E N 1
ATOM 8192 C CA . GLU E 1 148 ? -39.271 -16.532 -43.529 1.00 11.34 148 GLU E CA 1
ATOM 8193 C C . GLU E 1 148 ? -40.766 -16.728 -43.332 1.00 12.84 148 GLU E C 1
ATOM 8194 O O . GLU E 1 148 ? -41.290 -17.835 -43.509 1.00 14.87 148 GLU E O 1
ATOM 8200 N N . ALA E 1 149 ? -41.469 -15.642 -43.000 1.00 10.67 149 ALA E N 1
ATOM 8201 C CA . ALA E 1 149 ? -42.906 -15.712 -42.752 1.00 10.27 149 ALA E CA 1
ATOM 8202 C C . ALA E 1 149 ? -43.686 -15.945 -44.032 1.00 12.91 149 ALA E C 1
ATOM 8203 O O . ALA E 1 149 ? -44.779 -16.522 -43.987 1.00 11.75 149 ALA E O 1
ATOM 8205 N N . ALA E 1 150 ? -43.146 -15.513 -45.174 1.00 12.15 150 ALA E N 1
ATOM 8206 C CA . ALA E 1 150 ? -43.843 -15.699 -46.441 1.00 12.94 150 ALA E CA 1
ATOM 8207 C C . ALA E 1 150 ? -44.014 -17.168 -46.788 1.00 12.30 150 ALA E C 1
ATOM 8208 O O . ALA E 1 150 ? -44.936 -17.505 -47.538 1.00 12.88 150 ALA E O 1
ATOM 8210 N N . ARG E 1 151 ? -43.152 -18.044 -46.264 1.00 11.67 151 ARG E N 1
ATOM 8211 C CA . ARG E 1 151 ? -43.315 -19.472 -46.524 1.00 12.38 151 ARG E CA 1
ATOM 8212 C C . ARG E 1 151 ? -44.615 -19.990 -45.935 1.00 16.31 151 ARG E C 1
ATOM 8213 O O . ARG E 1 151 ? -45.118 -21.032 -46.377 1.00 18.04 151 ARG E O 1
ATOM 8221 N N . HIS E 1 152 ? -45.178 -19.259 -44.973 1.00 11.98 152 HIS E N 1
ATOM 8222 C CA . HIS E 1 152 ? -46.453 -19.565 -44.335 1.00 13.27 152 HIS E CA 1
ATOM 8223 C C . HIS E 1 152 ? -47.563 -18.629 -44.804 1.00 13.72 152 HIS E C 1
ATOM 8224 O O . HIS E 1 152 ? -48.585 -18.486 -44.121 1.00 13.62 152 HIS E O 1
ATOM 8231 N N . ASN E 1 153 ? -47.364 -17.969 -45.944 1.00 13.64 153 ASN E N 1
ATOM 8232 C CA . ASN E 1 153 ? -48.358 -17.084 -46.537 1.00 11.76 153 ASN E CA 1
ATOM 8233 C C . ASN E 1 153 ? -48.664 -15.905 -45.614 1.00 13.51 153 ASN E C 1
ATOM 8234 O O . ASN E 1 153 ? -49.783 -15.392 -45.589 1.00 12.94 153 ASN E O 1
ATOM 8239 N N . VAL E 1 154 ? -47.652 -15.443 -44.882 1.00 10.86 154 VAL E N 1
ATOM 8240 C CA . VAL E 1 154 ? -47.766 -14.277 -44.015 1.00 10.55 154 VAL E CA 1
ATOM 8241 C C . VAL E 1 154 ? -46.967 -13.146 -44.639 1.00 11.59 154 VAL E C 1
ATOM 8242 O O . VAL E 1 154 ? -45.784 -13.322 -44.954 1.00 11.96 154 VAL E O 1
ATOM 8246 N N . ASN E 1 155 ? -47.589 -11.984 -44.787 1.00 9.56 155 ASN E N 1
ATOM 8247 C CA . ASN E 1 155 ? -46.907 -10.804 -45.319 1.00 10.26 155 ASN E CA 1
ATOM 8248 C C . ASN E 1 155 ? -46.394 -9.931 -44.188 1.00 11.69 155 ASN E C 1
ATOM 8249 O O . ASN E 1 155 ? -47.150 -9.605 -43.271 1.00 13.48 155 ASN E O 1
ATOM 8254 N N . VAL E 1 156 ? -45.118 -9.537 -44.264 1.00 9.16 156 VAL E N 1
ATOM 8255 C CA . VAL E 1 156 ? -44.531 -8.585 -43.320 1.00 10.92 156 VAL E CA 1
ATOM 8256 C C . VAL E 1 156 ? -43.871 -7.482 -44.136 1.00 10.39 156 VAL E C 1
ATOM 8257 O O . VAL E 1 156 ? -43.006 -7.775 -44.967 1.00 10.80 156 VAL E O 1
ATOM 8261 N N . ASN E 1 157 ? -44.278 -6.225 -43.912 1.00 8.93 157 ASN E N 1
ATOM 8262 C CA . ASN E 1 157 ? -43.798 -5.091 -44.700 1.00 6.45 157 ASN E CA 1
ATOM 8263 C C . ASN E 1 157 ? -43.627 -3.853 -43.822 1.00 9.93 157 ASN E C 1
ATOM 8264 O O . ASN E 1 157 ? -44.215 -3.735 -42.743 1.00 10.17 157 ASN E O 1
ATOM 8269 N N . PHE E 1 158 ? -42.791 -2.928 -44.312 1.00 10.08 158 PHE E N 1
ATOM 8270 C CA . PHE E 1 158 ? -42.287 -1.777 -43.576 1.00 9.18 158 PHE E CA 1
ATOM 8271 C C . PHE E 1 158 ? -42.660 -0.498 -44.320 1.00 11.48 158 PHE E C 1
ATOM 8272 O O . PHE E 1 158 ? -42.315 -0.336 -45.494 1.00 12.05 158 PHE E O 1
ATOM 8280 N N . ILE E 1 159 ? -43.364 0.411 -43.651 1.00 8.92 159 ILE E N 1
ATOM 8281 C CA . ILE E 1 159 ? -43.636 1.725 -44.223 1.00 9.60 159 ILE E CA 1
ATOM 8282 C C . ILE E 1 159 ? -42.532 2.670 -43.769 1.00 9.07 159 ILE E C 1
ATOM 8283 O O . ILE E 1 159 ? -42.391 2.951 -42.578 1.00 11.57 159 ILE E O 1
ATOM 8288 N N . ALA E 1 160 ? -41.730 3.153 -44.720 1.00 9.92 160 ALA E N 1
ATOM 8289 C CA . ALA E 1 160 ? -40.602 4.020 -44.385 1.00 9.99 160 ALA E CA 1
ATOM 8290 C C . ALA E 1 160 ? -41.070 5.458 -44.568 1.00 9.81 160 ALA E C 1
ATOM 8291 O O . ALA E 1 160 ? -40.820 6.101 -45.584 1.00 12.28 160 ALA E O 1
ATOM 8293 N N . GLN E 1 161 ? -41.783 5.955 -43.557 1.00 10.13 161 GLN E N 1
ATOM 8294 C CA . GLN E 1 161 ? -42.461 7.236 -43.667 1.00 10.19 161 GLN E CA 1
ATOM 8295 C C . GLN E 1 161 ? -41.573 8.393 -43.208 1.00 10.39 161 GLN E C 1
ATOM 8296 O O . GLN E 1 161 ? -40.618 8.228 -42.440 1.00 10.77 161 GLN E O 1
ATOM 8302 N N . HIS E 1 162 ? -41.911 9.577 -43.700 1.00 10.01 162 HIS E N 1
ATOM 8303 C CA . HIS E 1 162 ? -41.222 10.811 -43.356 1.00 11.93 162 HIS E CA 1
ATOM 8304 C C . HIS E 1 162 ? -42.151 11.934 -43.780 1.00 12.56 162 HIS E C 1
ATOM 8305 O O . HIS E 1 162 ? -43.031 11.741 -44.619 1.00 12.33 162 HIS E O 1
ATOM 8312 N N . TRP E 1 163 ? -41.947 13.112 -43.200 1.00 10.02 163 TRP E N 1
ATOM 8313 C CA . TRP E 1 163 ? -42.730 14.286 -43.580 1.00 11.91 163 TRP E CA 1
ATOM 8314 C C . TRP E 1 163 ? -44.231 14.003 -43.536 1.00 10.95 163 TRP E C 1
ATOM 8315 O O . TRP E 1 163 ? -44.982 14.422 -44.426 1.00 11.11 163 TRP E O 1
ATOM 8326 N N . THR E 1 164 ? -44.670 13.306 -42.479 1.00 11.46 164 THR E N 1
ATOM 8327 C CA . THR E 1 164 ? -46.058 12.884 -42.300 1.00 11.36 164 THR E CA 1
ATOM 8328 C C . THR E 1 164 ? -46.596 13.482 -41.008 1.00 12.52 164 THR E C 1
ATOM 8329 O O . THR E 1 164 ? -45.925 13.428 -39.976 1.00 12.28 164 THR E O 1
ATOM 8333 N N . GLN E 1 165 ? -47.802 14.042 -41.061 1.00 11.48 165 GLN E N 1
ATOM 8334 C CA . GLN E 1 165 ? -48.357 14.711 -39.889 1.00 13.70 165 GLN E CA 1
ATOM 8335 C C . GLN E 1 165 ? -48.600 13.728 -38.744 1.00 13.14 165 GLN E C 1
ATOM 8336 O O . GLN E 1 165 ? -49.225 12.677 -38.924 1.00 15.04 165 GLN E O 1
ATOM 8342 N N . ASN E 1 166 ? -48.051 14.053 -37.571 1.00 14.53 166 ASN E N 1
ATOM 8343 C CA . ASN E 1 166 ? -48.187 13.267 -36.347 1.00 12.96 166 ASN E CA 1
ATOM 8344 C C . ASN E 1 166 ? -47.676 14.121 -35.188 1.00 12.53 166 ASN E C 1
ATOM 8345 O O . ASN E 1 166 ? -47.050 15.165 -35.394 1.00 12.78 166 ASN E O 1
ATOM 8350 N N . LYS E 1 167 ? -47.980 13.682 -33.964 1.00 12.55 167 LYS E N 1
ATOM 8351 C CA . LYS E 1 167 ? -47.597 14.475 -32.803 1.00 13.98 167 LYS E CA 1
ATOM 8352 C C . LYS E 1 167 ? -46.106 14.374 -32.521 1.00 13.01 167 LYS E C 1
ATOM 8353 O O . LYS E 1 167 ? -45.508 15.324 -31.997 1.00 14.82 167 LYS E O 1
ATOM 8359 N N . GLU E 1 168 ? -45.494 13.242 -32.866 1.00 11.28 168 GLU E N 1
ATOM 8360 C CA . GLU E 1 168 ? -44.127 12.969 -32.437 1.00 12.23 168 GLU E CA 1
ATOM 8361 C C . GLU E 1 168 ? -43.098 13.708 -33.271 1.00 12.69 168 GLU E C 1
ATOM 8362 O O . GLU E 1 168 ? -42.068 14.139 -32.737 1.00 14.07 168 GLU E O 1
ATOM 8368 N N . TYR E 1 169 ? -43.350 13.856 -34.570 1.00 12.48 169 TYR E N 1
ATOM 8369 C CA . TYR E 1 169 ? -42.316 14.319 -35.484 1.00 11.11 169 TYR E CA 1
ATOM 8370 C C . TYR E 1 169 ? -42.714 15.534 -36.307 1.00 11.68 169 TYR E C 1
ATOM 8371 O O . TYR E 1 169 ? -41.866 16.391 -36.555 1.00 12.48 169 TYR E O 1
ATOM 8380 N N . PHE E 1 170 ? -43.985 15.646 -36.729 1.00 11.44 170 PHE E N 1
ATOM 8381 C CA . PHE E 1 170 ? -44.425 16.746 -37.598 1.00 11.46 170 PHE E CA 1
ATOM 8382 C C . PHE E 1 170 ? -45.722 17.318 -37.043 1.00 14.05 170 PHE E C 1
ATOM 8383 O O . PHE E 1 170 ? -46.785 17.212 -37.654 1.00 13.63 170 PHE E O 1
ATOM 8391 N N . TRP E 1 171 ? -45.614 17.945 -35.866 1.00 12.94 171 TRP E N 1
ATOM 8392 C CA . TRP E 1 171 ? -46.756 18.487 -35.149 1.00 12.74 171 TRP E CA 1
ATOM 8393 C C . TRP E 1 171 ? -47.086 19.893 -35.639 1.00 12.22 171 TRP E C 1
ATOM 8394 O O . TRP E 1 171 ? -46.272 20.545 -36.282 1.00 12.54 171 TRP E O 1
ATOM 8405 N N . PRO E 1 172 ? -48.307 20.374 -35.380 1.00 15.20 172 PRO E N 1
ATOM 8406 C CA . PRO E 1 172 ? -48.763 21.611 -36.044 1.00 16.13 172 PRO E CA 1
ATOM 8407 C C . PRO E 1 172 ? -47.860 22.814 -35.823 1.00 14.41 172 PRO E C 1
ATOM 8408 O O . PRO E 1 172 ? -47.607 23.582 -36.762 1.00 16.73 172 PRO E O 1
ATOM 8412 N N . GLU E 1 173 ? -47.341 22.984 -34.608 1.00 15.07 173 GLU E N 1
ATOM 8413 C CA . GLU E 1 173 ? -46.514 24.143 -34.310 1.00 15.09 173 GLU E CA 1
ATOM 8414 C C . GLU E 1 173 ? -45.180 24.094 -35.045 1.00 13.37 173 GLU E C 1
ATOM 8415 O O . GLU E 1 173 ? -44.650 25.137 -35.440 1.00 18.41 173 GLU E O 1
ATOM 8421 N N . ARG E 1 174 ? -44.627 22.897 -35.243 1.00 12.71 174 ARG E N 1
ATOM 8422 C CA . ARG E 1 174 ? -43.377 22.774 -35.985 1.00 15.33 174 ARG E CA 1
ATOM 8423 C C . ARG E 1 174 ? -43.558 23.163 -37.448 1.00 14.25 174 ARG E C 1
ATOM 8424 O O . ARG E 1 174 ? -42.732 23.887 -38.020 1.00 15.25 174 ARG E O 1
ATOM 8432 N N . ILE E 1 175 ? -44.620 22.663 -38.084 1.00 12.99 175 ILE E N 1
ATOM 8433 C CA . ILE E 1 175 ? -44.752 22.813 -39.531 1.00 13.63 175 ILE E CA 1
ATOM 8434 C C . ILE E 1 175 ? -45.284 24.178 -39.924 1.00 20.07 175 ILE E C 1
ATOM 8435 O O . ILE E 1 175 ? -45.354 24.488 -41.122 1.00 18.52 175 ILE E O 1
ATOM 8440 N N . ALA E 1 176 ? -45.639 25.015 -38.947 1.00 15.82 176 ALA E N 1
ATOM 8441 C CA . ALA E 1 176 ? -46.141 26.352 -39.222 1.00 20.20 176 ALA E CA 1
ATOM 8442 C C . ALA E 1 176 ? -45.036 27.381 -39.417 1.00 20.97 176 ALA E C 1
ATOM 8443 O O . ALA E 1 176 ? -45.324 28.482 -39.893 1.00 23.83 176 ALA E O 1
ATOM 8445 N N . THR E 1 177 ? -43.784 27.055 -39.102 1.00 17.31 177 THR E N 1
ATOM 8446 C CA . THR E 1 177 ? -42.750 28.081 -39.129 1.00 21.12 177 THR E CA 1
ATOM 8447 C C . THR E 1 177 ? -42.209 28.302 -40.538 1.00 19.68 177 THR E C 1
ATOM 8448 O O . THR E 1 177 ? -42.245 27.420 -41.399 1.00 20.10 177 THR E O 1
ATOM 8452 N N . ASP E 1 178 ? -41.674 29.508 -40.757 1.00 26.50 178 ASP E N 1
ATOM 8453 C CA . ASP E 1 178 ? -41.074 29.818 -42.050 1.00 24.08 178 ASP E CA 1
ATOM 8454 C C . ASP E 1 178 ? -39.866 28.934 -42.330 1.00 21.40 178 ASP E C 1
ATOM 8455 O O . ASP E 1 178 ? -39.646 28.523 -43.477 1.00 20.51 178 ASP E O 1
ATOM 8460 N N . GLU E 1 179 ? -39.066 28.640 -41.297 1.00 18.92 179 GLU E N 1
ATOM 8461 C CA . GLU E 1 179 ? -37.897 27.784 -41.460 1.00 18.67 179 GLU E CA 1
ATOM 8462 C C . GLU E 1 179 ? -38.299 26.378 -41.880 1.00 18.23 179 GLU E C 1
ATOM 8463 O O . GLU E 1 179 ? -37.645 25.766 -42.731 1.00 19.18 179 GLU E O 1
ATOM 8469 N N . PHE E 1 180 ? -39.379 25.850 -41.301 1.00 15.88 180 PHE E N 1
ATOM 8470 C CA . PHE E 1 180 ? -39.839 24.527 -41.710 1.00 14.04 180 PHE E CA 1
ATOM 8471 C C . PHE E 1 180 ? -40.304 24.549 -43.160 1.00 15.48 180 PHE E C 1
ATOM 8472 O O . PHE E 1 180 ? -39.938 23.674 -43.958 1.00 15.49 180 PHE E O 1
ATOM 8480 N N . LYS E 1 181 ? -41.124 25.540 -43.513 1.00 18.23 181 LYS E N 1
ATOM 8481 C CA . LYS E 1 181 ? -41.656 25.610 -44.871 1.00 16.24 181 LYS E CA 1
ATOM 8482 C C . LYS E 1 181 ? -40.547 25.744 -45.905 1.00 17.27 181 LYS E C 1
ATOM 8483 O O . LYS E 1 181 ? -40.645 25.171 -47.001 1.00 18.28 181 LYS E O 1
ATOM 8489 N N . GLU E 1 182 ? -39.467 26.453 -45.570 1.00 16.24 182 GLU E N 1
ATOM 8490 C CA . GLU E 1 182 ? -38.343 26.556 -46.495 1.00 17.92 182 GLU E CA 1
ATOM 8491 C C . GLU E 1 182 ? -37.614 25.226 -46.641 1.00 18.51 182 GLU E C 1
ATOM 8492 O O . GLU E 1 182 ? -37.243 24.833 -47.755 1.00 17.66 182 GLU E O 1
ATOM 8498 N N . ASP E 1 183 ? -37.436 24.502 -45.533 1.00 17.26 183 ASP E N 1
ATOM 8499 C CA . ASP E 1 183 ? -36.769 23.205 -45.589 1.00 15.02 183 ASP E CA 1
ATOM 8500 C C . ASP E 1 183 ? -37.615 22.177 -46.331 1.00 14.56 183 ASP E C 1
ATOM 8501 O O . ASP E 1 183 ? -37.081 21.355 -47.090 1.00 15.10 183 ASP E O 1
ATOM 8506 N N . MET E 1 184 ? -38.933 22.196 -46.107 1.00 13.96 184 MET E N 1
ATOM 8507 C CA . MET E 1 184 ? -39.817 21.283 -46.830 1.00 12.68 184 MET E CA 1
ATOM 8508 C C . MET E 1 184 ? -39.780 21.552 -48.330 1.00 15.51 184 MET E C 1
ATOM 8509 O O . MET E 1 184 ? -39.766 20.615 -49.138 1.00 15.58 184 MET E O 1
ATOM 8514 N N . ALA E 1 185 ? -39.772 22.824 -48.727 1.00 13.84 185 ALA E N 1
ATOM 8515 C CA . ALA E 1 185 ? -39.699 23.125 -50.154 1.00 15.25 185 ALA E CA 1
ATOM 8516 C C . ALA E 1 185 ? -38.381 22.658 -50.752 1.00 15.16 185 ALA E C 1
ATOM 8517 O O . ALA E 1 185 ? -38.339 22.217 -51.910 1.00 20.38 185 ALA E O 1
ATOM 8519 N N . ARG E 1 186 ? -37.300 22.731 -49.977 1.00 15.57 186 ARG E N 1
ATOM 8520 C CA . ARG E 1 186 ? -35.999 22.300 -50.477 1.00 17.32 186 ARG E CA 1
ATOM 8521 C C . ARG E 1 186 ? -35.907 20.782 -50.574 1.00 16.81 186 ARG E C 1
ATOM 8522 O O . ARG E 1 186 ? -35.335 20.250 -51.535 1.00 19.50 186 ARG E O 1
ATOM 8530 N N . ARG E 1 187 ? -36.462 20.063 -49.598 1.00 12.04 187 ARG E N 1
ATOM 8531 C CA . ARG E 1 187 ? -36.116 18.660 -49.419 1.00 15.26 187 ARG E CA 1
ATOM 8532 C C . ARG E 1 187 ? -37.201 17.668 -49.817 1.00 14.27 187 ARG E C 1
ATOM 8533 O O . ARG E 1 187 ? -36.881 16.485 -49.977 1.00 12.69 187 ARG E O 1
ATOM 8541 N N . VAL E 1 188 ? -38.454 18.096 -49.964 1.00 13.48 188 VAL E N 1
ATOM 8542 C CA . VAL E 1 188 ? -39.562 17.204 -50.293 1.00 13.32 188 VAL E CA 1
ATOM 8543 C C . VAL E 1 188 ? -40.047 17.541 -51.700 1.00 12.91 188 VAL E C 1
ATOM 8544 O O . VAL E 1 188 ? -40.712 18.570 -51.887 1.00 13.46 188 VAL E O 1
ATOM 8548 N N . PRO E 1 189 ? -39.805 16.685 -52.698 1.00 10.97 189 PRO E N 1
ATOM 8549 C CA . PRO E 1 189 ? -40.239 17.020 -54.069 1.00 12.12 189 PRO E CA 1
ATOM 8550 C C . PRO E 1 189 ? -41.726 17.342 -54.201 1.00 12.75 189 PRO E C 1
ATOM 8551 O O . PRO E 1 189 ? -42.089 18.264 -54.938 1.00 13.81 189 PRO E O 1
ATOM 8555 N N . LEU E 1 190 ? -42.596 16.592 -53.515 1.00 10.14 190 LEU E N 1
ATOM 8556 C CA . LEU E 1 190 ? -44.019 16.898 -53.551 1.00 12.50 190 LEU E CA 1
ATOM 8557 C C . LEU E 1 190 ? -44.324 18.262 -52.938 1.00 13.79 190 LEU E C 1
ATOM 8558 O O . LEU E 1 190 ? -45.344 18.868 -53.276 1.00 15.11 190 LEU E O 1
ATOM 8563 N N . GLY E 1 191 ? -43.467 18.759 -52.049 1.00 12.51 191 GLY E N 1
ATOM 8564 C CA . GLY E 1 191 ? -43.637 20.106 -51.537 1.00 15.40 191 GLY E CA 1
ATOM 8565 C C . GLY E 1 191 ? -44.698 20.262 -50.474 1.00 13.89 191 GLY E C 1
ATOM 8566 O O . GLY E 1 191 ? -45.082 21.400 -50.167 1.00 14.58 191 GLY E O 1
ATOM 8567 N N . ARG E 1 192 ? -45.188 19.162 -49.918 1.00 11.43 192 ARG E N 1
ATOM 8568 C CA . ARG E 1 192 ? -46.173 19.200 -48.852 1.00 11.13 192 ARG E CA 1
ATOM 8569 C C . ARG E 1 192 ? -45.976 17.979 -47.971 1.00 13.01 192 ARG E C 1
ATOM 8570 O O . ARG E 1 192 ? -45.266 17.032 -48.329 1.00 15.33 192 ARG E O 1
ATOM 8578 N N . LEU E 1 193 ? -46.611 18.019 -46.804 1.00 11.94 193 LEU E N 1
ATOM 8579 C CA . LEU E 1 193 ? -46.632 16.896 -45.889 1.00 12.83 193 LEU E CA 1
ATOM 8580 C C . LEU E 1 193 ? -47.769 15.945 -46.232 1.00 12.27 193 LEU E C 1
ATOM 8581 O O . LEU E 1 193 ? -48.811 16.356 -46.760 1.00 14.66 193 LEU E O 1
ATOM 8586 N N . ALA E 1 194 ? -47.561 14.668 -45.911 1.00 11.51 194 ALA E N 1
ATOM 8587 C CA . ALA E 1 194 ? -48.644 13.704 -45.991 1.00 10.80 194 ALA E CA 1
ATOM 8588 C C . ALA E 1 194 ? -49.601 13.917 -44.833 1.00 12.00 194 ALA E C 1
ATOM 8589 O O . ALA E 1 194 ? -49.199 14.314 -43.738 1.00 11.99 194 ALA E O 1
ATOM 8591 N N . THR E 1 195 ? -50.872 13.620 -45.071 1.00 12.17 195 THR E N 1
ATOM 8592 C CA . THR E 1 195 ? -51.769 13.494 -43.936 1.00 11.47 195 THR E CA 1
ATOM 8593 C C . THR E 1 195 ? -51.626 12.117 -43.297 1.00 9.76 195 THR E C 1
ATOM 8594 O O . THR E 1 195 ? -51.163 11.149 -43.914 1.00 13.08 195 THR E O 1
ATOM 8598 N N . ALA E 1 196 ? -52.035 12.028 -42.032 1.00 11.06 196 ALA E N 1
ATOM 8599 C CA . ALA E 1 196 ? -51.990 10.732 -41.379 1.00 12.00 196 ALA E CA 1
ATOM 8600 C C . ALA E 1 196 ? -52.881 9.736 -42.103 1.00 12.37 196 ALA E C 1
ATOM 8601 O O . ALA E 1 196 ? -52.545 8.551 -42.194 1.00 11.96 196 ALA E O 1
ATOM 8603 N N . ARG E 1 197 ? -54.000 10.210 -42.661 1.00 13.21 197 ARG E N 1
ATOM 8604 C CA . ARG E 1 197 ? -54.885 9.331 -43.420 1.00 10.29 197 ARG E CA 1
ATOM 8605 C C . ARG E 1 197 ? -54.177 8.715 -44.622 1.00 14.17 197 ARG E C 1
ATOM 8606 O O . ARG E 1 197 ? -54.359 7.523 -44.907 1.00 11.50 197 ARG E O 1
ATOM 8614 N N . GLU E 1 198 ? -53.374 9.503 -45.343 1.00 11.24 198 GLU E N 1
ATOM 8615 C CA . GLU E 1 198 ? -52.659 8.960 -46.499 1.00 11.66 198 GLU E CA 1
ATOM 8616 C C . GLU E 1 198 ? -51.720 7.837 -46.078 1.00 11.19 198 GLU E C 1
ATOM 8617 O O . GLU E 1 198 ? -51.591 6.823 -46.776 1.00 12.64 198 GLU E O 1
ATOM 8623 N N . ASP E 1 199 ? -51.049 8.004 -44.939 1.00 10.44 199 ASP E N 1
ATOM 8624 C CA . ASP E 1 199 ? -50.200 6.939 -44.410 1.00 11.61 199 ASP E CA 1
ATOM 8625 C C . ASP E 1 199 ? -51.035 5.694 -44.123 1.00 11.46 199 ASP E C 1
ATOM 8626 O O . ASP E 1 199 ? -50.676 4.580 -44.515 1.00 10.89 199 ASP E O 1
ATOM 8631 N N . ALA E 1 200 ? -52.185 5.877 -43.466 1.00 10.60 200 ALA E N 1
ATOM 8632 C CA . ALA E 1 200 ? -53.049 4.749 -43.140 1.00 12.39 200 ALA E CA 1
ATOM 8633 C C . ALA E 1 200 ? -53.633 4.079 -44.384 1.00 10.89 200 ALA E C 1
ATOM 8634 O O . ALA E 1 200 ? -53.962 2.884 -44.340 1.00 10.43 200 ALA E O 1
ATOM 8636 N N . LEU E 1 201 ? -53.757 4.815 -45.493 1.00 10.70 201 LEU E N 1
ATOM 8637 C CA . LEU E 1 201 ? -54.225 4.209 -46.738 1.00 10.00 201 LEU E CA 1
ATOM 8638 C C . LEU E 1 201 ? -53.169 3.313 -47.363 1.00 11.24 201 LEU E C 1
ATOM 8639 O O . LEU E 1 201 ? -53.520 2.324 -48.013 1.00 11.59 201 LEU E O 1
ATOM 8644 N N . LEU E 1 202 ? -51.883 3.635 -47.187 1.00 10.70 202 LEU E N 1
ATOM 8645 C CA . LEU E 1 202 ? -50.846 2.693 -47.591 1.00 10.82 202 LEU E CA 1
ATOM 8646 C C . LEU E 1 202 ? -50.837 1.473 -46.681 1.00 9.87 202 LEU E C 1
ATOM 8647 O O . LEU E 1 202 ? -50.718 0.340 -47.160 1.00 10.62 202 LEU E O 1
ATOM 8652 N N . ALA E 1 203 ? -51.004 1.681 -45.366 1.00 9.12 203 ALA E N 1
ATOM 8653 C CA . ALA E 1 203 ? -51.111 0.549 -44.454 1.00 10.78 203 ALA E CA 1
ATOM 8654 C C . ALA E 1 203 ? -52.331 -0.300 -44.791 1.00 8.90 203 ALA E C 1
ATOM 8655 O O . ALA E 1 203 ? -52.273 -1.530 -44.704 1.00 10.32 203 ALA E O 1
ATOM 8657 N N . LEU E 1 204 ? -53.431 0.346 -45.203 1.00 10.15 204 LEU E N 1
ATOM 8658 C CA . LEU E 1 204 ? -54.637 -0.387 -45.593 1.00 9.81 204 LEU E CA 1
ATOM 8659 C C . LEU E 1 204 ? -54.338 -1.315 -46.762 1.00 10.65 204 LEU E C 1
ATOM 8660 O O . LEU E 1 204 ? -54.693 -2.503 -46.743 1.00 11.11 204 LEU E O 1
ATOM 8665 N N . PHE E 1 205 ? -53.657 -0.793 -47.787 1.00 10.20 205 PHE E N 1
ATOM 8666 C CA . PHE E 1 205 ? -53.281 -1.649 -48.904 1.00 11.15 205 PHE E CA 1
ATOM 8667 C C . PHE E 1 205 ? -52.439 -2.830 -48.430 1.00 10.79 205 PHE E C 1
ATOM 8668 O O . PHE E 1 205 ? -52.712 -3.984 -48.787 1.00 10.80 205 PHE E O 1
ATOM 8676 N N . LEU E 1 206 ? -51.423 -2.562 -47.598 1.00 10.20 206 LEU E N 1
ATOM 8677 C CA . LEU E 1 206 ? -50.501 -3.610 -47.153 1.00 9.72 206 LEU E CA 1
ATOM 8678 C C . LEU E 1 206 ? -51.143 -4.591 -46.179 1.00 9.46 206 LEU E C 1
ATOM 8679 O O . LEU E 1 206 ? -50.635 -5.711 -46.012 1.00 11.73 206 LEU E O 1
ATOM 8684 N N . ALA E 1 207 ? -52.234 -4.191 -45.529 1.00 10.02 207 ALA E N 1
ATOM 8685 C CA . ALA E 1 207 ? -52.981 -5.056 -44.634 1.00 10.35 207 ALA E CA 1
ATOM 8686 C C . ALA E 1 207 ? -54.061 -5.856 -45.345 1.00 9.55 207 ALA E C 1
ATOM 8687 O O . ALA E 1 207 ? -54.541 -6.858 -44.798 1.00 12.51 207 ALA E O 1
ATOM 8689 N N . SER E 1 208 ? -54.448 -5.436 -46.539 1.00 10.99 208 SER E N 1
ATOM 8690 C CA . SER E 1 208 ? -55.544 -6.061 -47.259 1.00 11.39 208 SER E CA 1
ATOM 8691 C C . SER E 1 208 ? -55.051 -7.279 -48.023 1.00 13.34 208 SER E C 1
ATOM 8692 O O . SER E 1 208 ? -53.856 -7.462 -48.248 1.00 12.30 208 SER E O 1
ATOM 8695 N N . ASP E 1 209 ? -56.004 -8.076 -48.496 1.00 13.48 209 ASP E N 1
ATOM 8696 C CA . ASP E 1 209 ? -55.669 -9.209 -49.348 1.00 12.82 209 ASP E CA 1
ATOM 8697 C C . ASP E 1 209 ? -55.378 -8.803 -50.791 1.00 13.21 209 ASP E C 1
ATOM 8698 O O . ASP E 1 209 ? -55.279 -9.681 -51.663 1.00 18.31 209 ASP E O 1
ATOM 8703 N N . GLU E 1 210 ? -55.218 -7.510 -51.062 1.00 12.75 210 GLU E N 1
ATOM 8704 C CA . GLU E 1 210 ? -54.799 -7.024 -52.368 1.00 11.61 210 GLU E CA 1
ATOM 8705 C C . GLU E 1 210 ? -53.290 -6.989 -52.506 1.00 11.85 210 GLU E C 1
ATOM 8706 O O . GLU E 1 210 ? -52.794 -6.668 -53.593 1.00 13.96 210 GLU E O 1
ATOM 8712 N N . SER E 1 211 ? -52.557 -7.314 -51.434 1.00 11.03 211 SER E N 1
ATOM 8713 C CA . SER E 1 211 ? -51.111 -7.122 -51.398 1.00 12.50 211 SER E CA 1
ATOM 8714 C C . SER E 1 211 ? -50.368 -8.378 -50.957 1.00 10.78 211 SER E C 1
ATOM 8715 O O . SER E 1 211 ? -49.242 -8.284 -50.451 1.00 13.47 211 SER E O 1
ATOM 8718 N N . ASP E 1 212 ? -50.966 -9.556 -51.159 1.00 13.92 212 ASP E N 1
ATOM 8719 C CA . ASP E 1 212 ? -50.360 -10.806 -50.709 1.00 11.36 212 ASP E CA 1
ATOM 8720 C C . ASP E 1 212 ? -49.011 -11.094 -51.363 1.00 13.03 212 ASP E C 1
ATOM 8721 O O . ASP E 1 212 ? -48.274 -11.940 -50.859 1.00 14.26 212 ASP E O 1
ATOM 8726 N N . PHE E 1 213 ? -48.692 -10.466 -52.485 1.00 11.44 213 PHE E N 1
ATOM 8727 C CA . PHE E 1 213 ? -47.423 -10.746 -53.142 1.00 10.55 213 PHE E CA 1
ATOM 8728 C C . PHE E 1 213 ? -46.299 -9.840 -52.667 1.00 12.73 213 PHE E C 1
ATOM 8729 O O . PHE E 1 213 ? -45.163 -10.007 -53.121 1.00 11.71 213 PHE E O 1
ATOM 8737 N N . ILE E 1 214 ? -46.570 -8.925 -51.747 1.00 11.87 214 ILE E N 1
ATOM 8738 C CA . ILE E 1 214 ? -45.563 -7.985 -51.251 1.00 11.11 214 ILE E CA 1
ATOM 8739 C C . ILE E 1 214 ? -44.967 -8.570 -49.972 1.00 10.02 214 ILE E C 1
ATOM 8740 O O . ILE E 1 214 ? -45.685 -8.783 -48.989 1.00 10.89 214 ILE E O 1
ATOM 8745 N N . VAL E 1 215 ? -43.655 -8.861 -49.988 1.00 9.91 215 VAL E N 1
ATOM 8746 C CA . VAL E 1 215 ? -43.001 -9.695 -48.965 1.00 9.60 215 VAL E CA 1
ATOM 8747 C C . VAL E 1 215 ? -41.719 -9.018 -48.491 1.00 11.34 215 VAL E C 1
ATOM 8748 O O . VAL E 1 215 ? -40.757 -8.900 -49.257 1.00 10.10 215 VAL E O 1
ATOM 8752 N N . GLY E 1 216 ? -41.682 -8.618 -47.220 1.00 10.93 216 GLY E N 1
ATOM 8753 C CA . GLY E 1 216 ? -40.439 -8.103 -46.659 1.00 10.63 216 GLY E CA 1
ATOM 8754 C C . GLY E 1 216 ? -39.953 -6.785 -47.219 1.00 11.36 216 GLY E C 1
ATOM 8755 O O . GLY E 1 216 ? -38.751 -6.489 -47.142 1.00 11.79 216 GLY E O 1
ATOM 8756 N N . LYS E 1 217 ? -40.846 -5.967 -47.764 1.00 11.50 217 LYS E N 1
ATOM 8757 C CA . LYS E 1 217 ? -40.459 -4.776 -48.498 1.00 9.67 217 LYS E CA 1
ATOM 8758 C C . LYS E 1 217 ? -40.497 -3.538 -47.617 1.00 11.83 217 LYS E C 1
ATOM 8759 O O . LYS E 1 217 ? -41.266 -3.455 -46.654 1.00 11.26 217 LYS E O 1
ATOM 8765 N N . SER E 1 218 ? -39.631 -2.579 -47.958 1.00 12.71 218 SER E N 1
ATOM 8766 C CA . SER E 1 218 ? -39.651 -1.235 -47.389 1.00 11.57 218 SER E CA 1
ATOM 8767 C C . SER E 1 218 ? -40.222 -0.274 -48.424 1.00 13.16 218 SER E C 1
ATOM 8768 O O . SER E 1 218 ? -39.592 -0.018 -49.452 1.00 18.13 218 SER E O 1
ATOM 8771 N N . ILE E 1 219 ? -41.413 0.258 -48.161 1.00 12.76 219 ILE E N 1
ATOM 8772 C CA . ILE E 1 219 ? -42.077 1.156 -49.101 1.00 10.80 219 ILE E CA 1
ATOM 8773 C C . ILE E 1 219 ? -41.872 2.582 -48.616 1.00 14.91 219 ILE E C 1
ATOM 8774 O O . ILE E 1 219 ? -42.343 2.949 -47.534 1.00 15.26 219 ILE E O 1
ATOM 8779 N N . GLU E 1 220 ? -41.150 3.386 -49.398 1.00 13.05 220 GLU E N 1
ATOM 8780 C CA . GLU E 1 220 ? -40.810 4.731 -48.956 1.00 11.47 220 GLU E CA 1
ATOM 8781 C C . GLU E 1 220 ? -42.011 5.644 -49.115 1.00 14.79 220 GLU E C 1
ATOM 8782 O O . GLU E 1 220 ? -42.567 5.780 -50.211 1.00 14.34 220 GLU E O 1
ATOM 8788 N N . PHE E 1 221 ? -42.413 6.254 -48.009 1.00 12.45 221 PHE E N 1
ATOM 8789 C CA . PHE E 1 221 ? -43.603 7.097 -47.921 1.00 10.80 221 PHE E CA 1
ATOM 8790 C C . PHE E 1 221 ? -43.140 8.476 -47.460 1.00 10.88 221 PHE E C 1
ATOM 8791 O O . PHE E 1 221 ? -43.175 8.805 -46.276 1.00 11.68 221 PHE E O 1
ATOM 8799 N N . ASP E 1 222 ? -42.714 9.292 -48.421 1.00 11.01 222 ASP E N 1
ATOM 8800 C CA . ASP E 1 222 ? -41.887 10.440 -48.034 1.00 11.27 222 ASP E CA 1
ATOM 8801 C C . ASP E 1 222 ? -41.939 11.584 -49.045 1.00 11.79 222 ASP E C 1
ATOM 8802 O O . ASP E 1 222 ? -41.065 12.452 -49.002 1.00 11.05 222 ASP E O 1
ATOM 8807 N N . GLY E 1 223 ? -42.924 11.619 -49.938 1.00 9.12 223 GLY E N 1
ATOM 8808 C CA . GLY E 1 223 ? -43.045 12.715 -50.875 1.00 8.16 223 GLY E CA 1
ATOM 8809 C C . GLY E 1 223 ? -41.888 12.818 -51.836 1.00 10.44 223 GLY E C 1
ATOM 8810 O O . GLY E 1 223 ? -41.736 13.841 -52.497 1.00 10.76 223 GLY E O 1
ATOM 8811 N N . GLY E 1 224 ? -41.080 11.764 -51.942 1.00 11.51 224 GLY E N 1
ATOM 8812 C CA . GLY E 1 224 ? -39.894 11.783 -52.779 1.00 12.29 224 GLY E CA 1
ATOM 8813 C C . GLY E 1 224 ? -38.592 12.116 -52.078 1.00 15.27 224 GLY E C 1
ATOM 8814 O O . GLY E 1 224 ? -37.551 12.165 -52.742 1.00 14.83 224 GLY E O 1
ATOM 8815 N N . TRP E 1 225 ? -38.618 12.333 -50.761 1.00 12.16 225 TRP E N 1
ATOM 8816 C CA . TRP E 1 225 ? -37.427 12.765 -50.032 1.00 12.03 225 TRP E CA 1
ATOM 8817 C C . TRP E 1 225 ? -36.220 11.858 -50.289 1.00 12.07 225 TRP E C 1
ATOM 8818 O O . TRP E 1 225 ? -35.118 12.345 -50.578 1.00 13.82 225 TRP E O 1
ATOM 8829 N N . ALA E 1 226 ? -36.409 10.542 -50.202 1.00 10.96 226 ALA E N 1
ATOM 8830 C CA . ALA E 1 226 ? -35.298 9.592 -50.340 1.00 13.76 226 ALA E CA 1
ATOM 8831 C C . ALA E 1 226 ? -35.067 9.126 -51.768 1.00 17.21 226 ALA E C 1
ATOM 8832 O O . ALA E 1 226 ? -34.126 8.359 -52.002 1.00 18.44 226 ALA E O 1
ATOM 8834 N N . THR E 1 227 ? -35.878 9.561 -52.719 1.00 12.43 227 THR E N 1
ATOM 8835 C CA . THR E 1 227 ? -35.692 9.143 -54.101 1.00 14.74 227 THR E CA 1
ATOM 8836 C C . THR E 1 227 ? -34.381 9.669 -54.669 1.00 17.92 227 THR E C 1
ATOM 8837 O O . THR E 1 227 ? -33.970 10.789 -54.371 1.00 19.47 227 THR E O 1
ATOM 8842 N N . ASN F 1 3 ? 6.768 2.791 -44.889 1.00 41.06 3 ASN F N 1
ATOM 8843 C CA . ASN F 1 3 ? 6.807 1.399 -45.322 1.00 33.71 3 ASN F CA 1
ATOM 8844 C C . ASN F 1 3 ? 5.409 0.811 -45.562 1.00 27.99 3 ASN F C 1
ATOM 8845 O O . ASN F 1 3 ? 5.159 -0.363 -45.264 1.00 29.45 3 ASN F O 1
ATOM 8850 N N . GLY F 1 4 ? 4.511 1.608 -46.116 1.00 28.91 4 GLY F N 1
ATOM 8851 C CA . GLY F 1 4 ? 3.259 1.059 -46.599 1.00 22.66 4 GLY F CA 1
ATOM 8852 C C . GLY F 1 4 ? 2.125 2.063 -46.554 1.00 19.18 4 GLY F C 1
ATOM 8853 O O . GLY F 1 4 ? 2.277 3.224 -46.176 1.00 17.58 4 GLY F O 1
ATOM 8854 N N . ARG F 1 5 ? 0.957 1.569 -46.950 1.00 20.42 5 ARG F N 1
ATOM 8855 C CA . ARG F 1 5 ? -0.191 2.439 -47.154 1.00 18.69 5 ARG F CA 1
ATOM 8856 C C . ARG F 1 5 ? -0.808 2.956 -45.858 1.00 18.66 5 ARG F C 1
ATOM 8857 O O . ARG F 1 5 ? -1.696 3.812 -45.925 1.00 18.19 5 ARG F O 1
ATOM 8865 N N . LEU F 1 6 ? -0.355 2.481 -44.696 1.00 18.33 6 LEU F N 1
ATOM 8866 C CA . LEU F 1 6 ? -0.785 2.982 -43.398 1.00 15.38 6 LEU F CA 1
ATOM 8867 C C . LEU F 1 6 ? 0.400 3.466 -42.574 1.00 18.90 6 LEU F C 1
ATOM 8868 O O . LEU F 1 6 ? 0.337 3.498 -41.344 1.00 18.92 6 LEU F O 1
ATOM 8873 N N . ALA F 1 7 ? 1.489 3.843 -43.241 1.00 18.09 7 ALA F N 1
ATOM 8874 C CA . ALA F 1 7 ? 2.696 4.229 -42.520 1.00 18.53 7 ALA F CA 1
ATOM 8875 C C . ALA F 1 7 ? 2.413 5.368 -41.547 1.00 16.71 7 ALA F C 1
ATOM 8876 O O . ALA F 1 7 ? 1.794 6.375 -41.907 1.00 22.06 7 ALA F O 1
ATOM 8878 N N . GLY F 1 8 ? 2.841 5.185 -40.299 1.00 20.55 8 GLY F N 1
ATOM 8879 C CA . GLY F 1 8 ? 2.669 6.197 -39.279 1.00 23.52 8 GLY F CA 1
ATOM 8880 C C . GLY F 1 8 ? 1.279 6.302 -38.699 1.00 22.21 8 GLY F C 1
ATOM 8881 O O . GLY F 1 8 ? 1.005 7.257 -37.960 1.00 24.29 8 GLY F O 1
ATOM 8882 N N . LYS F 1 9 ? 0.392 5.360 -39.006 1.00 18.16 9 LYS F N 1
ATOM 8883 C CA . LYS F 1 9 ? -0.962 5.383 -38.470 1.00 17.94 9 LYS F CA 1
ATOM 8884 C C . LYS F 1 9 ? -1.076 4.445 -37.274 1.00 15.29 9 LYS F C 1
ATOM 8885 O O . LYS F 1 9 ? -0.542 3.334 -37.286 1.00 19.04 9 LYS F O 1
ATOM 8891 N N . ARG F 1 10 ? -1.776 4.908 -36.243 1.00 15.15 10 ARG F N 1
ATOM 8892 C CA . ARG F 1 10 ? -2.116 4.096 -35.088 1.00 14.17 10 ARG F CA 1
ATOM 8893 C C . ARG F 1 10 ? -3.565 3.640 -35.234 1.00 12.59 10 ARG F C 1
ATOM 8894 O O . ARG F 1 10 ? -4.462 4.467 -35.433 1.00 16.72 10 ARG F O 1
ATOM 8902 N N . VAL F 1 11 ? -3.779 2.329 -35.167 1.00 13.04 11 VAL F N 1
ATOM 8903 C CA . VAL F 1 11 ? -5.079 1.712 -35.424 1.00 13.58 11 VAL F CA 1
ATOM 8904 C C . VAL F 1 11 ? -5.537 1.012 -34.156 1.00 14.14 11 VAL F C 1
ATOM 8905 O O . VAL F 1 11 ? -4.841 0.126 -33.640 1.00 15.45 11 VAL F O 1
ATOM 8909 N N . LEU F 1 12 ? -6.716 1.389 -33.662 1.00 13.27 12 LEU F N 1
ATOM 8910 C CA . LEU F 1 12 ? -7.366 0.658 -32.582 1.00 15.29 12 LEU F CA 1
ATOM 8911 C C . LEU F 1 12 ? -8.290 -0.398 -33.170 1.00 14.82 12 LEU F C 1
ATOM 8912 O O . LEU F 1 12 ? -9.243 -0.065 -33.881 1.00 14.19 12 LEU F O 1
ATOM 8917 N N . LEU F 1 13 ? -8.026 -1.654 -32.849 1.00 14.33 13 LEU F N 1
ATOM 8918 C CA . LEU F 1 13 ? -8.807 -2.786 -33.326 1.00 12.46 13 LEU F CA 1
ATOM 8919 C C . LEU F 1 13 ? -9.532 -3.408 -32.142 1.00 14.78 13 LEU F C 1
ATOM 8920 O O . LEU F 1 13 ? -8.888 -3.871 -31.195 1.00 16.34 13 LEU F O 1
ATOM 8925 N N . THR F 1 14 ? -10.862 -3.425 -32.188 1.00 14.60 14 THR F N 1
ATOM 8926 C CA . THR F 1 14 ? -11.618 -4.054 -31.111 1.00 11.95 14 THR F CA 1
ATOM 8927 C C . THR F 1 14 ? -11.636 -5.577 -31.272 1.00 12.61 14 THR F C 1
ATOM 8928 O O . THR F 1 14 ? -11.500 -6.111 -32.382 1.00 13.90 14 THR F O 1
ATOM 8932 N N . ASN F 1 15 ? -11.789 -6.266 -30.141 1.00 13.89 15 ASN F N 1
ATOM 8933 C CA . ASN F 1 15 ? -11.949 -7.723 -30.068 1.00 14.15 15 ASN F CA 1
ATOM 8934 C C . ASN F 1 15 ? -11.012 -8.418 -31.053 1.00 16.05 15 ASN F C 1
ATOM 8935 O O . ASN F 1 15 ? -11.427 -9.150 -31.950 1.00 14.34 15 ASN F O 1
ATOM 8940 N N . ALA F 1 16 ? -9.714 -8.152 -30.872 1.00 13.97 16 ALA F N 1
ATOM 8941 C CA . ALA F 1 16 ? -8.734 -8.430 -31.915 1.00 15.31 16 ALA F CA 1
ATOM 8942 C C . ALA F 1 16 ? -8.537 -9.913 -32.195 1.00 15.51 16 ALA F C 1
ATOM 8943 O O . ALA F 1 16 ? -8.043 -10.259 -33.273 1.00 20.44 16 ALA F O 1
ATOM 8945 N N . ASP F 1 17 ? -8.901 -10.796 -31.274 1.00 16.26 17 ASP F N 1
ATOM 8946 C CA . ASP F 1 17 ? -8.781 -12.221 -31.543 1.00 17.90 17 ASP F CA 1
ATOM 8947 C C . ASP F 1 17 ? -10.032 -12.809 -32.174 1.00 21.70 17 ASP F C 1
ATOM 8948 O O . ASP F 1 17 ? -10.028 -13.987 -32.548 1.00 29.84 17 ASP F O 1
ATOM 8953 N N . ALA F 1 18 ? -11.092 -12.028 -32.299 1.00 17.87 18 ALA F N 1
ATOM 8954 C CA . ALA F 1 18 ? -12.351 -12.508 -32.842 1.00 19.62 18 ALA F CA 1
ATOM 8955 C C . ALA F 1 18 ? -12.521 -12.047 -34.282 1.00 15.74 18 ALA F C 1
ATOM 8956 O O . ALA F 1 18 ? -11.835 -11.135 -34.748 1.00 16.20 18 ALA F O 1
ATOM 8958 N N . TYR F 1 19 ? -13.444 -12.715 -34.983 1.00 14.83 19 TYR F N 1
ATOM 8959 C CA . TYR F 1 19 ? -13.965 -12.301 -36.284 1.00 16.61 19 TYR F CA 1
ATOM 8960 C C . TYR F 1 19 ? -12.831 -11.985 -37.253 1.00 14.33 19 TYR F C 1
ATOM 8961 O O . TYR F 1 19 ? -12.040 -12.875 -37.585 1.00 13.68 19 TYR F O 1
ATOM 8970 N N . MET F 1 20 ? -12.720 -10.740 -37.709 1.00 12.68 20 MET F N 1
ATOM 8971 C CA . MET F 1 20 ? -11.737 -10.410 -38.732 1.00 12.45 20 MET F CA 1
ATOM 8972 C C . MET F 1 20 ? -10.484 -9.785 -38.148 1.00 14.08 20 MET F C 1
ATOM 8973 O O . MET F 1 20 ? -9.701 -9.177 -38.886 1.00 14.81 20 MET F O 1
ATOM 8978 N N . GLY F 1 21 ? -10.264 -9.969 -36.849 1.00 15.18 21 GLY F N 1
ATOM 8979 C CA . GLY F 1 21 ? -9.177 -9.275 -36.182 1.00 14.03 21 GLY F CA 1
ATOM 8980 C C . GLY F 1 21 ? -7.803 -9.749 -36.614 1.00 14.02 21 GLY F C 1
ATOM 8981 O O . GLY F 1 21 ? -6.902 -8.937 -36.823 1.00 13.98 21 GLY F O 1
ATOM 8982 N N . GLU F 1 22 ? -7.611 -11.069 -36.704 1.00 16.51 22 GLU F N 1
ATOM 8983 C CA . GLU F 1 22 ? -6.280 -11.591 -37.007 1.00 15.95 22 GLU F CA 1
ATOM 8984 C C . GLU F 1 22 ? -5.818 -11.151 -38.385 1.00 18.59 22 GLU F C 1
ATOM 8985 O O . GLU F 1 22 ? -4.660 -10.747 -38.561 1.00 17.47 22 GLU F O 1
ATOM 8991 N N . ALA F 1 23 ? -6.720 -11.175 -39.368 1.00 16.21 23 ALA F N 1
ATOM 8992 C CA . ALA F 1 23 ? -6.345 -10.734 -40.708 1.00 18.38 23 ALA F CA 1
ATOM 8993 C C . ALA F 1 23 ? -6.107 -9.232 -40.760 1.00 14.29 23 ALA F C 1
ATOM 8994 O O . ALA F 1 23 ? -5.260 -8.765 -41.528 1.00 16.66 23 ALA F O 1
ATOM 8996 N N . THR F 1 24 ? -6.846 -8.457 -39.966 1.00 14.55 24 THR F N 1
ATOM 8997 C CA . THR F 1 24 ? -6.593 -7.025 -39.900 1.00 12.80 24 THR F CA 1
ATOM 8998 C C . THR F 1 24 ? -5.192 -6.744 -39.377 1.00 12.67 24 THR F C 1
ATOM 8999 O O . THR F 1 24 ? -4.459 -5.932 -39.951 1.00 14.85 24 THR F O 1
ATOM 9003 N N . VAL F 1 25 ? -4.801 -7.409 -38.285 1.00 15.92 25 VAL F N 1
ATOM 9004 C CA . VAL F 1 25 ? -3.462 -7.204 -37.729 1.00 17.85 25 VAL F CA 1
ATOM 9005 C C . VAL F 1 25 ? -2.395 -7.506 -38.775 1.00 18.59 25 VAL F C 1
ATOM 9006 O O . VAL F 1 25 ? -1.452 -6.728 -38.967 1.00 20.19 25 VAL F O 1
ATOM 9010 N N . GLN F 1 26 ? -2.535 -8.632 -39.478 1.00 18.04 26 GLN F N 1
ATOM 9011 C CA . GLN F 1 26 ? -1.503 -9.036 -40.430 1.00 21.05 26 GLN F CA 1
ATOM 9012 C C . GLN F 1 26 ? -1.392 -8.046 -41.590 1.00 19.63 26 GLN F C 1
ATOM 9013 O O . GLN F 1 26 ? -0.294 -7.581 -41.924 1.00 21.90 26 GLN F O 1
ATOM 9019 N N . VAL F 1 27 ? -2.521 -7.695 -42.208 1.00 18.20 27 VAL F N 1
ATOM 9020 C CA . VAL F 1 27 ? -2.483 -6.794 -43.356 1.00 16.47 27 VAL F CA 1
ATOM 9021 C C . VAL F 1 27 ? -2.104 -5.379 -42.932 1.00 16.95 27 VAL F C 1
ATOM 9022 O O . VAL F 1 27 ? -1.311 -4.708 -43.602 1.00 18.91 27 VAL F O 1
ATOM 9026 N N . PHE F 1 28 ? -2.652 -4.896 -41.817 1.00 15.44 28 PHE F N 1
ATOM 9027 C CA . PHE F 1 28 ? -2.401 -3.508 -41.451 1.00 15.61 28 PHE F CA 1
ATOM 9028 C C . PHE F 1 28 ? -0.955 -3.318 -41.000 1.00 16.34 28 PHE F C 1
ATOM 9029 O O . PHE F 1 28 ? -0.342 -2.290 -41.304 1.00 18.24 28 PHE F O 1
ATOM 9037 N N . GLU F 1 29 ? -0.388 -4.303 -40.289 1.00 16.30 29 GLU F N 1
ATOM 9038 C CA . GLU F 1 29 ? 1.010 -4.179 -39.871 1.00 19.50 29 GLU F CA 1
ATOM 9039 C C . GLU F 1 29 ? 1.959 -4.290 -41.056 1.00 20.36 29 GLU F C 1
ATOM 9040 O O . GLU F 1 29 ? 3.013 -3.640 -41.066 1.00 21.82 29 GLU F O 1
ATOM 9046 N N . GLU F 1 30 ? 1.598 -5.080 -42.072 1.00 20.72 30 GLU F N 1
ATOM 9047 C CA . GLU F 1 30 ? 2.424 -5.146 -43.273 1.00 20.21 30 GLU F CA 1
ATOM 9048 C C . GLU F 1 30 ? 2.431 -3.837 -44.048 1.00 20.21 30 GLU F C 1
ATOM 9049 O O . GLU F 1 30 ? 3.351 -3.606 -44.842 1.00 22.89 30 GLU F O 1
ATOM 9055 N N . GLU F 1 31 ? 1.446 -2.971 -43.828 1.00 16.45 31 GLU F N 1
ATOM 9056 C CA . GLU F 1 31 ? 1.371 -1.670 -44.478 1.00 15.59 31 GLU F CA 1
ATOM 9057 C C . GLU F 1 31 ? 1.838 -0.534 -43.579 1.00 13.06 31 GLU F C 1
ATOM 9058 O O . GLU F 1 31 ? 1.578 0.638 -43.879 1.00 17.52 31 GLU F O 1
ATOM 9064 N N . GLY F 1 32 ? 2.518 -0.853 -42.478 1.00 17.40 32 GLY F N 1
ATOM 9065 C CA . GLY F 1 32 ? 3.176 0.149 -41.670 1.00 18.37 32 GLY F CA 1
ATOM 9066 C C . GLY F 1 32 ? 2.393 0.663 -40.485 1.00 18.87 32 GLY F C 1
ATOM 9067 O O . GLY F 1 32 ? 2.868 1.575 -39.801 1.00 19.08 32 GLY F O 1
ATOM 9068 N N . ALA F 1 33 ? 1.214 0.121 -40.218 1.00 18.63 33 ALA F N 1
ATOM 9069 C CA . ALA F 1 33 ? 0.422 0.619 -39.112 1.00 18.15 33 ALA F CA 1
ATOM 9070 C C . ALA F 1 33 ? 0.910 0.044 -37.792 1.00 15.30 33 ALA F C 1
ATOM 9071 O O . ALA F 1 33 ? 1.379 -1.097 -37.715 1.00 18.72 33 ALA F O 1
ATOM 9073 N N . GLU F 1 34 ? 0.758 0.835 -36.737 1.00 15.16 34 GLU F N 1
ATOM 9074 C CA . GLU F 1 34 ? 0.854 0.314 -35.383 1.00 15.54 34 GLU F CA 1
ATOM 9075 C C . GLU F 1 34 ? -0.556 -0.054 -34.937 1.00 18.79 34 GLU F C 1
ATOM 9076 O O . GLU F 1 34 ? -1.413 0.821 -34.814 1.00 17.92 34 GLU F O 1
ATOM 9082 N N . VAL F 1 35 ? -0.800 -1.345 -34.721 1.00 16.69 35 VAL F N 1
ATOM 9083 C CA . VAL F 1 35 ? -2.135 -1.858 -34.436 1.00 16.52 35 VAL F CA 1
ATOM 9084 C C . VAL F 1 35 ? -2.229 -2.145 -32.947 1.00 20.01 35 VAL F C 1
ATOM 9085 O O . VAL F 1 35 ? -1.490 -2.984 -32.414 1.00 20.18 35 VAL F O 1
ATOM 9089 N N . ILE F 1 36 ? -3.111 -1.421 -32.269 1.00 15.31 36 ILE F N 1
ATOM 9090 C CA . ILE F 1 36 ? -3.420 -1.673 -30.868 1.00 19.24 36 ILE F CA 1
ATOM 9091 C C . ILE F 1 36 ? -4.520 -2.725 -30.859 1.00 18.90 36 ILE F C 1
ATOM 9092 O O . ILE F 1 36 ? -5.684 -2.437 -31.142 1.00 17.26 36 ILE F O 1
ATOM 9097 N N . ALA F 1 37 ? -4.142 -3.956 -30.546 1.00 17.12 37 ALA F N 1
ATOM 9098 C CA . ALA F 1 37 ? -5.048 -5.093 -30.641 1.00 17.53 37 ALA F CA 1
ATOM 9099 C C . ALA F 1 37 ? -5.762 -5.240 -29.307 1.00 20.27 37 ALA F C 1
ATOM 9100 O O . ALA F 1 37 ? -5.295 -5.929 -28.398 1.00 24.37 37 ALA F O 1
ATOM 9102 N N . ASP F 1 38 ? -6.912 -4.583 -29.181 1.00 17.92 38 ASP F N 1
ATOM 9103 C CA . ASP F 1 38 ? -7.622 -4.576 -27.911 1.00 16.86 38 ASP F CA 1
ATOM 9104 C C . ASP F 1 38 ? -8.471 -5.830 -27.732 1.00 18.29 38 ASP F C 1
ATOM 9105 O O . ASP F 1 38 ? -9.033 -6.372 -28.687 1.00 17.81 38 ASP F O 1
ATOM 9110 N N . HIS F 1 39 ? -8.571 -6.284 -26.478 1.00 21.15 39 HIS F N 1
ATOM 9111 C CA . HIS F 1 39 ? -9.355 -7.466 -26.129 1.00 18.22 39 HIS F CA 1
ATOM 9112 C C . HIS F 1 39 ? -10.388 -7.168 -25.049 1.00 18.00 39 HIS F C 1
ATOM 9113 O O . HIS F 1 39 ? -10.873 -8.089 -24.391 1.00 24.77 39 HIS F O 1
ATOM 9120 N N . THR F 1 40 ? -10.736 -5.902 -24.858 1.00 16.78 40 THR F N 1
ATOM 9121 C CA . THR F 1 40 ? -11.663 -5.516 -23.805 1.00 16.24 40 THR F CA 1
ATOM 9122 C C . THR F 1 40 ? -13.097 -5.849 -24.192 1.00 19.18 40 THR F C 1
ATOM 9123 O O . THR F 1 40 ? -13.495 -5.698 -25.352 1.00 18.37 40 THR F O 1
ATOM 9127 N N . ASP F 1 41 ? -13.865 -6.306 -23.203 1.00 18.64 41 ASP F N 1
ATOM 9128 C CA . ASP F 1 41 ? -15.302 -6.534 -23.345 1.00 18.07 41 ASP F CA 1
ATOM 9129 C C . ASP F 1 41 ? -16.006 -5.182 -23.334 1.00 19.56 41 ASP F C 1
ATOM 9130 O O . ASP F 1 41 ? -16.143 -4.556 -22.280 1.00 18.13 41 ASP F O 1
ATOM 9135 N N . LEU F 1 42 ? -16.477 -4.733 -24.498 1.00 15.34 42 LEU F N 1
ATOM 9136 C CA . LEU F 1 42 ? -17.098 -3.420 -24.587 1.00 13.66 42 LEU F CA 1
ATOM 9137 C C . LEU F 1 42 ? -18.599 -3.461 -24.324 1.00 15.91 42 LEU F C 1
ATOM 9138 O O . LEU F 1 42 ? -19.273 -2.440 -24.497 1.00 16.74 42 LEU F O 1
ATOM 9143 N N . THR F 1 43 ? -19.131 -4.606 -23.887 1.00 17.90 43 THR F N 1
ATOM 9144 C CA . THR F 1 43 ? -20.480 -4.617 -23.331 1.00 16.62 43 THR F CA 1
ATOM 9145 C C . THR F 1 43 ? -20.545 -3.948 -21.964 1.00 17.34 43 THR F C 1
ATOM 9146 O O . THR F 1 43 ? -21.647 -3.695 -21.464 1.00 20.42 43 THR F O 1
ATOM 9150 N N . LYS F 1 44 ? -19.404 -3.637 -21.347 1.00 16.76 44 LYS F N 1
ATOM 9151 C CA . LYS F 1 44 ? -19.396 -2.995 -20.039 1.00 17.96 44 LYS F CA 1
ATOM 9152 C C . LYS F 1 44 ? -19.407 -1.485 -20.227 1.00 19.64 44 LYS F C 1
ATOM 9153 O O . LYS F 1 44 ? -18.534 -0.936 -20.904 1.00 17.50 44 LYS F O 1
ATOM 9159 N N . VAL F 1 45 ? -20.397 -0.815 -19.636 1.00 16.37 45 VAL F N 1
ATOM 9160 C CA . VAL F 1 45 ? -20.462 0.637 -19.731 1.00 16.58 45 VAL F CA 1
ATOM 9161 C C . VAL F 1 45 ? -19.206 1.238 -19.111 1.00 16.72 45 VAL F C 1
ATOM 9162 O O . VAL F 1 45 ? -18.766 0.832 -18.028 1.00 21.29 45 VAL F O 1
ATOM 9166 N N . GLY F 1 46 ? -18.602 2.188 -19.823 1.00 17.95 46 GLY F N 1
ATOM 9167 C CA . GLY F 1 46 ? -17.399 2.859 -19.379 1.00 20.68 46 GLY F CA 1
ATOM 9168 C C . GLY F 1 46 ? -16.108 2.248 -19.879 1.00 19.01 46 GLY F C 1
ATOM 9169 O O . GLY F 1 46 ? -15.051 2.897 -19.792 1.00 17.11 46 GLY F O 1
ATOM 9170 N N . ALA F 1 47 ? -16.149 1.015 -20.385 1.00 14.96 47 ALA F N 1
ATOM 9171 C CA . ALA F 1 47 ? -14.910 0.369 -20.811 1.00 14.48 47 ALA F CA 1
ATOM 9172 C C . ALA F 1 47 ? -14.311 1.057 -22.033 1.00 17.32 47 ALA F C 1
ATOM 9173 O O . ALA F 1 47 ? -13.085 1.190 -22.134 1.00 17.22 47 ALA F O 1
ATOM 9175 N N . ALA F 1 48 ? -15.157 1.500 -22.972 1.00 14.57 48 ALA F N 1
ATOM 9176 C CA . ALA F 1 48 ? -14.652 2.092 -24.210 1.00 12.24 48 ALA F CA 1
ATOM 9177 C C . ALA F 1 48 ? -13.772 3.310 -23.948 1.00 15.40 48 ALA F C 1
ATOM 9178 O O . ALA F 1 48 ? -12.730 3.483 -24.592 1.00 16.74 48 ALA F O 1
ATOM 9180 N N . GLU F 1 49 ? -14.191 4.188 -23.038 1.00 15.76 49 GLU F N 1
ATOM 9181 C CA . GLU F 1 49 ? -13.406 5.387 -22.771 1.00 17.34 49 GLU F CA 1
ATOM 9182 C C . GLU F 1 49 ? -12.079 5.034 -22.127 1.00 15.90 49 GLU F C 1
ATOM 9183 O O . GLU F 1 49 ? -11.078 5.728 -22.350 1.00 19.95 49 GLU F O 1
ATOM 9189 N N . GLU F 1 50 ? -12.048 3.949 -21.355 1.00 17.67 50 GLU F N 1
ATOM 9190 C CA . GLU F 1 50 ? -10.794 3.488 -20.773 1.00 19.10 50 GLU F CA 1
ATOM 9191 C C . GLU F 1 50 ? -9.870 2.917 -21.841 1.00 18.74 50 GLU F C 1
ATOM 9192 O O . GLU F 1 50 ? -8.657 3.154 -21.806 1.00 18.60 50 GLU F O 1
ATOM 9198 N N . VAL F 1 51 ? -10.425 2.170 -22.800 1.00 15.72 51 VAL F N 1
ATOM 9199 C CA . VAL F 1 51 ? -9.612 1.647 -23.895 1.00 15.79 51 VAL F CA 1
ATOM 9200 C C . VAL F 1 51 ? -8.980 2.795 -24.665 1.00 17.75 51 VAL F C 1
ATOM 9201 O O . VAL F 1 51 ? -7.785 2.762 -25.008 1.00 17.45 51 VAL F O 1
ATOM 9205 N N . VAL F 1 52 ? -9.763 3.846 -24.917 1.00 15.86 52 VAL F N 1
ATOM 9206 C CA . VAL F 1 52 ? -9.270 4.965 -25.705 1.00 14.51 52 VAL F CA 1
ATOM 9207 C C . VAL F 1 52 ? -8.224 5.752 -24.928 1.00 17.00 52 VAL F C 1
ATOM 9208 O O . VAL F 1 52 ? -7.241 6.229 -25.505 1.00 18.85 52 VAL F O 1
ATOM 9212 N N . GLU F 1 53 ? -8.414 5.905 -23.615 1.00 17.52 53 GLU F N 1
ATOM 9213 C CA . GLU F 1 53 ? -7.416 6.607 -22.807 1.00 20.96 53 GLU F CA 1
ATOM 9214 C C . GLU F 1 53 ? -6.078 5.878 -22.832 1.00 20.85 53 GLU F C 1
ATOM 9215 O O . GLU F 1 53 ? -5.019 6.505 -22.976 1.00 22.17 53 GLU F O 1
ATOM 9221 N N . ARG F 1 54 ? -6.114 4.551 -22.707 1.00 19.82 54 ARG F N 1
ATOM 9222 C CA . ARG F 1 54 ? -4.900 3.742 -22.735 1.00 19.29 54 ARG F CA 1
ATOM 9223 C C . ARG F 1 54 ? -4.191 3.840 -24.078 1.00 24.55 54 ARG F C 1
ATOM 9224 O O . ARG F 1 54 ? -2.953 3.867 -24.145 1.00 19.30 54 ARG F O 1
ATOM 9232 N N . ALA F 1 55 ? -4.965 3.863 -25.161 1.00 16.04 55 ALA F N 1
ATOM 9233 C CA . ALA F 1 55 ? -4.402 3.878 -26.505 1.00 19.32 55 ALA F CA 1
ATOM 9234 C C . ALA F 1 55 ? -3.697 5.190 -26.825 1.00 20.36 55 ALA F C 1
ATOM 9235 O O . ALA F 1 55 ? -2.762 5.209 -27.634 1.00 24.97 55 ALA F O 1
ATOM 9237 N N . GLY F 1 56 ? -4.132 6.286 -26.223 1.00 20.57 56 GLY F N 1
ATOM 9238 C CA . GLY F 1 56 ? -3.601 7.581 -26.610 1.00 20.84 56 GLY F CA 1
ATOM 9239 C C . GLY F 1 56 ? -4.075 7.964 -28.002 1.00 23.00 56 GLY F C 1
ATOM 9240 O O . GLY F 1 56 ? -5.274 7.971 -28.302 1.00 23.77 56 GLY F O 1
ATOM 9241 N N . HIS F 1 57 ? -3.120 8.279 -28.866 1.00 18.55 57 HIS F N 1
ATOM 9242 C CA . HIS F 1 57 ? -3.429 8.774 -30.201 1.00 20.42 57 HIS F CA 1
ATOM 9243 C C . HIS F 1 57 ? -3.935 7.648 -31.095 1.00 19.93 57 HIS F C 1
ATOM 9244 O O . HIS F 1 57 ? -3.263 6.621 -31.268 1.00 20.09 57 HIS F O 1
ATOM 9251 N N . ILE F 1 58 ? -5.112 7.855 -31.684 1.00 15.86 58 ILE F N 1
ATOM 9252 C CA . ILE F 1 58 ? -5.729 6.907 -32.604 1.00 16.53 58 ILE F CA 1
ATOM 9253 C C . ILE F 1 58 ? -6.010 7.625 -33.915 1.00 15.18 58 ILE F C 1
ATOM 9254 O O . ILE F 1 58 ? -6.632 8.694 -33.919 1.00 18.03 58 ILE F O 1
ATOM 9259 N N . ASP F 1 59 ? -5.534 7.049 -35.023 1.00 16.11 59 ASP F N 1
ATOM 9260 C CA . ASP F 1 59 ? -5.878 7.537 -36.358 1.00 16.50 59 ASP F CA 1
ATOM 9261 C C . ASP F 1 59 ? -7.027 6.776 -37.002 1.00 13.31 59 ASP F C 1
ATOM 9262 O O . ASP F 1 59 ? -7.754 7.346 -37.825 1.00 15.12 59 ASP F O 1
ATOM 9267 N N . VAL F 1 60 ? -7.172 5.498 -36.675 1.00 12.96 60 VAL F N 1
ATOM 9268 C CA . VAL F 1 60 ? -8.130 4.598 -37.316 1.00 12.92 60 VAL F CA 1
ATOM 9269 C C . VAL F 1 60 ? -8.752 3.730 -36.237 1.00 12.19 60 VAL F C 1
ATOM 9270 O O . VAL F 1 60 ? -8.038 3.153 -35.408 1.00 14.28 60 VAL F O 1
ATOM 9274 N N . LEU F 1 61 ? -10.076 3.615 -36.257 1.00 12.71 61 LEU F N 1
ATOM 9275 C CA . LEU F 1 61 ? -10.786 2.646 -35.439 1.00 12.80 61 LEU F CA 1
ATOM 9276 C C . LEU F 1 61 ? -11.343 1.562 -36.347 1.00 11.42 61 LEU F C 1
ATOM 9277 O O . LEU F 1 61 ? -12.031 1.864 -37.326 1.00 14.10 61 LEU F O 1
ATOM 9282 N N . VAL F 1 62 ? -11.009 0.310 -36.049 1.00 11.34 62 VAL F N 1
ATOM 9283 C CA . VAL F 1 62 ? -11.587 -0.832 -36.745 1.00 10.51 62 VAL F CA 1
ATOM 9284 C C . VAL F 1 62 ? -12.553 -1.469 -35.768 1.00 13.36 62 VAL F C 1
ATOM 9285 O O . VAL F 1 62 ? -12.130 -2.078 -34.777 1.00 14.39 62 VAL F O 1
ATOM 9289 N N . ALA F 1 63 ? -13.849 -1.311 -36.038 1.00 10.81 63 ALA F N 1
ATOM 9290 C CA . ALA F 1 63 ? -14.909 -1.800 -35.163 1.00 14.03 63 ALA F CA 1
ATOM 9291 C C . ALA F 1 63 ? -15.258 -3.219 -35.584 1.00 14.95 63 ALA F C 1
ATOM 9292 O O . ALA F 1 63 ? -16.015 -3.439 -36.533 1.00 15.61 63 ALA F O 1
ATOM 9294 N N . ASN F 1 64 ? -14.731 -4.173 -34.839 1.00 11.91 64 ASN F N 1
ATOM 9295 C CA . ASN F 1 64 ? -14.745 -5.595 -35.150 1.00 11.66 64 ASN F CA 1
ATOM 9296 C C . ASN F 1 64 ? -15.553 -6.261 -34.045 1.00 12.90 64 ASN F C 1
ATOM 9297 O O . ASN F 1 64 ? -15.060 -6.425 -32.924 1.00 14.07 64 ASN F O 1
ATOM 9302 N N . PHE F 1 65 ? -16.805 -6.600 -34.341 1.00 12.64 65 PHE F N 1
ATOM 9303 C CA . PHE F 1 65 ? -17.703 -7.204 -33.368 1.00 12.00 65 PHE F CA 1
ATOM 9304 C C . PHE F 1 65 ? -18.367 -8.407 -34.010 1.00 11.76 65 PHE F C 1
ATOM 9305 O O . PHE F 1 65 ? -18.717 -8.360 -35.190 1.00 12.34 65 PHE F O 1
ATOM 9313 N N . ALA F 1 66 ? -18.552 -9.473 -33.239 1.00 13.40 66 ALA F N 1
ATOM 9314 C CA . ALA F 1 66 ? -19.262 -10.634 -33.759 1.00 13.53 66 ALA F CA 1
ATOM 9315 C C . ALA F 1 66 ? -20.059 -11.308 -32.650 1.00 12.18 66 ALA F C 1
ATOM 9316 O O . ALA F 1 66 ? -19.742 -11.204 -31.461 1.00 14.20 66 ALA F O 1
ATOM 9318 N N . VAL F 1 67 ? -21.105 -12.011 -33.074 1.00 14.46 67 VAL F N 1
ATOM 9319 C CA . VAL F 1 67 ? -21.943 -12.807 -32.186 1.00 11.68 67 VAL F CA 1
ATOM 9320 C C . VAL F 1 67 ? -22.407 -14.016 -32.976 1.00 10.67 67 VAL F C 1
ATOM 9321 O O . VAL F 1 67 ? -22.537 -13.962 -34.200 1.00 14.24 67 VAL F O 1
ATOM 9325 N N . ASP F 1 68 ? -22.631 -15.121 -32.266 1.00 13.68 68 ASP F N 1
ATOM 9326 C CA . ASP F 1 68 ? -23.217 -16.314 -32.855 1.00 16.58 68 ASP F CA 1
ATOM 9327 C C . ASP F 1 68 ? -24.476 -15.933 -33.631 1.00 14.27 68 ASP F C 1
ATOM 9328 O O . ASP F 1 68 ? -25.342 -15.219 -33.119 1.00 15.62 68 ASP F O 1
ATOM 9333 N N . ALA F 1 69 ? -24.560 -16.381 -34.882 1.00 13.62 69 ALA F N 1
ATOM 9334 C CA . ALA F 1 69 ? -25.736 -16.068 -35.683 1.00 14.98 69 ALA F CA 1
ATOM 9335 C C . ALA F 1 69 ? -26.899 -17.002 -35.410 1.00 14.21 69 ALA F C 1
ATOM 9336 O O . ALA F 1 69 ? -28.020 -16.695 -35.837 1.00 14.72 69 ALA F O 1
ATOM 9338 N N . HIS F 1 70 ? -26.656 -18.118 -34.721 1.00 14.77 70 HIS F N 1
ATOM 9339 C CA . HIS F 1 70 ? -27.669 -19.132 -34.430 1.00 14.09 70 HIS F CA 1
ATOM 9340 C C . HIS F 1 70 ? -28.356 -19.597 -35.710 1.00 16.09 70 HIS F C 1
ATOM 9341 O O . HIS F 1 70 ? -29.584 -19.579 -35.841 1.00 14.17 70 HIS F O 1
ATOM 9348 N N . PHE F 1 71 ? -27.529 -20.036 -36.658 1.00 14.55 71 PHE F N 1
ATOM 9349 C CA . PHE F 1 71 ? -28.013 -20.517 -37.942 1.00 16.04 71 PHE F CA 1
ATOM 9350 C C . PHE F 1 71 ? -29.120 -21.547 -37.758 1.00 19.14 71 PHE F C 1
ATOM 9351 O O . PHE F 1 71 ? -28.961 -22.532 -37.026 1.00 19.36 71 PHE F O 1
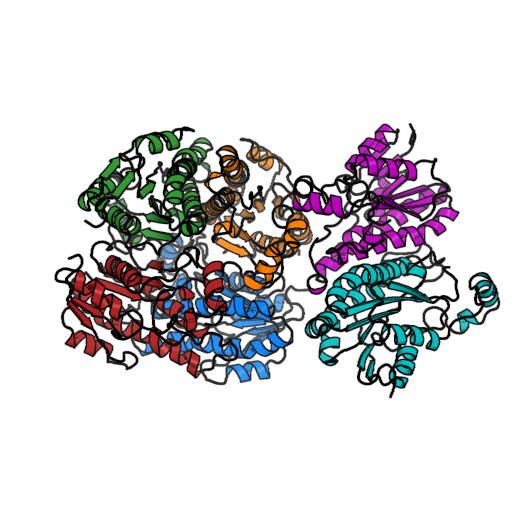ATOM 9359 N N . GLY F 1 72 ? -30.241 -21.311 -38.430 1.00 16.44 72 GLY F N 1
ATOM 9360 C CA . GLY F 1 72 ? -31.343 -22.240 -38.423 1.00 17.40 72 GLY F CA 1
ATOM 9361 C C . GLY F 1 72 ? -32.401 -21.960 -37.383 1.00 17.89 72 GLY F C 1
ATOM 9362 O O . GLY F 1 72 ? -33.497 -22.525 -37.473 1.00 21.00 72 GLY F O 1
ATOM 9363 N N . VAL F 1 73 ? -32.118 -21.102 -36.403 1.00 14.49 73 VAL F N 1
ATOM 9364 C CA . VAL F 1 73 ? -33.102 -20.803 -35.372 1.00 13.49 73 VAL F CA 1
ATOM 9365 C C . VAL F 1 73 ? -34.177 -19.901 -35.965 1.00 16.50 73 VAL F C 1
ATOM 9366 O O . VAL F 1 73 ? -33.879 -18.872 -36.587 1.00 17.43 73 VAL F O 1
ATOM 9370 N N . THR F 1 74 ? -35.433 -20.310 -35.809 1.00 17.40 74 THR F N 1
ATOM 9371 C CA . THR F 1 74 ? -36.547 -19.616 -36.434 1.00 16.67 74 THR F CA 1
ATOM 9372 C C . THR F 1 74 ? -37.007 -18.439 -35.579 1.00 14.69 74 THR F C 1
ATOM 9373 O O . THR F 1 74 ? -36.579 -18.260 -34.437 1.00 16.45 74 THR F O 1
ATOM 9377 N N . VAL F 1 75 ? -37.947 -17.663 -36.131 1.00 14.32 75 VAL F N 1
ATOM 9378 C CA . VAL F 1 75 ? -38.485 -16.519 -35.396 1.00 15.39 75 VAL F CA 1
ATOM 9379 C C . VAL F 1 75 ? -39.144 -16.975 -34.103 1.00 13.30 75 VAL F C 1
ATOM 9380 O O . VAL F 1 75 ? -38.997 -16.328 -33.063 1.00 13.54 75 VAL F O 1
ATOM 9384 N N . LEU F 1 76 ? -39.880 -18.092 -34.139 1.00 15.41 76 LEU F N 1
ATOM 9385 C CA . LEU F 1 76 ? -40.572 -18.527 -32.933 1.00 14.66 76 LEU F CA 1
ATOM 9386 C C . LEU F 1 76 ? -39.612 -19.038 -31.873 1.00 17.33 76 LEU F C 1
ATOM 9387 O O . LEU F 1 76 ? -39.960 -19.024 -30.687 1.00 18.36 76 LEU F O 1
ATOM 9392 N N . GLU F 1 77 ? -38.420 -19.490 -32.269 1.00 16.28 77 GLU F N 1
ATOM 9393 C CA . GLU F 1 77 ? -37.406 -19.970 -31.341 1.00 18.44 77 GLU F CA 1
ATOM 9394 C C . GLU F 1 77 ? -36.382 -18.899 -30.976 1.00 15.80 77 GLU F C 1
ATOM 9395 O O . GLU F 1 77 ? -35.419 -19.196 -30.259 1.00 14.96 77 GLU F O 1
ATOM 9401 N N . THR F 1 78 ? -36.577 -17.661 -31.431 1.00 12.49 78 THR F N 1
ATOM 9402 C CA . THR F 1 78 ? -35.678 -16.561 -31.081 1.00 13.93 78 THR F CA 1
ATOM 9403 C C . THR F 1 78 ? -36.187 -15.945 -29.785 1.00 13.28 78 THR F C 1
ATOM 9404 O O . THR F 1 78 ? -37.044 -15.053 -29.774 1.00 14.22 78 THR F O 1
ATOM 9408 N N . ASP F 1 79 ? -35.664 -16.450 -28.675 1.00 13.01 79 ASP F N 1
ATOM 9409 C CA . ASP F 1 79 ? -36.150 -16.079 -27.361 1.00 13.52 79 ASP F CA 1
ATOM 9410 C C . ASP F 1 79 ? -35.543 -14.752 -26.918 1.00 14.49 79 ASP F C 1
ATOM 9411 O O . ASP F 1 79 ? -34.653 -14.193 -27.568 1.00 14.91 79 ASP F O 1
ATOM 9416 N N . GLU F 1 80 ? -36.047 -14.248 -25.791 1.00 14.92 80 GLU F N 1
ATOM 9417 C CA . GLU F 1 80 ? -35.625 -12.940 -25.296 1.00 14.40 80 GLU F CA 1
ATOM 9418 C C . GLU F 1 80 ? -34.111 -12.869 -25.105 1.00 15.34 80 GLU F C 1
ATOM 9419 O O . GLU F 1 80 ? -33.466 -11.895 -25.523 1.00 14.67 80 GLU F O 1
ATOM 9425 N N . GLU F 1 81 ? -33.517 -13.904 -24.511 1.00 13.78 81 GLU F N 1
ATOM 9426 C CA . GLU F 1 81 ? -32.080 -13.875 -24.254 1.00 16.73 81 GLU F CA 1
ATOM 9427 C C . GLU F 1 81 ? -31.282 -13.852 -25.550 1.00 15.21 81 GLU F C 1
ATOM 9428 O O . GLU F 1 81 ? -30.322 -13.083 -25.682 1.00 16.20 81 GLU F O 1
ATOM 9434 N N . LEU F 1 82 ? -31.632 -14.723 -26.501 1.00 14.66 82 LEU F N 1
ATOM 9435 C CA . LEU F 1 82 ? -30.924 -14.751 -27.780 1.00 17.36 82 LEU F CA 1
ATOM 9436 C C . LEU F 1 82 ? -30.991 -13.390 -28.461 1.00 15.30 82 LEU F C 1
ATOM 9437 O O . LEU F 1 82 ? -29.978 -12.861 -28.942 1.00 14.11 82 LEU F O 1
ATOM 9442 N N . TRP F 1 83 ? -32.181 -12.797 -28.478 1.00 12.56 83 TRP F N 1
ATOM 9443 C CA . TRP F 1 83 ? -32.379 -11.489 -29.088 1.00 12.50 83 TRP F CA 1
ATOM 9444 C C . TRP F 1 83 ? -31.526 -10.425 -28.409 1.00 12.32 83 TRP F C 1
ATOM 9445 O O . TRP F 1 83 ? -30.805 -9.676 -29.075 1.00 13.15 83 TRP F O 1
ATOM 9456 N N . GLN F 1 84 ? -31.608 -10.335 -27.076 1.00 12.94 84 GLN F N 1
ATOM 9457 C CA . GLN F 1 84 ? -30.878 -9.296 -26.364 1.00 13.20 84 GLN F CA 1
ATOM 9458 C C . GLN F 1 84 ? -29.381 -9.462 -26.547 1.00 11.18 84 GLN F C 1
ATOM 9459 O O . GLN F 1 84 ? -28.653 -8.475 -26.685 1.00 13.74 84 GLN F O 1
ATOM 9465 N N . THR F 1 85 ? -28.909 -10.707 -26.572 1.00 12.51 85 THR F N 1
ATOM 9466 C CA . THR F 1 85 ? -27.476 -10.939 -26.701 1.00 12.47 85 THR F CA 1
ATOM 9467 C C . THR F 1 85 ? -26.929 -10.426 -28.028 1.00 12.40 85 THR F C 1
ATOM 9468 O O . THR F 1 85 ? -25.799 -9.923 -28.074 1.00 13.10 85 THR F O 1
ATOM 9472 N N . ALA F 1 86 ? -27.705 -10.518 -29.110 1.00 13.33 86 ALA F N 1
ATOM 9473 C CA . ALA F 1 86 ? -27.212 -9.984 -30.379 1.00 10.25 86 ALA F CA 1
ATOM 9474 C C . ALA F 1 86 ? -26.970 -8.483 -30.276 1.00 11.22 86 ALA F C 1
ATOM 9475 O O . ALA F 1 86 ? -25.928 -7.974 -30.717 1.00 12.70 86 ALA F O 1
ATOM 9477 N N . TYR F 1 87 ? -27.907 -7.759 -29.659 1.00 13.40 87 TYR F N 1
ATOM 9478 C CA . TYR F 1 87 ? -27.758 -6.310 -29.539 1.00 12.48 87 TYR F CA 1
ATOM 9479 C C . TYR F 1 87 ? -26.681 -5.947 -28.530 1.00 13.77 87 TYR F C 1
ATOM 9480 O O . TYR F 1 87 ? -25.889 -5.019 -28.765 1.00 12.31 87 TYR F O 1
ATOM 9489 N N . GLU F 1 88 ? -26.633 -6.668 -27.406 1.00 13.13 88 GLU F N 1
ATOM 9490 C CA . GLU F 1 88 ? -25.608 -6.415 -26.404 1.00 11.91 88 GLU F CA 1
ATOM 9491 C C . GLU F 1 88 ? -24.214 -6.645 -26.963 1.00 13.63 88 GLU F C 1
ATOM 9492 O O . GLU F 1 88 ? -23.276 -5.918 -26.615 1.00 12.90 88 GLU F O 1
ATOM 9498 N N . THR F 1 89 ? -24.061 -7.614 -27.855 1.00 11.42 89 THR F N 1
ATOM 9499 C CA . THR F 1 89 ? -22.711 -7.977 -28.266 1.00 11.78 89 THR F CA 1
ATOM 9500 C C . THR F 1 89 ? -22.183 -7.114 -29.411 1.00 12.44 89 THR F C 1
ATOM 9501 O O . THR F 1 89 ? -20.994 -6.770 -29.419 1.00 14.83 89 THR F O 1
ATOM 9505 N N . ILE F 1 90 ? -23.008 -6.744 -30.392 1.00 11.03 90 ILE F N 1
ATOM 9506 C CA . ILE F 1 90 ? -22.485 -6.074 -31.578 1.00 11.64 90 ILE F CA 1
ATOM 9507 C C . ILE F 1 90 ? -23.122 -4.718 -31.849 1.00 12.39 90 ILE F C 1
ATOM 9508 O O . ILE F 1 90 ? -22.588 -3.972 -32.680 1.00 12.38 90 ILE F O 1
ATOM 9513 N N . VAL F 1 91 ? -24.208 -4.341 -31.167 1.00 10.21 91 VAL F N 1
ATOM 9514 C CA . VAL F 1 91 ? -24.857 -3.060 -31.462 1.00 10.09 91 VAL F CA 1
ATOM 9515 C C . VAL F 1 91 ? -24.480 -1.994 -30.440 1.00 11.17 91 VAL F C 1
ATOM 9516 O O . VAL F 1 91 ? -23.876 -0.975 -30.796 1.00 11.27 91 VAL F O 1
ATOM 9520 N N . HIS F 1 92 ? -24.845 -2.195 -29.167 1.00 11.17 92 HIS F N 1
ATOM 9521 C CA . HIS F 1 92 ? -24.565 -1.155 -28.180 1.00 10.92 92 HIS F CA 1
ATOM 9522 C C . HIS F 1 92 ? -23.072 -0.856 -28.049 1.00 11.41 92 HIS F C 1
ATOM 9523 O O . HIS F 1 92 ? -22.721 0.332 -27.928 1.00 11.88 92 HIS F O 1
ATOM 9530 N N . PRO F 1 93 ? -22.158 -1.836 -28.096 1.00 11.03 93 PRO F N 1
ATOM 9531 C CA . PRO F 1 93 ? -20.730 -1.489 -28.023 1.00 12.94 93 PRO F CA 1
ATOM 9532 C C . PRO F 1 93 ? -20.228 -0.674 -29.198 1.00 12.85 93 PRO F C 1
ATOM 9533 O O . PRO F 1 93 ? -19.225 0.040 -29.062 1.00 11.99 93 PRO F O 1
ATOM 9537 N N . LEU F 1 94 ? -20.870 -0.764 -30.363 1.00 13.04 94 LEU F N 1
ATOM 9538 C CA . LEU F 1 94 ? -20.392 0.006 -31.505 1.00 11.50 94 LEU F CA 1
ATOM 9539 C C . LEU F 1 94 ? -20.511 1.502 -31.242 1.00 11.68 94 LEU F C 1
ATOM 9540 O O . LEU F 1 94 ? -19.564 2.263 -31.480 1.00 11.39 94 LEU F O 1
ATOM 9545 N N . HIS F 1 95 ? -21.664 1.950 -30.734 1.00 10.62 95 HIS F N 1
ATOM 9546 C CA . HIS F 1 95 ? -21.779 3.367 -30.414 1.00 9.51 95 HIS F CA 1
ATOM 9547 C C . HIS F 1 95 ? -20.818 3.757 -29.296 1.00 11.06 95 HIS F C 1
ATOM 9548 O O . HIS F 1 95 ? -20.236 4.847 -29.329 1.00 12.13 95 HIS F O 1
ATOM 9555 N N . ARG F 1 96 ? -20.627 2.883 -28.304 1.00 13.78 96 ARG F N 1
ATOM 9556 C CA . ARG F 1 96 ? -19.752 3.236 -27.189 1.00 11.34 96 ARG F CA 1
ATOM 9557 C C . ARG F 1 96 ? -18.334 3.500 -27.670 1.00 12.65 96 ARG F C 1
ATOM 9558 O O . ARG F 1 96 ? -17.710 4.491 -27.272 1.00 12.55 96 ARG F O 1
ATOM 9566 N N . ILE F 1 97 ? -17.802 2.621 -28.519 1.00 10.97 97 ILE F N 1
ATOM 9567 C CA . ILE F 1 97 ? -16.409 2.823 -28.904 1.00 12.97 97 ILE F CA 1
ATOM 9568 C C . ILE F 1 97 ? -16.288 3.967 -29.909 1.00 13.70 97 ILE F C 1
ATOM 9569 O O . ILE F 1 97 ? -15.323 4.740 -29.865 1.00 12.79 97 ILE F O 1
ATOM 9574 N N . CYS F 1 98 ? -17.262 4.143 -30.804 1.00 11.53 98 CYS F N 1
ATOM 9575 C CA . CYS F 1 98 ? -17.169 5.264 -31.734 1.00 12.28 98 CYS F CA 1
ATOM 9576 C C . CYS F 1 98 ? -17.299 6.598 -31.004 1.00 12.81 98 CYS F C 1
ATOM 9577 O O . CYS F 1 98 ? -16.536 7.533 -31.272 1.00 13.29 98 CYS F O 1
ATOM 9580 N N . ARG F 1 99 ? -18.230 6.692 -30.051 1.00 12.85 99 ARG F N 1
ATOM 9581 C CA . ARG F 1 99 ? -18.369 7.917 -29.272 1.00 9.88 99 ARG F CA 1
ATOM 9582 C C . ARG F 1 99 ? -17.098 8.230 -28.496 1.00 13.38 99 ARG F C 1
ATOM 9583 O O . ARG F 1 99 ? -16.770 9.403 -28.302 1.00 13.52 99 ARG F O 1
ATOM 9591 N N . ALA F 1 100 ? -16.367 7.204 -28.069 1.00 14.33 100 ALA F N 1
ATOM 9592 C CA . ALA F 1 100 ? -15.141 7.421 -27.306 1.00 12.38 100 ALA F CA 1
ATOM 9593 C C . ALA F 1 100 ? -13.982 7.896 -28.177 1.00 15.79 100 ALA F C 1
ATOM 9594 O O . ALA F 1 100 ? -13.111 8.637 -27.693 1.00 15.59 100 ALA F O 1
ATOM 9596 N N . VAL F 1 101 ? -13.944 7.493 -29.447 1.00 13.49 101 VAL F N 1
ATOM 9597 C CA . VAL F 1 101 ? -12.841 7.886 -30.313 1.00 16.88 101 VAL F CA 1
ATOM 9598 C C . VAL F 1 101 ? -13.109 9.217 -31.021 1.00 15.03 101 VAL F C 1
ATOM 9599 O O . VAL F 1 101 ? -12.168 9.964 -31.320 1.00 15.44 101 VAL F O 1
ATOM 9603 N N . LEU F 1 102 ? -14.371 9.547 -31.296 1.00 15.15 102 LEU F N 1
ATOM 9604 C CA . LEU F 1 102 ? -14.647 10.732 -32.105 1.00 12.51 102 LEU F CA 1
ATOM 9605 C C . LEU F 1 102 ? -14.113 12.046 -31.538 1.00 13.29 102 LEU F C 1
ATOM 9606 O O . LEU F 1 102 ? -13.708 12.897 -32.347 1.00 16.02 102 LEU F O 1
ATOM 9611 N N . PRO F 1 103 ? -14.078 12.295 -30.214 1.00 15.12 103 PRO F N 1
ATOM 9612 C CA . PRO F 1 103 ? -13.555 13.594 -29.750 1.00 12.99 103 PRO F CA 1
ATOM 9613 C C . PRO F 1 103 ? -12.177 13.928 -30.291 1.00 12.48 103 PRO F C 1
ATOM 9614 O O . PRO F 1 103 ? -11.967 15.066 -30.732 1.00 15.31 103 PRO F O 1
ATOM 9618 N N . GLN F 1 104 ? -11.235 12.979 -30.290 1.00 15.86 104 GLN F N 1
ATOM 9619 C CA . GLN F 1 104 ? -9.905 13.327 -30.777 1.00 14.32 104 GLN F CA 1
ATOM 9620 C C . GLN F 1 104 ? -9.878 13.427 -32.293 1.00 14.03 104 GLN F C 1
ATOM 9621 O O . GLN F 1 104 ? -9.107 14.224 -32.836 1.00 16.38 104 GLN F O 1
ATOM 9627 N N . PHE F 1 105 ? -10.716 12.652 -32.993 1.00 13.76 105 PHE F N 1
ATOM 9628 C CA . PHE F 1 105 ? -10.861 12.860 -34.432 1.00 12.36 105 PHE F CA 1
ATOM 9629 C C . PHE F 1 105 ? -11.370 14.263 -34.730 1.00 14.21 105 PHE F C 1
ATOM 9630 O O . PHE F 1 105 ? -10.924 14.907 -35.686 1.00 14.96 105 PHE F O 1
ATOM 9638 N N . TYR F 1 106 ? -12.350 14.731 -33.953 1.00 14.07 106 TYR F N 1
ATOM 9639 C CA . TYR F 1 106 ? -12.911 16.053 -34.189 1.00 15.92 106 TYR F CA 1
ATOM 9640 C C . TYR F 1 106 ? -11.905 17.142 -33.844 1.00 17.61 106 TYR F C 1
ATOM 9641 O O . TYR F 1 106 ? -11.869 18.180 -34.513 1.00 17.97 106 TYR F O 1
ATOM 9650 N N . GLU F 1 107 ? -11.076 16.913 -32.816 1.00 14.24 107 GLU F N 1
ATOM 9651 C CA . GLU F 1 107 ? -10.061 17.894 -32.437 1.00 17.55 107 GLU F CA 1
ATOM 9652 C C . GLU F 1 107 ? -9.057 18.106 -33.563 1.00 17.50 107 GLU F C 1
ATOM 9653 O O . GLU F 1 107 ? -8.570 19.224 -33.772 1.00 19.94 107 GLU F O 1
ATOM 9659 N N . ARG F 1 108 ? -8.744 17.047 -34.305 1.00 16.27 108 ARG F N 1
ATOM 9660 C CA . ARG F 1 108 ? -7.781 17.099 -35.396 1.00 15.92 108 ARG F CA 1
ATOM 9661 C C . ARG F 1 108 ? -8.434 17.250 -36.759 1.00 18.51 108 ARG F C 1
ATOM 9662 O O . ARG F 1 108 ? -7.721 17.396 -37.759 1.00 17.96 108 ARG F O 1
ATOM 9670 N N . ASN F 1 109 ? -9.762 17.204 -36.824 1.00 16.97 109 ASN F N 1
ATOM 9671 C CA . ASN F 1 109 ? -10.484 17.268 -38.091 1.00 16.80 109 ASN F CA 1
ATOM 9672 C C . ASN F 1 109 ? -9.996 16.188 -39.056 1.00 15.99 109 ASN F C 1
ATOM 9673 O O . ASN F 1 109 ? -9.741 16.441 -40.239 1.00 15.31 109 ASN F O 1
ATOM 9678 N N . LYS F 1 110 ? -9.872 14.965 -38.538 1.00 14.17 110 LYS F N 1
ATOM 9679 C CA . LYS F 1 110 ? -9.455 13.820 -39.338 1.00 13.39 110 LYS F CA 1
ATOM 9680 C C . LYS F 1 110 ? -9.688 12.541 -38.548 1.00 15.00 110 LYS F C 1
ATOM 9681 O O . LYS F 1 110 ? -9.407 12.493 -37.351 1.00 14.00 110 LYS F O 1
ATOM 9687 N N . GLY F 1 111 ? -10.168 11.504 -39.226 1.00 12.74 111 GLY F N 1
ATOM 9688 C CA . GLY F 1 111 ? -10.345 10.212 -38.580 1.00 12.19 111 GLY F CA 1
ATOM 9689 C C . GLY F 1 111 ? -10.900 9.204 -39.563 1.00 12.71 111 GLY F C 1
ATOM 9690 O O . GLY F 1 111 ? -11.391 9.564 -40.642 1.00 11.85 111 GLY F O 1
ATOM 9691 N N . LYS F 1 112 ? -10.796 7.929 -39.172 1.00 12.65 112 LYS F N 1
ATOM 9692 C CA . LYS F 1 112 ? -11.248 6.796 -39.979 1.00 12.21 112 LYS F CA 1
ATOM 9693 C C . LYS F 1 112 ? -11.909 5.771 -39.079 1.00 12.70 112 LYS F C 1
ATOM 9694 O O . LYS F 1 112 ? -11.315 5.348 -38.087 1.00 12.49 112 LYS F O 1
ATOM 9700 N N . ILE F 1 113 ? -13.110 5.335 -39.452 1.00 9.80 113 ILE F N 1
ATOM 9701 C CA . ILE F 1 113 ? -13.770 4.223 -38.783 1.00 10.43 113 ILE F CA 1
ATOM 9702 C C . ILE F 1 113 ? -14.209 3.229 -39.847 1.00 11.69 113 ILE F C 1
ATOM 9703 O O . ILE F 1 113 ? -14.880 3.609 -40.814 1.00 13.07 113 ILE F O 1
ATOM 9708 N N . VAL F 1 114 ? -13.816 1.968 -39.678 1.00 11.02 114 VAL F N 1
ATOM 9709 C CA . VAL F 1 114 ? -14.231 0.862 -40.541 1.00 10.38 114 VAL F CA 1
ATOM 9710 C C . VAL F 1 114 ? -14.966 -0.153 -39.677 1.00 11.09 114 VAL F C 1
ATOM 9711 O O . VAL F 1 114 ? -14.415 -0.647 -38.687 1.00 11.72 114 VAL F O 1
ATOM 9715 N N . VAL F 1 115 ? -16.196 -0.490 -40.059 1.00 10.25 115 VAL F N 1
ATOM 9716 C CA . VAL F 1 115 ? -17.007 -1.471 -39.347 1.00 10.50 115 VAL F CA 1
ATOM 9717 C C . VAL F 1 115 ? -17.065 -2.751 -40.170 1.00 11.17 115 VAL F C 1
ATOM 9718 O O . VAL F 1 115 ? -17.520 -2.730 -41.319 1.00 12.31 115 VAL F O 1
ATOM 9722 N N . TYR F 1 116 ? -16.591 -3.861 -39.602 1.00 14.13 116 TYR F N 1
ATOM 9723 C CA . TYR F 1 116 ? -16.813 -5.174 -40.206 1.00 11.36 116 TYR F CA 1
ATOM 9724 C C . TYR F 1 116 ? -18.247 -5.596 -39.902 1.00 12.14 116 TYR F C 1
ATOM 9725 O O . TYR F 1 116 ? -18.560 -5.979 -38.770 1.00 13.37 116 TYR F O 1
ATOM 9734 N N . GLY F 1 117 ? -19.109 -5.549 -40.911 1.00 13.69 117 GLY F N 1
ATOM 9735 C CA . GLY F 1 117 ? -20.514 -5.840 -40.711 1.00 13.17 117 GLY F CA 1
ATOM 9736 C C . GLY F 1 117 ? -20.921 -7.151 -41.340 1.00 13.46 117 GLY F C 1
ATOM 9737 O O . GLY F 1 117 ? -20.251 -8.164 -41.144 1.00 15.35 117 GLY F O 1
ATOM 9738 N N . SER F 1 118 ? -22.000 -7.143 -42.116 1.00 12.92 118 SER F N 1
ATOM 9739 C CA . SER F 1 118 ? -22.497 -8.373 -42.709 1.00 13.65 118 SER F CA 1
ATOM 9740 C C . SER F 1 118 ? -23.423 -8.022 -43.866 1.00 13.50 118 SER F C 1
ATOM 9741 O O . SER F 1 118 ? -24.124 -7.007 -43.826 1.00 13.11 118 SER F O 1
ATOM 9744 N N . ALA F 1 119 ? -23.402 -8.856 -44.907 1.00 12.19 119 ALA F N 1
ATOM 9745 C CA . ALA F 1 119 ? -24.353 -8.648 -45.990 1.00 12.24 119 ALA F CA 1
ATOM 9746 C C . ALA F 1 119 ? -25.771 -9.018 -45.571 1.00 14.19 119 ALA F C 1
ATOM 9747 O O . ALA F 1 119 ? -26.718 -8.674 -46.289 1.00 13.25 119 ALA F O 1
ATOM 9749 N N . ALA F 1 120 ? -25.932 -9.678 -44.420 1.00 13.47 120 ALA F N 1
ATOM 9750 C CA . ALA F 1 120 ? -27.249 -9.861 -43.815 1.00 11.65 120 ALA F CA 1
ATOM 9751 C C . ALA F 1 120 ? -27.892 -8.535 -43.449 1.00 14.66 120 ALA F C 1
ATOM 9752 O O . ALA F 1 120 ? -29.105 -8.500 -43.193 1.00 15.03 120 ALA F O 1
ATOM 9754 N N . ALA F 1 121 ? -27.111 -7.449 -43.412 1.00 13.75 121 ALA F N 1
ATOM 9755 C CA . ALA F 1 121 ? -27.634 -6.104 -43.223 1.00 14.21 121 ALA F CA 1
ATOM 9756 C C . ALA F 1 121 ? -28.114 -5.474 -44.521 1.00 11.25 121 ALA F C 1
ATOM 9757 O O . ALA F 1 121 ? -28.615 -4.348 -44.489 1.00 12.98 121 ALA F O 1
ATOM 9759 N N . MET F 1 122 ? -27.933 -6.160 -45.650 1.00 13.42 122 MET F N 1
ATOM 9760 C CA . MET F 1 122 ? -28.327 -5.697 -46.974 1.00 14.88 122 MET F CA 1
ATOM 9761 C C . MET F 1 122 ? -29.502 -6.473 -47.541 1.00 15.36 122 MET F C 1
ATOM 9762 O O . MET F 1 122 ? -30.407 -5.880 -48.131 1.00 17.66 122 MET F O 1
ATOM 9767 N N . ARG F 1 123 ? -29.491 -7.791 -47.403 1.00 15.89 123 ARG F N 1
ATOM 9768 C CA . ARG F 1 123 ? -30.532 -8.632 -47.975 1.00 13.87 123 ARG F CA 1
ATOM 9769 C C . ARG F 1 123 ? -30.824 -9.772 -47.015 1.00 15.25 123 ARG F C 1
ATOM 9770 O O . ARG F 1 123 ? -30.073 -10.033 -46.077 1.00 13.78 123 ARG F O 1
ATOM 9778 N N . TYR F 1 124 ? -31.939 -10.451 -47.263 1.00 13.78 124 TYR F N 1
ATOM 9779 C CA . TYR F 1 124 ? -32.349 -11.586 -46.447 1.00 14.81 124 TYR F CA 1
ATOM 9780 C C . TYR F 1 124 ? -31.311 -12.692 -46.471 1.00 13.89 124 TYR F C 1
ATOM 9781 O O . TYR F 1 124 ? -30.946 -13.193 -47.538 1.00 14.28 124 TYR F O 1
ATOM 9790 N N . GLN F 1 125 ? -30.860 -13.089 -45.289 1.00 14.50 125 GLN F N 1
ATOM 9791 C CA . GLN F 1 125 ? -30.011 -14.258 -45.114 1.00 13.59 125 GLN F CA 1
ATOM 9792 C C . GLN F 1 125 ? -30.792 -15.272 -44.291 1.00 16.64 125 GLN F C 1
ATOM 9793 O O . GLN F 1 125 ? -31.206 -14.975 -43.166 1.00 17.65 125 GLN F O 1
ATOM 9799 N N . GLU F 1 126 ? -31.010 -16.455 -44.857 1.00 15.56 126 GLU F N 1
ATOM 9800 C CA . GLU F 1 126 ? -31.921 -17.413 -44.248 1.00 17.95 126 GLU F CA 1
ATOM 9801 C C . GLU F 1 126 ? -31.379 -17.905 -42.909 1.00 15.85 126 GLU F C 1
ATOM 9802 O O . GLU F 1 126 ? -30.178 -18.163 -42.762 1.00 18.12 126 GLU F O 1
ATOM 9808 N N . GLY F 1 127 ? -32.269 -17.992 -41.921 1.00 14.54 127 GLY F N 1
ATOM 9809 C CA . GLY F 1 127 ? -31.965 -18.627 -40.648 1.00 14.50 127 GLY F CA 1
ATOM 9810 C C . GLY F 1 127 ? -31.051 -17.867 -39.711 1.00 16.88 127 GLY F C 1
ATOM 9811 O O . GLY F 1 127 ? -30.329 -18.488 -38.932 1.00 18.52 127 GLY F O 1
ATOM 9812 N N . ALA F 1 128 ? -31.091 -16.540 -39.734 1.00 13.14 128 ALA F N 1
ATOM 9813 C CA . ALA F 1 128 ? -30.205 -15.742 -38.896 1.00 14.65 128 ALA F CA 1
ATOM 9814 C C . ALA F 1 128 ? -30.914 -14.466 -38.453 1.00 13.93 128 ALA F C 1
ATOM 9815 O O . ALA F 1 128 ? -30.398 -13.361 -38.611 1.00 15.20 128 ALA F O 1
ATOM 9817 N N . LEU F 1 129 ? -32.107 -14.613 -37.863 1.00 13.85 129 LEU F N 1
ATOM 9818 C CA . LEU F 1 129 ? -33.013 -13.476 -37.690 1.00 12.79 129 LEU F CA 1
ATOM 9819 C C . LEU F 1 129 ? -32.444 -12.411 -36.748 1.00 15.20 129 LEU F C 1
ATOM 9820 O O . LEU F 1 129 ? -32.246 -11.256 -37.150 1.00 11.98 129 LEU F O 1
ATOM 9825 N N . ALA F 1 130 ? -32.218 -12.754 -35.471 1.00 11.93 130 ALA F N 1
ATOM 9826 C CA . ALA F 1 130 ? -31.769 -11.727 -34.532 1.00 12.39 130 ALA F CA 1
ATOM 9827 C C . ALA F 1 130 ? -30.453 -11.124 -34.995 1.00 10.36 130 ALA F C 1
ATOM 9828 O O . ALA F 1 130 ? -30.282 -9.900 -34.998 1.00 12.06 130 ALA F O 1
ATOM 9830 N N . TYR F 1 131 ? -29.535 -11.979 -35.443 1.00 11.15 131 TYR F N 1
ATOM 9831 C CA . TYR F 1 131 ? -28.251 -11.534 -35.967 1.00 12.27 131 TYR F CA 1
ATOM 9832 C C . TYR F 1 131 ? -28.424 -10.547 -37.123 1.00 12.58 131 TYR F C 1
ATOM 9833 O O . TYR F 1 131 ? -27.785 -9.490 -37.151 1.00 11.31 131 TYR F O 1
ATOM 9842 N N . SER F 1 132 ? -29.296 -10.871 -38.085 1.00 12.80 132 SER F N 1
ATOM 9843 C CA . SER F 1 132 ? -29.526 -9.970 -39.214 1.00 13.11 132 SER F CA 1
ATOM 9844 C C . SER F 1 132 ? -29.973 -8.592 -38.745 1.00 12.34 132 SER F C 1
ATOM 9845 O O . SER F 1 132 ? -29.486 -7.565 -39.244 1.00 12.29 132 SER F O 1
ATOM 9848 N N . THR F 1 133 ? -30.919 -8.546 -37.793 1.00 9.90 133 THR F N 1
ATOM 9849 C CA . THR F 1 133 ? -31.428 -7.248 -37.361 1.00 11.30 133 THR F CA 1
ATOM 9850 C C . THR F 1 133 ? -30.346 -6.443 -36.650 1.00 11.93 133 THR F C 1
ATOM 9851 O O . THR F 1 133 ? -30.257 -5.223 -36.828 1.00 11.28 133 THR F O 1
ATOM 9855 N N . ALA F 1 134 ? -29.487 -7.117 -35.878 1.00 11.35 134 ALA F N 1
ATOM 9856 C CA . ALA F 1 134 ? -28.403 -6.412 -35.199 1.00 11.78 134 ALA F CA 1
ATOM 9857 C C . ALA F 1 134 ? -27.388 -5.873 -36.194 1.00 11.07 134 ALA F C 1
ATOM 9858 O O . ALA F 1 134 ? -26.864 -4.759 -36.023 1.00 10.43 134 ALA F O 1
ATOM 9860 N N . ARG F 1 135 ? -27.110 -6.634 -37.260 1.00 11.48 135 ARG F N 1
ATOM 9861 C CA . ARG F 1 135 ? -26.245 -6.101 -38.312 1.00 10.82 135 ARG F CA 1
ATOM 9862 C C . ARG F 1 135 ? -26.903 -4.936 -39.056 1.00 13.18 135 ARG F C 1
ATOM 9863 O O . ARG F 1 135 ? -26.218 -3.974 -39.416 1.00 10.42 135 ARG F O 1
ATOM 9871 N N . PHE F 1 136 ? -28.230 -4.978 -39.275 1.00 10.09 136 PHE F N 1
ATOM 9872 C CA . PHE F 1 136 ? -28.925 -3.804 -39.814 1.00 11.18 136 PHE F CA 1
ATOM 9873 C C . PHE F 1 136 ? -28.753 -2.579 -38.922 1.00 9.98 136 PHE F C 1
ATOM 9874 O O . PHE F 1 136 ? -28.627 -1.454 -39.420 1.00 11.93 136 PHE F O 1
ATOM 9882 N N . ALA F 1 137 ? -28.787 -2.768 -37.599 1.00 11.60 137 ALA F N 1
ATOM 9883 C CA . ALA F 1 137 ? -28.573 -1.641 -36.691 1.00 11.36 137 ALA F CA 1
ATOM 9884 C C . ALA F 1 137 ? -27.171 -1.067 -36.849 1.00 9.14 137 ALA F C 1
ATOM 9885 O O . ALA F 1 137 ? -26.998 0.153 -36.817 1.00 10.08 137 ALA F O 1
ATOM 9887 N N . GLN F 1 138 ? -26.167 -1.931 -37.034 1.00 10.63 138 GLN F N 1
ATOM 9888 C CA . GLN F 1 138 ? -24.807 -1.439 -37.296 1.00 8.76 138 GLN F CA 1
ATOM 9889 C C . GLN F 1 138 ? -24.743 -0.669 -38.606 1.00 9.90 138 GLN F C 1
ATOM 9890 O O . GLN F 1 138 ? -24.093 0.381 -38.690 1.00 11.23 138 GLN F O 1
ATOM 9896 N N . ARG F 1 139 ? -25.371 -1.202 -39.660 1.00 10.01 139 ARG F N 1
ATOM 9897 C CA . ARG F 1 139 ? -25.428 -0.487 -40.928 1.00 10.38 139 ARG F CA 1
ATOM 9898 C C . ARG F 1 139 ? -26.114 0.857 -40.754 1.00 9.65 139 ARG F C 1
ATOM 9899 O O . ARG F 1 139 ? -25.680 1.864 -41.318 1.00 11.14 139 ARG F O 1
ATOM 9907 N N . GLY F 1 140 ? -27.165 0.897 -39.931 1.00 10.76 140 GLY F N 1
ATOM 9908 C CA . GLY F 1 140 ? -27.826 2.161 -39.651 1.00 10.06 140 GLY F CA 1
ATOM 9909 C C . GLY F 1 140 ? -26.930 3.142 -38.928 1.00 10.59 140 GLY F C 1
ATOM 9910 O O . GLY F 1 140 ? -26.983 4.349 -39.182 1.00 10.26 140 GLY F O 1
ATOM 9911 N N . TYR F 1 141 ? -26.093 2.636 -38.020 1.00 9.76 141 TYR F N 1
ATOM 9912 C CA . TYR F 1 141 ? -25.156 3.501 -37.320 1.00 10.76 141 TYR F CA 1
ATOM 9913 C C . TYR F 1 141 ? -24.197 4.157 -38.297 1.00 10.83 141 TYR F C 1
ATOM 9914 O O . TYR F 1 141 ? -23.947 5.361 -38.220 1.00 10.51 141 TYR F O 1
ATOM 9923 N N . VAL F 1 142 ? -23.652 3.372 -39.232 1.00 10.00 142 VAL F N 1
ATOM 9924 C CA . VAL F 1 142 ? -22.768 3.939 -40.246 1.00 10.77 142 VAL F CA 1
ATOM 9925 C C . VAL F 1 142 ? -23.521 4.913 -41.145 1.00 12.46 142 VAL F C 1
ATOM 9926 O O . VAL F 1 142 ? -23.019 5.987 -41.472 1.00 9.70 142 VAL F O 1
ATOM 9930 N N . THR F 1 143 ? -24.739 4.557 -41.561 1.00 11.27 143 THR F N 1
ATOM 9931 C CA . THR F 1 143 ? -25.494 5.429 -42.453 1.00 11.30 143 THR F CA 1
ATOM 9932 C C . THR F 1 143 ? -25.823 6.769 -41.797 1.00 11.12 143 THR F C 1
ATOM 9933 O O . THR F 1 143 ? -25.787 7.818 -42.449 1.00 12.91 143 THR F O 1
ATOM 9937 N N . ALA F 1 144 ? -26.173 6.746 -40.512 1.00 10.23 144 ALA F N 1
ATOM 9938 C CA . ALA F 1 144 ? -26.561 7.967 -39.812 1.00 11.55 144 ALA F CA 1
ATOM 9939 C C . ALA F 1 144 ? -25.343 8.767 -39.354 1.00 13.55 144 ALA F C 1
ATOM 9940 O O . ALA F 1 144 ? -25.322 9.997 -39.473 1.00 15.46 144 ALA F O 1
ATOM 9942 N N . LEU F 1 145 ? -24.310 8.090 -38.851 1.00 12.65 145 LEU F N 1
ATOM 9943 C CA . LEU F 1 145 ? -23.141 8.807 -38.343 1.00 11.22 145 LEU F CA 1
ATOM 9944 C C . LEU F 1 145 ? -22.259 9.317 -39.476 1.00 13.14 145 LEU F C 1
ATOM 9945 O O . LEU F 1 145 ? -21.705 10.417 -39.385 1.00 14.68 145 LEU F O 1
ATOM 9950 N N . GLY F 1 146 ? -22.114 8.529 -40.540 1.00 12.21 146 GLY F N 1
ATOM 9951 C CA . GLY F 1 146 ? -21.247 8.857 -41.648 1.00 12.09 146 GLY F CA 1
ATOM 9952 C C . GLY F 1 146 ? -21.323 10.298 -42.117 1.00 12.62 146 GLY F C 1
ATOM 9953 O O . GLY F 1 146 ? -20.326 11.028 -42.123 1.00 11.34 146 GLY F O 1
ATOM 9954 N N . PRO F 1 147 ? -22.509 10.746 -42.525 1.00 11.60 147 PRO F N 1
ATOM 9955 C CA . PRO F 1 147 ? -22.607 12.116 -43.038 1.00 14.06 147 PRO F CA 1
ATOM 9956 C C . PRO F 1 147 ? -22.416 13.164 -41.967 1.00 13.00 147 PRO F C 1
ATOM 9957 O O . PRO F 1 147 ? -21.970 14.274 -42.285 1.00 16.36 147 PRO F O 1
ATOM 9961 N N . GLU F 1 148 ? -22.725 12.839 -40.709 1.00 13.03 148 GLU F N 1
ATOM 9962 C CA . GLU F 1 148 ? -22.502 13.781 -39.616 1.00 12.41 148 GLU F CA 1
ATOM 9963 C C . GLU F 1 148 ? -21.013 13.928 -39.322 1.00 12.63 148 GLU F C 1
ATOM 9964 O O . GLU F 1 148 ? -20.502 15.051 -39.188 1.00 14.19 148 GLU F O 1
ATOM 9970 N N . ALA F 1 149 ? -20.299 12.802 -39.247 1.00 12.22 149 ALA F N 1
ATOM 9971 C CA . ALA F 1 149 ? -18.862 12.827 -38.993 1.00 13.87 149 ALA F CA 1
ATOM 9972 C C . ALA F 1 149 ? -18.086 13.404 -40.166 1.00 15.79 149 ALA F C 1
ATOM 9973 O O . ALA F 1 149 ? -17.003 13.964 -39.973 1.00 12.43 149 ALA F O 1
ATOM 9975 N N . ALA F 1 150 ? -18.613 13.277 -41.381 1.00 14.63 150 ALA F N 1
ATOM 9976 C CA . ALA F 1 150 ? -17.888 13.761 -42.547 1.00 12.63 150 ALA F CA 1
ATOM 9977 C C . ALA F 1 150 ? -17.725 15.273 -42.536 1.00 13.01 150 ALA F C 1
ATOM 9978 O O . ALA F 1 150 ? -16.796 15.784 -43.176 1.00 15.55 150 ALA F O 1
ATOM 9980 N N . ARG F 1 151 ? -18.588 15.991 -41.806 1.00 13.49 151 ARG F N 1
ATOM 9981 C CA . ARG F 1 151 ? -18.424 17.432 -41.657 1.00 17.83 151 ARG F CA 1
ATOM 9982 C C . ARG F 1 151 ? -17.154 17.765 -40.899 1.00 17.72 151 ARG F C 1
ATOM 9983 O O . ARG F 1 151 ? -16.692 18.908 -40.959 1.00 19.50 151 ARG F O 1
ATOM 9991 N N . HIS F 1 152 ? -16.594 16.782 -40.192 1.00 15.31 152 HIS F N 1
ATOM 9992 C CA . HIS F 1 152 ? -15.337 16.905 -39.465 1.00 13.56 152 HIS F CA 1
ATOM 9993 C C . HIS F 1 152 ? -14.204 16.147 -40.150 1.00 15.81 152 HIS F C 1
ATOM 9994 O O . HIS F 1 152 ? -13.206 15.811 -39.501 1.00 16.82 152 HIS F O 1
ATOM 10001 N N . ASN F 1 153 ? -14.370 15.818 -41.431 1.00 12.75 153 ASN F N 1
ATOM 10002 C CA . ASN F 1 153 ? -13.356 15.116 -42.214 1.00 16.78 153 ASN F CA 1
ATOM 10003 C C . ASN F 1 153 ? -13.056 13.739 -41.619 1.00 14.13 153 ASN F C 1
ATOM 10004 O O . ASN F 1 153 ? -11.922 13.256 -41.652 1.00 14.90 153 ASN F O 1
ATOM 10009 N N . VAL F 1 154 ? -14.089 13.102 -41.069 1.00 12.11 154 VAL F N 1
ATOM 10010 C CA . VAL F 1 154 ? -14.001 11.755 -40.525 1.00 12.60 154 VAL F CA 1
ATOM 10011 C C . VAL F 1 154 ? -14.815 10.826 -41.411 1.00 12.06 154 VAL F C 1
ATOM 10012 O O . VAL F 1 154 ? -15.986 11.110 -41.695 1.00 13.85 154 VAL F O 1
ATOM 10016 N N . ASN F 1 155 ? -14.193 9.728 -41.853 1.00 10.49 155 ASN F N 1
ATOM 10017 C CA . ASN F 1 155 ? -14.836 8.718 -42.693 1.00 10.50 155 ASN F CA 1
ATOM 10018 C C . ASN F 1 155 ? -15.334 7.564 -41.843 1.00 11.26 155 ASN F C 1
ATOM 10019 O O . ASN F 1 155 ? -14.581 7.025 -41.031 1.00 13.05 155 ASN F O 1
ATOM 10024 N N . VAL F 1 156 ? -16.591 7.167 -42.051 1.00 11.83 156 VAL F N 1
ATOM 10025 C CA . VAL F 1 156 ? -17.179 6.021 -41.360 1.00 12.62 156 VAL F CA 1
ATOM 10026 C C . VAL F 1 156 ? -17.841 5.153 -42.417 1.00 11.18 156 VAL F C 1
ATOM 10027 O O . VAL F 1 156 ? -18.729 5.626 -43.129 1.00 11.74 156 VAL F O 1
ATOM 10031 N N . ASN F 1 157 ? -17.415 3.896 -42.525 1.00 9.14 157 ASN F N 1
ATOM 10032 C CA . ASN F 1 157 ? -17.916 3.019 -43.582 1.00 10.70 157 ASN F CA 1
ATOM 10033 C C . ASN F 1 157 ? -18.117 1.607 -43.048 1.00 11.53 157 ASN F C 1
ATOM 10034 O O . ASN F 1 157 ? -17.533 1.208 -42.037 1.00 12.97 157 ASN F O 1
ATOM 10039 N N . PHE F 1 158 ? -18.939 0.845 -43.771 1.00 10.94 158 PHE F N 1
ATOM 10040 C CA . PHE F 1 158 ? -19.455 -0.454 -43.352 1.00 10.88 158 PHE F CA 1
ATOM 10041 C C . PHE F 1 158 ? -19.113 -1.506 -44.404 1.00 12.18 158 PHE F C 1
ATOM 10042 O O . PHE F 1 158 ? -19.473 -1.355 -45.579 1.00 10.55 158 PHE F O 1
ATOM 10050 N N . ILE F 1 159 ? -18.422 -2.570 -43.995 1.00 11.21 159 ILE F N 1
ATOM 10051 C CA . ILE F 1 159 ? -18.146 -3.687 -44.894 1.00 11.27 159 ILE F CA 1
ATOM 10052 C C . ILE F 1 159 ? -19.253 -4.718 -44.710 1.00 9.82 159 ILE F C 1
ATOM 10053 O O . ILE F 1 159 ? -19.347 -5.361 -43.663 1.00 12.61 159 ILE F O 1
ATOM 10058 N N . ALA F 1 160 ? -20.103 -4.869 -45.728 1.00 10.26 160 ALA F N 1
ATOM 10059 C CA . ALA F 1 160 ? -21.204 -5.834 -45.668 1.00 11.68 160 ALA F CA 1
ATOM 10060 C C . ALA F 1 160 ? -20.712 -7.174 -46.202 1.00 11.02 160 ALA F C 1
ATOM 10061 O O . ALA F 1 160 ? -20.941 -7.549 -47.351 1.00 12.79 160 ALA F O 1
ATOM 10063 N N . GLN F 1 161 ? -20.022 -7.912 -45.343 1.00 11.13 161 GLN F N 1
ATOM 10064 C CA . GLN F 1 161 ? -19.350 -9.126 -45.787 1.00 12.46 161 GLN F CA 1
ATOM 10065 C C . GLN F 1 161 ? -20.239 -10.354 -45.641 1.00 11.97 161 GLN F C 1
ATOM 10066 O O . GLN F 1 161 ? -21.148 -10.404 -44.820 1.00 13.27 161 GLN F O 1
ATOM 10072 N N . HIS F 1 162 ? -19.928 -11.364 -46.446 1.00 12.19 162 HIS F N 1
ATOM 10073 C CA . HIS F 1 162 ? -20.570 -12.668 -46.404 1.00 11.31 162 HIS F CA 1
ATOM 10074 C C . HIS F 1 162 ? -19.606 -13.640 -47.075 1.00 11.91 162 HIS F C 1
ATOM 10075 O O . HIS F 1 162 ? -18.717 -13.225 -47.822 1.00 14.55 162 HIS F O 1
ATOM 10082 N N . TRP F 1 163 ? -19.780 -14.936 -46.803 1.00 13.70 163 TRP F N 1
ATOM 10083 C CA . TRP F 1 163 ? -19.006 -15.984 -47.485 1.00 11.69 163 TRP F CA 1
ATOM 10084 C C . TRP F 1 163 ? -17.501 -15.766 -47.338 1.00 12.50 163 TRP F C 1
ATOM 10085 O O . TRP F 1 163 ? -16.732 -15.980 -48.276 1.00 13.76 163 TRP F O 1
ATOM 10096 N N . THR F 1 164 ? -17.088 -15.297 -46.168 1.00 12.61 164 THR F N 1
ATOM 10097 C CA . THR F 1 164 ? -15.698 -14.970 -45.880 1.00 14.13 164 THR F CA 1
ATOM 10098 C C . THR F 1 164 ? -15.211 -15.896 -44.776 1.00 15.93 164 THR F C 1
ATOM 10099 O O . THR F 1 164 ? -15.914 -16.116 -43.787 1.00 16.42 164 THR F O 1
ATOM 10103 N N . GLN F 1 165 ? -14.017 -16.449 -44.939 1.00 16.29 165 GLN F N 1
ATOM 10104 C CA . GLN F 1 165 ? -13.518 -17.383 -43.936 1.00 17.88 165 GLN F CA 1
ATOM 10105 C C . GLN F 1 165 ? -13.311 -16.705 -42.579 1.00 20.88 165 GLN F C 1
ATOM 10106 O O . GLN F 1 165 ? -12.627 -15.681 -42.475 1.00 19.55 165 GLN F O 1
ATOM 10112 N N . ASN F 1 166 ? -13.949 -17.258 -41.543 1.00 18.14 166 ASN F N 1
ATOM 10113 C CA . ASN F 1 166 ? -13.818 -16.787 -40.166 1.00 16.32 166 ASN F CA 1
ATOM 10114 C C . ASN F 1 166 ? -14.337 -17.877 -39.239 1.00 15.96 166 ASN F C 1
ATOM 10115 O O . ASN F 1 166 ? -15.044 -18.791 -39.670 1.00 17.71 166 ASN F O 1
ATOM 10120 N N . LYS F 1 167 ? -13.999 -17.763 -37.949 1.00 17.65 167 LYS F N 1
ATOM 10121 C CA . LYS F 1 167 ? -14.402 -18.799 -36.997 1.00 20.35 167 LYS F CA 1
ATOM 10122 C C . LYS F 1 167 ? -15.885 -18.728 -36.657 1.00 19.95 167 LYS F C 1
ATOM 10123 O O . LYS F 1 167 ? -16.499 -19.759 -36.353 1.00 21.50 167 LYS F O 1
ATOM 10129 N N . GLU F 1 168 ? -16.476 -17.535 -36.694 1.00 17.27 168 GLU F N 1
ATOM 10130 C CA . GLU F 1 168 ? -17.835 -17.383 -36.200 1.00 19.63 168 GLU F CA 1
ATOM 10131 C C . GLU F 1 168 ? -18.876 -17.861 -37.197 1.00 16.56 168 GLU F C 1
ATOM 10132 O O . GLU F 1 168 ? -19.916 -18.380 -36.781 1.00 17.98 168 GLU F O 1
ATOM 10138 N N . TYR F 1 169 ? -18.634 -17.693 -38.502 1.00 14.31 169 TYR F N 1
ATOM 10139 C CA . TYR F 1 169 ? -19.667 -17.973 -39.493 1.00 14.95 169 TYR F CA 1
ATOM 10140 C C . TYR F 1 169 ? -19.272 -18.973 -40.569 1.00 15.93 169 TYR F C 1
ATOM 10141 O O . TYR F 1 169 ? -20.155 -19.662 -41.082 1.00 17.15 169 TYR F O 1
ATOM 10150 N N . PHE F 1 170 ? -17.989 -19.097 -40.905 1.00 18.19 170 PHE F N 1
ATOM 10151 C CA . PHE F 1 170 ? -17.556 -20.004 -41.966 1.00 16.63 170 PHE F CA 1
ATOM 10152 C C . PHE F 1 170 ? -16.337 -20.786 -41.487 1.00 23.52 170 PHE F C 1
ATOM 10153 O O . PHE F 1 170 ? -15.263 -20.745 -42.074 1.00 24.27 170 PHE F O 1
ATOM 10161 N N . TRP F 1 171 ? -16.516 -21.507 -40.388 1.00 20.32 171 TRP F N 1
ATOM 10162 C CA . TRP F 1 171 ? -15.412 -22.212 -39.764 1.00 24.95 171 TRP F CA 1
ATOM 10163 C C . TRP F 1 171 ? -15.072 -23.473 -40.560 1.00 25.34 171 TRP F C 1
ATOM 10164 O O . TRP F 1 171 ? -15.874 -23.941 -41.374 1.00 23.34 171 TRP F O 1
ATOM 10175 N N . PRO F 1 172 ? -13.862 -24.016 -40.371 1.00 24.82 172 PRO F N 1
ATOM 10176 C CA . PRO F 1 172 ? -13.409 -25.132 -41.225 1.00 27.58 172 PRO F CA 1
ATOM 10177 C C . PRO F 1 172 ? -14.363 -26.317 -41.357 1.00 29.38 172 PRO F C 1
ATOM 10178 O O . PRO F 1 172 ? -14.545 -26.808 -42.480 1.00 28.24 172 PRO F O 1
ATOM 10182 N N . GLU F 1 173 ? -14.966 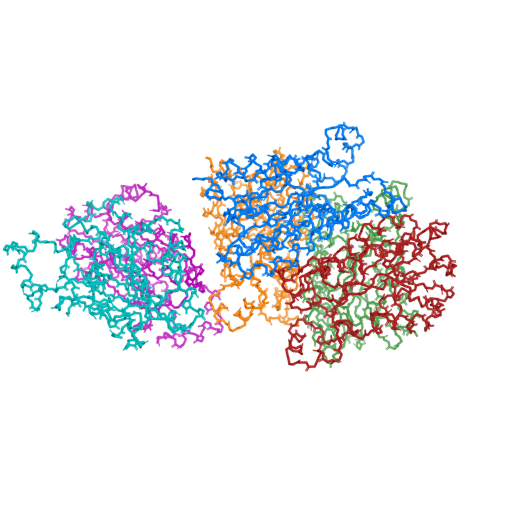-26.814 -40.276 1.00 24.66 173 GLU F N 1
ATOM 10183 C CA . GLU F 1 173 ? -15.828 -27.982 -40.452 1.00 29.85 173 GLU F CA 1
ATOM 10184 C C . GLU F 1 173 ? -17.106 -27.641 -41.212 1.00 34.50 173 GLU F C 1
ATOM 10185 O O . GLU F 1 173 ? -17.605 -28.476 -41.976 1.00 32.46 173 GLU F O 1
ATOM 10191 N N . ARG F 1 174 ? -17.650 -26.433 -41.026 1.00 27.28 174 ARG F N 1
ATOM 10192 C CA . ARG F 1 174 ? -18.902 -26.073 -41.688 1.00 28.34 174 ARG F CA 1
ATOM 10193 C C . ARG F 1 174 ? -18.732 -26.013 -43.201 1.00 26.69 174 ARG F C 1
ATOM 10194 O O . ARG F 1 174 ? -19.612 -26.461 -43.951 1.00 25.37 174 ARG F O 1
ATOM 10202 N N . ILE F 1 175 ? -17.608 -25.462 -43.666 1.00 24.74 175 ILE F N 1
ATOM 10203 C CA . ILE F 1 175 ? -17.406 -25.213 -45.092 1.00 22.83 175 ILE F CA 1
ATOM 10204 C C . ILE F 1 175 ? -16.837 -26.409 -45.840 1.00 29.69 175 ILE F C 1
ATOM 10205 O O . ILE F 1 175 ? -16.729 -26.357 -47.076 1.00 30.42 175 ILE F O 1
ATOM 10210 N N . ALA F 1 176 ? -16.473 -27.482 -45.144 1.00 31.36 176 ALA F N 1
ATOM 10211 C CA . ALA F 1 176 ? -15.794 -28.600 -45.786 1.00 33.17 176 ALA F CA 1
ATOM 10212 C C . ALA F 1 176 ? -16.745 -29.663 -46.325 1.00 33.54 176 ALA F C 1
ATOM 10213 O O . ALA F 1 176 ? -16.285 -30.599 -46.986 1.00 36.59 176 ALA F O 1
ATOM 10215 N N . THR F 1 177 ? -18.045 -29.548 -46.079 1.00 32.53 177 THR F N 1
ATOM 10216 C CA . THR F 1 177 ? -18.964 -30.612 -46.456 1.00 34.58 177 THR F CA 1
ATOM 10217 C C . THR F 1 177 ? -19.501 -30.405 -47.870 1.00 38.97 177 THR F C 1
ATOM 10218 O O . THR F 1 177 ? -19.455 -29.307 -48.430 1.00 34.52 177 THR F O 1
ATOM 10222 N N . ASP F 1 178 ? -20.022 -31.495 -48.444 1.00 39.33 178 ASP F N 1
ATOM 10223 C CA . ASP F 1 178 ? -20.548 -31.440 -49.805 1.00 39.84 178 ASP F CA 1
ATOM 10224 C C . ASP F 1 178 ? -21.805 -30.584 -49.880 1.00 35.95 178 ASP F C 1
ATOM 10225 O O . ASP F 1 178 ? -22.017 -29.868 -50.867 1.00 34.66 178 ASP F O 1
ATOM 10230 N N . GLU F 1 179 ? -22.653 -30.649 -48.852 1.00 34.35 179 GLU F N 1
ATOM 10231 C CA . GLU F 1 179 ? -23.845 -29.812 -48.832 1.00 38.46 179 GLU F CA 1
ATOM 10232 C C . GLU F 1 179 ? -23.475 -28.335 -48.850 1.00 34.71 179 GLU F C 1
ATOM 10233 O O . GLU F 1 179 ? -24.112 -27.535 -49.546 1.00 34.12 179 GLU F O 1
ATOM 10239 N N . PHE F 1 180 ? -22.442 -27.949 -48.097 1.00 32.63 180 PHE F N 1
ATOM 10240 C CA . PHE F 1 180 ? -22.076 -26.538 -48.058 1.00 28.92 180 PHE F CA 1
ATOM 10241 C C . PHE F 1 180 ? -21.527 -26.079 -49.401 1.00 26.80 180 PHE F C 1
ATOM 10242 O O . PHE F 1 180 ? -21.897 -25.009 -49.899 1.00 27.57 180 PHE F O 1
ATOM 10250 N N . LYS F 1 181 ? -20.629 -26.871 -49.992 1.00 27.45 181 LYS F N 1
ATOM 10251 C CA . LYS F 1 181 ? -19.986 -26.472 -51.240 1.00 25.22 181 LYS F CA 1
ATOM 10252 C C . LYS F 1 181 ? -20.995 -26.366 -52.376 1.00 27.50 181 LYS F C 1
ATOM 10253 O O . LYS F 1 181 ? -20.901 -25.464 -53.216 1.00 26.70 181 LYS F O 1
ATOM 10259 N N . GLU F 1 182 ? -21.971 -27.276 -52.412 1.00 29.94 182 GLU F N 1
ATOM 10260 C CA . GLU F 1 182 ? -23.007 -27.231 -53.439 1.00 31.05 182 GLU F CA 1
ATOM 10261 C C . GLU F 1 182 ? -23.915 -26.021 -53.261 1.00 33.05 182 GLU F C 1
ATOM 10262 O O . GLU F 1 182 ? -24.333 -25.400 -54.248 1.00 32.85 182 GLU F O 1
ATOM 10268 N N . ASP F 1 183 ? -24.244 -25.679 -52.013 1.00 29.48 183 ASP F N 1
ATOM 10269 C CA . ASP F 1 183 ? -25.088 -24.519 -51.750 1.00 27.26 183 ASP F CA 1
ATOM 10270 C C . ASP F 1 183 ? -24.342 -23.227 -52.050 1.00 25.75 183 ASP F C 1
ATOM 10271 O O . ASP F 1 183 ? -24.918 -22.270 -52.578 1.00 23.45 183 ASP F O 1
ATOM 10276 N N . MET F 1 184 ? -23.054 -23.190 -51.730 1.00 23.10 184 MET F N 1
ATOM 10277 C CA . MET F 1 184 ? -22.270 -21.993 -51.995 1.00 21.39 184 MET F CA 1
ATOM 10278 C C . MET F 1 184 ? -22.113 -21.760 -53.495 1.00 21.27 184 MET F C 1
ATOM 10279 O O . MET F 1 184 ? -22.209 -20.620 -53.967 1.00 21.90 184 MET F O 1
ATOM 10284 N N . ALA F 1 185 ? -21.889 -22.831 -54.261 1.00 24.39 185 ALA F N 1
ATOM 10285 C CA . ALA F 1 185 ? -21.798 -22.699 -55.712 1.00 24.89 185 ALA F CA 1
ATOM 10286 C C . ALA F 1 185 ? -23.074 -22.110 -56.295 1.00 22.56 185 ALA F C 1
ATOM 10287 O O . ALA F 1 185 ? -23.025 -21.346 -57.264 1.00 27.99 185 ALA F O 1
ATOM 10289 N N . ARG F 1 186 ? -24.215 -22.442 -55.699 1.00 23.23 186 ARG F N 1
ATOM 10290 C CA . ARG F 1 186 ? -25.498 -21.911 -56.135 1.00 25.06 186 ARG F CA 1
ATOM 10291 C C . ARG F 1 186 ? -25.617 -20.425 -55.838 1.00 23.86 186 ARG F C 1
ATOM 10292 O O . ARG F 1 186 ? -26.056 -19.644 -56.690 1.00 24.76 186 ARG F O 1
ATOM 10300 N N . ARG F 1 187 ? -25.259 -20.022 -54.619 1.00 21.04 187 ARG F N 1
ATOM 10301 C CA . ARG F 1 187 ? -25.616 -18.701 -54.130 1.00 21.05 187 ARG F CA 1
ATOM 10302 C C . ARG F 1 187 ? -24.534 -17.652 -54.330 1.00 17.35 187 ARG F C 1
ATOM 10303 O O . ARG F 1 187 ? -24.849 -16.459 -54.264 1.00 15.64 187 ARG F O 1
ATOM 10311 N N . VAL F 1 188 ? -23.290 -18.053 -54.576 1.00 17.61 188 VAL F N 1
ATOM 10312 C CA . VAL F 1 188 ? -22.162 -17.134 -54.680 1.00 14.65 188 VAL F CA 1
ATOM 10313 C C . VAL F 1 188 ? -21.702 -17.117 -56.136 1.00 14.29 188 VAL F C 1
ATOM 10314 O O . VAL F 1 188 ? -21.083 -18.088 -56.595 1.00 16.12 188 VAL F O 1
ATOM 10318 N N . PRO F 1 189 ? -21.941 -16.033 -56.882 1.00 12.56 189 PRO F N 1
ATOM 10319 C CA . PRO F 1 189 ? -21.543 -16.018 -58.301 1.00 12.46 189 PRO F CA 1
ATOM 10320 C C . PRO F 1 189 ? -20.070 -16.281 -58.522 1.00 14.16 189 PRO F C 1
ATOM 10321 O O . PRO F 1 189 ? -19.708 -16.940 -59.503 1.00 15.30 189 PRO F O 1
ATOM 10325 N N . LEU F 1 190 ? -19.205 -15.799 -57.633 1.00 14.10 190 LEU F N 1
ATOM 10326 C CA . LEU F 1 190 ? -17.785 -16.066 -57.804 1.00 12.55 190 LEU F CA 1
ATOM 10327 C C . LEU F 1 190 ? -17.442 -17.531 -57.547 1.00 17.28 190 LEU F C 1
ATOM 10328 O O . LEU F 1 190 ? -16.396 -18.004 -58.009 1.00 17.60 190 LEU F O 1
ATOM 10333 N N . GLY F 1 191 ? -18.288 -18.249 -56.813 1.00 16.59 191 GLY F N 1
ATOM 10334 C CA . GLY F 1 191 ? -18.135 -19.680 -56.646 1.00 17.01 191 GLY F CA 1
ATOM 10335 C C . GLY F 1 191 ? -17.086 -20.089 -55.644 1.00 18.76 191 GLY F C 1
ATOM 10336 O O . GLY F 1 191 ? -16.682 -21.258 -55.632 1.00 21.02 191 GLY F O 1
ATOM 10337 N N . ARG F 1 192 ? -16.616 -19.160 -54.819 1.00 14.81 192 ARG F N 1
ATOM 10338 C CA . ARG F 1 192 ? -15.655 -19.488 -53.780 1.00 15.89 192 ARG F CA 1
ATOM 10339 C C . ARG F 1 192 ? -15.882 -18.576 -52.587 1.00 16.15 192 ARG F C 1
ATOM 10340 O O . ARG F 1 192 ? -16.550 -17.543 -52.686 1.00 15.89 192 ARG F O 1
ATOM 10348 N N . LEU F 1 193 ? -15.298 -18.961 -51.455 1.00 15.24 193 LEU F N 1
ATOM 10349 C CA . LEU F 1 193 ? -15.238 -18.069 -50.314 1.00 15.73 193 LEU F CA 1
ATOM 10350 C C . LEU F 1 193 ? -14.103 -17.064 -50.474 1.00 14.40 193 LEU F C 1
ATOM 10351 O O . LEU F 1 193 ? -13.112 -17.309 -51.172 1.00 16.16 193 LEU F O 1
ATOM 10356 N N . ALA F 1 194 ? -14.246 -15.925 -49.789 1.00 14.96 194 ALA F N 1
ATOM 10357 C CA . ALA F 1 194 ? -13.136 -14.991 -49.666 1.00 13.04 194 ALA F CA 1
ATOM 10358 C C . ALA F 1 194 ? -12.186 -15.455 -48.578 1.00 15.55 194 ALA F C 1
ATOM 10359 O O . ALA F 1 194 ? -12.586 -16.109 -47.615 1.00 16.10 194 ALA F O 1
ATOM 10361 N N . THR F 1 195 ? -10.917 -15.116 -48.742 1.00 16.28 195 THR F N 1
ATOM 10362 C CA . THR F 1 195 ? -10.010 -15.251 -47.618 1.00 17.55 195 THR F CA 1
ATOM 10363 C C . THR F 1 195 ? -10.206 -14.095 -46.646 1.00 16.46 195 THR F C 1
ATOM 10364 O O . THR F 1 195 ? -10.701 -13.022 -47.006 1.00 16.31 195 THR F O 1
ATOM 10368 N N . ALA F 1 196 ? -9.801 -14.320 -45.394 1.00 14.33 196 ALA F N 1
ATOM 10369 C CA . ALA F 1 196 ? -9.826 -13.232 -44.427 1.00 15.08 196 ALA F CA 1
ATOM 10370 C C . ALA F 1 196 ? -8.944 -12.074 -44.881 1.00 15.42 196 ALA F C 1
ATOM 10371 O O . ALA F 1 196 ? -9.291 -10.905 -44.680 1.00 14.82 196 ALA F O 1
ATOM 10373 N N . ARG F 1 197 ? -7.815 -12.381 -45.532 1.00 15.13 197 ARG F N 1
ATOM 10374 C CA . ARG F 1 197 ? -6.913 -11.342 -46.015 1.00 14.65 197 ARG F CA 1
ATOM 10375 C C . ARG F 1 197 ? -7.596 -10.419 -47.023 1.00 14.90 197 ARG F C 1
ATOM 10376 O O . ARG F 1 197 ? -7.394 -9.204 -46.978 1.00 14.08 197 ARG F O 1
ATOM 10384 N N . GLU F 1 198 ? -8.401 -10.978 -47.935 1.00 15.33 198 GLU F N 1
ATOM 10385 C CA . GLU F 1 198 ? -9.101 -10.153 -48.919 1.00 15.20 198 GLU F CA 1
ATOM 10386 C C . GLU F 1 198 ? -10.047 -9.173 -48.241 1.00 13.83 198 GLU F C 1
ATOM 10387 O O . GLU F 1 198 ? -10.160 -8.020 -48.668 1.00 15.43 198 GLU F O 1
ATOM 10393 N N . ASP F 1 199 ? -10.755 -9.634 -47.204 1.00 12.95 199 ASP F N 1
ATOM 10394 C CA . ASP F 1 199 ? -11.582 -8.750 -46.382 1.00 11.41 199 ASP F CA 1
ATOM 10395 C C . ASP F 1 199 ? -10.744 -7.628 -45.774 1.00 13.10 199 ASP F C 1
ATOM 10396 O O . ASP F 1 199 ? -11.107 -6.447 -45.852 1.00 14.35 199 ASP F O 1
ATOM 10401 N N . ALA F 1 200 ? -9.598 -7.976 -45.185 1.00 14.70 200 ALA F N 1
ATOM 10402 C CA . ALA F 1 200 ? -8.747 -6.950 -44.592 1.00 14.08 200 ALA F CA 1
ATOM 10403 C C . ALA F 1 200 ? -8.155 -5.998 -45.628 1.00 11.97 200 ALA F C 1
ATOM 10404 O O . ALA F 1 200 ? -7.835 -4.851 -45.288 1.00 11.31 200 ALA F O 1
ATOM 10406 N N . LEU F 1 201 ? -8.019 -6.433 -46.889 1.00 14.43 201 LEU F N 1
ATOM 10407 C CA . LEU F 1 201 ? -7.553 -5.533 -47.942 1.00 12.29 201 LEU F CA 1
ATOM 10408 C C . LEU F 1 201 ? -8.606 -4.483 -48.298 1.00 12.16 201 LEU F C 1
ATOM 10409 O O . LEU F 1 201 ? -8.260 -3.348 -48.644 1.00 11.83 201 LEU F O 1
ATOM 10414 N N . LEU F 1 202 ? -9.895 -4.836 -48.232 1.00 13.46 202 LEU F N 1
ATOM 10415 C CA . LEU F 1 202 ? -10.931 -3.815 -48.361 1.00 13.19 202 LEU F CA 1
ATOM 10416 C C . LEU F 1 202 ? -10.915 -2.860 -47.170 1.00 12.42 202 LEU F C 1
ATOM 10417 O O . LEU F 1 202 ? -10.941 -1.632 -47.342 1.00 11.35 202 LEU F O 1
ATOM 10422 N N . ALA F 1 203 ? -10.820 -3.402 -45.954 1.00 13.12 203 ALA F N 1
ATOM 10423 C CA . ALA F 1 203 ? -10.693 -2.541 -44.782 1.00 12.14 203 ALA F CA 1
ATOM 10424 C C . ALA F 1 203 ? -9.458 -1.642 -44.880 1.00 11.16 203 ALA F C 1
ATOM 10425 O O . ALA F 1 203 ? -9.503 -0.470 -44.493 1.00 11.32 203 ALA F O 1
ATOM 10427 N N . LEU F 1 204 ? -8.351 -2.169 -45.421 1.00 12.77 204 LEU F N 1
ATOM 10428 C CA . LEU F 1 204 ? -7.153 -1.352 -45.607 1.00 12.73 204 LEU F CA 1
ATOM 10429 C C . LEU F 1 204 ? -7.437 -0.149 -46.504 1.00 12.00 204 LEU F C 1
ATOM 10430 O O . LEU F 1 204 ? -7.061 0.986 -46.188 1.00 12.89 204 LEU F O 1
ATOM 10435 N N . PHE F 1 205 ? -8.114 -0.373 -47.632 1.00 11.34 205 PHE F N 1
ATOM 10436 C CA . PHE F 1 205 ? -8.481 0.743 -48.493 1.00 10.85 205 PHE F CA 1
ATOM 10437 C C . PHE F 1 205 ? -9.343 1.760 -47.745 1.00 12.14 205 PHE F C 1
ATOM 10438 O O . PHE F 1 205 ? -9.089 2.969 -47.802 1.00 11.90 205 PHE F O 1
ATOM 10446 N N . LEU F 1 206 ? -10.356 1.283 -47.017 1.00 13.42 206 LEU F N 1
ATOM 10447 C CA . LEU F 1 206 ? -11.265 2.188 -46.318 1.00 10.52 206 LEU F CA 1
ATOM 10448 C C . LEU F 1 206 ? -10.616 2.885 -45.128 1.00 10.65 206 LEU F C 1
ATOM 10449 O O . LEU F 1 206 ? -11.085 3.950 -44.720 1.00 12.82 206 LEU F O 1
ATOM 10454 N N . ALA F 1 207 ? -9.525 2.330 -44.583 1.00 11.51 207 ALA F N 1
ATOM 10455 C CA . ALA F 1 207 ? -8.805 2.957 -43.483 1.00 11.88 207 ALA F CA 1
ATOM 10456 C C . ALA F 1 207 ? -7.711 3.912 -43.958 1.00 14.97 207 ALA F C 1
ATOM 10457 O O . ALA F 1 207 ? -7.240 4.741 -43.168 1.00 16.69 207 ALA F O 1
ATOM 10459 N N . SER F 1 208 ? -7.299 3.803 -45.218 1.00 13.55 208 SER F N 1
ATOM 10460 C CA . SER F 1 208 ? -6.214 4.594 -45.787 1.00 16.51 208 SER F CA 1
ATOM 10461 C C . SER F 1 208 ? -6.706 5.972 -46.221 1.00 16.54 208 SER F C 1
ATOM 10462 O O . SER F 1 208 ? -7.905 6.237 -46.337 1.00 15.62 208 SER F O 1
ATOM 10465 N N . ASP F 1 209 ? -5.753 6.859 -46.506 1.00 18.31 209 ASP F N 1
ATOM 10466 C CA . ASP F 1 209 ? -6.097 8.179 -47.016 1.00 21.28 209 ASP F CA 1
ATOM 10467 C C . ASP F 1 209 ? -6.372 8.186 -48.516 1.00 19.42 209 ASP F C 1
ATOM 10468 O O . ASP F 1 209 ? -6.472 9.268 -49.110 1.00 21.14 209 ASP F O 1
ATOM 10473 N N . GLU F 1 210 ? -6.502 7.013 -49.131 1.00 18.23 210 GLU F N 1
ATOM 10474 C CA . GLU F 1 210 ? -6.932 6.888 -50.514 1.00 15.52 210 GLU F CA 1
ATOM 10475 C C . GLU F 1 210 ? -8.439 6.842 -50.644 1.00 14.15 210 GLU F C 1
ATOM 10476 O O . GLU F 1 210 ? -8.938 6.768 -51.769 1.00 16.52 210 GLU F O 1
ATOM 10482 N N . SER F 1 211 ? -9.166 6.865 -49.522 1.00 13.85 211 SER F N 1
ATOM 10483 C CA . SER F 1 211 ? -10.615 6.667 -49.512 1.00 13.21 211 SER F CA 1
ATOM 10484 C C . SER F 1 211 ? -11.350 7.788 -48.780 1.00 14.94 211 SER F C 1
ATOM 10485 O O . SER F 1 211 ? -12.466 7.571 -48.292 1.00 15.17 211 SER F O 1
ATOM 10488 N N . ASP F 1 212 ? -10.761 8.983 -48.704 1.00 15.79 212 ASP F N 1
ATOM 10489 C CA . ASP F 1 212 ? -11.363 10.086 -47.951 1.00 13.78 212 ASP F CA 1
ATOM 10490 C C . ASP F 1 212 ? -12.727 10.510 -48.490 1.00 14.83 212 ASP F C 1
ATOM 10491 O O . ASP F 1 212 ? -13.500 11.151 -47.766 1.00 16.71 212 ASP F O 1
ATOM 10496 N N . PHE F 1 213 ? -13.042 10.193 -49.739 1.00 13.93 213 PHE F N 1
ATOM 10497 C CA . PHE F 1 213 ? -14.297 10.639 -50.326 1.00 10.83 213 PHE F CA 1
ATOM 10498 C C . PHE F 1 213 ? -15.431 9.641 -50.116 1.00 12.83 213 PHE F C 1
ATOM 10499 O O . PHE F 1 213 ? -16.556 9.915 -50.541 1.00 14.07 213 PHE F O 1
ATOM 10507 N N . ILE F 1 214 ? -15.165 8.507 -49.472 1.00 13.75 214 ILE F N 1
ATOM 10508 C CA . ILE F 1 214 ? -16.164 7.468 -49.239 1.00 13.35 214 ILE F CA 1
ATOM 10509 C C . ILE F 1 214 ? -16.765 7.699 -47.856 1.00 13.00 214 ILE F C 1
ATOM 10510 O O . ILE F 1 214 ? -16.059 7.612 -46.848 1.00 13.57 214 ILE F O 1
ATOM 10515 N N . VAL F 1 215 ? -18.068 8.018 -47.804 1.00 11.51 215 VAL F N 1
ATOM 10516 C CA . VAL F 1 215 ? -18.718 8.544 -46.596 1.00 10.62 215 VAL F CA 1
ATOM 10517 C C . VAL F 1 215 ? -20.003 7.763 -46.310 1.00 11.02 215 VAL F C 1
ATOM 10518 O O . VAL F 1 215 ? -20.962 7.835 -47.085 1.00 12.08 215 VAL F O 1
ATOM 10522 N N . GLY F 1 216 ? -20.031 7.041 -45.188 1.00 10.39 216 GLY F N 1
ATOM 10523 C CA . GLY F 1 216 ? -21.266 6.419 -44.734 1.00 12.98 216 GLY F CA 1
ATOM 10524 C C . GLY F 1 216 ? -21.763 5.292 -45.610 1.00 11.74 216 GLY F C 1
ATOM 10525 O O . GLY F 1 216 ? -22.960 5.001 -45.605 1.00 15.27 216 GLY F O 1
ATOM 10526 N N . LYS F 1 217 ? -20.870 4.637 -46.347 1.00 11.28 217 LYS F N 1
ATOM 10527 C CA . LYS F 1 217 ? -21.252 3.664 -47.365 1.00 10.49 217 LYS F CA 1
ATOM 10528 C C . LYS F 1 217 ? -21.221 2.238 -46.837 1.00 11.31 217 LYS F C 1
ATOM 10529 O O . LYS F 1 217 ? -20.460 1.900 -45.928 1.00 13.62 217 LYS F O 1
ATOM 10535 N N . SER F 1 218 ? -22.082 1.396 -47.424 1.00 12.70 218 SER F N 1
ATOM 10536 C CA . SER F 1 218 ? -22.092 -0.050 -47.200 1.00 13.28 218 SER F CA 1
ATOM 10537 C C . SER F 1 218 ? -21.523 -0.725 -48.438 1.00 15.91 218 SER F C 1
ATOM 10538 O O . SER F 1 218 ? -22.162 -0.733 -49.497 1.00 20.21 218 SER F O 1
ATOM 10541 N N . ILE F 1 219 ? -20.317 -1.271 -48.322 1.00 14.72 219 ILE F N 1
ATOM 10542 C CA . ILE F 1 219 ? -19.658 -1.917 -49.449 1.00 13.14 219 ILE F CA 1
ATOM 10543 C C . ILE F 1 219 ? -19.829 -3.423 -49.318 1.00 14.11 219 ILE F C 1
ATOM 10544 O O . ILE F 1 219 ? -19.373 -4.033 -48.342 1.00 14.63 219 ILE F O 1
ATOM 10549 N N . GLU F 1 220 ? -20.509 -4.019 -50.299 1.00 13.56 220 GLU F N 1
ATOM 10550 C CA . GLU F 1 220 ? -20.872 -5.428 -50.230 1.00 13.69 220 GLU F CA 1
ATOM 10551 C C . GLU F 1 220 ? -19.678 -6.276 -50.644 1.00 16.68 220 GLU F C 1
ATOM 10552 O O . GLU F 1 220 ? -19.180 -6.168 -51.772 1.00 17.00 220 GLU F O 1
ATOM 10558 N N . PHE F 1 221 ? -19.201 -7.085 -49.706 1.00 15.85 221 PHE F N 1
ATOM 10559 C CA . PHE F 1 221 ? -18.048 -7.958 -49.867 1.00 13.52 221 PHE F CA 1
ATOM 10560 C C . PHE F 1 221 ? -18.576 -9.386 -49.758 1.00 11.98 221 PHE F C 1
ATOM 10561 O O . PHE F 1 221 ? -18.593 -9.996 -48.685 1.00 12.77 221 PHE F O 1
ATOM 10569 N N . ASP F 1 222 ? -19.074 -9.903 -50.880 1.00 10.40 222 ASP F N 1
ATOM 10570 C CA . ASP F 1 222 ? -19.845 -11.138 -50.803 1.00 10.94 222 ASP F CA 1
ATOM 10571 C C . ASP F 1 222 ? -19.776 -11.990 -52.070 1.00 12.04 222 ASP F C 1
ATOM 10572 O O . ASP F 1 222 ? -20.662 -12.830 -52.280 1.00 12.19 222 ASP F O 1
ATOM 10577 N N . GLY F 1 223 ? -18.767 -11.798 -52.918 1.00 10.24 223 GLY F N 1
ATOM 10578 C CA . GLY F 1 223 ? -18.652 -12.604 -54.121 1.00 11.96 223 GLY F CA 1
ATOM 10579 C C . GLY F 1 223 ? -19.809 -12.452 -55.081 1.00 14.34 223 GLY F C 1
ATOM 10580 O O . GLY F 1 223 ? -19.991 -13.297 -55.961 1.00 13.19 223 GLY F O 1
ATOM 10581 N N . GLY F 1 224 ? -20.625 -11.411 -54.909 1.00 12.31 224 GLY F N 1
ATOM 10582 C CA . GLY F 1 224 ? -21.797 -11.201 -55.737 1.00 11.70 224 GLY F CA 1
ATOM 10583 C C . GLY F 1 224 ? -23.120 -11.686 -55.164 1.00 12.83 224 GLY F C 1
ATOM 10584 O O . GLY F 1 224 ? -24.147 -11.563 -55.845 1.00 14.27 224 GLY F O 1
ATOM 10585 N N . TRP F 1 225 ? -23.129 -12.219 -53.939 1.00 12.77 225 TRP F N 1
ATOM 10586 C CA . TRP F 1 225 ? -24.333 -12.839 -53.385 1.00 11.81 225 TRP F CA 1
ATOM 10587 C C . TRP F 1 225 ? -25.535 -11.890 -53.400 1.00 15.43 225 TRP F C 1
ATOM 10588 O O . TRP F 1 225 ? -26.634 -12.272 -53.831 1.00 16.30 225 TRP F O 1
ATOM 10599 N N . ALA F 1 226 ? -25.348 -10.652 -52.940 1.00 13.80 226 ALA F N 1
ATOM 10600 C CA . ALA F 1 226 ? -26.435 -9.685 -52.828 1.00 13.51 226 ALA F CA 1
ATOM 10601 C C . ALA F 1 226 ? -26.664 -8.879 -54.098 1.00 16.98 226 ALA F C 1
ATOM 10602 O O . ALA F 1 226 ? -27.568 -8.032 -54.125 1.00 15.89 226 ALA F O 1
ATOM 10604 N N . THR F 1 227 ? -25.887 -9.115 -55.148 1.00 13.21 227 THR F N 1
ATOM 10605 C CA . THR F 1 227 ? -26.061 -8.351 -56.377 1.00 13.27 227 THR F CA 1
ATOM 10606 C C . THR F 1 227 ? -27.384 -8.734 -57.058 1.00 15.35 227 THR F C 1
ATOM 10607 O O . THR F 1 227 ? -28.021 -7.884 -57.679 1.00 20.00 227 THR F O 1
#

Secondary structure (DSSP, 8-state):
--TTTT-EEEESSTTSTTHHHHHHHHHHTT-EEEE----TTSTTHHHHHHHHH-S-SEEEEE------TTB-STT--HHHHHHHIIIIIHHHHHHHHHHHHHHHHHT-EEEEEE--GGGTS--TTBHHHHHHHHHHHHHHHHHHHHHHTTTEEEEEEEE-SB--TTTS-HHHHTSHHHHHHHHHH-TT-SPBPHHHHHHHHHHHHSTT-TT--S-EEEESTTTT-/--TTTT-EEEESSTTSTTHHHHHHHHHHTT-EEEE----TTSTTHHHHHHHHH-S-SEEEEE------TTB-TTT--HHHHHHHIIIIIHHHHHHHHHHHHHHHHHT-EEEEEE--GGGTS--TTBHHHHHHHHHHHHHHHHHHHHHHTTTEEEEEEEE-SB--TTTS-HHHHTSHHHHHHHHHT-TT-SPBPHHHHHHHHHHHHSTT-TT--S-EEEESTTTT-/-TTTT-EEEESSTTSTTHHHHHHHHHHTTPEEEE----TTSTTHHHHHHHHH-S-SEEEEE------TTB-GGG--HHHHHHHHHHHTHHHHHHHHHHHHHHHHHT-EEEEEE--GGGTS--TTBHHHHHHHHHHHHHHHHHHHHHHTTTEEEEEEEE-SB-BTTTB-HHHHTSHHHHHHHHHH-TT-SPBPHHHHHHHHHHHHSTT-TT--S-EEEESTTTT-/-TTTT-EEEESSTTSTTHHHHHHHHHHTT-EEEE----TTSTTHHHHHHHHH-S-SEEEEE------TTB-GGG--HHHHHHHHHHHTHHHHHHHHHHHHHHHHHT-EEEEEE--GGGTS--TTBHHHHHHHHHHHHHHHHHHHHHHTTTEEEEEEEE-SB--TTTS-TTGGGSHHHHHHHHHH-TT-SPBPHHHHHHHHHHHHSTT-TT--S-EEEESTTTT-/-TTTT-EEEESSTTSTTHHHHHHHHHHTT-EEEE----TTSTTHHHHHHHHH-S-SEEEEE------TTB-GGG--HHHHHHHHHHHTHHHHHHHHHHHHHHHHHT-EEEEEE--GGGTS--TTBHHHHHHHHHHHHHHHHHHHHHHTTTEEEEEEEE-SB-BTTTB-HHHHTSHHHHHHHHHH-TT-SPBPHHHHHHHHHHHHSTT-TT--S-EEEESTTTT-/--TTTT-EEEESSTTSTTHHHHHHHHHHTT-EEEE----TTSTTHHHHHHHHH-S-SEEEEE------TTB-GGG--HHHHHHHHHHHTHHHHHHHHHHHHHHHHHT-EEEEEE--GGGTS--TTBHHHHHHHHHHHHHHHHHHHHHHTTTEEEEEEEE-SB-BTTTB-HHHHTSHHHHHHHHHH-TT-SPBPHHHHHHHHHHHHSTT-TT--S-EEEESTTTT-

CATH classification: 3.40.50.720

Sequence (1347 aa):
NGRLAGKRVLLTNADAYMGEATVQVFEEEGAEVIADHTDLTKVGAAEEVVERAGHIDVLVANFAVDAHFGVTVLETDEELWQTAYETIVHPLHRICRAVLPQFYERNKGKIVVYGSAAAMRYQEGALAYSTARFAQRGYVTALGPEAARHNVNVNFIAQHWTQNKEYFWPERIATDEFKEDMARRVPLGRLATAREDALLALFLASDESDFIVGKSIEFDGGWATNGRLAGKRVLLTNADAYMGEATVQVFEEEGAEVIADHTDLTKVGAAEEVVERAGHIDVLVANFAVDAHFGVTVLETDEELWQTAYETIVHPLHRICRAVVLPQFYERNKGKIVVYGSAAAMRYQEGALAYSTARFAQRGYVTALGPEAARHNVNVNFIAQHWTQNKEYFWPERIATDEFKEDMARRVPLGRLATAREDALLALFLASDESDFIVGKSIEFDGGWATGRLAGKRVLLTNADAYMGEATVQVFEEEGAEVIADHTDLTKVGAAEEVVERAGHIDVLVANFAVDAHFGVTVLETDEELWQTAYETIVHPLHRICRAVLPQFYERNKGKIVVYGSAAAMRYQEGALAYSTARFAQRGYVTALGPEAARHNVNVNFIAQHWTQNKEYFWPERIATDEFKEDMARRVPLGRLATAREDALLALFLASDESDFIVGKSIEFDGGWATGRLAGKRVLLTNADAYMGEATVQVFEEEGAEVIADHTDLTKVGAAEEVVERAGHIDVLVANFAVDAHFGVTVLETDEELWQTAYETIVHPLHRICRAVLPQFYERNNKGKIVVYGSAAAMRYQEGALAYSTARFAQRGYVTALGPEAARHNVNVNFIAQHWTQNKEYFWPERIATDEFKEDMARRVPLGRLATAREDALLALFLASDESDFIVGKSIEFDGGWATGRLAGKRVLLTNADAYMGEATVQVFEEEGAEVIADHTDLTKVGAAEEVVERAGHIDVLVANFAVDAHFGVTVLETDEELWQTAYETIVHPLHRICRAVLPQFYERNKGKIVVYGSAAAMRYQEGALAYSTARFAQRGYVTALGPEAARHNVNVNFIAQHWTQNKEYFWPERIATDEFKEDMARRVPLGRLATAREDALLALFLASDESDFIVGKSIEFDGGWATNGRLAGKRVLLTNADAYMGEATVQVFEEEGAEVIADHTDLTKVGAAEEVVERAGHIDVLVANFAVDAHFGVTVLETDEELWQTAYETIVHPLHRICRAVLPQFYERNKGKIVVYGSAAAMRYQEGALAYSTARFAQRGYVTALGPEAARHNVNVNFIAQHWTQNKEYFWPERIATDEFKEDMARRVPLGRLATAREDALLALFLASDESDFIVGKSIEFDGGWAT

Nearest PDB structures (foldseek):
  4zd6-assembly1_A  TM=1.004E+00  e=6.683E-45  Corynebacterium sp.
  5b12-assembly2_E  TM=1.004E+00  e=1.911E-44  Corynebacterium sp.
  8xxb-assembly1_A  TM=9.714E-01  e=1.219E-25  Thauera aminoaromatica S2
  7b73-assembly1_D  TM=9.751E-01  e=4.151E-25  gamma proteobacterium HTCC2207
  7b73-assembly1_A  TM=9.723E-01  e=4.151E-25  gamma proteobacterium HTCC2207

InterPro domains:
  IPR002347 Short-chain dehydrogenase/reductase SDR [PF13561] (15-233)
  IPR002347 Short-chain dehydrogenase/reductase SDR [PR00081] (18-35)
  IPR002347 Short-chain dehydrogenase/reductase SDR [PR00081] (64-75)
  IPR002347 Short-chain dehydrogenase/reductase SDR [PR00081] (113-129)
  IPR002347 Short-chain dehydrogenase/reductase SDR [PR00081] (139-158)
  IPR002347 Short-chain dehydrogenase/reductase SDR [PR00081] (197-217)
  IPR036291 NAD(P)-binding domain superfamily [SSF51735] (12-233)